Protein AF-0000000085006533 (afdb_homodimer)

InterPro domains:
  IPR001138 Zn(2)Cys(6) fungal-type DNA-binding domain [PF00172] (19-55)
  IPR001138 Zn(2)Cys(6) fungal-type DNA-binding domain [PS00463] (19-49)
  IPR001138 Zn(2)Cys(6) fungal-type DNA-binding domain [PS50048] (19-51)
  IPR001138 Zn(2)Cys(6) fungal-type DNA-binding domain [SM00066] (14-60)
  IPR001138 Zn(2)Cys(6) fungal-type DNA-binding domain [cd00067] (17-50)
  IPR036864 Zn(2)-C6 fungal-type DNA-binding domain superfamily [G3DSA:4.10.240.10] (17-104)
  IPR036864 Zn(2)-C6 fungal-type DNA-binding domain superfamily [SSF57701] (11-56)

Organism: Metarhizium robertsii (strain ARSEF 23 / ATCC MYA-3075) (NCBI:txid655844)

Secondary structure (DSSP, 8-state):
--SSSSSSTTSSSS-S----HHHHHTT-PPP--TT-SS-HHHHHTT---PPPPPPP---SSHHHHHHHHHHHHHHHHHHHHHHHHHHGGGS----------------------------TT--THHHHHHHHTT----S-----TTSHHHHHHHHHHHHHHHH---PPPHHHHHHHHHHHGGGGGGSPP-EES-SSS--EETTT-HHHHHHHHHHHHS---SHHHHHHHHHHHHHHHHS-HHHHHHH--SS--HHHHHHHHHHHHHHHHHHS---SHHHHHHHHHHHHHHHHTT-HHHHHHHHHHHHHHHHHTTGGG--TT--HHHHHHHHHHHHHHHHHHHHHTPPPSS-TT-S-TTSS-TT-TTS-HHHHHHHHHHHHHHHHHHHHHS-S---HHHHHHHHHHHHHHGGGS-GGGGSPPPTTS-HHHHHHHHHHHHHHHHHHHHHHHHHHGGGGT-GGGHHHHHHHHHHHHHHHHHHHHHHTSTT-TT---HHHHHHHHHHHHHHHHHHHS-TT-TT----TTSHHHHHHHHHHHHHHHHHHHH--HHHHHHHHHHHHHH--S--SS-EEEEETTTEEEEEE----S-----------S-S-----------S---SPEEEEEESTTTSS----PPTTTGGGS-TTT---TT---SEEEEEEPP----/--TTTGGGTGGG-S-SS-S-HHHHHTT-PPP--TT-SS-HHHHHTT---PPPPPPP---SSHHHHHHHHHHHHHHHHHHHHHHHHHHGGGS----------------------------TT--THHHHHHHHTT----S-----TTSHHHHHHHHHHHHHHHH---PPPHHHHHHHHHHHGGGGGGSPP-EES-TTS-PEETTT-THHHHHHHHHHHS---SHHHHHHHHHHHHHHHHS-HHHHHHH--SS--HHHHHHHHHHHHHHHHHHS---SHHHHHHHHHHHHHHHHTT-HHHHHHHHHHHHHHHHHTTGGG--TT--HHHHHHHHHHHHHHHHHHHHHTPPPSS-TT---TTSS-TT-TTS-HHHHHHHHHHHHHHHHHHHHHS-S---HHHHHHHHHHHHHHGGGS-GGGGSPPPTTS-HHHHHHHHHHHHHHHHHHHHHHHHHHGGGGT-GGGHHHHHHHHHHHHHHHHHHHHHHTSTT-TT---HHHHHHHHHHHHHHHHHHHT-TT-TT----TTSHHHHHHHHHHHHHHHHHHHH--HHHHHHHHHHHHHH--S--SS-EEEEETTTEEEEEE----S-----------S-S-----------S---S-EEEEEESTTSSS----PPTTTGGGS-TTT---TT---SEEEEEE------

Structure (mmCIF, N/CA/C/O backbone):
data_AF-0000000085006533-model_v1
#
loop_
_entity.id
_entity.type
_entity.pdbx_description
1 polymer 'N-terminal binuclear Zn cluster-containing/DNA binding domain-containing protein'
#
loop_
_atom_site.group_PDB
_atom_site.id
_atom_site.type_symbol
_atom_site.label_atom_id
_atom_site.label_alt_id
_atom_site.label_comp_id
_atom_site.label_asym_id
_atom_site.label_entity_id
_atom_site.label_seq_id
_atom_site.pdbx_PDB_ins_code
_atom_site.Cartn_x
_atom_site.Cartn_y
_atom_site.Cartn_z
_atom_site.occupancy
_atom_site.B_iso_or_equiv
_atom_site.auth_seq_id
_atom_site.auth_comp_id
_atom_site.auth_asym_id
_atom_site.auth_atom_id
_atom_site.pdbx_PDB_model_num
ATOM 1 N N . MET A 1 1 ? 70.75 -48.406 -21.703 1 28.22 1 MET A N 1
ATOM 2 C CA . MET A 1 1 ? 71.375 -48.312 -20.391 1 28.22 1 MET A CA 1
ATOM 3 C C . MET A 1 1 ? 71.438 -46.875 -19.938 1 28.22 1 MET A C 1
ATOM 5 O O . MET A 1 1 ? 71.75 -46.594 -18.766 1 28.22 1 MET A O 1
ATOM 9 N N . SER A 1 2 ? 71.875 -45.969 -20.969 1 30.58 2 SER A N 1
ATOM 10 C CA . SER A 1 2 ? 72.5 -44.625 -20.922 1 30.58 2 SER A CA 1
ATOM 11 C C . SER A 1 2 ? 71.5 -43.625 -20.281 1 30.58 2 SER A C 1
ATOM 13 O O . SER A 1 2 ? 71.812 -43.062 -19.219 1 30.58 2 SER A O 1
ATOM 15 N N . ASP A 1 3 ? 71.125 -42.812 -21.219 1 30.3 3 ASP A N 1
ATOM 16 C CA . ASP A 1 3 ? 70.375 -41.531 -21.219 1 30.3 3 ASP A CA 1
ATOM 17 C C . ASP A 1 3 ? 68.938 -41.781 -20.859 1 30.3 3 ASP A C 1
ATOM 19 O O . ASP A 1 3 ? 68.125 -40.844 -20.922 1 30.3 3 ASP A O 1
ATOM 23 N N . ARG A 1 4 ? 68.562 -43.156 -20.891 1 33 4 ARG A N 1
ATOM 24 C CA . ARG A 1 4 ? 67.25 -43.719 -20.453 1 33 4 ARG A CA 1
ATOM 25 C C . ARG A 1 4 ? 67.062 -43.5 -18.953 1 33 4 ARG A C 1
ATOM 27 O O . ARG A 1 4 ? 65.938 -43.594 -18.453 1 33 4 ARG A O 1
ATOM 34 N N . GLN A 1 5 ? 68.188 -43.75 -18.375 1 30.16 5 GLN A N 1
ATOM 35 C CA . GLN A 1 5 ? 68.125 -43.625 -16.922 1 30.16 5 GLN A CA 1
ATOM 36 C C . GLN A 1 5 ? 67.75 -42.219 -16.516 1 30.16 5 GLN A C 1
ATOM 38 O O . GLN A 1 5 ? 68.062 -41.781 -15.414 1 30.16 5 GLN A O 1
ATOM 43 N N . ALA A 1 6 ? 67.75 -41.562 -17.516 1 32.56 6 ALA A N 1
ATOM 44 C CA . ALA A 1 6 ? 67.625 -40.094 -17.594 1 32.56 6 ALA A CA 1
ATOM 45 C C . ALA A 1 6 ? 66.438 -39.625 -16.75 1 32.56 6 ALA A C 1
ATOM 47 O O . ALA A 1 6 ? 66.625 -38.719 -15.922 1 32.56 6 ALA A O 1
ATOM 48 N N . LYS A 1 7 ? 65.312 -39.562 -17.562 1 31.98 7 LYS A N 1
ATOM 49 C CA . LYS A 1 7 ? 64.062 -38.844 -17.297 1 31.98 7 LYS A CA 1
ATOM 50 C C . LYS A 1 7 ? 63.219 -39.562 -16.234 1 31.98 7 LYS A C 1
ATOM 52 O O . LYS A 1 7 ? 62.062 -39.188 -15.969 1 31.98 7 LYS A O 1
ATOM 57 N N . GLN A 1 8 ? 63.375 -40.5 -15.727 1 28.84 8 GLN A N 1
ATOM 58 C CA . GLN A 1 8 ? 62.75 -41.25 -14.641 1 28.84 8 GLN A CA 1
ATOM 59 C C . GLN A 1 8 ? 62.719 -40.438 -13.359 1 28.84 8 GLN A C 1
ATOM 61 O O . GLN A 1 8 ? 61.656 -40.344 -12.703 1 28.84 8 GLN A O 1
ATOM 66 N N . ALA A 1 9 ? 63.938 -40.531 -12.469 1 28.08 9 ALA A N 1
ATOM 67 C CA . ALA A 1 9 ? 63.656 -39.875 -11.195 1 28.08 9 ALA A CA 1
ATOM 68 C C . ALA A 1 9 ? 63.562 -38.375 -11.375 1 28.08 9 ALA A C 1
ATOM 70 O O . ALA A 1 9 ? 64.562 -37.688 -11.641 1 28.08 9 ALA A O 1
ATOM 71 N N . ALA A 1 10 ? 63.562 -37.75 -12.258 1 29.08 10 ALA A N 1
ATOM 72 C CA . ALA A 1 10 ? 63.469 -36.281 -12.055 1 29.08 10 ALA A CA 1
ATOM 73 C C . ALA A 1 10 ? 62.594 -35.969 -10.859 1 29.08 10 ALA A C 1
ATOM 75 O O . ALA A 1 10 ? 62.562 -34.812 -10.383 1 29.08 10 ALA A O 1
ATOM 76 N N . LYS A 1 11 ? 61.938 -36.938 -10.547 1 32.44 11 LYS A N 1
ATOM 77 C CA . LYS A 1 11 ? 61.438 -36.969 -9.164 1 32.44 11 LYS A CA 1
ATOM 78 C C . LYS A 1 11 ? 62.625 -37.031 -8.18 1 32.44 11 LYS A C 1
ATOM 80 O O . LYS A 1 11 ? 62.531 -36.5 -7.074 1 32.44 11 LYS A O 1
ATOM 85 N N . ARG A 1 12 ? 63.406 -37.938 -8.133 1 29 12 ARG A N 1
ATOM 86 C CA . ARG A 1 12 ? 63.5 -38.344 -6.727 1 29 12 ARG A CA 1
ATOM 87 C C . ARG A 1 12 ? 63.5 -37.125 -5.812 1 29 12 ARG A C 1
ATOM 89 O O . ARG A 1 12 ? 63.312 -37.25 -4.602 1 29 12 ARG A O 1
ATOM 96 N N . MET A 1 13 ? 64.375 -36.094 -5.961 1 29.64 13 MET A N 1
ATOM 97 C CA . MET A 1 13 ? 65.188 -35.125 -5.207 1 29.64 13 MET A CA 1
ATOM 98 C C . MET A 1 13 ? 64.312 -34.094 -4.516 1 29.64 13 MET A C 1
ATOM 100 O O . MET A 1 13 ? 64.5 -33.844 -3.326 1 29.64 13 MET A O 1
ATOM 104 N N . ARG A 1 14 ? 64.5 -33.094 -5.324 1 31.5 14 ARG A N 1
ATOM 105 C CA . ARG A 1 14 ? 64 -31.859 -4.738 1 31.5 14 ARG A CA 1
ATOM 106 C C . ARG A 1 14 ? 62.562 -31.984 -4.297 1 31.5 14 ARG A C 1
ATOM 108 O O . ARG A 1 14 ? 61.656 -32.031 -5.129 1 31.5 14 ARG A O 1
ATOM 115 N N . LEU A 1 15 ? 62.125 -32.719 -3.414 1 33.06 15 LEU A N 1
ATOM 116 C CA . LEU A 1 15 ? 61.188 -33.375 -2.543 1 33.06 15 LEU A CA 1
ATOM 117 C C . LEU A 1 15 ? 60.031 -32.469 -2.135 1 33.06 15 LEU A C 1
ATOM 119 O O . LEU A 1 15 ? 59 -32.906 -1.683 1 33.06 15 LEU A O 1
ATOM 123 N N . GLY A 1 16 ? 60.5 -31.594 -1.746 1 35.72 16 GLY A N 1
ATOM 124 C CA . GLY A 1 16 ? 59.281 -31.312 -1.03 1 35.72 16 GLY A CA 1
ATOM 125 C C . GLY A 1 16 ? 58.062 -31.188 -1.941 1 35.72 16 GLY A C 1
ATOM 126 O O . GLY A 1 16 ? 56.938 -31.422 -1.508 1 35.72 16 GLY A O 1
ATOM 127 N N . THR A 1 17 ? 58.312 -30.484 -3.035 1 41.44 17 THR A N 1
ATOM 128 C CA . THR A 1 17 ? 57.062 -30.109 -3.721 1 41.44 17 THR A CA 1
ATOM 129 C C . THR A 1 17 ? 56.75 -31.094 -4.84 1 41.44 17 THR A C 1
ATOM 131 O O . THR A 1 17 ? 57.562 -31.297 -5.75 1 41.44 17 THR A O 1
ATOM 134 N N . LYS A 1 18 ? 56.312 -32.219 -4.945 1 52.47 18 LYS A N 1
ATOM 135 C CA . LYS A 1 18 ? 56 -33.438 -5.676 1 52.47 18 LYS A CA 1
ATOM 136 C C . LYS A 1 18 ? 55.188 -33.125 -6.922 1 52.47 18 LYS A C 1
ATOM 138 O O . LYS A 1 18 ? 54.531 -34.031 -7.477 1 52.47 18 LYS A O 1
ATOM 143 N N . SER A 1 19 ? 55.062 -32 -7.426 1 62.62 19 SER A N 1
ATOM 144 C CA . SER A 1 19 ? 54.031 -31.812 -8.469 1 62.62 19 SER A CA 1
ATOM 145 C C . SER A 1 19 ? 54.688 -31.328 -9.766 1 62.62 19 SER A C 1
ATOM 147 O O . SER A 1 19 ? 55.688 -30.641 -9.75 1 62.62 19 SER A O 1
ATOM 149 N N . CYS A 1 20 ? 54.531 -31.812 -10.984 1 70.75 20 CYS A N 1
ATOM 150 C CA . CYS A 1 20 ? 55 -31.391 -12.289 1 70.75 20 CYS A CA 1
ATOM 151 C C . CYS A 1 20 ? 54.625 -29.922 -12.547 1 70.75 20 CYS A C 1
ATOM 153 O O . CYS A 1 20 ? 53.844 -29.344 -11.805 1 70.75 20 CYS A O 1
ATOM 155 N N . ALA A 1 21 ? 55.062 -29.297 -13.5 1 69.69 21 ALA A N 1
ATOM 156 C CA . ALA A 1 21 ? 54.844 -27.891 -13.812 1 69.69 21 ALA A CA 1
ATOM 157 C C . ALA A 1 21 ? 53.344 -27.609 -14.016 1 69.69 21 ALA A C 1
ATOM 159 O O . ALA A 1 21 ? 52.844 -26.594 -13.539 1 69.69 21 ALA A O 1
ATOM 160 N N . GLU A 1 22 ? 52.656 -28.562 -14.75 1 71.25 22 GLU A N 1
ATOM 161 C CA . GLU A 1 22 ? 51.219 -28.375 -15.031 1 71.25 22 GLU A CA 1
ATOM 162 C C . GLU A 1 22 ? 50.375 -28.719 -13.805 1 71.25 22 GLU A C 1
ATOM 164 O O . GLU A 1 22 ? 49.406 -28.031 -13.516 1 71.25 22 GLU A O 1
ATOM 169 N N . CYS A 1 23 ? 50.688 -29.797 -13.242 1 72.62 23 CYS A N 1
ATOM 170 C CA . CYS A 1 23 ? 50 -30.188 -12.016 1 72.62 23 CYS A CA 1
ATOM 171 C C . CYS A 1 23 ? 50.25 -29.156 -10.914 1 72.62 23 CYS A C 1
ATOM 173 O O . CYS A 1 23 ? 49.344 -28.859 -10.125 1 72.62 23 CYS A O 1
ATOM 175 N N . ARG A 1 24 ? 51.312 -28.625 -10.836 1 71.75 24 ARG A N 1
ATOM 176 C CA . ARG A 1 24 ? 51.594 -27.516 -9.938 1 71.75 24 ARG A CA 1
ATOM 177 C C . ARG A 1 24 ? 50.75 -26.297 -10.266 1 71.75 24 ARG A C 1
ATOM 179 O O . ARG A 1 24 ? 50.219 -25.641 -9.367 1 71.75 24 ARG A O 1
ATOM 186 N N . ARG A 1 25 ? 50.719 -26.078 -11.492 1 70.31 25 ARG A N 1
ATOM 187 C CA . ARG A 1 25 ? 49.938 -24.969 -11.977 1 70.31 25 ARG A CA 1
ATOM 188 C C . ARG A 1 25 ? 48.469 -25.141 -11.594 1 70.31 25 ARG A C 1
ATOM 190 O O . ARG A 1 25 ? 47.781 -24.172 -11.234 1 70.31 25 ARG A O 1
ATOM 197 N N . ARG A 1 26 ? 48.188 -26.375 -11.648 1 68.88 26 ARG A N 1
ATOM 198 C CA . ARG A 1 26 ? 46.812 -26.703 -11.367 1 68.88 26 ARG A CA 1
ATOM 199 C C . ARG A 1 26 ? 46.625 -27.078 -9.898 1 68.88 26 ARG A C 1
ATOM 201 O O . ARG A 1 26 ? 45.531 -27.438 -9.477 1 68.88 26 ARG A O 1
ATOM 208 N N . LYS A 1 27 ? 47.844 -26.953 -9.18 1 71.06 27 LYS A N 1
ATOM 209 C CA . LYS A 1 27 ? 47.969 -27.266 -7.754 1 71.06 27 LYS A CA 1
ATOM 210 C C . LYS A 1 27 ? 47.469 -28.672 -7.445 1 71.06 27 LYS A C 1
ATOM 212 O O . LYS A 1 27 ? 46.812 -28.891 -6.426 1 71.06 27 LYS A O 1
ATOM 217 N N . VAL A 1 28 ? 47.625 -29.469 -8.344 1 74.5 28 VAL A N 1
ATOM 218 C CA . VAL A 1 28 ? 47.312 -30.875 -8.094 1 74.5 28 VAL A CA 1
ATOM 219 C C . VAL A 1 28 ? 48.625 -31.688 -8.031 1 74.5 28 VAL A C 1
ATOM 221 O O . VAL A 1 28 ? 49.656 -31.25 -8.547 1 74.5 28 VAL A O 1
ATOM 224 N N . ARG A 1 29 ? 48.469 -32.688 -7.395 1 72.56 29 ARG A N 1
ATOM 225 C CA . ARG A 1 29 ? 49.656 -33.562 -7.262 1 72.56 29 ARG A CA 1
ATOM 226 C C . ARG A 1 29 ? 49.781 -34.5 -8.461 1 72.56 29 ARG A C 1
ATOM 228 O O . ARG A 1 29 ? 48.781 -35 -8.992 1 72.56 29 ARG A O 1
ATOM 235 N N . CYS A 1 30 ? 50.781 -34.656 -8.836 1 71.94 30 CYS A N 1
ATOM 236 C CA . CYS A 1 30 ? 51 -35.625 -9.898 1 71.94 30 CYS A CA 1
ATOM 237 C C . CYS A 1 30 ? 50.719 -37.031 -9.422 1 71.94 30 CYS A C 1
ATOM 239 O O . CYS A 1 30 ? 51.094 -37.406 -8.32 1 71.94 30 CYS A O 1
ATOM 241 N N . VAL A 1 31 ? 49.719 -37.844 -9.961 1 77.94 31 VAL A N 1
ATOM 242 C CA . VAL A 1 31 ? 49.469 -39.25 -9.695 1 77.94 31 VAL A CA 1
ATOM 243 C C . VAL A 1 31 ? 50.031 -40.094 -10.844 1 77.94 31 VAL A C 1
ATOM 245 O O . VAL A 1 31 ? 49.656 -39.938 -11.992 1 77.94 31 VAL A O 1
ATOM 248 N N . PHE A 1 32 ? 50.969 -40.906 -10.602 1 70.75 32 PHE A N 1
ATOM 249 C CA . PHE A 1 32 ? 51.625 -41.719 -11.625 1 70.75 32 PHE A CA 1
ATOM 250 C C . PHE A 1 32 ? 51.156 -43.188 -11.539 1 70.75 32 PHE A C 1
ATOM 252 O O . PHE A 1 32 ? 51.062 -43.75 -10.445 1 70.75 32 PHE A O 1
ATOM 259 N N . SER A 1 33 ? 50.438 -43.812 -12.5 1 68.06 33 SER A N 1
ATOM 260 C CA . SER A 1 33 ? 50.188 -45.25 -12.594 1 68.06 33 SER A CA 1
ATOM 261 C C . SER A 1 33 ? 51.469 -46.031 -12.734 1 68.06 33 SER A C 1
ATOM 263 O O . SER A 1 33 ? 52.469 -45.5 -13.281 1 68.06 33 SER A O 1
ATOM 265 N N . PRO A 1 34 ? 51.625 -47.125 -12.289 1 68.56 34 PRO A N 1
ATOM 266 C CA . PRO A 1 34 ? 52.844 -47.906 -12.367 1 68.56 34 PRO A CA 1
ATOM 267 C C . PRO A 1 34 ? 53.312 -48.156 -13.812 1 68.56 34 PRO A C 1
ATOM 269 O O . PRO A 1 34 ? 52.5 -48.531 -14.656 1 68.56 34 PRO A O 1
ATOM 272 N N . GLY A 1 35 ? 54.656 -47.688 -14.281 1 65.75 35 GLY A N 1
ATOM 273 C CA . GLY A 1 35 ? 55.344 -47.875 -15.539 1 65.75 35 GLY A CA 1
ATOM 274 C C . GLY A 1 35 ? 55.25 -46.688 -16.469 1 65.75 35 GLY A C 1
ATOM 275 O O . GLY A 1 35 ? 55.875 -46.688 -17.531 1 65.75 35 GLY A O 1
ATOM 276 N N . ASN A 1 36 ? 54.188 -45.812 -16.25 1 65.75 36 ASN A N 1
ATOM 277 C CA . ASN A 1 36 ? 54.062 -44.688 -17.172 1 65.75 36 ASN A CA 1
ATOM 278 C C . ASN A 1 36 ? 54.75 -43.438 -16.656 1 65.75 36 ASN A C 1
ATOM 280 O O . ASN A 1 36 ? 54.656 -43.125 -15.469 1 65.75 36 ASN A O 1
ATOM 284 N N . SER A 1 37 ? 55.5 -42.781 -17.125 1 67.06 37 SER A N 1
ATOM 285 C CA . SER A 1 37 ? 56.312 -41.625 -16.797 1 67.06 37 SER A CA 1
ATOM 286 C C . SER A 1 37 ? 55.469 -40.344 -16.891 1 67.06 37 SER A C 1
ATOM 288 O O . SER A 1 37 ? 55.906 -39.281 -16.469 1 67.06 37 SER A O 1
ATOM 290 N N . VAL A 1 38 ? 54.438 -40.406 -17.422 1 72 38 VAL A N 1
ATOM 291 C CA . VAL A 1 38 ? 53.562 -39.25 -17.609 1 72 38 VAL A CA 1
ATOM 292 C C . VAL A 1 38 ? 52.438 -39.281 -16.547 1 72 38 VAL A C 1
ATOM 294 O O . VAL A 1 38 ? 51.812 -40.312 -16.344 1 72 38 VAL A O 1
ATOM 297 N N . CYS A 1 39 ? 52.312 -38.312 -15.672 1 71.69 39 CYS A N 1
ATOM 298 C CA . CYS A 1 39 ? 51.375 -38.406 -14.57 1 71.69 39 CYS A CA 1
ATOM 299 C C . CYS A 1 39 ? 49.938 -38.5 -15.102 1 71.69 39 CYS A C 1
ATOM 301 O O . CYS A 1 39 ? 49.625 -38 -16.188 1 71.69 39 CYS A O 1
ATOM 303 N N . GLN A 1 40 ? 49.219 -39.219 -14.594 1 74.25 40 GLN A N 1
ATOM 304 C CA . GLN A 1 40 ? 47.875 -39.531 -15.016 1 74.25 40 GLN A CA 1
ATOM 305 C C . GLN A 1 40 ? 47.062 -38.281 -15.297 1 74.25 40 GLN A C 1
ATOM 307 O O . GLN A 1 40 ? 46.188 -38.281 -16.172 1 74.25 40 GLN A O 1
ATOM 312 N N . ASN A 1 41 ? 47.25 -37.344 -14.516 1 74.12 41 ASN A N 1
ATOM 313 C CA . ASN A 1 41 ? 46.5 -36.094 -14.688 1 74.12 41 ASN A CA 1
ATOM 314 C C . ASN A 1 41 ? 46.875 -35.406 -15.992 1 74.12 41 ASN A C 1
ATOM 316 O O . ASN A 1 41 ? 46.031 -34.812 -16.656 1 74.12 41 ASN A O 1
ATOM 320 N N . CYS A 1 42 ? 48 -35.406 -16.281 1 74.06 42 CYS A N 1
ATOM 321 C CA . CYS A 1 42 ? 48.438 -34.844 -17.547 1 74.06 42 CYS A CA 1
ATOM 322 C C . CYS A 1 42 ? 47.969 -35.656 -18.719 1 74.06 42 CYS A C 1
ATOM 324 O O . CYS A 1 42 ? 47.594 -35.125 -19.766 1 74.06 42 CYS A O 1
ATOM 326 N N . VAL A 1 43 ? 47.844 -36.906 -18.609 1 74.94 43 VAL A N 1
ATOM 327 C CA . VAL A 1 43 ? 47.281 -37.781 -19.656 1 74.94 43 VAL A CA 1
ATOM 328 C C . VAL A 1 43 ? 45.812 -37.469 -19.891 1 74.94 43 VAL A C 1
ATOM 330 O O . VAL A 1 43 ? 45.375 -37.375 -21.031 1 74.94 43 VAL A O 1
ATOM 333 N N . LEU A 1 44 ? 45.156 -37.344 -18.75 1 71.62 44 LEU A N 1
ATOM 334 C CA . LEU A 1 44 ? 43.719 -37.094 -18.812 1 71.62 44 LEU A CA 1
ATOM 335 C C . LEU A 1 44 ? 43.438 -35.781 -19.547 1 71.62 44 LEU A C 1
ATOM 337 O O . LEU A 1 44 ? 42.375 -35.656 -20.203 1 71.62 44 LEU A O 1
ATOM 341 N N . HIS A 1 45 ? 44.344 -34.969 -19.469 1 73.31 45 HIS A N 1
ATOM 342 C CA . HIS A 1 45 ? 44.094 -33.656 -20.062 1 73.31 45 HIS A CA 1
ATOM 343 C C . HIS A 1 45 ? 45 -33.438 -21.266 1 73.31 45 HIS A C 1
ATOM 345 O O . HIS A 1 45 ? 45.156 -32.312 -21.734 1 73.31 45 HIS A O 1
ATOM 351 N N . SER A 1 46 ? 45.594 -34.375 -21.719 1 73.56 46 SER A N 1
ATOM 352 C CA . SER A 1 46 ? 46.438 -34.406 -22.906 1 73.56 46 SER A CA 1
ATOM 353 C C . SER A 1 46 ? 47.5 -33.312 -22.875 1 73.56 46 SER A C 1
ATOM 355 O O . SER A 1 46 ? 47.719 -32.625 -23.859 1 73.56 46 SER A O 1
ATOM 357 N N . THR A 1 47 ? 47.812 -33.094 -21.688 1 72.31 47 THR A N 1
ATOM 358 C CA . THR A 1 47 ? 48.844 -32.094 -21.594 1 72.31 47 THR A CA 1
ATOM 359 C C . THR A 1 47 ? 50.219 -32.719 -21.359 1 72.31 47 THR A C 1
ATOM 361 O O . THR A 1 47 ? 50.281 -33.844 -20.828 1 72.31 47 THR A O 1
ATOM 364 N N . ALA A 1 48 ? 51.094 -31.891 -21.766 1 73.31 48 ALA A N 1
ATOM 365 C CA . ALA A 1 48 ? 52.469 -32.406 -21.656 1 73.31 48 ALA A CA 1
ATOM 366 C C . ALA A 1 48 ? 52.969 -32.344 -20.203 1 73.31 48 ALA A C 1
ATOM 368 O O . ALA A 1 48 ? 52.844 -31.312 -19.547 1 73.31 48 ALA A O 1
ATOM 369 N N . CYS A 1 49 ? 53.312 -33.469 -19.438 1 68.06 49 CYS A N 1
ATOM 370 C CA . CYS A 1 49 ? 53.812 -33.562 -18.062 1 68.06 49 CYS A CA 1
ATOM 371 C C . CYS A 1 49 ? 55.281 -33.188 -17.984 1 68.06 49 CYS A C 1
ATOM 373 O O . CYS A 1 49 ? 56.188 -34 -18.219 1 68.06 49 CYS A O 1
ATOM 375 N N . THR A 1 50 ? 55.438 -31.656 -18 1 72.75 50 THR A N 1
ATOM 376 C CA . THR A 1 50 ? 56.781 -31.125 -18.062 1 72.75 50 THR A CA 1
ATOM 377 C C . THR A 1 50 ? 57.281 -30.688 -16.672 1 72.75 50 THR A C 1
ATOM 379 O O . THR A 1 50 ? 56.469 -30.328 -15.82 1 72.75 50 THR A O 1
ATOM 382 N N . ALA A 1 51 ? 58.562 -30.453 -16.297 1 60.09 51 ALA A N 1
ATOM 383 C CA . ALA A 1 51 ? 59.219 -30.109 -15.023 1 60.09 51 ALA A CA 1
ATOM 384 C C . ALA A 1 51 ? 59.188 -28.609 -14.789 1 60.09 51 ALA A C 1
ATOM 386 O O . ALA A 1 51 ? 59.219 -27.812 -15.734 1 60.09 51 ALA A O 1
ATOM 387 N N . GLN A 1 52 ? 58.875 -27.922 -13.469 1 53.69 52 GLN A N 1
ATOM 388 C CA . GLN A 1 52 ? 58.844 -26.516 -13.055 1 53.69 52 GLN A CA 1
ATOM 389 C C . GLN A 1 52 ? 60.156 -25.828 -13.367 1 53.69 52 GLN A C 1
ATOM 391 O O . GLN A 1 52 ? 61.25 -26.344 -13.07 1 53.69 52 GLN A O 1
ATOM 396 N N . GLN A 1 53 ? 60.156 -24.641 -14.32 1 47.34 53 GLN A N 1
ATOM 397 C CA . GLN A 1 53 ? 61.406 -23.906 -14.633 1 47.34 53 GLN A CA 1
ATOM 398 C C . GLN A 1 53 ? 61.594 -22.719 -13.703 1 47.34 53 GLN A C 1
ATOM 400 O O . GLN A 1 53 ? 60.625 -22.094 -13.281 1 47.34 53 GLN A O 1
ATOM 405 N N . PRO A 1 54 ? 62.781 -22.141 -13.18 1 34.66 54 PRO A N 1
ATOM 406 C CA . PRO A 1 54 ? 63.156 -21.031 -12.289 1 34.66 54 PRO A CA 1
ATOM 407 C C . PRO A 1 54 ? 62.969 -19.672 -12.93 1 34.66 54 PRO A C 1
ATOM 409 O O . PRO A 1 54 ? 63.312 -19.469 -14.094 1 34.66 54 PRO A O 1
ATOM 412 N N . ARG A 1 55 ? 62.062 -18.516 -12.328 1 37.06 55 ARG A N 1
ATOM 413 C CA . ARG A 1 55 ? 61.781 -17.188 -12.867 1 37.06 55 ARG A CA 1
ATOM 414 C C . ARG A 1 55 ? 63.062 -16.328 -12.891 1 37.06 55 ARG A C 1
ATOM 416 O O . ARG A 1 55 ? 63.781 -16.266 -11.891 1 37.06 55 ARG A O 1
ATOM 423 N N . ALA A 1 56 ? 63.469 -15.547 -13.906 1 31.03 56 ALA A N 1
ATOM 424 C CA . ALA A 1 56 ? 64.625 -14.672 -14.148 1 31.03 56 ALA A CA 1
ATOM 425 C C . ALA A 1 56 ? 64.5 -13.391 -13.328 1 31.03 56 ALA A C 1
ATOM 427 O O . ALA A 1 56 ? 63.406 -12.891 -13.086 1 31.03 56 ALA A O 1
ATOM 428 N N . GLN A 1 57 ? 65.625 -12.562 -12.758 1 30.33 57 GLN A N 1
ATOM 429 C CA . GLN A 1 57 ? 65.938 -11.461 -11.867 1 30.33 57 GLN A CA 1
ATOM 430 C C . GLN A 1 57 ? 65.688 -10.117 -12.523 1 30.33 57 GLN A C 1
ATOM 432 O O . GLN A 1 57 ? 66.5 -9.609 -13.297 1 30.33 57 GLN A O 1
ATOM 437 N N . VAL A 1 58 ? 64.625 -9.57 -13.07 1 36.72 58 VAL A N 1
ATOM 438 C CA . VAL A 1 58 ? 64.5 -8.312 -13.797 1 36.72 58 VAL A CA 1
ATOM 439 C C . VAL A 1 58 ? 64.75 -7.145 -12.852 1 36.72 58 VAL A C 1
ATOM 441 O O . VAL A 1 58 ? 64.312 -7.152 -11.703 1 36.72 58 VAL A O 1
ATOM 444 N N . ASP A 1 59 ? 65.625 -6.133 -13.102 1 33.19 59 ASP A N 1
ATOM 445 C CA . ASP A 1 59 ? 66.25 -4.973 -12.438 1 33.19 59 ASP A CA 1
ATOM 446 C C . ASP A 1 59 ? 65.125 -4.059 -11.875 1 33.19 59 ASP A C 1
ATOM 448 O O . ASP A 1 59 ? 64.312 -3.523 -12.625 1 33.19 59 ASP A O 1
ATOM 452 N N . GLU A 1 60 ? 64.938 -3.768 -10.508 1 37.19 60 GLU A N 1
ATOM 453 C CA . GLU A 1 60 ? 63.875 -3.348 -9.609 1 37.19 60 GLU A CA 1
ATOM 454 C C . GLU A 1 60 ? 63.719 -1.828 -9.578 1 37.19 60 GLU A C 1
ATOM 456 O O . GLU A 1 60 ? 62.656 -1.298 -9.266 1 37.19 60 GLU A O 1
ATOM 461 N N . ALA A 1 61 ? 64.812 -1.044 -9.844 1 44.12 61 ALA A N 1
ATOM 462 C CA . ALA A 1 61 ? 64.812 0.365 -9.461 1 44.12 61 ALA A CA 1
ATOM 463 C C . ALA A 1 61 ? 64.125 1.222 -10.523 1 44.12 61 ALA A C 1
ATOM 465 O O . ALA A 1 61 ? 63.406 2.156 -10.195 1 44.12 61 ALA A O 1
ATOM 466 N N . GLU A 1 62 ? 64.625 1.526 -11.695 1 42.28 62 GLU A N 1
ATOM 467 C CA . GLU A 1 62 ? 64.125 2.254 -12.836 1 42.28 62 GLU A CA 1
ATOM 468 C C . GLU A 1 62 ? 62.688 1.769 -13.18 1 42.28 62 GLU A C 1
ATOM 470 O O . GLU A 1 62 ? 61.906 2.518 -13.75 1 42.28 62 GLU A O 1
ATOM 475 N N . CYS A 1 63 ? 62.312 0.46 -12.93 1 39.88 63 CYS A N 1
ATOM 476 C CA . CYS A 1 63 ? 60.969 -0.123 -13.07 1 39.88 63 CYS A CA 1
ATOM 477 C C . CYS A 1 63 ? 60.031 0.415 -12.008 1 39.88 63 CYS A C 1
ATOM 479 O O . CYS A 1 63 ? 58.812 0.37 -12.172 1 39.88 63 CYS A O 1
ATOM 481 N N . ASP A 1 64 ? 60.5 0.881 -10.914 1 47.12 64 ASP A N 1
ATOM 482 C CA . ASP A 1 64 ? 59.688 1.424 -9.828 1 47.12 64 ASP A CA 1
ATOM 483 C C . ASP A 1 64 ? 59.188 2.82 -10.164 1 47.12 64 ASP A C 1
ATOM 485 O O . ASP A 1 64 ? 58.031 3.16 -9.852 1 47.12 64 ASP A O 1
ATOM 489 N N . ARG A 1 65 ? 59.906 3.76 -10.547 1 50.31 65 ARG A N 1
ATOM 490 C CA . ARG A 1 65 ? 59.562 5.121 -10.938 1 50.31 65 ARG A CA 1
ATOM 491 C C . ARG A 1 65 ? 58.625 5.129 -12.133 1 50.31 65 ARG A C 1
ATOM 493 O O . ARG A 1 65 ? 57.656 5.914 -12.188 1 50.31 65 ARG A O 1
ATOM 500 N N . ALA A 1 66 ? 58.906 4.5 -13.297 1 50.34 66 ALA A N 1
ATOM 501 C CA . ALA A 1 66 ? 57.969 4.297 -14.383 1 50.34 66 ALA A CA 1
ATOM 502 C C . ALA A 1 66 ? 56.719 3.572 -13.883 1 50.34 66 ALA A C 1
ATOM 504 O O . ALA A 1 66 ? 55.594 3.863 -14.328 1 50.34 66 ALA A O 1
ATOM 505 N N . THR A 1 67 ? 56.812 2.693 -12.914 1 52.62 67 THR A N 1
ATOM 506 C CA . THR A 1 67 ? 55.688 2.043 -12.273 1 52.62 67 THR A CA 1
ATOM 507 C C . THR A 1 67 ? 54.938 3.025 -11.383 1 52.62 67 THR A C 1
ATOM 509 O O . THR A 1 67 ? 53.688 3.021 -11.344 1 52.62 67 THR A O 1
ATOM 512 N N . LEU A 1 68 ? 55.562 3.852 -10.602 1 52.5 68 LEU A N 1
ATOM 513 C CA . LEU A 1 68 ? 54.844 4.867 -9.828 1 52.5 68 LEU A CA 1
ATOM 514 C C . LEU A 1 68 ? 54.219 5.906 -10.75 1 52.5 68 LEU A C 1
ATOM 516 O O . LEU A 1 68 ? 53.094 6.328 -10.531 1 52.5 68 LEU A O 1
ATOM 520 N N . ARG A 1 69 ? 54.875 6.512 -11.703 1 54.91 69 ARG A N 1
ATOM 521 C CA . ARG A 1 69 ? 54.281 7.383 -12.711 1 54.91 69 ARG A CA 1
ATOM 522 C C . ARG A 1 69 ? 53.219 6.645 -13.516 1 54.91 69 ARG A C 1
ATOM 524 O O . ARG A 1 69 ? 52.188 7.223 -13.867 1 54.91 69 ARG A O 1
ATOM 531 N N . GLN A 1 70 ? 53.375 5.305 -13.938 1 56.34 70 GLN A N 1
ATOM 532 C CA . GLN A 1 70 ? 52.312 4.504 -14.516 1 56.34 70 GLN A CA 1
ATOM 533 C C . GLN A 1 70 ? 51.219 4.25 -13.492 1 56.34 70 GLN A C 1
ATOM 535 O O . GLN A 1 70 ? 50.031 4.266 -13.836 1 56.34 70 GLN A O 1
ATOM 540 N N . ARG A 1 71 ? 51.562 3.926 -12.227 1 55.97 71 ARG A N 1
ATOM 541 C CA . ARG A 1 71 ? 50.531 3.816 -11.195 1 55.97 71 ARG A CA 1
ATOM 542 C C . ARG A 1 71 ? 49.844 5.16 -10.953 1 55.97 71 ARG A C 1
ATOM 544 O O . ARG A 1 71 ? 48.625 5.223 -10.805 1 55.97 71 ARG A O 1
ATOM 551 N N . VAL A 1 72 ? 50.531 6.266 -10.852 1 54.69 72 VAL A N 1
ATOM 552 C CA . VAL A 1 72 ? 49.938 7.594 -10.812 1 54.69 72 VAL A CA 1
ATOM 553 C C . VAL A 1 72 ? 49.188 7.871 -12.117 1 54.69 72 VAL A C 1
ATOM 555 O O . VAL A 1 72 ? 48.031 8.344 -12.102 1 54.69 72 VAL A O 1
ATOM 558 N N . ASN A 1 73 ? 49.656 7.625 -13.375 1 54.28 73 ASN A N 1
ATOM 559 C CA . ASN A 1 73 ? 48.906 7.742 -14.609 1 54.28 73 ASN A CA 1
ATOM 560 C C . ASN A 1 73 ? 47.75 6.738 -14.648 1 54.28 73 ASN A C 1
ATOM 562 O O . ASN A 1 73 ? 46.656 7.062 -15.102 1 54.28 73 ASN A O 1
ATOM 566 N N . GLN A 1 74 ? 47.844 5.504 -14.188 1 53.09 74 GLN A N 1
ATOM 567 C CA . GLN A 1 74 ? 46.75 4.559 -14.07 1 53.09 74 GLN A CA 1
ATOM 568 C C . GLN A 1 74 ? 45.75 4.988 -12.984 1 53.09 74 GLN A C 1
ATOM 570 O O . GLN A 1 74 ? 44.562 4.918 -13.18 1 53.09 74 GLN A O 1
ATOM 575 N N . LEU A 1 75 ? 46.25 5.363 -11.82 1 51.03 75 LEU A N 1
ATOM 576 C CA . LEU A 1 75 ? 45.344 5.902 -10.828 1 51.03 75 LEU A CA 1
ATOM 577 C C . LEU A 1 75 ? 44.75 7.238 -11.289 1 51.03 75 LEU A C 1
ATOM 579 O O . LEU A 1 75 ? 43.562 7.5 -11.125 1 51.03 75 LEU A O 1
ATOM 583 N N . GLU A 1 76 ? 45.438 8.156 -11.836 1 52.25 76 GLU A N 1
ATOM 584 C CA . GLU A 1 76 ? 44.938 9.375 -12.461 1 52.25 76 GLU A CA 1
ATOM 585 C C . GLU A 1 76 ? 44.219 9.062 -13.766 1 52.25 76 GLU A C 1
ATOM 587 O O . GLU A 1 76 ? 43.219 9.703 -14.094 1 52.25 76 GLU A O 1
ATOM 592 N N . GLY A 1 77 ? 44.625 8.109 -14.781 1 45 77 GLY A N 1
ATOM 593 C CA . GLY A 1 77 ? 43.75 7.582 -15.836 1 45 77 GLY A CA 1
ATOM 594 C C . GLY A 1 77 ? 42.5 6.922 -15.312 1 45 77 GLY A C 1
ATOM 595 O O . GLY A 1 77 ? 41.406 7.094 -15.883 1 45 77 GLY A O 1
ATOM 596 N N . LEU A 1 78 ? 42.562 6.102 -14.32 1 44.06 78 LEU A N 1
ATOM 597 C CA . LEU A 1 78 ? 41.344 5.59 -13.664 1 44.06 78 LEU A CA 1
ATOM 598 C C . LEU A 1 78 ? 40.562 6.719 -13.016 1 44.06 78 LEU A C 1
ATOM 600 O O . LEU A 1 78 ? 39.344 6.762 -13.125 1 44.06 78 LEU A O 1
ATOM 604 N N . VAL A 1 79 ? 41.156 7.648 -12.375 1 43.19 79 VAL A N 1
ATOM 605 C CA . VAL A 1 79 ? 40.469 8.859 -11.945 1 43.19 79 VAL A CA 1
ATOM 606 C C . VAL A 1 79 ? 40.094 9.711 -13.156 1 43.19 79 VAL A C 1
ATOM 608 O O . VAL A 1 79 ? 39 10.25 -13.242 1 43.19 79 VAL A O 1
ATOM 611 N N . LYS A 1 80 ? 40.844 10.023 -14.164 1 43.25 80 LYS A N 1
ATOM 612 C CA . LYS A 1 80 ? 40.5 10.727 -15.398 1 43.25 80 LYS A CA 1
ATOM 613 C C . LYS A 1 80 ? 39.594 9.875 -16.281 1 43.25 80 LYS A C 1
ATOM 615 O O . LYS A 1 80 ? 38.625 10.391 -16.875 1 43.25 80 LYS A O 1
ATOM 620 N N . SER A 1 81 ? 39.75 8.609 -16.594 1 39.59 81 SER A N 1
ATOM 621 C CA . SER A 1 81 ? 38.75 7.777 -17.297 1 39.59 81 SER A CA 1
ATOM 622 C C . SER A 1 81 ? 37.469 7.668 -16.5 1 39.59 81 SER A C 1
ATOM 624 O O . SER A 1 81 ? 36.375 7.656 -17.078 1 39.59 81 SER A O 1
ATOM 626 N N . LEU A 1 82 ? 37.5 7.59 -15.258 1 34.19 82 LEU A N 1
ATOM 627 C CA . LEU A 1 82 ? 36.312 7.789 -14.453 1 34.19 82 LEU A CA 1
ATOM 628 C C . LEU A 1 82 ? 35.844 9.242 -14.516 1 34.19 82 LEU A C 1
ATOM 630 O O . LEU A 1 82 ? 34.625 9.508 -14.57 1 34.19 82 LEU A O 1
ATOM 634 N N . ALA A 1 83 ? 36.5 10.297 -14.609 1 32.91 83 ALA A N 1
ATOM 635 C CA . ALA A 1 83 ? 36.188 11.695 -14.898 1 32.91 83 ALA A CA 1
ATOM 636 C C . ALA A 1 83 ? 36.094 11.938 -16.406 1 32.91 83 ALA A C 1
ATOM 638 O O . ALA A 1 83 ? 35.281 12.734 -16.859 1 32.91 83 ALA A O 1
ATOM 639 N N . GLY A 1 84 ? 36.906 11.492 -17.328 1 31.86 84 GLY A N 1
ATOM 640 C CA . GLY A 1 84 ? 36.844 11.617 -18.766 1 31.86 84 GLY A CA 1
ATOM 641 C C . GLY A 1 84 ? 35.688 10.844 -19.391 1 31.86 84 GLY A C 1
ATOM 642 O O . GLY A 1 84 ? 35.312 11.109 -20.531 1 31.86 84 GLY A O 1
ATOM 643 N N . SER A 1 85 ? 35.375 9.664 -19.047 1 29.91 85 SER A N 1
ATOM 644 C CA . SER A 1 85 ? 34.25 8.984 -19.641 1 29.91 85 SER A CA 1
ATOM 645 C C . SER A 1 85 ? 32.969 9.797 -19.453 1 29.91 85 SER A C 1
ATOM 647 O O . SER A 1 85 ? 31.891 9.406 -19.938 1 29.91 85 SER A O 1
ATOM 649 N N . VAL A 1 86 ? 32.844 10.852 -18.656 1 27.19 86 VAL A N 1
ATOM 650 C CA . VAL A 1 86 ? 31.828 11.883 -18.781 1 27.19 86 VAL A CA 1
ATOM 651 C C . VAL A 1 86 ? 32.094 12.734 -20.016 1 27.19 86 VAL A C 1
ATOM 653 O O . VAL A 1 86 ? 31.141 13.133 -20.719 1 27.19 86 VAL A O 1
ATOM 656 N N . HIS A 1 87 ? 33.25 13.172 -20.266 1 28.62 87 HIS A N 1
ATOM 657 C CA . HIS A 1 87 ? 33.43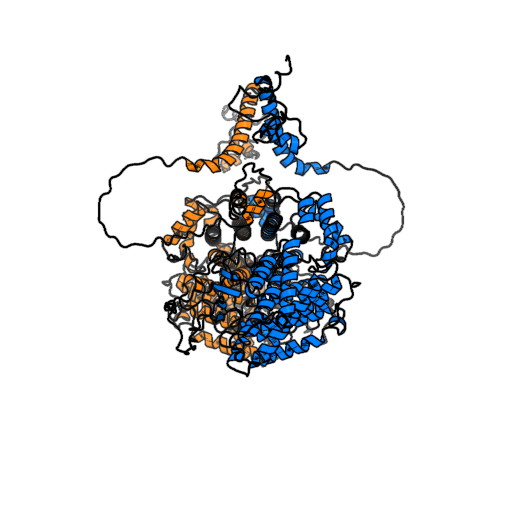8 14.172 -21.297 1 28.62 87 HIS A CA 1
ATOM 658 C C . HIS A 1 87 ? 33.562 13.516 -22.672 1 28.62 87 HIS A C 1
ATOM 660 O O . HIS A 1 87 ? 33.75 14.203 -23.688 1 28.62 87 HIS A O 1
ATOM 666 N N . ALA A 1 88 ? 34.031 12.273 -22.734 1 24.7 88 ALA A N 1
ATOM 667 C CA . ALA A 1 88 ? 34.562 11.938 -24.047 1 24.7 88 ALA A CA 1
ATOM 668 C C . ALA A 1 88 ? 33.5 12.039 -25.125 1 24.7 88 ALA A C 1
ATOM 670 O O . ALA A 1 88 ? 33.812 11.961 -26.312 1 24.7 88 ALA A O 1
ATOM 671 N N . THR A 1 89 ? 32.25 11.742 -24.844 1 21.91 89 THR A N 1
ATOM 672 C CA . THR A 1 89 ? 31.547 11.406 -26.062 1 21.91 89 THR A CA 1
ATOM 673 C C . THR A 1 89 ? 31.328 12.648 -26.922 1 21.91 89 THR A C 1
ATOM 675 O O . THR A 1 89 ? 30.5 12.641 -27.844 1 21.91 89 THR A O 1
ATOM 678 N N . ALA A 1 90 ? 31.844 13.797 -26.562 1 22.45 90 ALA A N 1
ATOM 679 C CA . ALA A 1 90 ? 31.5 14.898 -27.453 1 22.45 90 ALA A CA 1
ATOM 680 C C . ALA A 1 90 ? 32.125 14.703 -28.828 1 22.45 90 ALA A C 1
ATOM 682 O O . ALA A 1 90 ? 31.859 15.484 -29.75 1 22.45 90 ALA A O 1
ATOM 683 N N . ALA A 1 91 ? 33.25 14.109 -28.969 1 20.16 91 ALA A N 1
ATOM 684 C CA . ALA A 1 91 ? 34 14.555 -30.125 1 20.16 91 ALA A CA 1
ATOM 685 C C . ALA A 1 91 ? 33.406 14.008 -31.422 1 20.16 91 ALA A C 1
ATOM 687 O O . ALA A 1 91 ? 33.781 14.445 -32.531 1 20.16 91 ALA A O 1
ATOM 688 N N . ALA A 1 92 ? 32.969 12.742 -31.469 1 19.05 92 ALA A N 1
ATOM 689 C CA . ALA A 1 92 ? 33.438 12.164 -32.719 1 19.05 92 ALA A CA 1
ATOM 690 C C . ALA A 1 92 ? 32.781 12.852 -33.938 1 19.05 92 ALA A C 1
ATOM 692 O O . ALA A 1 92 ? 33.406 13.102 -34.938 1 19.05 92 ALA A O 1
ATOM 693 N N . SER A 1 93 ? 31.391 12.602 -34.156 1 16.98 93 SER A N 1
ATOM 694 C CA . SER A 1 93 ? 31.031 12.305 -35.531 1 16.98 93 SER A CA 1
ATOM 695 C C . SER A 1 93 ? 30.953 13.57 -36.375 1 16.98 93 SER A C 1
ATOM 697 O O . SER A 1 93 ? 30.141 14.461 -36.094 1 16.98 93 SER A O 1
ATOM 699 N N . GLU A 1 94 ? 31.969 13.938 -37.031 1 17.81 94 GLU A N 1
ATOM 700 C CA . GLU A 1 94 ? 32.125 14.969 -38.062 1 17.81 94 GLU A CA 1
ATOM 701 C C . GLU A 1 94 ? 31.203 14.727 -39.25 1 17.81 94 GLU A C 1
ATOM 703 O O . GLU A 1 94 ? 31.141 15.539 -40.156 1 17.81 94 GLU A O 1
ATOM 708 N N . PRO A 1 95 ? 30.5 13.523 -39.438 1 16.84 95 PRO A N 1
ATOM 709 C CA . PRO A 1 95 ? 30.688 13.344 -40.906 1 16.84 95 PRO A CA 1
ATOM 710 C C . PRO A 1 95 ? 30.172 14.539 -41.688 1 16.84 95 PRO A C 1
ATOM 712 O O . PRO A 1 95 ? 29.516 15.43 -41.156 1 16.84 95 PRO A O 1
ATOM 715 N N . PHE A 1 96 ? 29.391 14.086 -42.844 1 16.44 96 PHE A N 1
ATOM 716 C CA . PHE A 1 96 ? 29.406 14.219 -44.312 1 16.44 96 PHE A CA 1
ATOM 717 C C . PHE A 1 96 ? 28.516 15.359 -44.75 1 16.44 96 PHE A C 1
ATOM 719 O O . PHE A 1 96 ? 27.703 15.875 -43.969 1 16.44 96 PHE A O 1
ATOM 726 N N . ALA A 1 97 ? 27.531 14.938 -45.719 1 16.25 97 ALA A N 1
ATOM 727 C CA . ALA A 1 97 ? 27.328 15.461 -47.062 1 16.25 97 ALA A CA 1
ATOM 728 C C . ALA A 1 97 ? 26.422 16.703 -47.031 1 16.25 97 ALA A C 1
ATOM 730 O O . ALA A 1 97 ? 25.672 16.906 -46.062 1 16.25 97 ALA A O 1
ATOM 731 N N . GLN A 1 98 ? 26.094 17.125 -48.25 1 15.59 98 GLN A N 1
ATOM 732 C CA . GLN A 1 98 ? 25.859 18.297 -49.094 1 15.59 98 GLN A CA 1
ATOM 733 C C . GLN A 1 98 ? 24.453 18.844 -48.906 1 15.59 98 GLN A C 1
ATOM 735 O O . GLN A 1 98 ? 23.578 18.156 -48.375 1 15.59 98 GLN A O 1
ATOM 740 N N . ALA A 1 99 ? 24.031 19.594 -49.969 1 15.74 99 ALA A N 1
ATOM 741 C CA . ALA A 1 99 ? 23.516 20.906 -50.375 1 15.74 99 ALA A CA 1
ATOM 742 C C . ALA A 1 99 ? 22 20.875 -50.531 1 15.74 99 ALA A C 1
ATOM 744 O O . ALA A 1 99 ? 21.359 21.906 -50.781 1 15.74 99 ALA A O 1
ATOM 745 N N . LYS A 1 100 ? 21.266 19.797 -50.75 1 16.86 100 LYS A N 1
ATOM 746 C CA . LYS A 1 100 ? 20.328 20.203 -51.781 1 16.86 100 LYS A CA 1
ATOM 747 C C . LYS A 1 100 ? 19.281 21.156 -51.25 1 16.86 100 LYS A C 1
ATOM 749 O O . LYS A 1 100 ? 18.719 20.922 -50.156 1 16.86 100 LYS A O 1
ATOM 754 N N . SER A 1 101 ? 18.953 22.281 -51.875 1 15.67 101 SER A N 1
ATOM 755 C CA . SER A 1 101 ? 18.422 23.625 -51.812 1 15.67 101 SER A CA 1
ATOM 756 C C . SER A 1 101 ? 16.891 23.609 -51.656 1 15.67 101 SER A C 1
ATOM 758 O O . SER A 1 101 ? 16.312 24.578 -51.156 1 15.67 101 SER A O 1
ATOM 760 N N . THR A 1 102 ? 16.172 22.641 -52.188 1 16.83 102 THR A N 1
ATOM 761 C CA . THR A 1 102 ? 15.133 23.328 -52.938 1 16.83 102 THR A CA 1
ATOM 762 C C . THR A 1 102 ? 14.141 24 -52 1 16.83 102 THR A C 1
ATOM 764 O O . THR A 1 102 ? 13.992 23.609 -50.844 1 16.83 102 THR A O 1
ATOM 767 N N . VAL A 1 103 ? 13.211 24.781 -52.562 1 15.76 103 VAL A N 1
ATOM 768 C CA . VAL A 1 103 ? 12.516 26.062 -52.438 1 15.76 103 VAL A CA 1
ATOM 769 C C . VAL A 1 103 ? 11.242 25.875 -51.594 1 15.76 103 VAL A C 1
ATOM 771 O O . VAL A 1 103 ? 10.891 26.734 -50.781 1 15.76 103 VAL A O 1
ATOM 774 N N . ALA A 1 104 ? 10.422 24.812 -51.719 1 16.89 104 ALA A N 1
ATOM 775 C CA . ALA A 1 104 ? 9.141 25.359 -52.156 1 16.89 104 ALA A CA 1
ATOM 776 C C . ALA A 1 104 ? 8.445 26.109 -51 1 16.89 104 ALA A C 1
ATOM 778 O O . ALA A 1 104 ? 8.773 25.891 -49.844 1 16.89 104 ALA A O 1
ATOM 779 N N . ALA A 1 105 ? 7.086 26.375 -51.188 1 16.69 105 ALA A N 1
ATOM 780 C CA . ALA A 1 105 ? 6.141 27.484 -51.094 1 16.69 105 ALA A CA 1
ATOM 781 C C . ALA A 1 105 ? 5.574 27.641 -49.688 1 16.69 105 ALA A C 1
ATOM 783 O O . ALA A 1 105 ? 5.59 26.688 -48.906 1 16.69 105 ALA A O 1
ATOM 784 N N . ARG A 1 106 ? 4.59 28.516 -49.406 1 17.33 106 ARG A N 1
ATOM 785 C CA . ARG A 1 106 ? 4.215 29.688 -48.625 1 17.33 106 ARG A CA 1
ATOM 786 C C . ARG A 1 106 ? 3.301 29.297 -47.469 1 17.33 106 ARG A C 1
ATOM 788 O O . ARG A 1 106 ? 3.188 30.031 -46.5 1 17.33 106 ARG A O 1
ATOM 795 N N . GLY A 1 107 ? 2.369 28.203 -47.562 1 18.16 107 GLY A N 1
ATOM 796 C CA . GLY A 1 107 ? 1.081 28.688 -47.062 1 18.16 107 GLY A CA 1
ATOM 797 C C . GLY A 1 107 ? 1.048 28.891 -45.562 1 18.16 107 GLY A C 1
ATOM 798 O O . GLY A 1 107 ? 1.907 28.391 -44.844 1 18.16 107 GLY A O 1
ATOM 799 N N . ASN A 1 108 ? 0.103 29.703 -45 1 17.98 108 ASN A N 1
ATOM 800 C CA . ASN A 1 108 ? -0.082 30.719 -43.969 1 17.98 108 ASN A CA 1
ATOM 801 C C . ASN A 1 108 ? -0.398 30.094 -42.625 1 17.98 108 ASN A C 1
ATOM 803 O O . ASN A 1 108 ? -0.516 30.812 -41.625 1 17.98 108 ASN A O 1
ATOM 807 N N . ALA A 1 109 ? -1.023 28.891 -42.562 1 19.92 109 ALA A N 1
ATOM 808 C CA . ALA A 1 109 ? -1.986 28.875 -41.469 1 19.92 109 ALA A CA 1
ATOM 809 C C . ALA A 1 109 ? -1.279 28.984 -40.125 1 19.92 109 ALA A C 1
ATOM 811 O O . ALA A 1 109 ? -0.239 28.359 -39.906 1 19.92 109 ALA A O 1
ATOM 812 N N . PRO A 1 110 ? -1.565 29.953 -39.219 1 17.77 110 PRO A N 1
ATOM 813 C CA . PRO A 1 110 ? -0.914 30.453 -38.031 1 17.77 110 PRO A CA 1
ATOM 814 C C . PRO A 1 110 ? -0.894 29.438 -36.875 1 17.77 110 PRO A C 1
ATOM 816 O O . PRO A 1 110 ? -1.945 29.094 -36.344 1 17.77 110 PRO A O 1
ATOM 819 N N . ALA A 1 111 ? -0.349 28.312 -37.062 1 18.8 111 ALA A N 1
ATOM 820 C CA . ALA A 1 111 ? -0.357 27.25 -36.062 1 18.8 111 ALA A CA 1
ATOM 821 C C . ALA A 1 111 ? 0.275 27.719 -34.781 1 18.8 111 ALA A C 1
ATOM 823 O O . ALA A 1 111 ? 1.475 28 -34.719 1 18.8 111 ALA A O 1
ATOM 824 N N . GLN A 1 112 ? -0.501 28.422 -33.938 1 18.67 112 GLN A N 1
ATOM 825 C CA . GLN A 1 112 ? 0.024 28.984 -32.688 1 18.67 112 GLN A CA 1
ATOM 826 C C . GLN A 1 112 ? 0.72 27.922 -31.859 1 18.67 112 GLN A C 1
ATOM 828 O O . GLN A 1 112 ? 0.19 26.828 -31.688 1 18.67 112 GLN A O 1
ATOM 833 N N . ASP A 1 113 ? 1.983 27.984 -31.578 1 19.52 113 ASP A N 1
ATOM 834 C CA . ASP A 1 113 ? 3.154 27.297 -31.047 1 19.52 113 ASP A CA 1
ATOM 835 C C . ASP A 1 113 ? 3.037 27.078 -29.531 1 19.52 113 ASP A C 1
ATOM 837 O O . ASP A 1 113 ? 3.537 27.891 -28.75 1 19.52 113 ASP A O 1
ATOM 841 N N . LEU A 1 114 ? 1.823 26.766 -29.016 1 19.86 114 LEU A N 1
ATOM 842 C CA . LEU A 1 114 ? 1.849 26.906 -27.562 1 19.86 114 LEU A CA 1
ATOM 843 C C . LEU A 1 114 ? 2.807 25.906 -26.938 1 19.86 114 LEU A C 1
ATOM 845 O O . LEU A 1 114 ? 2.529 24.703 -26.922 1 19.86 114 LEU A O 1
ATOM 849 N N . SER A 1 115 ? 4.113 26 -27 1 20.23 115 SER A N 1
ATOM 850 C CA . SER A 1 115 ? 5.223 25.094 -26.688 1 20.23 115 SER A CA 1
ATOM 851 C C . SER A 1 115 ? 5.441 25 -25.188 1 20.23 115 SER A C 1
ATOM 853 O O . SER A 1 115 ? 6.527 24.641 -24.734 1 20.23 115 SER A O 1
ATOM 855 N N . THR A 1 116 ? 4.523 25.188 -24.25 1 21.2 116 THR A N 1
ATOM 856 C CA . THR A 1 116 ? 5.102 25.359 -22.922 1 21.2 116 THR A CA 1
ATOM 857 C C . THR A 1 116 ? 5.777 24.062 -22.469 1 21.2 116 THR A C 1
ATOM 859 O O . THR A 1 116 ? 5.117 23.031 -22.297 1 21.2 116 THR A O 1
ATOM 862 N N . THR A 1 117 ? 7.051 23.812 -22.75 1 22.14 117 THR A N 1
ATOM 863 C CA . THR A 1 117 ? 8 22.734 -22.453 1 22.14 117 THR A CA 1
ATOM 864 C C . THR A 1 117 ? 8.25 22.641 -20.953 1 22.14 117 THR A C 1
ATOM 866 O O . THR A 1 117 ? 8.812 23.562 -20.344 1 22.14 117 THR A O 1
ATOM 869 N N . SER A 1 118 ? 7.34 22.094 -20.141 1 22.64 118 SER A N 1
ATOM 870 C CA . SER A 1 118 ? 7.484 21.891 -18.703 1 22.64 118 SER A CA 1
ATOM 871 C C . SER A 1 118 ? 8.758 21.109 -18.375 1 22.64 118 SER A C 1
ATOM 873 O O . SER A 1 118 ? 9 20.047 -18.938 1 22.64 118 SER A O 1
ATOM 875 N N . ASN A 1 119 ? 9.875 21.766 -17.938 1 24.44 119 ASN A N 1
ATOM 876 C CA . ASN A 1 119 ? 11.242 21.359 -17.656 1 24.44 119 ASN A CA 1
ATOM 877 C C . ASN A 1 119 ? 11.305 20.359 -16.5 1 24.44 119 ASN A C 1
ATOM 879 O O . ASN A 1 119 ? 10.758 20.625 -15.43 1 24.44 119 ASN A O 1
ATOM 883 N N . PRO A 1 120 ? 11.664 19.156 -16.688 1 25.03 120 PRO A N 1
ATOM 884 C CA . PRO A 1 120 ? 11.867 17.953 -15.867 1 25.03 120 PRO A CA 1
ATOM 885 C C . PRO A 1 120 ? 12.82 18.203 -14.703 1 25.03 120 PRO A C 1
ATOM 887 O O . PRO A 1 120 ? 13.172 17.266 -13.977 1 25.03 120 PRO A O 1
ATOM 890 N N . SER A 1 121 ? 13.445 19.375 -14.57 1 26.78 121 SER A N 1
ATOM 891 C CA . SER A 1 121 ? 14.633 19.594 -13.766 1 26.78 121 SER A CA 1
ATOM 892 C C . SER A 1 121 ? 14.297 19.656 -12.273 1 26.78 121 SER A C 1
ATOM 894 O O . SER A 1 121 ? 15.18 19.844 -11.438 1 26.78 121 SER A O 1
ATOM 896 N N . ASP A 1 122 ? 13.062 19.891 -11.812 1 26.36 122 ASP A N 1
ATOM 897 C CA . ASP A 1 122 ? 12.758 20.344 -10.461 1 26.36 122 ASP A CA 1
ATOM 898 C C . ASP A 1 122 ? 12.688 19.172 -9.492 1 26.36 122 ASP A C 1
ATOM 900 O O . ASP A 1 122 ? 11.977 19.219 -8.484 1 26.36 122 ASP A O 1
ATOM 904 N N . ALA A 1 123 ? 13.492 18.125 -9.695 1 26.83 123 ALA A N 1
ATOM 905 C CA . ALA A 1 123 ? 13.312 17.016 -8.773 1 26.83 123 ALA A CA 1
ATOM 906 C C . ALA A 1 123 ? 13.992 17.281 -7.438 1 26.83 123 ALA A C 1
ATOM 908 O O . ALA A 1 123 ? 15.188 17.594 -7.391 1 26.83 123 ALA A O 1
ATOM 909 N N . PRO A 1 124 ? 13.438 17.547 -6.336 1 28.36 124 PRO A N 1
ATOM 910 C CA . PRO A 1 124 ? 13.953 17.906 -5.016 1 28.36 124 PRO A CA 1
ATOM 911 C C . PRO A 1 124 ? 15.062 16.969 -4.535 1 28.36 124 PRO A C 1
ATOM 913 O O . PRO A 1 124 ? 15.906 17.375 -3.729 1 28.36 124 PRO A O 1
ATOM 916 N N . LEU A 1 125 ? 15.062 15.719 -4.793 1 28.25 125 LEU A N 1
ATOM 917 C CA . LEU A 1 125 ? 16.094 14.867 -4.207 1 28.25 125 LEU A CA 1
ATOM 918 C C . LEU A 1 125 ? 17.484 15.297 -4.656 1 28.25 125 LEU A C 1
ATOM 920 O O . LEU A 1 125 ? 18.484 14.969 -4.012 1 28.25 125 LEU A O 1
ATOM 924 N N . ILE A 1 126 ? 17.609 16.062 -5.664 1 30.55 126 ILE A N 1
ATOM 925 C CA . ILE A 1 126 ? 18.891 16.5 -6.234 1 30.55 126 ILE A CA 1
ATOM 926 C C . ILE A 1 126 ? 19.531 17.547 -5.328 1 30.55 126 ILE A C 1
ATOM 928 O O . ILE A 1 126 ? 20.734 17.516 -5.102 1 30.55 126 ILE A O 1
ATOM 932 N N . ASN A 1 127 ? 18.75 18.391 -4.707 1 32.38 127 ASN A N 1
ATOM 933 C CA . ASN A 1 127 ? 19.312 19.484 -3.926 1 32.38 127 ASN A CA 1
ATOM 934 C C . ASN A 1 127 ? 19.969 18.969 -2.641 1 32.38 127 ASN A C 1
ATOM 936 O O . ASN A 1 127 ? 20.969 19.516 -2.189 1 32.38 127 ASN A O 1
ATOM 940 N N . LEU A 1 128 ? 19.375 18.094 -1.955 1 29.97 128 LEU A N 1
ATOM 941 C CA . LEU A 1 128 ? 19.922 17.703 -0.657 1 29.97 128 LEU A CA 1
ATOM 942 C C . LEU A 1 128 ? 21.328 17.141 -0.802 1 29.97 128 LEU A C 1
ATOM 944 O O . LEU A 1 128 ? 22.203 17.422 0.021 1 29.97 128 LEU A O 1
ATOM 948 N N . PHE A 1 129 ? 21.578 16.391 -1.87 1 30.73 129 PHE A N 1
ATOM 949 C CA . PHE A 1 129 ? 22.938 15.883 -1.98 1 30.73 129 PHE A CA 1
ATOM 950 C C . PHE A 1 129 ? 23.922 17.016 -2.275 1 30.73 129 PHE A C 1
ATOM 952 O O . PHE A 1 129 ? 25.094 16.938 -1.909 1 30.73 129 PHE A O 1
ATOM 959 N N . ARG A 1 130 ? 23.484 18.062 -2.865 1 31.55 130 ARG A N 1
ATOM 960 C CA . ARG A 1 130 ? 24.406 19.188 -3.066 1 31.55 130 ARG A CA 1
ATOM 961 C C . ARG A 1 130 ? 24.875 19.766 -1.732 1 31.55 130 ARG A C 1
ATOM 963 O O . ARG A 1 130 ? 26.047 20.047 -1.558 1 31.55 130 ARG A O 1
ATOM 970 N N . ASP A 1 131 ? 23.938 20.125 -0.811 1 33.25 131 ASP A N 1
ATOM 971 C CA . ASP A 1 131 ? 24.375 20.797 0.417 1 33.25 131 ASP A CA 1
ATOM 972 C C . ASP A 1 131 ? 25.297 19.875 1.236 1 33.25 131 ASP A C 1
ATOM 974 O O . ASP A 1 131 ? 26.156 20.359 1.972 1 33.25 131 ASP A O 1
ATOM 978 N N . ALA A 1 132 ? 25.062 18.578 1.329 1 29.22 132 ALA A N 1
ATOM 979 C CA . ALA A 1 132 ? 26.109 17.875 2.049 1 29.22 132 ALA A CA 1
ATOM 980 C C . ALA A 1 132 ? 27.469 18.094 1.389 1 29.22 132 ALA A C 1
ATOM 982 O O . ALA A 1 132 ? 28.516 18 2.043 1 29.22 132 ALA A O 1
ATOM 983 N N . LEU A 1 133 ? 27.469 18.109 -0.033 1 30.97 133 LEU A N 1
ATOM 984 C CA . LEU A 1 133 ? 28.781 18.391 -0.575 1 30.97 133 LEU A CA 1
ATOM 985 C C . LEU A 1 133 ? 29.078 19.891 -0.556 1 30.97 133 LEU A C 1
ATOM 987 O O . LEU A 1 133 ? 30.062 20.344 -1.128 1 30.97 133 LEU A O 1
ATOM 991 N N . LEU A 1 134 ? 28.969 20.672 0.52 1 29.3 134 LEU A N 1
ATOM 992 C CA . LEU A 1 134 ? 29.438 22 0.896 1 29.3 134 LEU A CA 1
ATOM 993 C C . LEU A 1 134 ? 29.922 22.766 -0.325 1 29.3 134 LEU A C 1
ATOM 995 O O . LEU A 1 134 ? 30.922 23.484 -0.253 1 29.3 134 LEU A O 1
ATOM 999 N N . ILE A 1 135 ? 29.484 22.484 -1.524 1 28.34 135 ILE A N 1
ATOM 1000 C CA . ILE A 1 135 ? 30.094 23.328 -2.553 1 28.34 135 ILE A CA 1
ATOM 1001 C C . ILE A 1 135 ? 29.672 24.766 -2.363 1 28.34 135 ILE A C 1
ATOM 1003 O O . ILE A 1 135 ? 28.469 25.062 -2.262 1 28.34 135 ILE A O 1
ATOM 1007 N N . SER A 1 136 ? 30.641 25.812 -2.059 1 25.91 136 SER A N 1
ATOM 1008 C CA . SER A 1 136 ? 30.734 27.25 -1.916 1 25.91 136 SER A CA 1
ATOM 1009 C C . SER A 1 136 ? 30.188 27.969 -3.145 1 25.91 136 SER A C 1
ATOM 1011 O O . SER A 1 136 ? 30.75 27.859 -4.234 1 25.91 136 SER A O 1
ATOM 1013 N N . ASP A 1 137 ? 28.969 28.281 -3.32 1 27.97 137 ASP A N 1
ATOM 1014 C CA . ASP A 1 137 ? 28.594 29.25 -4.348 1 27.97 137 ASP A CA 1
ATOM 1015 C C . ASP A 1 137 ? 29.094 30.641 -3.99 1 27.97 137 ASP A C 1
ATOM 1017 O O . ASP A 1 137 ? 28.734 31.188 -2.941 1 27.97 137 ASP A O 1
ATOM 1021 N N . ALA A 1 138 ? 30.203 31.359 -4.445 1 24.59 138 ALA A N 1
ATOM 1022 C CA . ALA A 1 138 ? 30.438 32.812 -4.582 1 24.59 138 ALA A CA 1
ATOM 1023 C C . ALA A 1 138 ? 29.234 33.5 -5.227 1 24.59 138 ALA A C 1
ATOM 1025 O O . ALA A 1 138 ? 28.875 34.594 -4.844 1 24.59 138 ALA A O 1
ATOM 1026 N N . ASP A 1 139 ? 28.984 33.5 -6.641 1 24.92 139 ASP A N 1
ATOM 1027 C CA . ASP A 1 139 ? 28.281 34.562 -7.352 1 24.92 139 ASP A CA 1
ATOM 1028 C C . ASP A 1 139 ? 26.797 34.562 -6.996 1 24.92 139 ASP A C 1
ATOM 1030 O O . ASP A 1 139 ? 26.234 33.531 -6.652 1 24.92 139 ASP A O 1
ATOM 1034 N N . GLY A 1 140 ? 25.984 35.688 -6.727 1 21.38 140 GLY A N 1
ATOM 1035 C CA . GLY A 1 140 ? 24.75 36.312 -6.25 1 21.38 140 GLY A CA 1
ATOM 1036 C C . GLY A 1 140 ? 23.516 35.781 -6.926 1 21.38 140 GLY A C 1
ATOM 1037 O O . GLY A 1 140 ? 22.422 36.344 -6.797 1 21.38 140 GLY A O 1
ATOM 1038 N N . ARG A 1 141 ? 23.547 35.469 -8.289 1 25.27 141 ARG A N 1
ATOM 1039 C CA . ARG A 1 141 ? 22.234 35.406 -8.914 1 25.27 141 ARG A CA 1
ATOM 1040 C C . ARG A 1 141 ? 21.344 34.406 -8.203 1 25.27 141 ARG A C 1
ATOM 1042 O O . ARG A 1 141 ? 21.75 33.25 -7.969 1 25.27 141 ARG A O 1
ATOM 1049 N N . VAL A 1 142 ? 20.281 34.875 -7.465 1 25.58 142 VAL A N 1
ATOM 1050 C CA . VAL A 1 142 ? 19.125 34.281 -6.785 1 25.58 142 VAL A CA 1
ATOM 1051 C C . VAL A 1 142 ? 18.469 33.25 -7.684 1 25.58 142 VAL A C 1
ATOM 1053 O O . VAL A 1 142 ? 17.656 33.594 -8.547 1 25.58 142 VAL A O 1
ATOM 1056 N N . GLN A 1 143 ? 19.219 32.438 -8.391 1 26.17 143 GLN A N 1
ATOM 1057 C CA . GLN A 1 143 ? 18.562 31.578 -9.359 1 26.17 143 GLN A CA 1
ATOM 1058 C C . GLN A 1 143 ? 17.391 30.828 -8.711 1 26.17 143 GLN A C 1
ATOM 1060 O O . GLN A 1 143 ? 17.453 30.469 -7.535 1 26.17 143 GLN A O 1
ATOM 1065 N N . ASP A 1 144 ? 16.234 30.656 -9.383 1 26.72 144 ASP A N 1
ATOM 1066 C CA . ASP A 1 144 ? 14.891 30.078 -9.297 1 26.72 144 ASP A CA 1
ATOM 1067 C C . ASP A 1 144 ? 14.922 28.719 -8.602 1 26.72 144 ASP A C 1
ATOM 1069 O O . ASP A 1 144 ? 15.922 28 -8.672 1 26.72 144 ASP A O 1
ATOM 1073 N N . ASP A 1 145 ? 14.062 28.5 -7.605 1 29.95 145 ASP A N 1
ATOM 1074 C CA . ASP A 1 145 ? 13.789 27.438 -6.637 1 29.95 145 ASP A CA 1
ATOM 1075 C C . ASP A 1 145 ? 13.992 26.062 -7.254 1 29.95 145 ASP A C 1
ATOM 1077 O O . ASP A 1 145 ? 13.617 25.047 -6.66 1 29.95 145 ASP A O 1
ATOM 1081 N N . ASP A 1 146 ? 14.133 25.938 -8.656 1 29.81 146 ASP A N 1
ATOM 1082 C CA . ASP A 1 146 ? 14.594 24.922 -9.602 1 29.81 146 ASP A CA 1
ATOM 1083 C C . ASP A 1 146 ? 16 24.438 -9.25 1 29.81 146 ASP A C 1
ATOM 1085 O O . ASP A 1 146 ? 16.547 23.562 -9.914 1 29.81 146 ASP A O 1
ATOM 1089 N N . ALA A 1 147 ? 16.844 25.172 -8.617 1 28.64 147 ALA A N 1
ATOM 1090 C CA . ALA A 1 147 ? 18.281 25.031 -8.383 1 28.64 147 ALA A CA 1
ATOM 1091 C C . ALA A 1 147 ? 18.562 23.953 -7.336 1 28.64 147 ALA A C 1
ATOM 1093 O O . ALA A 1 147 ? 19.641 23.375 -7.301 1 28.64 147 ALA A O 1
ATOM 1094 N N . SER A 1 148 ? 17.75 23.859 -6.355 1 32.16 148 SER A N 1
ATOM 1095 C CA . SER A 1 148 ? 17.984 22.891 -5.285 1 32.16 148 SER A CA 1
ATOM 1096 C C . SER A 1 148 ? 17.781 21.453 -5.773 1 32.16 148 SER A C 1
ATOM 1098 O O . SER A 1 148 ? 18.312 20.516 -5.184 1 32.16 148 SER A O 1
ATOM 1100 N N . ASN A 1 149 ? 16.906 21.203 -6.797 1 32.78 149 ASN A N 1
ATOM 1101 C CA . ASN A 1 149 ? 16.797 19.953 -7.551 1 32.78 149 ASN A CA 1
ATOM 1102 C C . ASN A 1 149 ? 18.062 19.672 -8.352 1 32.78 149 ASN A C 1
ATOM 1104 O O . ASN A 1 149 ? 18.234 18.578 -8.891 1 32.78 149 ASN A O 1
ATOM 1108 N N . ALA A 1 150 ? 18.938 20.562 -8.766 1 30.66 150 ALA A N 1
ATOM 1109 C CA . ALA A 1 150 ? 20.109 20.516 -9.625 1 30.66 150 ALA A CA 1
ATOM 1110 C C . ALA A 1 150 ? 21.281 19.859 -8.906 1 30.66 150 ALA A C 1
ATOM 1112 O O . ALA A 1 150 ? 22.047 19.109 -9.508 1 30.66 150 ALA A O 1
ATOM 1113 N N . ALA A 1 151 ? 21.516 20.172 -7.684 1 32.75 151 ALA A N 1
ATOM 1114 C CA . ALA A 1 151 ? 22.734 19.656 -7.066 1 32.75 151 ALA A CA 1
ATOM 1115 C C . ALA A 1 151 ? 22.594 18.188 -6.703 1 32.75 151 ALA A C 1
ATOM 1117 O O . ALA A 1 151 ? 23.562 17.422 -6.77 1 32.75 151 ALA A O 1
ATOM 1118 N N . LEU A 1 152 ? 21.406 17.625 -6.281 1 37.75 152 LEU A N 1
ATOM 1119 C CA . LEU A 1 152 ? 21.062 16.203 -6.141 1 37.75 152 LEU A CA 1
ATOM 1120 C C . LEU A 1 152 ? 21.062 15.508 -7.496 1 37.75 152 LEU A C 1
ATOM 1122 O O . LEU A 1 152 ? 21.234 14.289 -7.57 1 37.75 152 LEU A O 1
ATOM 1126 N N . GLY A 1 153 ? 20.891 16.094 -8.586 1 36.62 153 GLY A N 1
ATOM 1127 C CA . GLY A 1 153 ? 20.938 15.688 -9.977 1 36.62 153 GLY A CA 1
ATOM 1128 C C . GLY A 1 153 ? 22.297 15.172 -10.406 1 36.62 153 GLY A C 1
ATOM 1129 O O . GLY A 1 153 ? 22.391 14.227 -11.188 1 36.62 153 GLY A O 1
ATOM 1130 N N . THR A 1 154 ? 23.328 15.797 -9.969 1 41.19 154 THR A N 1
ATOM 1131 C CA . THR A 1 154 ? 24.625 15.43 -10.531 1 41.19 154 THR A CA 1
ATOM 1132 C C . THR A 1 154 ? 25.172 14.18 -9.836 1 41.19 154 THR A C 1
ATOM 1134 O O . THR A 1 154 ? 25.844 13.359 -10.469 1 41.19 154 THR A O 1
ATOM 1137 N N . ARG A 1 155 ? 25.016 13.977 -8.484 1 44.44 155 ARG A N 1
ATOM 1138 C CA . ARG A 1 155 ? 25.641 12.859 -7.781 1 44.44 155 ARG A CA 1
ATOM 1139 C C . ARG A 1 155 ? 24.75 11.617 -7.844 1 44.44 155 ARG A C 1
ATOM 1141 O O . ARG A 1 155 ? 25.25 10.492 -7.805 1 44.44 155 ARG A O 1
ATOM 1148 N N . ARG A 1 156 ? 23.375 11.75 -7.891 1 54.44 156 ARG A N 1
ATOM 1149 C CA . ARG A 1 156 ? 22.406 10.672 -7.996 1 54.44 156 ARG A CA 1
ATOM 1150 C C . ARG A 1 156 ? 22.781 9.711 -9.125 1 54.44 156 ARG A C 1
ATOM 1152 O O . ARG A 1 156 ? 22.859 8.5 -8.906 1 54.44 156 ARG A O 1
ATOM 1159 N N . PRO A 1 157 ? 23.062 10.359 -10.164 1 54.59 157 PRO A N 1
ATOM 1160 C CA . PRO A 1 157 ? 23.391 9.438 -11.25 1 54.59 157 PRO A CA 1
ATOM 1161 C C . PRO A 1 157 ? 24.688 8.656 -10.992 1 54.59 157 PRO A C 1
ATOM 1163 O O . PRO A 1 157 ? 24.781 7.484 -11.359 1 54.59 157 PRO A O 1
ATOM 1166 N N . SER A 1 158 ? 25.484 9.359 -10.156 1 58.06 158 SER A N 1
ATOM 1167 C CA . SER A 1 158 ? 26.75 8.648 -9.969 1 58.06 158 SER A CA 1
ATOM 1168 C C . SER A 1 158 ? 26.594 7.48 -9.008 1 58.06 158 SER A C 1
ATOM 1170 O O . SER A 1 158 ? 27.156 6.406 -9.234 1 58.06 158 SER A O 1
ATOM 1172 N N . LEU A 1 159 ? 25.719 7.707 -7.945 1 57.94 159 LEU A N 1
ATOM 1173 C CA . LEU A 1 159 ? 25.516 6.648 -6.965 1 57.94 159 LEU A CA 1
ATOM 1174 C C . LEU A 1 159 ? 24.75 5.48 -7.586 1 57.94 159 LEU A C 1
ATOM 1176 O O . LEU A 1 159 ? 25.125 4.32 -7.395 1 57.94 159 LEU A O 1
ATOM 1180 N N . LEU A 1 160 ? 23.766 5.852 -8.266 1 68 160 LEU A N 1
ATOM 1181 C CA . LEU A 1 160 ? 23 4.801 -8.906 1 68 160 LEU A CA 1
ATOM 1182 C C . LEU A 1 160 ? 23.828 4.059 -9.945 1 68 160 LEU A C 1
ATOM 1184 O O . LEU A 1 160 ? 23.688 2.844 -10.109 1 68 160 LEU A O 1
ATOM 1188 N N . THR A 1 161 ? 24.766 4.852 -10.445 1 68.56 161 THR A N 1
ATOM 1189 C CA . THR A 1 161 ? 25.641 4.227 -11.422 1 68.56 161 THR A CA 1
ATOM 1190 C C . THR A 1 161 ? 26.625 3.287 -10.742 1 68.56 161 THR A C 1
ATOM 1192 O O . THR A 1 161 ? 26.938 2.209 -11.258 1 68.56 161 THR A O 1
ATOM 1195 N N . SER A 1 162 ? 26.953 3.729 -9.578 1 67.62 162 SER A N 1
ATOM 1196 C CA . SER A 1 162 ? 27.922 2.898 -8.859 1 67.62 162 SER A CA 1
ATOM 1197 C C . SER A 1 162 ? 27.266 1.619 -8.344 1 67.62 162 SER A C 1
ATOM 1199 O O . SER A 1 162 ? 27.938 0.609 -8.148 1 67.62 162 SER A O 1
ATOM 1201 N N . LEU A 1 163 ? 25.922 1.678 -8.211 1 70.88 163 LEU A N 1
ATOM 1202 C CA . LEU A 1 163 ? 25.188 0.54 -7.68 1 70.88 163 LEU A CA 1
ATOM 1203 C C . LEU A 1 163 ? 24.688 -0.356 -8.812 1 70.88 163 LEU A C 1
ATOM 1205 O O . LEU A 1 163 ? 24.172 -1.453 -8.562 1 70.88 163 LEU A O 1
ATOM 1209 N N . GLN A 1 164 ? 24.953 0.14 -9.945 1 75.62 164 GLN A N 1
ATOM 1210 C CA . GLN A 1 164 ? 24.359 -0.578 -11.062 1 75.62 164 GLN A CA 1
ATOM 1211 C C . GLN A 1 164 ? 25.031 -1.931 -11.273 1 75.62 164 GLN A C 1
ATOM 1213 O O . GLN A 1 164 ? 26.266 -2.006 -11.406 1 75.62 164 GLN A O 1
ATOM 1218 N N . PRO A 1 165 ? 24.172 -2.99 -11.188 1 78.25 165 PRO A N 1
ATOM 1219 C CA . PRO A 1 165 ? 24.75 -4.297 -11.516 1 78.25 165 PRO A CA 1
ATOM 1220 C C . PRO A 1 165 ? 25.266 -4.371 -12.945 1 78.25 165 PRO A C 1
ATOM 1222 O O . PRO A 1 165 ? 24.969 -3.494 -13.766 1 78.25 165 PRO A O 1
ATOM 1225 N N . ASN A 1 166 ? 26.047 -5.387 -13.148 1 80.69 166 ASN A N 1
ATOM 1226 C CA . ASN A 1 166 ? 26.609 -5.559 -14.484 1 80.69 166 ASN A CA 1
ATOM 1227 C C . ASN A 1 166 ? 25.516 -5.832 -15.523 1 80.69 166 ASN A C 1
ATOM 1229 O O . ASN A 1 166 ? 24.844 -6.867 -15.469 1 80.69 166 ASN A O 1
ATOM 1233 N N . ILE A 1 167 ? 25.406 -4.895 -16.406 1 88.19 167 ILE A N 1
ATOM 1234 C CA . ILE A 1 167 ? 24.516 -5.09 -17.547 1 88.19 167 ILE A CA 1
ATOM 1235 C C . ILE A 1 167 ? 25.297 -5.688 -18.719 1 88.19 167 ILE A C 1
ATOM 1237 O O . ILE A 1 167 ? 26.312 -5.148 -19.125 1 88.19 167 ILE A O 1
ATOM 1241 N N . PRO A 1 168 ? 24.859 -6.785 -19.141 1 91.31 168 PRO A N 1
ATOM 1242 C CA . PRO A 1 168 ? 25.594 -7.434 -20.219 1 91.31 168 PRO A CA 1
ATOM 1243 C C . PRO A 1 168 ? 25.734 -6.547 -21.453 1 91.31 168 PRO A C 1
ATOM 1245 O O . PRO A 1 168 ? 25.062 -5.508 -21.547 1 91.31 168 PRO A O 1
ATOM 1248 N N . ASP A 1 169 ? 26.641 -6.949 -22.344 1 91.81 169 ASP A N 1
ATOM 1249 C CA . ASP A 1 169 ? 26.828 -6.203 -23.594 1 91.81 169 ASP A CA 1
ATOM 1250 C C . ASP A 1 169 ? 25.625 -6.344 -24.516 1 91.81 169 ASP A C 1
ATOM 1252 O O . ASP A 1 169 ? 24.781 -7.227 -24.312 1 91.81 169 ASP A O 1
ATOM 1256 N N . GLU A 1 170 ? 25.578 -5.539 -25.5 1 94.94 170 GLU A N 1
ATOM 1257 C CA . GLU A 1 170 ? 24.422 -5.457 -26.391 1 94.94 170 GLU A CA 1
ATOM 1258 C C . GLU A 1 170 ? 24.156 -6.797 -27.062 1 94.94 170 GLU A C 1
ATOM 1260 O O . GLU A 1 170 ? 23 -7.207 -27.219 1 94.94 170 GLU A O 1
ATOM 1265 N N . ALA A 1 171 ? 25.156 -7.492 -27.5 1 94.38 171 ALA A N 1
ATOM 1266 C CA . ALA A 1 171 ? 25 -8.781 -28.172 1 94.38 171 ALA A CA 1
ATOM 1267 C C . ALA A 1 171 ? 24.344 -9.805 -27.266 1 94.38 171 ALA A C 1
ATOM 1269 O O . ALA A 1 171 ? 23.469 -10.562 -27.688 1 94.38 171 ALA A O 1
ATOM 1270 N N . THR A 1 172 ? 24.812 -9.859 -26.047 1 94.31 172 THR A N 1
ATOM 1271 C CA . THR A 1 172 ? 24.25 -10.781 -25.062 1 94.31 172 THR A CA 1
ATOM 1272 C C . THR A 1 172 ? 22.797 -10.43 -24.766 1 94.31 172 THR A C 1
ATOM 1274 O O . THR A 1 172 ? 21.953 -11.32 -24.656 1 94.31 172 THR A O 1
ATOM 1277 N N . ILE A 1 173 ? 22.484 -9.109 -24.625 1 95.62 173 ILE A N 1
ATOM 1278 C CA . ILE A 1 173 ? 21.125 -8.656 -24.391 1 95.62 173 ILE A CA 1
ATOM 1279 C C . ILE A 1 173 ? 20.219 -9.141 -25.531 1 95.62 173 ILE A C 1
ATOM 1281 O O . ILE A 1 173 ? 19.156 -9.719 -25.281 1 95.62 173 ILE A O 1
ATOM 1285 N N . ARG A 1 174 ? 20.688 -8.961 -26.719 1 95 174 ARG A N 1
ATOM 1286 C CA . ARG A 1 174 ? 19.891 -9.352 -27.891 1 95 174 ARG A CA 1
ATOM 1287 C C . ARG A 1 174 ? 19.672 -10.859 -27.922 1 95 174 ARG A C 1
ATOM 1289 O O . ARG A 1 174 ? 18.609 -11.328 -28.312 1 95 174 ARG A O 1
ATOM 1296 N N . SER A 1 175 ? 20.672 -11.641 -27.516 1 96.06 175 SER A N 1
ATOM 1297 C CA . SER A 1 175 ? 20.547 -13.094 -27.469 1 96.06 175 SER A CA 1
ATOM 1298 C C . SER A 1 175 ? 19.516 -13.531 -26.453 1 96.06 175 SER A C 1
ATOM 1300 O O . SER A 1 175 ? 18.688 -14.406 -26.734 1 96.06 175 SER A O 1
ATOM 1302 N N . VAL A 1 176 ? 19.578 -12.945 -25.266 1 96.12 176 VAL A N 1
ATOM 1303 C CA . VAL A 1 176 ? 18.625 -13.273 -24.203 1 96.12 176 VAL A CA 1
ATOM 1304 C C . VAL A 1 176 ? 17.203 -12.93 -24.656 1 96.12 176 VAL A C 1
ATOM 1306 O O . VAL A 1 176 ? 16.281 -13.719 -24.469 1 96.12 176 VAL A O 1
ATOM 1309 N N . LEU A 1 177 ? 17.047 -11.734 -25.281 1 95.69 177 LEU A N 1
ATOM 1310 C CA . LEU A 1 177 ? 15.734 -11.305 -25.75 1 95.69 177 LEU A CA 1
ATOM 1311 C C . LEU A 1 177 ? 15.211 -12.242 -26.828 1 95.69 177 LEU A C 1
ATOM 1313 O O . LEU A 1 177 ? 14.047 -12.648 -26.797 1 95.69 177 LEU A O 1
ATOM 1317 N N . ALA A 1 178 ? 16.094 -12.664 -27.703 1 94.62 178 ALA A N 1
ATOM 1318 C CA . ALA A 1 178 ? 15.703 -13.523 -28.812 1 94.62 178 ALA A CA 1
ATOM 1319 C C . ALA A 1 178 ? 15.266 -14.898 -28.328 1 94.62 178 ALA A C 1
ATOM 1321 O O . ALA A 1 178 ? 14.297 -15.477 -28.828 1 94.62 178 ALA A O 1
ATOM 1322 N N . MET A 1 179 ? 15.914 -15.43 -27.344 1 94.56 179 MET A N 1
ATOM 1323 C CA . MET A 1 179 ? 15.656 -16.766 -26.828 1 94.56 179 MET A CA 1
ATOM 1324 C C . MET A 1 179 ? 14.344 -16.812 -26.047 1 94.56 179 MET A C 1
ATOM 1326 O O . MET A 1 179 ? 13.766 -17.875 -25.844 1 94.56 179 MET A O 1
ATOM 1330 N N . THR A 1 180 ? 13.867 -15.664 -25.562 1 95 180 THR A N 1
ATOM 1331 C CA . THR A 1 180 ? 12.727 -15.672 -24.656 1 95 180 THR A CA 1
ATOM 133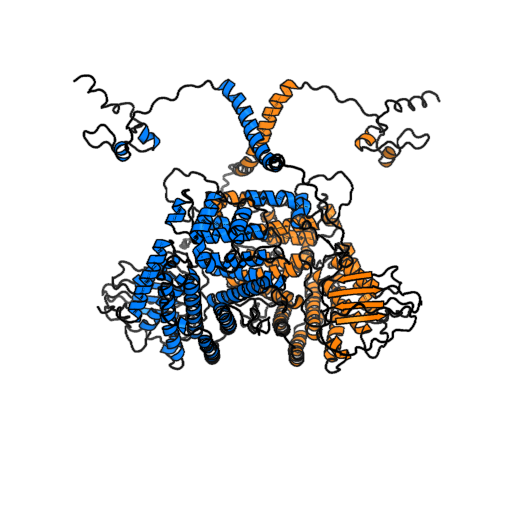2 C C . THR A 1 180 ? 11.531 -14.961 -25.281 1 95 180 THR A C 1
ATOM 1334 O O . THR A 1 180 ? 10.445 -14.922 -24.703 1 95 180 THR A O 1
ATOM 1337 N N . ARG A 1 181 ? 11.641 -14.414 -26.469 1 93.56 181 ARG A N 1
ATOM 1338 C CA . ARG A 1 181 ? 10.617 -13.625 -27.156 1 93.56 181 ARG A CA 1
ATOM 1339 C C . ARG A 1 181 ? 9.297 -14.383 -27.219 1 93.56 181 ARG A C 1
ATOM 1341 O O . ARG A 1 181 ? 8.227 -13.789 -27.078 1 93.56 181 ARG A O 1
ATOM 1348 N N . LYS A 1 182 ? 9.312 -15.602 -27.469 1 92.38 182 LYS A N 1
ATOM 1349 C CA . LYS A 1 182 ? 8.117 -16.422 -27.672 1 92.38 182 LYS A CA 1
ATOM 1350 C C . LYS A 1 182 ? 7.258 -16.453 -26.406 1 92.38 182 LYS A C 1
ATOM 1352 O O . LYS A 1 182 ? 6.062 -16.75 -26.469 1 92.38 182 LYS A O 1
ATOM 1357 N N . TYR A 1 183 ? 7.844 -16.094 -25.25 1 94.81 183 TYR A N 1
ATOM 1358 C CA . TYR A 1 183 ? 7.109 -16.172 -24 1 94.81 183 TYR A CA 1
ATOM 1359 C C . TYR A 1 183 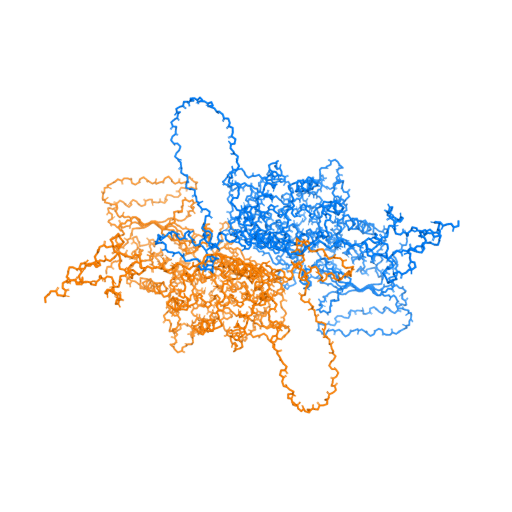? 6.57 -14.797 -23.594 1 94.81 183 TYR A C 1
ATOM 1361 O O . TYR A 1 183 ? 5.789 -14.68 -22.656 1 94.81 183 TYR A O 1
ATOM 1369 N N . TRP A 1 184 ? 6.934 -13.695 -24.312 1 94.5 184 TRP A N 1
ATOM 1370 C CA . TRP A 1 184 ? 6.582 -12.328 -23.938 1 94.5 184 TRP A CA 1
ATOM 1371 C C . TRP A 1 184 ? 5.07 -12.141 -23.922 1 94.5 184 TRP A C 1
ATOM 1373 O O . TRP A 1 184 ? 4.547 -11.352 -23.141 1 94.5 184 TRP A O 1
ATOM 1383 N N . CYS A 1 185 ? 4.391 -12.891 -24.688 1 91.06 185 CYS A N 1
ATOM 1384 C CA . CYS A 1 185 ? 2.941 -12.781 -24.812 1 91.06 185 CYS A CA 1
ATOM 1385 C C . CYS A 1 185 ? 2.252 -13.234 -23.531 1 91.06 185 CYS A C 1
ATOM 1387 O O . CYS A 1 185 ? 1.079 -12.93 -23.312 1 91.06 185 CYS A O 1
ATOM 1389 N N . THR A 1 186 ? 2.941 -13.977 -22.641 1 93.44 186 THR A N 1
ATOM 1390 C CA . THR A 1 186 ? 2.355 -14.477 -21.406 1 93.44 186 THR A CA 1
ATOM 1391 C C . THR A 1 186 ? 2.605 -13.5 -20.25 1 93.44 186 THR A C 1
ATOM 1393 O O . THR A 1 186 ? 2.18 -13.742 -19.125 1 93.44 186 THR A O 1
ATOM 1396 N N . TRP A 1 187 ? 3.342 -12.414 -20.578 1 95.38 187 TRP A N 1
ATOM 1397 C CA . TRP A 1 187 ? 3.709 -11.445 -19.562 1 95.38 187 TRP A CA 1
ATOM 1398 C C . TRP A 1 187 ? 2.748 -10.258 -19.562 1 95.38 187 TRP A C 1
ATOM 1400 O O . TRP A 1 187 ? 1.99 -10.07 -20.516 1 95.38 187 TRP A O 1
ATOM 1410 N N . PRO A 1 188 ? 2.684 -9.484 -18.406 1 93.81 188 PRO A N 1
ATOM 1411 C CA . PRO A 1 188 ? 1.81 -8.312 -18.375 1 93.81 188 PRO A CA 1
ATOM 1412 C C . PRO A 1 188 ? 2.143 -7.305 -19.484 1 93.81 188 PRO A C 1
ATOM 1414 O O . PRO A 1 188 ? 3.314 -7.125 -19.828 1 93.81 188 PRO A O 1
ATOM 1417 N N . ALA A 1 189 ? 1.099 -6.625 -19.969 1 90.31 189 ALA A N 1
ATOM 1418 C CA . ALA A 1 189 ? 1.31 -5.562 -20.953 1 90.31 189 ALA A CA 1
ATOM 1419 C C . ALA A 1 189 ? 2.252 -4.492 -20.406 1 90.31 189 ALA A C 1
ATOM 1421 O O . ALA A 1 189 ? 2.184 -4.137 -19.219 1 90.31 189 ALA A O 1
ATOM 1422 N N . CYS A 1 190 ? 3.152 -4.094 -21.234 1 91.94 190 CYS A N 1
ATOM 1423 C CA . CYS A 1 190 ? 4.141 -3.082 -20.859 1 91.94 190 CYS A CA 1
ATOM 1424 C C . CYS A 1 190 ? 4.258 -2.023 -21.953 1 91.94 190 CYS A C 1
ATOM 1426 O O . CYS A 1 190 ? 4.641 -2.328 -23.094 1 91.94 190 CYS A O 1
ATOM 1428 N N . TYR A 1 191 ? 3.965 -0.792 -21.609 1 90.38 191 TYR A N 1
ATOM 1429 C CA . TYR A 1 191 ? 3.879 0.289 -22.578 1 90.38 191 TYR A CA 1
ATOM 1430 C C . TYR A 1 191 ? 5.062 1.242 -22.453 1 90.38 191 TYR A C 1
ATOM 1432 O O . TYR A 1 191 ? 5.523 1.515 -21.344 1 90.38 191 TYR A O 1
ATOM 1440 N N . TYR A 1 192 ? 5.633 1.565 -23.578 1 85.12 192 TYR A N 1
ATOM 1441 C CA . TYR A 1 192 ? 6.613 2.643 -23.641 1 85.12 192 TYR A CA 1
ATOM 1442 C C . TYR A 1 192 ? 6.133 3.777 -24.531 1 85.12 192 TYR A C 1
ATOM 1444 O O . TYR A 1 192 ? 5.195 3.602 -25.312 1 85.12 192 TYR A O 1
ATOM 1452 N N . GLY A 1 193 ? 6.781 4.965 -24.422 1 75.19 193 GLY A N 1
ATOM 1453 C CA . GLY A 1 193 ? 6.496 6.07 -25.328 1 75.19 193 GLY A CA 1
ATOM 1454 C C . GLY A 1 193 ? 6.02 7.32 -24.609 1 75.19 193 GLY A C 1
ATOM 1455 O O . GLY A 1 193 ? 5.855 7.316 -23.391 1 75.19 193 GLY A O 1
ATOM 1456 N N . SER A 1 194 ? 6.215 8.422 -25.219 1 60.84 194 SER A N 1
ATOM 1457 C CA . SER A 1 194 ? 5.867 9.727 -24.672 1 60.84 194 SER A CA 1
ATOM 1458 C C . SER A 1 194 ? 4.387 10.039 -24.875 1 60.84 194 SER A C 1
ATOM 1460 O O . SER A 1 194 ? 3.83 9.766 -25.938 1 60.84 194 SER A O 1
ATOM 1462 N N . GLU A 1 195 ? 3.637 10.172 -23.703 1 55.09 195 GLU A N 1
ATOM 1463 C CA . GLU A 1 195 ? 2.307 10.75 -23.844 1 55.09 195 GLU A CA 1
ATOM 1464 C C . GLU A 1 195 ? 2.381 12.172 -24.406 1 55.09 195 GLU A C 1
ATOM 1466 O O . GLU A 1 195 ? 3.348 12.898 -24.141 1 55.09 195 GLU A O 1
ATOM 1471 N N . PRO A 1 196 ? 1.307 12.695 -25 1 46.09 196 PRO A N 1
ATOM 1472 C CA . PRO A 1 196 ? 0.104 11.977 -25.422 1 46.09 196 PRO A CA 1
ATOM 1473 C C . PRO A 1 196 ? 0.352 11.078 -26.625 1 46.09 196 PRO A C 1
ATOM 1475 O O . PRO A 1 196 ? -0.599 10.57 -27.234 1 46.09 196 PRO A O 1
ATOM 1478 N N . HIS A 1 197 ? 1.596 11.109 -27.172 1 48.72 197 HIS A N 1
ATOM 1479 C CA . HIS A 1 197 ? 1.819 10.414 -28.438 1 48.72 197 HIS A CA 1
ATOM 1480 C C . HIS A 1 197 ? 1.654 8.906 -28.266 1 48.72 197 HIS A C 1
ATOM 1482 O O . HIS A 1 197 ? 1.279 8.43 -27.203 1 48.72 197 HIS A O 1
ATOM 1488 N N . GLN A 1 198 ? 2.27 8.109 -29.453 1 59.97 198 GLN A N 1
ATOM 1489 C CA . GLN A 1 198 ? 2.066 6.691 -29.719 1 59.97 198 GLN A CA 1
ATOM 1490 C C . GLN A 1 198 ? 2.789 5.832 -28.688 1 59.97 198 GLN A C 1
ATOM 1492 O O . GLN A 1 198 ? 3.971 6.047 -28.406 1 59.97 198 GLN A O 1
ATOM 1497 N N . THR A 1 199 ? 2.016 5.309 -27.719 1 73.69 199 THR A N 1
ATOM 1498 C CA . THR A 1 199 ? 2.553 4.277 -26.828 1 73.69 199 THR A CA 1
ATOM 1499 C C . THR A 1 199 ? 2.617 2.934 -27.562 1 73.69 199 THR A C 1
ATOM 1501 O O . THR A 1 199 ? 1.839 2.68 -28.484 1 73.69 199 THR A O 1
ATOM 1504 N N . PHE A 1 200 ? 3.779 2.346 -27.531 1 77.31 200 PHE A N 1
ATOM 1505 C CA . PHE A 1 200 ? 3.895 0.994 -28.062 1 77.31 200 PHE A CA 1
ATOM 1506 C C . PHE A 1 200 ? 4.012 -0.025 -26.938 1 77.31 200 PHE A C 1
ATOM 1508 O O . PHE A 1 200 ? 4.453 0.309 -25.828 1 77.31 200 PHE A O 1
ATOM 1515 N N . GLN A 1 201 ? 3.449 -1.146 -27.266 1 82.88 201 GLN A N 1
ATOM 1516 C CA . GLN A 1 201 ? 3.518 -2.27 -26.344 1 82.88 201 GLN A CA 1
ATOM 1517 C C . GLN A 1 201 ? 4.695 -3.184 -26.672 1 82.88 201 GLN A C 1
ATOM 1519 O O . GLN A 1 201 ? 4.812 -3.668 -27.797 1 82.88 201 GLN A O 1
ATOM 1524 N N . VAL A 1 202 ? 5.543 -3.473 -25.75 1 80.12 202 VAL A N 1
ATOM 1525 C CA . VAL A 1 202 ? 6.805 -4.176 -25.953 1 80.12 202 VAL A CA 1
ATOM 1526 C C . VAL A 1 202 ? 6.531 -5.566 -26.516 1 80.12 202 VAL A C 1
ATOM 1528 O O . VAL A 1 202 ? 7.246 -6.023 -27.422 1 80.12 202 VAL A O 1
ATOM 1531 N N . ASN A 1 203 ? 5.57 -6.242 -26.062 1 75.38 203 ASN A N 1
ATOM 1532 C CA . ASN A 1 203 ? 5.332 -7.633 -26.453 1 75.38 203 ASN A CA 1
ATOM 1533 C C . ASN A 1 203 ? 4.488 -7.73 -27.719 1 75.38 203 ASN A C 1
ATOM 1535 O O . ASN A 1 203 ? 4.199 -8.828 -28.188 1 75.38 203 ASN A O 1
ATOM 1539 N N . ARG A 1 204 ? 4.176 -6.609 -28.266 1 77 204 ARG A N 1
ATOM 1540 C CA . ARG A 1 204 ? 3.303 -6.668 -29.438 1 77 204 ARG A CA 1
ATOM 1541 C C . ARG A 1 204 ? 3.906 -5.898 -30.609 1 77 204 ARG A C 1
ATOM 1543 O O . ARG A 1 204 ? 3.664 -6.238 -31.766 1 77 204 ARG A O 1
ATOM 1550 N N . ASP A 1 205 ? 4.766 -4.887 -30.219 1 78.25 205 ASP A N 1
ATOM 1551 C CA . ASP A 1 205 ? 5.246 -3.984 -31.266 1 78.25 205 ASP A CA 1
ATOM 1552 C C . ASP A 1 205 ? 6.723 -4.234 -31.562 1 78.25 205 ASP A C 1
ATOM 1554 O O . ASP A 1 205 ? 7.512 -4.508 -30.656 1 78.25 205 ASP A O 1
ATOM 1558 N N . ALA A 1 206 ? 7.082 -4.145 -32.812 1 78.19 206 ALA A N 1
ATOM 1559 C CA . ALA A 1 206 ? 8.453 -4.375 -33.25 1 78.19 206 ALA A CA 1
ATOM 1560 C C . ALA A 1 206 ? 9.414 -3.363 -32.625 1 78.19 206 ALA A C 1
ATOM 1562 O O . ALA A 1 206 ? 10.586 -3.668 -32.406 1 78.19 206 ALA A O 1
ATOM 1563 N N . GLU A 1 207 ? 8.922 -2.273 -32.312 1 83.38 207 GLU A N 1
ATOM 1564 C CA . GLU A 1 207 ? 9.719 -1.195 -31.75 1 83.38 207 GLU A CA 1
ATOM 1565 C C . GLU A 1 207 ? 10.148 -1.523 -30.328 1 83.38 207 GLU A C 1
ATOM 1567 O O . GLU A 1 207 ? 11.141 -0.986 -29.828 1 83.38 207 GLU A O 1
ATOM 1572 N N . GLY A 1 208 ? 9.438 -2.391 -29.797 1 85.94 208 GLY A N 1
ATOM 1573 C CA . GLY A 1 208 ? 9.641 -2.682 -28.391 1 85.94 208 GLY A CA 1
ATOM 1574 C C . GLY A 1 208 ? 11.016 -3.254 -28.094 1 85.94 208 GLY A C 1
ATOM 1575 O O . GLY A 1 208 ? 11.719 -2.777 -27.203 1 85.94 208 GLY A O 1
ATOM 1576 N N . GLU A 1 209 ? 11.492 -4.145 -28.906 1 88.81 209 GLU A N 1
ATOM 1577 C CA . GLU A 1 209 ? 12.781 -4.797 -28.688 1 88.81 209 GLU A CA 1
ATOM 1578 C C . GLU A 1 209 ? 13.93 -3.812 -28.844 1 88.81 209 GLU A C 1
ATOM 1580 O O . GLU A 1 209 ? 14.867 -3.799 -28.047 1 88.81 209 GLU A O 1
ATOM 1585 N N . GLU A 1 210 ? 13.859 -2.998 -29.891 1 89.69 210 GLU A N 1
ATOM 1586 C CA . GLU A 1 210 ? 14.922 -2.021 -30.141 1 89.69 210 GLU A CA 1
ATOM 1587 C C . GLU A 1 210 ? 14.984 -0.99 -29.016 1 89.69 210 GLU A C 1
ATOM 1589 O O . GLU A 1 210 ? 16.078 -0.539 -28.641 1 89.69 210 GLU A O 1
ATOM 1594 N N . TYR A 1 211 ? 13.852 -0.642 -28.578 1 90.19 211 TYR A N 1
ATOM 1595 C CA . TYR A 1 211 ? 13.812 0.308 -27.484 1 90.19 211 TYR A CA 1
ATOM 1596 C C . TYR A 1 211 ? 14.461 -0.28 -26.234 1 90.19 211 TYR A C 1
ATOM 1598 O O . TYR A 1 211 ? 15.234 0.395 -25.547 1 90.19 211 TYR A O 1
ATOM 1606 N N . LEU A 1 212 ? 14.148 -1.527 -25.906 1 93.38 212 LEU A N 1
ATOM 1607 C CA . LEU A 1 212 ? 14.727 -2.199 -24.75 1 93.38 212 LEU A CA 1
ATOM 1608 C C . LEU A 1 212 ? 16.25 -2.25 -24.844 1 93.38 212 LEU A C 1
ATOM 1610 O O . LEU A 1 212 ? 16.953 -1.933 -23.875 1 93.38 212 LEU A O 1
ATOM 1614 N N . VAL A 1 213 ? 16.734 -2.559 -26.031 1 93.5 213 VAL A N 1
ATOM 1615 C CA . VAL A 1 213 ? 18.172 -2.672 -26.25 1 93.5 213 VAL A CA 1
ATOM 1616 C C . VAL A 1 213 ? 18.828 -1.307 -26.062 1 93.5 213 VAL A C 1
ATOM 1618 O O . VAL A 1 213 ? 19.875 -1.198 -25.391 1 93.5 213 VAL A O 1
ATOM 1621 N N . ARG A 1 214 ? 18.25 -0.334 -26.562 1 91.69 214 ARG A N 1
ATOM 1622 C CA . ARG A 1 214 ? 18.797 1.016 -26.469 1 91.69 214 ARG A CA 1
ATOM 1623 C C . ARG A 1 214 ? 18.844 1.489 -25.031 1 91.69 214 ARG A C 1
ATOM 1625 O O . ARG A 1 214 ? 19.891 1.984 -24.578 1 91.69 214 ARG A O 1
ATOM 1632 N N . VAL A 1 215 ? 17.766 1.335 -24.297 1 92.19 215 VAL A N 1
ATOM 1633 C CA . VAL A 1 215 ? 17.656 1.825 -22.922 1 92.19 215 VAL A CA 1
ATOM 1634 C C . VAL A 1 215 ? 18.594 1.042 -22.016 1 92.19 215 VAL A C 1
ATOM 1636 O O . VAL A 1 215 ? 19.203 1.608 -21.109 1 92.19 215 VAL A O 1
ATOM 1639 N N . LEU A 1 216 ? 18.766 -0.268 -22.234 1 93.62 216 LEU A N 1
ATOM 1640 C CA . LEU A 1 216 ? 19.625 -1.107 -21.391 1 93.62 216 LEU A CA 1
ATOM 1641 C C . LEU A 1 216 ? 21.094 -0.831 -21.688 1 93.62 216 LEU A C 1
ATOM 1643 O O . LEU A 1 216 ? 21.922 -0.884 -20.781 1 93.62 216 LEU A O 1
ATOM 1647 N N . SER A 1 217 ? 21.359 -0.478 -22.953 1 90.69 217 SER A N 1
ATOM 1648 C CA . SER A 1 217 ? 22.734 -0.209 -23.359 1 90.69 217 SER A CA 1
ATOM 1649 C C . SER A 1 217 ? 23.172 1.19 -22.938 1 90.69 217 SER A C 1
ATOM 1651 O O . SER A 1 217 ? 24.359 1.421 -22.656 1 90.69 217 SER A O 1
ATOM 1653 N N . HIS A 1 218 ? 22.219 2.119 -22.891 1 88 218 HIS A N 1
ATOM 1654 C CA . HIS A 1 218 ? 22.453 3.498 -22.484 1 88 218 HIS A CA 1
ATOM 1655 C C . HIS A 1 218 ? 21.438 3.939 -21.422 1 88 218 HIS A C 1
ATOM 1657 O O . HIS A 1 218 ? 20.531 4.723 -21.719 1 88 218 HIS A O 1
ATOM 1663 N N . PRO A 1 219 ? 21.688 3.59 -20.203 1 85.69 219 PRO A N 1
ATOM 1664 C CA . PRO A 1 219 ? 20.688 3.771 -19.141 1 85.69 219 PRO A CA 1
ATOM 1665 C C . PRO A 1 219 ? 20.516 5.234 -18.734 1 85.69 219 PRO A C 1
ATOM 1667 O O . PRO A 1 219 ? 21.469 5.855 -18.25 1 85.69 219 PRO A O 1
ATOM 1670 N N . PRO A 1 220 ? 19.375 5.84 -18.922 1 81.94 220 PRO A N 1
ATOM 1671 C CA . PRO A 1 220 ? 19.094 7.195 -18.438 1 81.94 220 PRO A CA 1
ATOM 1672 C C . PRO A 1 220 ? 18.875 7.246 -16.922 1 81.94 220 PRO A C 1
ATOM 1674 O O . PRO A 1 220 ? 18.797 8.336 -16.344 1 81.94 220 PRO A O 1
ATOM 1677 N N . LEU A 1 221 ? 18.766 6.328 -16.203 1 81.75 221 LEU A N 1
ATOM 1678 C CA . LEU A 1 221 ? 18.594 6.129 -14.773 1 81.75 221 LEU A CA 1
ATOM 1679 C C . LEU A 1 221 ? 17.266 6.711 -14.305 1 81.75 221 LEU A C 1
ATOM 1681 O O . LEU A 1 221 ? 17.234 7.512 -13.367 1 81.75 221 LEU A O 1
ATOM 1685 N N . ASP A 1 222 ? 16.25 6.441 -14.922 1 87.31 222 ASP A N 1
ATOM 1686 C CA . ASP A 1 222 ? 14.883 6.828 -14.578 1 87.31 222 ASP A CA 1
ATOM 1687 C C . ASP A 1 222 ? 13.969 5.605 -14.5 1 87.31 222 ASP A C 1
ATOM 1689 O O . ASP A 1 222 ? 14.445 4.469 -14.5 1 87.31 222 ASP A O 1
ATOM 1693 N N . THR A 1 223 ? 12.719 5.859 -14.328 1 91.19 223 THR A N 1
ATOM 1694 C CA . THR A 1 223 ? 11.781 4.762 -14.156 1 91.19 223 THR A CA 1
ATOM 1695 C C . THR A 1 223 ? 11.656 3.947 -15.445 1 91.19 223 THR A C 1
ATOM 1697 O O . THR A 1 223 ? 11.398 2.742 -15.398 1 91.19 223 THR A O 1
ATOM 1700 N N . ALA A 1 224 ? 11.875 4.578 -16.594 1 89.81 224 ALA A N 1
ATOM 1701 C CA . ALA A 1 224 ? 11.836 3.857 -17.875 1 89.81 224 ALA A CA 1
ATOM 1702 C C . ALA A 1 224 ? 12.961 2.834 -17.953 1 89.81 224 ALA A C 1
ATOM 1704 O O . ALA A 1 224 ? 12.766 1.726 -18.469 1 89.81 224 ALA A O 1
ATOM 1705 N N . PHE A 1 225 ? 14.125 3.27 -17.516 1 92.69 225 PHE A N 1
ATOM 1706 C CA . PHE A 1 225 ? 15.242 2.336 -17.453 1 92.69 225 PHE A CA 1
ATOM 1707 C C . PHE A 1 225 ? 14.93 1.184 -16.5 1 92.69 225 PHE A C 1
ATOM 1709 O O . PHE A 1 225 ? 15.172 0.02 -16.828 1 92.69 225 PHE A O 1
ATOM 1716 N N . CYS A 1 226 ? 14.422 1.489 -15.297 1 94.12 226 CYS A N 1
ATOM 1717 C CA . CYS A 1 226 ? 14.078 0.457 -14.328 1 94.12 226 CYS A CA 1
ATOM 1718 C C . CYS A 1 226 ? 13.109 -0.551 -14.93 1 94.12 226 CYS A C 1
ATOM 1720 O O . CYS A 1 226 ? 13.273 -1.76 -14.766 1 94.12 226 CYS A O 1
ATOM 1722 N N . LYS A 1 227 ? 12.117 -0.069 -15.578 1 95.25 227 LYS A N 1
ATOM 1723 C CA . LYS A 1 227 ? 11.109 -0.895 -16.25 1 95.25 227 LYS A CA 1
ATOM 1724 C C . LYS A 1 227 ? 11.758 -1.811 -17.281 1 95.25 227 LYS A C 1
ATOM 1726 O O . LYS A 1 227 ? 11.445 -3 -17.344 1 95.25 227 LYS A O 1
ATOM 1731 N N . SER A 1 228 ? 12.672 -1.255 -18.047 1 95.5 228 SER A N 1
ATOM 1732 C CA . SER A 1 228 ? 13.383 -2.031 -19.062 1 95.5 228 SER A CA 1
ATOM 1733 C C . SER A 1 228 ? 14.273 -3.092 -18.422 1 95.5 228 SER A C 1
ATOM 1735 O O . SER A 1 228 ? 14.383 -4.207 -18.938 1 95.5 228 SER A O 1
ATOM 1737 N N . LEU A 1 229 ? 14.898 -2.699 -17.406 1 96.06 229 LEU A N 1
ATOM 1738 C CA . LEU A 1 229 ? 15.742 -3.65 -16.688 1 96.06 229 LEU A CA 1
ATOM 1739 C C . LEU A 1 229 ? 14.906 -4.789 -16.109 1 96.06 229 LEU A C 1
ATOM 1741 O O . LEU A 1 229 ? 15.305 -5.953 -16.188 1 96.06 229 LEU A O 1
ATOM 1745 N N . LEU A 1 230 ? 13.773 -4.5 -15.555 1 97.69 230 LEU A N 1
ATOM 1746 C CA . LEU A 1 230 ? 12.898 -5.527 -15 1 97.69 230 LEU A CA 1
ATOM 1747 C C . LEU A 1 230 ? 12.398 -6.465 -16.094 1 97.69 230 LEU A C 1
ATOM 1749 O O . LEU A 1 230 ? 12.266 -7.668 -15.875 1 97.69 230 LEU A O 1
ATOM 1753 N N . TRP A 1 231 ? 12.109 -5.879 -17.266 1 97.5 231 TRP A N 1
ATOM 1754 C CA . TRP A 1 231 ? 11.75 -6.727 -18.391 1 97.5 231 TRP A CA 1
ATOM 1755 C C . TRP A 1 231 ? 12.891 -7.672 -18.75 1 97.5 231 TRP A C 1
ATOM 1757 O O . TRP A 1 231 ? 12.664 -8.859 -19.016 1 97.5 231 TRP A O 1
ATOM 1767 N N . PHE A 1 232 ? 14.078 -7.164 -18.719 1 96.94 232 PHE A N 1
ATOM 1768 C CA . PHE A 1 232 ? 15.25 -7.984 -19 1 96.94 232 PHE A CA 1
ATOM 1769 C C . PHE A 1 232 ? 15.414 -9.078 -17.953 1 96.94 232 PHE A C 1
ATOM 1771 O O . PHE A 1 232 ? 15.766 -10.211 -18.281 1 96.94 232 PHE A O 1
ATOM 1778 N N . VAL A 1 233 ? 15.156 -8.727 -16.703 1 97.38 233 VAL A N 1
ATOM 1779 C CA . VAL A 1 233 ? 15.227 -9.695 -15.617 1 97.38 233 VAL A CA 1
ATOM 1780 C C . VAL A 1 233 ? 14.203 -10.805 -15.844 1 97.38 233 VAL A C 1
ATOM 1782 O O . VAL A 1 233 ? 14.469 -11.969 -15.562 1 97.38 233 VAL A O 1
ATOM 1785 N N . LEU A 1 234 ? 13 -10.5 -16.359 1 97.69 234 LEU A N 1
ATOM 1786 C CA . LEU A 1 234 ? 12.016 -11.508 -16.719 1 97.69 234 LEU A CA 1
ATOM 1787 C C . LEU A 1 234 ? 12.578 -12.469 -17.766 1 97.69 234 LEU A C 1
ATOM 1789 O O . LEU A 1 234 ? 12.352 -13.68 -17.688 1 97.69 234 LEU A O 1
ATOM 1793 N N . CYS A 1 235 ? 13.281 -11.859 -18.703 1 96.88 235 CYS A N 1
ATOM 1794 C CA . CYS A 1 235 ? 13.906 -12.68 -19.734 1 96.88 235 CYS A CA 1
ATOM 1795 C C . CYS A 1 235 ? 14.938 -13.625 -19.141 1 96.88 235 CYS A C 1
ATOM 1797 O O . CYS A 1 235 ? 14.984 -14.805 -19.484 1 96.88 235 CYS A O 1
ATOM 1799 N N . LEU A 1 236 ? 15.719 -13.109 -18.281 1 95.31 236 LEU A N 1
ATOM 1800 C CA . LEU A 1 236 ? 16.734 -13.93 -17.609 1 95.31 236 LEU A CA 1
ATOM 1801 C C . LEU A 1 236 ? 16.078 -15.062 -16.828 1 95.31 236 LEU A C 1
ATOM 1803 O O . LEU A 1 236 ? 16.562 -16.203 -16.859 1 95.31 236 LEU A O 1
ATOM 1807 N N . GLN A 1 237 ? 15.07 -14.711 -16.125 1 94.75 237 GLN A N 1
ATOM 1808 C CA . GLN A 1 237 ? 14.344 -15.68 -15.328 1 94.75 237 GLN A CA 1
ATOM 1809 C C . GLN A 1 237 ? 13.781 -16.797 -16.203 1 94.75 237 GLN A C 1
ATOM 1811 O O . GLN A 1 237 ? 13.766 -17.969 -15.789 1 94.75 237 GLN A O 1
ATOM 1816 N N . GLN A 1 238 ? 13.328 -16.5 -17.375 1 94.56 238 GLN A N 1
ATOM 1817 C CA . GLN A 1 238 ? 12.648 -17.406 -18.297 1 94.56 238 GLN A CA 1
ATOM 1818 C C . GLN A 1 238 ? 13.648 -18.297 -19.016 1 94.56 238 GLN A C 1
ATOM 1820 O O . GLN A 1 238 ? 13.273 -19.344 -19.562 1 94.56 238 GLN A O 1
ATOM 1825 N N . LEU A 1 239 ? 14.922 -17.969 -19.016 1 93.19 239 LEU A N 1
ATOM 1826 C CA . LEU A 1 239 ? 15.938 -18.766 -19.719 1 93.19 239 LEU A CA 1
ATOM 1827 C C . LEU A 1 239 ? 16.047 -20.156 -19.109 1 93.19 239 LEU A C 1
ATOM 1829 O O . LEU A 1 239 ? 16.047 -20.312 -17.891 1 93.19 239 LEU A O 1
ATOM 1833 N N . ALA A 1 240 ? 16.125 -21.094 -19.984 1 90.88 240 ALA A N 1
ATOM 1834 C CA . ALA A 1 240 ? 16.438 -22.453 -19.531 1 90.88 240 ALA A CA 1
ATOM 1835 C C . ALA A 1 240 ? 17.781 -22.484 -18.812 1 90.88 240 ALA A C 1
ATOM 1837 O O . ALA A 1 240 ? 18.672 -21.703 -19.109 1 90.88 240 ALA A O 1
ATOM 1838 N N . ALA A 1 241 ? 17.891 -23.375 -17.906 1 87.81 241 ALA A N 1
ATOM 1839 C CA . ALA A 1 241 ? 19.094 -23.469 -17.094 1 87.81 241 ALA A CA 1
ATOM 1840 C C . ALA A 1 241 ? 20.344 -23.641 -17.969 1 87.81 241 ALA A C 1
ATOM 1842 O O . ALA A 1 241 ? 21.359 -23 -17.719 1 87.81 241 ALA A O 1
ATOM 1843 N N . ASP A 1 242 ? 20.266 -24.422 -18.969 1 88.25 242 ASP A N 1
ATOM 1844 C CA . ASP A 1 242 ? 21.406 -24.672 -19.828 1 88.25 242 ASP A CA 1
ATOM 1845 C C . ASP A 1 242 ? 21.781 -23.438 -20.641 1 88.25 242 ASP A C 1
ATOM 1847 O O . ASP A 1 242 ? 22.953 -23.125 -20.812 1 88.25 242 ASP A O 1
ATOM 1851 N N . SER A 1 243 ? 20.75 -22.719 -21.141 1 91.12 243 SER A N 1
ATOM 1852 C CA . SER A 1 243 ? 21 -21.5 -21.906 1 91.12 243 SER A CA 1
ATOM 1853 C C . SER A 1 243 ? 21.625 -20.422 -21.031 1 91.12 243 SER A C 1
ATOM 1855 O O . SER A 1 243 ? 22.5 -19.672 -21.484 1 91.12 243 SER A O 1
ATOM 1857 N N . PHE A 1 244 ? 21.188 -20.312 -19.844 1 91.69 244 PHE A N 1
ATOM 1858 C CA . PHE A 1 244 ? 21.75 -19.328 -18.922 1 91.69 244 PHE A CA 1
ATOM 1859 C C . PHE A 1 244 ? 23.234 -19.609 -18.688 1 91.69 244 PHE A C 1
ATOM 1861 O O . PHE A 1 244 ? 24.047 -18.688 -18.719 1 91.69 244 PHE A O 1
ATOM 1868 N N . ARG A 1 245 ? 23.578 -20.875 -18.438 1 89.25 245 ARG A N 1
ATOM 1869 C CA . ARG A 1 245 ? 24.969 -21.25 -18.172 1 89.25 245 ARG A CA 1
ATOM 1870 C C . ARG A 1 245 ? 25.844 -20.984 -19.375 1 89.25 245 ARG A C 1
ATOM 1872 O O . ARG A 1 245 ? 27.016 -20.625 -19.234 1 89.25 245 ARG A O 1
ATOM 1879 N N . HIS A 1 246 ? 25.25 -21.109 -20.5 1 90.62 246 HIS A N 1
ATOM 1880 C CA . HIS A 1 246 ? 25.984 -20.859 -21.734 1 90.62 246 HIS A CA 1
ATOM 1881 C C . HIS A 1 246 ? 26.266 -19.375 -21.938 1 90.62 246 HIS A C 1
ATOM 1883 O O . HIS A 1 246 ? 27.359 -19 -22.344 1 90.62 246 HIS A O 1
ATOM 1889 N N . LEU A 1 247 ? 25.281 -18.578 -21.656 1 91.12 247 LEU A N 1
ATOM 1890 C CA . LEU A 1 247 ? 25.391 -17.141 -21.875 1 91.12 247 LEU A CA 1
ATOM 1891 C C . LEU A 1 247 ? 26.188 -16.484 -20.766 1 91.12 247 LEU A C 1
ATOM 1893 O O . LEU A 1 247 ? 26.859 -15.469 -21 1 91.12 247 LEU A O 1
ATOM 1897 N N . PHE A 1 248 ? 26.016 -17 -19.625 1 89.62 248 PHE A N 1
ATOM 1898 C CA . PHE A 1 248 ? 26.672 -16.422 -18.453 1 89.62 248 PHE A CA 1
ATOM 1899 C C . PHE A 1 248 ? 27.547 -17.469 -17.766 1 89.62 248 PHE A C 1
ATOM 1901 O O . PHE A 1 248 ? 27.219 -17.938 -16.672 1 89.62 248 PHE A O 1
ATOM 1908 N N . PRO A 1 249 ? 28.594 -17.703 -18.391 1 77.75 249 PRO A N 1
ATOM 1909 C CA . PRO A 1 249 ? 29.453 -18.766 -17.859 1 77.75 249 PRO A CA 1
ATOM 1910 C C . PRO A 1 249 ? 30.078 -18.406 -16.516 1 77.75 249 PRO A C 1
ATOM 1912 O O . PRO A 1 249 ? 30.578 -19.281 -15.812 1 77.75 249 PRO A O 1
ATOM 1915 N N . GLN A 1 250 ? 29.984 -17.172 -16.281 1 66.5 250 GLN A N 1
ATOM 1916 C CA . GLN A 1 250 ? 30.609 -16.781 -15.008 1 66.5 250 GLN A CA 1
ATOM 1917 C C . GLN A 1 250 ? 29.891 -17.453 -13.836 1 66.5 250 GLN A C 1
ATOM 1919 O O . GLN A 1 250 ? 28.781 -17.969 -13.984 1 66.5 250 GLN A O 1
ATOM 1924 N N . ARG A 1 251 ? 30.562 -17.625 -12.758 1 63.22 251 ARG A N 1
ATOM 1925 C CA . ARG A 1 251 ? 30.266 -18.375 -11.547 1 63.22 251 ARG A CA 1
ATOM 1926 C C . ARG A 1 251 ? 29.062 -17.781 -10.812 1 63.22 251 ARG A C 1
ATOM 1928 O O . ARG A 1 251 ? 28.688 -18.25 -9.734 1 63.22 251 ARG A O 1
ATOM 1935 N N . CYS A 1 252 ? 28.281 -16.875 -11.406 1 74.94 252 CYS A N 1
ATOM 1936 C CA . CYS A 1 252 ? 27.141 -16.391 -10.633 1 74.94 252 CYS A CA 1
ATOM 1937 C C . CYS A 1 252 ? 25.891 -17.203 -10.938 1 74.94 252 CYS A C 1
ATOM 1939 O O . CYS A 1 252 ? 25.656 -17.578 -12.094 1 74.94 252 CYS A O 1
ATOM 1941 N N . SER A 1 253 ? 25.297 -17.656 -9.867 1 81.44 253 SER A N 1
ATOM 1942 C CA . SER A 1 253 ? 24.031 -18.359 -10.047 1 81.44 253 SER A CA 1
ATOM 1943 C C . SER A 1 253 ? 22.953 -17.453 -10.625 1 81.44 253 SER A C 1
ATOM 1945 O O . SER A 1 253 ? 23.016 -16.234 -10.461 1 81.44 253 SER A O 1
ATOM 1947 N N . LYS A 1 254 ? 22.109 -17.984 -11.406 1 88.12 254 LYS A N 1
ATOM 1948 C CA . LYS A 1 254 ? 20.969 -17.25 -11.938 1 88.12 254 LYS A CA 1
ATOM 1949 C C . LYS A 1 254 ? 20.234 -16.5 -10.828 1 88.12 254 LYS A C 1
ATOM 1951 O O . LYS A 1 254 ? 19.859 -15.336 -10.992 1 88.12 254 LYS A O 1
ATOM 1956 N N . GLN A 1 255 ? 20 -17.172 -9.711 1 84.12 255 GLN A N 1
ATOM 1957 C CA . GLN A 1 255 ? 19.266 -16.594 -8.586 1 84.12 255 GLN A CA 1
ATOM 1958 C C . GLN A 1 255 ? 19.984 -15.367 -8.039 1 84.12 255 GLN A C 1
ATOM 1960 O O . GLN A 1 255 ? 19.344 -14.367 -7.711 1 84.12 255 GLN A O 1
ATOM 1965 N N . ASP A 1 256 ? 21.219 -15.484 -8 1 82.56 256 ASP A N 1
ATOM 1966 C CA . ASP A 1 256 ? 22 -14.367 -7.488 1 82.56 256 ASP A CA 1
ATOM 1967 C C . ASP A 1 256 ? 21.938 -13.18 -8.438 1 82.56 256 ASP A C 1
ATOM 1969 O O . ASP A 1 256 ? 21.875 -12.023 -8 1 82.56 256 ASP A O 1
ATOM 1973 N N . MET A 1 257 ? 22.078 -13.484 -9.641 1 87.88 257 MET A N 1
ATOM 1974 C CA . MET A 1 257 ? 22.016 -12.43 -10.648 1 87.88 257 MET A CA 1
ATOM 1975 C C . MET A 1 257 ? 20.656 -11.727 -10.602 1 87.88 257 MET A C 1
ATOM 1977 O O . MET A 1 257 ? 20.594 -10.492 -10.625 1 87.88 257 MET A O 1
ATOM 1981 N N . LEU A 1 258 ? 19.609 -12.516 -10.531 1 91.75 258 LEU A N 1
ATOM 1982 C CA . LEU A 1 258 ? 18.266 -11.953 -10.461 1 91.75 258 LEU A CA 1
ATOM 1983 C C . LEU A 1 258 ? 18.094 -11.102 -9.203 1 91.75 258 LEU A C 1
ATOM 1985 O O . LEU A 1 258 ? 17.562 -9.992 -9.266 1 91.75 258 LEU A O 1
ATOM 1989 N N . ALA A 1 259 ? 18.578 -11.594 -8.109 1 85.19 259 ALA A N 1
ATOM 1990 C CA . ALA A 1 259 ? 18.469 -10.891 -6.832 1 85.19 259 ALA A CA 1
ATOM 1991 C C . ALA A 1 259 ? 19.172 -9.531 -6.887 1 85.19 259 ALA A C 1
ATOM 1993 O O . ALA A 1 259 ? 18.672 -8.539 -6.355 1 85.19 259 ALA A O 1
ATOM 1994 N N . SER A 1 260 ? 20.25 -9.539 -7.555 1 86.19 260 SER A N 1
ATOM 1995 C CA . SER A 1 260 ? 21.016 -8.305 -7.66 1 86.19 260 SER A CA 1
ATOM 1996 C C . SER A 1 260 ? 20.281 -7.266 -8.5 1 86.19 260 SER A C 1
ATOM 1998 O O . SER A 1 260 ? 20.234 -6.09 -8.133 1 86.19 260 SER A O 1
ATOM 2000 N N . TYR A 1 261 ? 19.766 -7.695 -9.602 1 91.06 261 TYR A N 1
ATOM 2001 C CA . TYR A 1 261 ? 19.016 -6.777 -10.461 1 91.06 261 TYR A CA 1
ATOM 2002 C C . TYR A 1 261 ? 17.766 -6.262 -9.75 1 91.06 261 TYR A C 1
ATOM 2004 O O . TYR A 1 261 ? 17.438 -5.078 -9.844 1 91.06 261 TYR A O 1
ATOM 2012 N N . LEU A 1 262 ? 17.109 -7.117 -9.031 1 92.19 262 LEU A N 1
ATOM 2013 C CA . LEU A 1 262 ? 15.891 -6.73 -8.336 1 92.19 262 LEU A CA 1
ATOM 2014 C C . LEU A 1 262 ? 16.203 -5.75 -7.207 1 92.19 262 LEU A C 1
ATOM 2016 O O . LEU A 1 262 ? 15.469 -4.773 -7.008 1 92.19 262 LEU A O 1
ATOM 2020 N N . ALA A 1 263 ? 17.25 -5.988 -6.496 1 86.44 263 ALA A N 1
ATOM 2021 C CA . ALA A 1 263 ? 17.672 -5.074 -5.434 1 86.44 263 ALA A CA 1
ATOM 2022 C C . ALA A 1 263 ? 18 -3.695 -5.992 1 86.44 263 ALA A C 1
ATOM 2024 O O . ALA A 1 263 ? 17.594 -2.676 -5.426 1 86.44 263 ALA A O 1
ATOM 2025 N N . TYR A 1 264 ? 18.719 -3.689 -7.086 1 88.25 264 TYR A N 1
ATOM 2026 C CA . TYR A 1 264 ? 19.078 -2.434 -7.738 1 88.25 264 TYR A CA 1
ATOM 2027 C C . TYR A 1 264 ? 17.828 -1.667 -8.164 1 88.25 264 TYR A C 1
ATOM 2029 O O . TYR A 1 264 ? 17.734 -0.453 -7.969 1 88.25 264 TYR A O 1
ATOM 2037 N N . CYS A 1 265 ? 16.875 -2.361 -8.719 1 92.06 265 CYS A N 1
ATOM 2038 C CA . CYS A 1 265 ? 15.656 -1.716 -9.18 1 92.06 265 CYS A CA 1
ATOM 2039 C C . CYS A 1 265 ? 14.867 -1.147 -8.008 1 92.06 265 CYS A C 1
ATOM 2041 O O . CYS A 1 265 ? 14.273 -0.072 -8.109 1 92.06 265 CYS A O 1
ATOM 2043 N N . ARG A 1 266 ? 14.828 -1.827 -6.859 1 90.38 266 ARG A N 1
ATOM 2044 C CA . ARG A 1 266 ? 14.148 -1.321 -5.676 1 90.38 266 ARG A CA 1
ATOM 2045 C C . ARG A 1 266 ? 14.766 -0.012 -5.199 1 90.38 266 ARG A C 1
ATOM 2047 O O . ARG A 1 266 ? 14.055 0.943 -4.887 1 90.38 266 ARG A O 1
ATOM 2054 N N . ILE A 1 267 ? 16.031 -0.01 -5.223 1 85.62 267 ILE A N 1
ATOM 2055 C CA . ILE A 1 267 ? 16.766 1.175 -4.785 1 85.62 267 ILE A CA 1
ATOM 2056 C C . ILE A 1 267 ? 16.547 2.316 -5.773 1 85.62 267 ILE A C 1
ATOM 2058 O O . ILE A 1 267 ? 16.312 3.459 -5.371 1 85.62 267 ILE A O 1
ATOM 2062 N N . MET A 1 268 ? 16.609 1.988 -7.016 1 87.56 268 MET A N 1
ATOM 2063 C CA . MET A 1 268 ? 16.391 2.988 -8.055 1 87.56 268 MET A CA 1
ATOM 2064 C C . MET A 1 268 ? 15.008 3.611 -7.945 1 87.56 268 MET A C 1
ATOM 2066 O O . MET A 1 268 ? 14.867 4.832 -8.008 1 87.56 268 MET A O 1
ATOM 2070 N N . LEU A 1 269 ? 14.016 2.805 -7.77 1 90.12 269 LEU A N 1
ATOM 2071 C CA . LEU A 1 269 ? 12.648 3.297 -7.668 1 90.12 269 LEU A CA 1
ATOM 2072 C C . LEU A 1 269 ? 12.477 4.184 -6.438 1 90.12 269 LEU A C 1
ATOM 2074 O O . LEU A 1 269 ? 11.703 5.145 -6.465 1 90.12 269 LEU A O 1
ATOM 2078 N N . ALA A 1 270 ? 13.211 3.861 -5.402 1 86.69 270 ALA A N 1
ATOM 2079 C CA . ALA A 1 270 ? 13.125 4.648 -4.176 1 86.69 270 ALA A CA 1
ATOM 2080 C C . ALA A 1 270 ? 13.805 6.004 -4.344 1 86.69 270 ALA A C 1
ATOM 2082 O O . ALA A 1 270 ? 13.555 6.93 -3.57 1 86.69 270 ALA A O 1
ATOM 2083 N N . SER A 1 271 ? 14.641 6.082 -5.324 1 81.94 271 SER A N 1
ATOM 2084 C CA . SER A 1 271 ? 15.484 7.266 -5.484 1 81.94 271 SER A CA 1
ATOM 2085 C C . SER A 1 271 ? 14.867 8.242 -6.477 1 81.94 271 SER A C 1
ATOM 2087 O O . SER A 1 271 ? 15.281 9.406 -6.551 1 81.94 271 SER A O 1
ATOM 2089 N N . VAL A 1 272 ? 13.875 7.805 -7.211 1 80.56 272 VAL A N 1
ATOM 2090 C CA . VAL A 1 272 ? 13.305 8.656 -8.25 1 80.56 272 VAL A CA 1
ATOM 2091 C C . VAL A 1 272 ? 11.82 8.898 -7.965 1 80.56 272 VAL A C 1
ATOM 2093 O O . VAL A 1 272 ? 11.188 8.133 -7.23 1 80.56 272 VAL A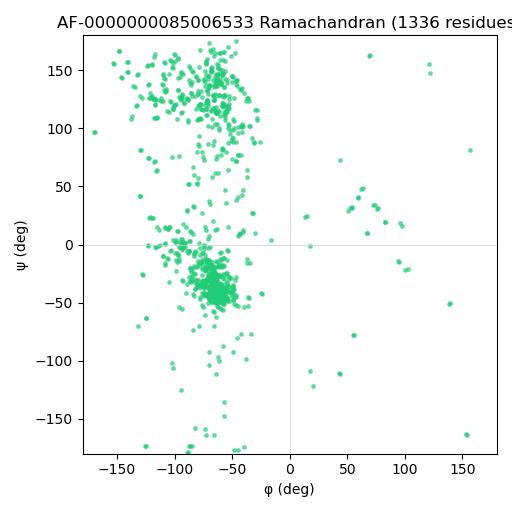 O 1
ATOM 2096 N N . PRO A 1 273 ? 11.305 10.016 -8.484 1 77.56 273 PRO A N 1
ATOM 2097 C CA . PRO A 1 273 ? 9.867 10.219 -8.344 1 77.56 273 PRO A CA 1
ATOM 2098 C C . PRO A 1 273 ? 9.039 9.102 -8.992 1 77.56 273 PRO A C 1
ATOM 2100 O O . PRO A 1 273 ? 9.367 8.656 -10.094 1 77.56 273 PRO A O 1
ATOM 2103 N N . GLN A 1 274 ? 8.016 8.695 -8.328 1 80.12 274 GLN A N 1
ATOM 2104 C CA . GLN A 1 274 ? 7.23 7.559 -8.797 1 80.12 274 GLN A CA 1
ATOM 2105 C C . GLN A 1 274 ? 5.871 8.008 -9.328 1 80.12 274 GLN A C 1
ATOM 2107 O O . GLN A 1 274 ? 5.012 7.176 -9.625 1 80.12 274 GLN A O 1
ATOM 2112 N N . ASP A 1 275 ? 5.715 9.195 -9.555 1 79.94 275 ASP A N 1
ATOM 2113 C CA . ASP A 1 275 ? 4.41 9.703 -9.977 1 79.94 275 ASP A CA 1
ATOM 2114 C C . ASP A 1 275 ? 4.25 9.625 -11.492 1 79.94 275 ASP A C 1
ATOM 2116 O O . ASP A 1 275 ? 3.908 10.617 -12.133 1 79.94 275 ASP A O 1
ATOM 2120 N N . ASN A 1 276 ? 4.473 8.516 -12.07 1 87.19 276 ASN A N 1
ATOM 2121 C CA . ASN A 1 276 ? 4.32 8.289 -13.5 1 87.19 276 ASN A CA 1
ATOM 2122 C C . ASN A 1 276 ? 3.9 6.852 -13.797 1 87.19 276 ASN A C 1
ATOM 2124 O O . ASN A 1 276 ? 3.971 5.988 -12.922 1 87.19 276 ASN A O 1
ATOM 2128 N N . LEU A 1 277 ? 3.482 6.656 -14.992 1 91.38 277 LEU A N 1
ATOM 2129 C CA . LEU A 1 277 ? 2.936 5.371 -15.398 1 91.38 277 LEU A CA 1
ATOM 2130 C C . LEU A 1 277 ? 4.016 4.293 -15.398 1 91.38 277 LEU A C 1
ATOM 2132 O O . LEU A 1 277 ? 3.732 3.127 -15.102 1 91.38 277 LEU A O 1
ATOM 2136 N N . ASP A 1 278 ? 5.281 4.664 -15.703 1 93.44 278 ASP A N 1
ATOM 2137 C CA . ASP A 1 278 ? 6.395 3.717 -15.719 1 93.44 278 ASP A CA 1
ATOM 2138 C C . ASP A 1 278 ? 6.598 3.09 -14.336 1 93.44 278 ASP A C 1
ATOM 2140 O O . ASP A 1 278 ? 6.883 1.896 -14.234 1 93.44 278 ASP A O 1
ATOM 2144 N N . ALA A 1 279 ? 6.441 3.904 -13.344 1 95.19 279 ALA A N 1
ATOM 2145 C CA . ALA A 1 279 ? 6.602 3.393 -11.992 1 95.19 279 ALA A CA 1
ATOM 2146 C C . ALA A 1 279 ? 5.555 2.328 -11.672 1 95.19 279 ALA A C 1
ATOM 2148 O O . ALA A 1 279 ? 5.871 1.296 -11.078 1 95.19 279 ALA A O 1
ATOM 2149 N N . VAL A 1 280 ? 4.309 2.535 -12.062 1 96.81 280 VAL A N 1
ATOM 2150 C CA . VAL A 1 280 ? 3.248 1.552 -11.859 1 96.81 280 VAL A CA 1
ATOM 2151 C C . VAL A 1 280 ? 3.613 0.246 -12.562 1 96.81 280 VAL A C 1
ATOM 2153 O O . VAL A 1 280 ? 3.49 -0.834 -11.984 1 96.81 280 VAL A O 1
ATOM 2156 N N . GLN A 1 281 ? 4.078 0.376 -13.75 1 96.94 281 GLN A N 1
ATOM 2157 C CA . GLN A 1 281 ? 4.426 -0.798 -14.547 1 96.94 281 GLN A CA 1
ATOM 2158 C C . GLN A 1 281 ? 5.617 -1.537 -13.938 1 96.94 281 GLN A C 1
ATOM 2160 O O . GLN A 1 281 ? 5.695 -2.766 -14.016 1 96.94 281 GLN A O 1
ATOM 2165 N N . CYS A 1 282 ? 6.555 -0.773 -13.344 1 97.69 282 CYS A N 1
ATOM 2166 C CA . CYS A 1 282 ? 7.652 -1.426 -12.633 1 97.69 282 CYS A CA 1
ATOM 2167 C C . CYS A 1 282 ? 7.125 -2.324 -11.523 1 97.69 282 CYS A C 1
ATOM 2169 O O . CYS A 1 282 ? 7.594 -3.451 -11.359 1 97.69 282 CYS A O 1
ATOM 2171 N N . HIS A 1 283 ? 6.152 -1.875 -10.797 1 97.94 283 HIS A N 1
ATOM 2172 C CA . HIS A 1 283 ? 5.574 -2.672 -9.719 1 97.94 283 HIS A CA 1
ATOM 2173 C C . HIS A 1 283 ? 4.844 -3.893 -10.273 1 97.94 283 HIS A C 1
ATOM 2175 O O . HIS A 1 283 ? 4.91 -4.977 -9.695 1 97.94 283 HIS A O 1
ATOM 2181 N N . ILE A 1 284 ? 4.184 -3.744 -11.375 1 98 284 ILE A N 1
ATOM 2182 C CA . ILE A 1 284 ? 3.479 -4.855 -12 1 98 284 ILE A CA 1
ATOM 2183 C C . ILE A 1 284 ? 4.484 -5.914 -12.453 1 98 284 ILE A C 1
ATOM 2185 O O . ILE A 1 284 ? 4.258 -7.113 -12.266 1 98 284 ILE A O 1
ATOM 2189 N N . LEU A 1 285 ? 5.555 -5.418 -13.047 1 98.19 285 LEU A N 1
ATOM 2190 C CA . LEU A 1 285 ? 6.598 -6.355 -13.445 1 98.19 285 LEU A CA 1
ATOM 2191 C C . LEU A 1 285 ? 7.207 -7.039 -12.227 1 98.19 285 LEU A C 1
ATOM 2193 O O . LEU A 1 285 ? 7.535 -8.227 -12.273 1 98.19 285 LEU A O 1
ATOM 2197 N N . GLY A 1 286 ? 7.367 -6.266 -11.148 1 97.88 286 GLY A N 1
ATOM 2198 C CA . GLY A 1 286 ? 7.812 -6.867 -9.898 1 97.88 286 GLY A CA 1
ATOM 2199 C C . GLY A 1 286 ? 6.914 -7.988 -9.422 1 97.88 286 GLY A C 1
ATOM 2200 O O . GLY A 1 286 ? 7.395 -9.031 -8.977 1 97.88 286 GLY A O 1
ATOM 2201 N N . PHE A 1 287 ? 5.648 -7.836 -9.547 1 97.69 287 PHE A N 1
ATOM 2202 C CA . PHE A 1 287 ? 4.672 -8.867 -9.211 1 97.69 287 PHE A CA 1
ATOM 2203 C C . PHE A 1 287 ? 4.934 -10.141 -10 1 97.69 287 PHE A C 1
ATOM 2205 O O . PHE A 1 287 ? 5.02 -11.227 -9.422 1 97.69 287 PHE A O 1
ATOM 2212 N N . LYS A 1 288 ? 5.059 -9.969 -11.289 1 98.25 288 LYS A N 1
ATOM 2213 C CA . LYS A 1 288 ? 5.273 -11.133 -12.148 1 98.25 288 LYS A CA 1
ATOM 2214 C C . LYS A 1 288 ? 6.578 -11.836 -11.797 1 98.25 288 LYS A C 1
ATOM 2216 O O . LYS A 1 288 ? 6.621 -13.07 -11.711 1 98.25 288 LYS A O 1
ATOM 2221 N N . LEU A 1 289 ? 7.602 -11.094 -11.586 1 97.81 289 LEU A N 1
ATOM 2222 C CA . LEU A 1 289 ? 8.914 -11.648 -11.266 1 97.81 289 LEU A CA 1
ATOM 2223 C C . LEU A 1 289 ? 8.859 -12.438 -9.961 1 97.81 289 LEU A C 1
ATOM 2225 O O . LEU A 1 289 ? 9.383 -13.555 -9.883 1 97.81 289 LEU A O 1
ATOM 2229 N N . TYR A 1 290 ? 8.164 -11.969 -9.008 1 96.56 290 TYR A N 1
ATOM 2230 C CA . TYR A 1 290 ? 8.164 -12.594 -7.688 1 96.56 290 TYR A CA 1
ATOM 2231 C C . TYR A 1 290 ? 7.242 -13.805 -7.66 1 96.56 290 TYR A C 1
ATOM 2233 O O . TYR A 1 290 ? 7.535 -14.797 -6.988 1 96.56 290 TYR A O 1
ATOM 2241 N N . ILE A 1 291 ? 6.102 -13.781 -8.344 1 97.31 291 ILE A N 1
ATOM 2242 C CA . ILE A 1 291 ? 5.273 -14.984 -8.359 1 97.31 291 ILE A CA 1
ATOM 2243 C C . ILE A 1 291 ? 6 -16.109 -9.102 1 97.31 291 ILE A C 1
ATOM 2245 O O . ILE A 1 291 ? 5.859 -17.281 -8.766 1 97.31 291 ILE A O 1
ATOM 2249 N N . ASN A 1 292 ? 6.816 -15.672 -10.109 1 96.62 292 ASN A N 1
ATOM 2250 C CA . ASN A 1 292 ? 7.625 -16.656 -10.82 1 96.62 292 ASN A CA 1
ATOM 2251 C C . ASN A 1 292 ? 8.656 -17.297 -9.906 1 96.62 292 ASN A C 1
ATOM 2253 O O . ASN A 1 292 ? 9.047 -18.453 -10.117 1 96.62 292 ASN A O 1
ATOM 2257 N N . MET A 1 293 ? 9.047 -16.625 -8.883 1 93.38 293 MET A N 1
ATOM 2258 C CA . MET A 1 293 ? 10.094 -17.094 -7.988 1 93.38 293 MET A CA 1
ATOM 2259 C C . MET A 1 293 ? 9.492 -17.719 -6.73 1 93.38 293 MET A C 1
ATOM 2261 O O . MET A 1 293 ? 10.211 -18.031 -5.781 1 93.38 293 MET A O 1
ATOM 2265 N N . GLY A 1 294 ? 8.258 -17.781 -6.652 1 93.69 294 GLY A N 1
ATOM 2266 C CA . GLY A 1 294 ? 7.633 -18.375 -5.473 1 93.69 294 GLY A CA 1
ATOM 2267 C C . GLY A 1 294 ? 7.715 -17.469 -4.254 1 93.69 294 GLY A C 1
ATOM 2268 O O . GLY A 1 294 ? 7.934 -17.953 -3.137 1 93.69 294 GLY A O 1
ATOM 2269 N N . MET A 1 295 ? 7.641 -16.203 -4.5 1 93.25 295 MET A N 1
ATOM 2270 C CA . MET A 1 295 ? 7.656 -15.211 -3.434 1 93.25 295 MET A CA 1
ATOM 2271 C C . MET A 1 295 ? 6.352 -14.414 -3.414 1 93.25 295 MET A C 1
ATOM 2273 O O . MET A 1 295 ? 6.352 -13.211 -3.68 1 93.25 295 MET A O 1
ATOM 2277 N N . PRO A 1 296 ? 5.262 -15.031 -3.002 1 93.88 296 PRO A N 1
ATOM 2278 C CA . PRO A 1 296 ? 3.943 -14.406 -3.139 1 93.88 296 PRO A CA 1
ATOM 2279 C C . PRO A 1 296 ? 3.775 -13.188 -2.24 1 93.88 296 PRO A C 1
ATOM 2281 O O . PRO A 1 296 ? 3.057 -12.25 -2.598 1 93.88 296 PRO A O 1
ATOM 2284 N N . GLN A 1 297 ? 4.379 -13.125 -1.063 1 93.06 297 GLN A N 1
ATOM 2285 C CA . GLN A 1 297 ? 4.254 -11.953 -0.205 1 93.06 297 GLN A CA 1
ATOM 2286 C C . GLN A 1 297 ? 4.957 -10.742 -0.819 1 93.06 297 GLN A C 1
ATOM 2288 O O . GLN A 1 297 ? 4.43 -9.633 -0.785 1 93.06 297 GLN A O 1
ATOM 2293 N N . LYS A 1 298 ? 6.16 -11.016 -1.333 1 93.5 298 LYS A N 1
ATOM 2294 C CA . LYS A 1 298 ? 6.844 -9.93 -2.023 1 93.5 298 LYS A CA 1
ATOM 2295 C C . LYS A 1 298 ? 6.051 -9.469 -3.246 1 93.5 298 LYS A C 1
ATOM 2297 O O . LYS A 1 298 ? 6.012 -8.273 -3.555 1 93.5 298 LYS A O 1
ATOM 2302 N N . ALA A 1 299 ? 5.516 -10.453 -3.947 1 96.75 299 ALA A N 1
ATOM 2303 C CA . ALA A 1 299 ? 4.656 -10.117 -5.082 1 96.75 299 ALA A CA 1
ATOM 2304 C C . ALA A 1 299 ? 3.479 -9.25 -4.641 1 96.75 299 ALA A C 1
ATOM 2306 O O . ALA A 1 299 ? 3.145 -8.266 -5.297 1 96.75 299 ALA A O 1
ATOM 2307 N N . TRP A 1 300 ? 2.865 -9.633 -3.562 1 96.19 300 TRP A N 1
ATOM 2308 C CA . TRP A 1 300 ? 1.735 -8.891 -3.016 1 96.19 300 TRP A CA 1
ATOM 2309 C C . TRP A 1 300 ? 2.141 -7.465 -2.668 1 96.19 300 TRP A C 1
ATOM 2311 O O . TRP A 1 300 ? 1.411 -6.516 -2.969 1 96.19 300 TRP A O 1
ATOM 2321 N N . ALA A 1 301 ? 3.307 -7.312 -2.078 1 95.06 301 ALA A N 1
ATOM 2322 C CA . ALA A 1 301 ? 3.809 -5.977 -1.755 1 95.06 301 ALA A CA 1
ATOM 2323 C C . ALA A 1 301 ? 3.953 -5.125 -3.014 1 95.06 301 ALA A C 1
ATOM 2325 O O . ALA A 1 301 ? 3.668 -3.926 -2.994 1 95.06 301 ALA A O 1
ATOM 2326 N N . CYS A 1 302 ? 4.379 -5.723 -4.09 1 96.75 302 CYS A N 1
ATOM 2327 C CA . CYS A 1 302 ? 4.492 -5.016 -5.363 1 96.75 302 CYS A CA 1
ATOM 2328 C C . CYS A 1 302 ? 3.123 -4.562 -5.859 1 96.75 302 CYS A C 1
ATOM 2330 O O . CYS A 1 302 ? 2.975 -3.441 -6.348 1 96.75 302 CYS A O 1
ATOM 2332 N N . THR A 1 303 ? 2.145 -5.434 -5.746 1 97.62 303 THR A N 1
ATOM 2333 C CA . THR A 1 303 ? 0.813 -5.074 -6.219 1 97.62 303 THR A CA 1
ATOM 2334 C C . THR A 1 303 ? 0.224 -3.949 -5.371 1 97.62 303 THR A C 1
ATOM 2336 O O . THR A 1 303 ? -0.485 -3.082 -5.887 1 97.62 303 THR A O 1
ATOM 2339 N N . ARG A 1 304 ? 0.522 -3.959 -4.047 1 96.31 304 ARG A N 1
ATOM 2340 C CA . ARG A 1 304 ? 0.086 -2.883 -3.162 1 96.31 304 ARG A CA 1
ATOM 2341 C C . ARG A 1 304 ? 0.693 -1.549 -3.582 1 96.31 304 ARG A C 1
ATOM 2343 O O . ARG A 1 304 ? 0.008 -0.523 -3.592 1 96.31 304 ARG A O 1
ATOM 2350 N N . SER A 1 305 ? 1.935 -1.608 -3.93 1 96.12 305 SER A N 1
ATOM 2351 C CA . SER A 1 305 ? 2.6 -0.402 -4.414 1 96.12 305 SER A CA 1
ATOM 2352 C C . SER A 1 305 ? 2.029 0.045 -5.754 1 96.12 305 SER A C 1
ATOM 2354 O O . SER A 1 305 ? 1.851 1.241 -5.992 1 96.12 305 SER A O 1
ATOM 2356 N N . ALA A 1 306 ? 1.749 -0.911 -6.617 1 97.06 306 ALA A N 1
ATOM 2357 C CA . ALA A 1 306 ? 1.196 -0.596 -7.93 1 97.06 306 ALA A CA 1
ATOM 2358 C C . ALA A 1 306 ? -0.15 0.111 -7.805 1 97.06 306 ALA A C 1
ATOM 2360 O O . ALA A 1 306 ? -0.369 1.156 -8.422 1 97.06 306 ALA A O 1
ATOM 2361 N N . ILE A 1 307 ? -0.987 -0.451 -6.973 1 94.94 307 ILE A N 1
ATOM 2362 C CA . ILE A 1 307 ? -2.338 0.086 -6.848 1 94.94 307 ILE A CA 1
ATOM 2363 C C . ILE A 1 307 ? -2.287 1.462 -6.188 1 94.94 307 ILE A C 1
ATOM 2365 O O . ILE A 1 307 ? -3.053 2.359 -6.547 1 94.94 307 ILE A O 1
ATOM 2369 N N . SER A 1 308 ? -1.445 1.624 -5.172 1 94.44 308 SER A N 1
ATOM 2370 C CA . SER A 1 308 ? -1.315 2.918 -4.508 1 94.44 308 SER A CA 1
ATOM 2371 C C . SER A 1 308 ? -0.79 3.98 -5.465 1 94.44 308 SER A C 1
ATOM 2373 O O . SER A 1 308 ? -1.324 5.09 -5.523 1 94.44 308 SER A O 1
ATOM 2375 N N . THR A 1 309 ? 0.245 3.654 -6.254 1 94.19 309 THR A N 1
ATOM 2376 C CA . THR A 1 309 ? 0.799 4.59 -7.227 1 94.19 309 THR A CA 1
ATOM 2377 C C . THR A 1 309 ? -0.222 4.906 -8.312 1 94.19 309 THR A C 1
ATOM 2379 O O . THR A 1 309 ? -0.351 6.059 -8.734 1 94.19 309 THR A O 1
ATOM 2382 N N . ALA A 1 310 ? -0.924 3.898 -8.766 1 93.38 310 ALA A N 1
ATOM 2383 C CA . ALA A 1 310 ? -1.955 4.09 -9.789 1 93.38 310 ALA A CA 1
ATOM 2384 C C . ALA A 1 310 ? -3.062 5.008 -9.273 1 93.38 310 ALA A C 1
ATOM 2386 O O . ALA A 1 310 ? -3.574 5.848 -10.023 1 93.38 310 ALA A O 1
ATOM 2387 N N . THR A 1 311 ? -3.445 4.867 -8.016 1 90.38 311 THR A N 1
ATOM 2388 C CA . THR A 1 311 ? -4.477 5.703 -7.406 1 90.38 311 THR A CA 1
ATOM 2389 C C . THR A 1 311 ? -4.02 7.16 -7.336 1 90.38 311 THR A C 1
ATOM 2391 O O . THR A 1 311 ? -4.793 8.07 -7.633 1 90.38 311 THR A O 1
ATOM 2394 N N . LEU A 1 312 ? -2.748 7.332 -6.984 1 89 312 LEU A N 1
ATOM 2395 C CA . LEU A 1 312 ? -2.199 8.68 -6.906 1 89 312 LEU A CA 1
ATOM 2396 C C . LEU A 1 312 ? -2.193 9.344 -8.281 1 89 312 LEU A C 1
ATOM 2398 O O . LEU A 1 312 ? -2.334 10.57 -8.383 1 89 312 LEU A O 1
ATOM 2402 N N . LEU A 1 313 ? -2.08 8.516 -9.344 1 87.81 313 LEU A N 1
ATOM 2403 C CA . LEU A 1 313 ? -2.059 9.023 -10.711 1 87.81 313 LEU A CA 1
ATOM 2404 C C . LEU A 1 313 ? -3.475 9.258 -11.227 1 87.81 313 LEU A C 1
ATOM 2406 O O . LEU A 1 313 ? -3.662 9.773 -12.328 1 87.81 313 LEU A O 1
ATOM 2410 N N . GLY A 1 314 ? -4.457 8.82 -10.445 1 84 314 GLY A N 1
ATOM 2411 C CA . GLY A 1 314 ? -5.848 9.008 -10.828 1 84 314 GLY A CA 1
ATOM 2412 C C . GLY A 1 314 ? -6.348 7.945 -11.789 1 84 314 GLY A C 1
ATOM 2413 O O . GLY A 1 314 ? -7.359 8.141 -12.469 1 84 314 GLY A O 1
ATOM 2414 N N . LEU A 1 315 ? -5.691 6.797 -11.875 1 87 315 LEU A N 1
ATOM 2415 C CA . LEU A 1 315 ? -6.074 5.77 -12.836 1 87 315 LEU A CA 1
ATOM 2416 C C . LEU A 1 315 ? -7.379 5.094 -12.422 1 87 315 LEU A C 1
ATOM 2418 O O . LEU A 1 315 ? -8.008 4.402 -13.227 1 87 315 LEU A O 1
ATOM 2422 N N . ASN A 1 316 ? -7.812 5.25 -11.211 1 82.69 316 ASN A N 1
ATOM 2423 C CA . ASN A 1 316 ? -9.055 4.66 -10.719 1 82.69 316 ASN A CA 1
ATOM 2424 C C . ASN A 1 316 ? -10.266 5.496 -11.125 1 82.69 316 ASN A C 1
ATOM 2426 O O . ASN A 1 316 ? -11.406 5.09 -10.891 1 82.69 316 ASN A O 1
ATOM 2430 N N . ARG A 1 317 ? -10.023 6.609 -11.703 1 79.12 317 ARG A N 1
ATOM 2431 C CA . ARG A 1 317 ? -11.102 7.52 -12.07 1 79.12 317 ARG A CA 1
ATOM 2432 C C . ARG A 1 317 ? -10.977 7.969 -13.516 1 79.12 317 ARG A C 1
ATOM 2434 O O . ARG A 1 317 ? -11.117 9.156 -13.82 1 79.12 317 ARG A O 1
ATOM 2441 N N . LEU A 1 318 ? -10.656 7.066 -14.312 1 77.31 318 LEU A N 1
ATOM 2442 C CA . LEU A 1 318 ? -10.461 7.383 -15.719 1 77.31 318 LEU A CA 1
ATOM 2443 C C . LEU A 1 318 ? -11.805 7.613 -16.422 1 77.31 318 LEU A C 1
ATOM 2445 O O . LEU A 1 318 ? -12.797 6.961 -16.094 1 77.31 318 LEU A O 1
ATOM 2449 N N . ASP A 1 319 ? -11.773 8.57 -17.297 1 72.75 319 ASP A N 1
ATOM 2450 C CA . ASP A 1 319 ? -12.969 8.836 -18.078 1 72.75 319 ASP A CA 1
ATOM 2451 C C . ASP A 1 319 ? -12.977 7.984 -19.359 1 72.75 319 ASP A C 1
ATOM 2453 O O . ASP A 1 319 ? -12.078 7.164 -19.562 1 72.75 319 ASP A O 1
ATOM 2457 N N . ALA A 1 320 ? -14.039 8.18 -20.141 1 70.56 320 ALA A N 1
ATOM 2458 C CA . ALA A 1 320 ? -14.219 7.371 -21.344 1 70.56 320 ALA A CA 1
ATOM 2459 C C . ALA A 1 320 ? -13.156 7.699 -22.391 1 70.56 320 ALA A C 1
ATOM 2461 O O . ALA A 1 320 ? -12.812 6.859 -23.219 1 70.56 320 ALA A O 1
ATOM 2462 N N . ALA A 1 321 ? -12.539 8.883 -22.234 1 73.94 321 ALA A N 1
ATOM 2463 C CA . ALA A 1 321 ? -11.578 9.328 -23.234 1 73.94 321 ALA A CA 1
ATOM 2464 C C . ALA A 1 321 ? -10.156 8.945 -22.844 1 73.94 321 ALA A C 1
ATOM 2466 O O . ALA A 1 321 ? -9.203 9.227 -23.578 1 73.94 321 ALA A O 1
ATOM 2467 N N . ALA A 1 322 ? -10.094 8.211 -21.75 1 78.56 322 ALA A N 1
ATOM 2468 C CA . ALA A 1 322 ? -8.758 7.875 -21.25 1 78.56 322 ALA A CA 1
ATOM 2469 C C . ALA A 1 322 ? -8.039 6.926 -22.188 1 78.56 322 ALA A C 1
ATOM 2471 O O . ALA A 1 322 ? -8.68 6.125 -22.891 1 78.56 322 ALA A O 1
ATOM 2472 N N . LYS A 1 323 ? -6.77 6.988 -22.266 1 80.44 323 LYS A N 1
ATOM 2473 C CA . LYS A 1 323 ? -5.934 6.141 -23.109 1 80.44 323 LYS A CA 1
ATOM 2474 C C . LYS A 1 323 ? -6.055 4.672 -22.703 1 80.44 323 LYS A C 1
ATOM 2476 O O . LYS A 1 323 ? -6.238 4.359 -21.531 1 80.44 323 LYS A O 1
ATOM 2481 N N . GLU A 1 324 ? -5.855 3.787 -23.656 1 81.5 324 GLU A N 1
ATOM 2482 C CA . GLU A 1 324 ? -5.934 2.346 -23.438 1 81.5 324 GLU A CA 1
ATOM 2483 C C . GLU A 1 324 ? -4.863 1.875 -22.453 1 81.5 324 GLU A C 1
ATOM 2485 O O . GLU A 1 324 ? -5.125 1.023 -21.609 1 81.5 324 GLU A O 1
ATOM 2490 N N . SER A 1 325 ? -3.668 2.428 -22.672 1 85.69 325 SER A N 1
ATOM 2491 C CA . SER A 1 325 ? -2.574 2.037 -21.781 1 85.69 325 SER A CA 1
ATOM 2492 C C . SER A 1 325 ? -2.92 2.305 -20.328 1 85.69 325 SER A C 1
ATOM 2494 O O . SER A 1 325 ? -2.627 1.486 -19.453 1 85.69 325 SER A O 1
ATOM 2496 N N . HIS A 1 326 ? -3.57 3.441 -20.031 1 86.94 326 HIS A N 1
ATOM 2497 C CA . HIS A 1 326 ? -3.959 3.791 -18.656 1 86.94 326 HIS A CA 1
ATOM 2498 C C . HIS A 1 326 ? -5.004 2.82 -18.125 1 86.94 326 HIS A C 1
ATOM 2500 O O . HIS A 1 326 ? -4.922 2.393 -16.969 1 86.94 326 HIS A O 1
ATOM 2506 N N . ARG A 1 327 ? -5.871 2.426 -18.984 1 84.56 327 ARG A N 1
ATOM 2507 C CA . ARG A 1 327 ? -6.93 1.5 -18.578 1 84.56 327 ARG A CA 1
ATOM 2508 C C . ARG A 1 327 ? -6.363 0.115 -18.281 1 84.56 327 ARG A C 1
ATOM 2510 O O . ARG A 1 327 ? -6.711 -0.499 -17.281 1 84.56 327 ARG A O 1
ATOM 2517 N N . ILE A 1 328 ? -5.539 -0.337 -19.141 1 87.19 328 ILE A N 1
ATOM 2518 C CA . ILE A 1 328 ? -4.98 -1.679 -19.016 1 87.19 328 ILE A CA 1
ATOM 2519 C C . ILE A 1 328 ? -4.09 -1.75 -17.781 1 87.19 328 ILE A C 1
ATOM 2521 O O . ILE A 1 328 ? -4.141 -2.727 -17.031 1 87.19 328 ILE A O 1
ATOM 2525 N N . ILE A 1 329 ? -3.314 -0.692 -17.562 1 90.81 329 ILE A N 1
ATOM 2526 C CA . ILE A 1 329 ? -2.402 -0.687 -16.438 1 90.81 329 ILE A CA 1
ATOM 2527 C C . ILE A 1 329 ? -3.201 -0.654 -15.133 1 90.81 329 ILE A C 1
ATOM 2529 O O . ILE A 1 329 ? -2.848 -1.329 -14.164 1 90.81 329 ILE A O 1
ATOM 2533 N N . TRP A 1 330 ? -4.254 0.117 -15.078 1 90.31 330 TRP A N 1
ATOM 2534 C CA . TRP A 1 330 ? -5.117 0.111 -13.898 1 90.31 330 TRP A CA 1
ATOM 2535 C C . TRP A 1 330 ? -5.707 -1.275 -13.664 1 90.31 330 TRP A C 1
ATOM 2537 O O . TRP A 1 330 ? -5.664 -1.795 -12.547 1 90.31 330 TRP A O 1
ATOM 2547 N N . LEU A 1 331 ? -6.172 -1.889 -14.719 1 88.12 331 LEU A N 1
ATOM 2548 C CA . LEU A 1 331 ? -6.828 -3.188 -14.609 1 88.12 331 LEU A CA 1
ATOM 2549 C C . LEU A 1 331 ? -5.848 -4.25 -14.125 1 88.12 331 LEU A C 1
ATOM 2551 O O . LEU A 1 331 ? -6.195 -5.078 -13.281 1 88.12 331 LEU A O 1
ATOM 2555 N N . LEU A 1 332 ? -4.688 -4.188 -14.688 1 92.12 332 LEU A N 1
ATOM 2556 C CA . LEU A 1 332 ? -3.664 -5.141 -14.266 1 92.12 332 LEU A CA 1
ATOM 2557 C C . LEU A 1 332 ? -3.336 -4.965 -12.789 1 92.12 332 LEU A C 1
ATOM 2559 O O . LEU A 1 332 ? -3.229 -5.945 -12.055 1 92.12 332 LEU A O 1
ATOM 2563 N N . SER A 1 333 ? -3.201 -3.684 -12.367 1 93.69 333 SER A N 1
ATOM 2564 C CA . SER A 1 333 ? -2.914 -3.395 -10.969 1 93.69 333 SER A CA 1
ATOM 2565 C C . SER A 1 333 ? -4.039 -3.883 -10.062 1 93.69 333 SER A C 1
ATOM 2567 O O . SER A 1 333 ? -3.787 -4.504 -9.031 1 93.69 333 SER A O 1
ATOM 2569 N N . TRP A 1 334 ? -5.191 -3.639 -10.5 1 91.88 334 TRP A N 1
ATOM 2570 C CA . TRP A 1 334 ? -6.395 -3.938 -9.727 1 91.88 334 TRP A CA 1
ATOM 2571 C C . TRP A 1 334 ? -6.613 -5.445 -9.625 1 91.88 334 TRP A C 1
ATOM 2573 O O . TRP A 1 334 ? -6.828 -5.973 -8.531 1 91.88 334 TRP A O 1
ATOM 2583 N N . GLU A 1 335 ? -6.5 -6.16 -10.672 1 92.25 335 GLU A N 1
ATOM 2584 C CA . GLU A 1 335 ? -6.746 -7.598 -10.727 1 92.25 335 GLU A CA 1
ATOM 2585 C C . GLU A 1 335 ? -5.699 -8.367 -9.938 1 92.25 335 GLU A C 1
ATOM 2587 O O . GLU A 1 335 ? -6.031 -9.289 -9.188 1 92.25 335 GLU A O 1
ATOM 2592 N N . THR A 1 336 ? -4.488 -8.031 -10.141 1 95.06 336 THR A N 1
ATOM 2593 C CA . THR A 1 336 ? -3.416 -8.781 -9.492 1 95.06 336 THR A CA 1
ATOM 2594 C C . THR A 1 336 ? -3.424 -8.539 -7.984 1 95.06 336 THR A C 1
ATOM 2596 O O . THR A 1 336 ? -3.127 -9.453 -7.203 1 95.06 336 THR A O 1
ATOM 2599 N N . GLU A 1 337 ? -3.732 -7.324 -7.594 1 95.31 337 GLU A N 1
ATOM 2600 C CA . GLU A 1 337 ? -3.82 -7.023 -6.168 1 95.31 337 GLU A CA 1
ATOM 2601 C C . GLU A 1 337 ? -4.906 -7.859 -5.496 1 95.31 337 GLU A C 1
ATOM 2603 O O . GLU A 1 337 ? -4.672 -8.461 -4.445 1 95.31 337 GLU A O 1
ATOM 2608 N N . ARG A 1 338 ? -6.023 -7.977 -6.07 1 93.69 338 ARG A N 1
ATOM 2609 C CA . ARG A 1 338 ? -7.133 -8.75 -5.52 1 93.69 338 ARG A CA 1
ATOM 2610 C C . ARG A 1 338 ? -6.816 -10.242 -5.539 1 93.69 338 ARG A C 1
ATOM 2612 O O . ARG A 1 338 ? -7.152 -10.969 -4.598 1 93.69 338 ARG A O 1
ATOM 2619 N N . GLN A 1 339 ? -6.234 -10.641 -6.602 1 95.12 339 GLN A N 1
ATOM 2620 C CA . GLN A 1 339 ? -5.879 -12.055 -6.727 1 95.12 339 GLN A CA 1
ATOM 2621 C C . GLN A 1 339 ? -4.949 -12.484 -5.594 1 95.12 339 GLN A C 1
ATOM 2623 O O . GLN A 1 339 ? -5.207 -13.484 -4.926 1 95.12 339 GLN A O 1
ATOM 2628 N N . LEU A 1 340 ? -3.928 -11.758 -5.371 1 95.69 340 LEU A N 1
ATOM 2629 C CA . LEU A 1 340 ? -2.949 -12.148 -4.363 1 95.69 340 LEU A CA 1
ATOM 2630 C C . LEU A 1 340 ? -3.498 -11.93 -2.957 1 95.69 340 LEU A C 1
ATOM 2632 O O . LEU A 1 340 ? -3.184 -12.688 -2.035 1 95.69 340 LEU A O 1
ATOM 2636 N N . SER A 1 341 ? -4.297 -10.844 -2.781 1 92.88 341 SER A N 1
ATOM 2637 C CA . SER A 1 341 ? -4.945 -10.656 -1.487 1 92.88 341 SER A CA 1
ATOM 2638 C C . SER A 1 341 ? -5.824 -11.852 -1.13 1 92.88 341 SER A C 1
ATOM 2640 O O . SER A 1 341 ? -5.836 -12.297 0.019 1 92.88 341 SER A O 1
ATOM 2642 N N . LEU A 1 342 ? -6.484 -12.406 -2.115 1 92.69 342 LEU A N 1
ATOM 2643 C CA . LEU A 1 342 ? -7.32 -13.578 -1.902 1 92.69 342 LEU A CA 1
ATOM 2644 C C . LEU A 1 342 ? -6.469 -14.797 -1.57 1 92.69 342 LEU A C 1
ATOM 2646 O O . LEU A 1 342 ? -6.723 -15.492 -0.582 1 92.69 342 LEU A O 1
ATOM 2650 N N . ILE A 1 343 ? -5.43 -14.984 -2.379 1 92.94 343 ILE A N 1
ATOM 2651 C CA . ILE A 1 343 ? -4.602 -16.188 -2.256 1 92.94 343 ILE A CA 1
ATOM 2652 C C . ILE A 1 343 ? -3.912 -16.188 -0.895 1 92.94 343 ILE A C 1
ATOM 2654 O O . ILE A 1 343 ? -3.779 -17.25 -0.265 1 92.94 343 ILE A O 1
ATOM 2658 N N . LEU A 1 344 ? -3.541 -15.047 -0.416 1 90.19 344 LEU A N 1
ATOM 2659 C CA . LEU A 1 344 ? -2.752 -14.969 0.81 1 90.19 344 LEU A CA 1
ATOM 2660 C C . LEU A 1 344 ? -3.648 -14.703 2.016 1 90.19 344 LEU A C 1
ATOM 2662 O O . LEU A 1 344 ? -3.18 -14.719 3.156 1 90.19 344 LEU A O 1
ATOM 2666 N N . GLY A 1 345 ? -4.918 -14.398 1.765 1 87.5 345 GLY A N 1
ATOM 2667 C CA . GLY A 1 345 ? -5.84 -14.125 2.855 1 87.5 345 GLY A CA 1
ATOM 2668 C C . GLY A 1 345 ? -5.656 -12.75 3.463 1 87.5 345 GLY A C 1
ATOM 2669 O O . GLY A 1 345 ? -5.805 -12.578 4.676 1 87.5 345 GLY A O 1
ATOM 2670 N N . TYR A 1 346 ? -5.242 -11.781 2.682 1 88.19 346 TYR A N 1
ATOM 2671 C CA . TYR A 1 346 ? -5.027 -10.414 3.131 1 88.19 346 TYR A CA 1
ATOM 2672 C C . TYR A 1 346 ? -6.164 -9.508 2.676 1 88.19 346 TYR A C 1
ATOM 2674 O O . TYR A 1 346 ? -6.895 -9.836 1.736 1 88.19 346 TYR A O 1
ATOM 2682 N N . PRO A 1 347 ? -6.371 -8.312 3.371 1 88.75 347 PRO A N 1
ATOM 2683 C CA . PRO A 1 347 ? -7.355 -7.355 2.869 1 88.75 347 PRO A CA 1
ATOM 2684 C C . PRO A 1 347 ? -6.934 -6.707 1.551 1 88.75 347 PRO A C 1
ATOM 2686 O O . PRO A 1 347 ? -5.734 -6.602 1.27 1 88.75 347 PRO A O 1
ATOM 2689 N N . SER A 1 348 ? -7.898 -6.379 0.816 1 90.69 348 SER A N 1
ATOM 2690 C CA . SER A 1 348 ? -7.625 -5.688 -0.44 1 90.69 348 SER A CA 1
ATOM 2691 C C . SER A 1 348 ? -7.484 -4.184 -0.226 1 90.69 348 SER A C 1
ATOM 2693 O O . SER A 1 348 ? -8.094 -3.623 0.687 1 90.69 348 SER A O 1
ATOM 2695 N N . ALA A 1 349 ? -6.68 -3.559 -1.026 1 90.44 349 ALA A N 1
ATOM 2696 C CA . ALA A 1 349 ? -6.441 -2.119 -0.934 1 90.44 349 ALA A CA 1
ATOM 2697 C C . ALA A 1 349 ? -7.414 -1.344 -1.818 1 90.44 349 ALA A C 1
ATOM 2699 O O . ALA A 1 349 ? -7.309 -0.122 -1.944 1 90.44 349 ALA A O 1
ATOM 2700 N N . VAL A 1 350 ? -8.25 -2 -2.445 1 83 350 VAL A N 1
ATOM 2701 C CA . VAL A 1 350 ? -9.242 -1.351 -3.297 1 83 350 VAL A CA 1
ATOM 2702 C C . VAL A 1 350 ? -10.648 -1.754 -2.855 1 83 350 VAL A C 1
ATOM 2704 O O . VAL A 1 350 ? -10.82 -2.73 -2.121 1 83 350 VAL A O 1
ATOM 2707 N N . GLN A 1 351 ? -11.609 -0.803 -3.188 1 67.38 351 GLN A N 1
ATOM 2708 C CA . GLN A 1 351 ? -12.984 -1.095 -2.791 1 67.38 351 GLN A CA 1
ATOM 2709 C C . GLN A 1 351 ? -13.469 -2.404 -3.408 1 67.38 351 GLN A C 1
ATOM 2711 O O . GLN A 1 351 ? -13.305 -2.631 -4.609 1 67.38 351 GLN A O 1
ATOM 2716 N N . THR A 1 352 ? -13.789 -3.252 -2.605 1 55.53 352 THR A N 1
ATOM 2717 C CA . THR A 1 352 ? -14.195 -4.586 -3.037 1 55.53 352 THR A CA 1
ATOM 2718 C C . THR A 1 352 ? -15.617 -4.566 -3.594 1 55.53 352 THR A C 1
ATOM 2720 O O . THR A 1 352 ? -16.031 -5.496 -4.285 1 55.53 352 THR A O 1
ATOM 2723 N N . SER A 1 353 ? -16.453 -3.518 -3.068 1 53.56 353 SER A N 1
ATOM 2724 C CA . SER A 1 353 ? -17.859 -3.572 -3.475 1 53.56 353 SER A CA 1
ATOM 2725 C C . SER A 1 353 ? -18.047 -3.049 -4.895 1 53.56 353 SER A C 1
ATOM 2727 O O . SER A 1 353 ? -19.172 -2.758 -5.312 1 53.56 353 SER A O 1
ATOM 2729 N N . THR A 1 354 ? -16.953 -2.555 -5.57 1 48.16 354 THR A N 1
ATOM 2730 C CA . THR A 1 354 ? -16.969 -1.622 -6.691 1 48.16 354 THR A CA 1
ATOM 2731 C C . THR A 1 354 ? -17.719 -2.211 -7.875 1 48.16 354 THR A C 1
ATOM 2733 O O . THR A 1 354 ? -17.516 -3.367 -8.242 1 48.16 354 THR A O 1
ATOM 2736 N N . GLU A 1 355 ? -18.953 -1.821 -8.062 1 49.75 355 GLU A N 1
ATOM 2737 C CA . GLU A 1 355 ? -19.266 -1.48 -9.445 1 49.75 355 GLU A CA 1
ATOM 2738 C C . GLU A 1 355 ? -18.047 -0.954 -10.188 1 49.75 355 GLU A C 1
ATOM 2740 O O . GLU A 1 355 ? -17.172 -0.33 -9.578 1 49.75 355 GLU A O 1
ATOM 2745 N N . THR A 1 356 ? -17.625 -1.617 -11.133 1 50 356 THR A N 1
ATOM 2746 C CA . THR A 1 356 ? -16.453 -1.338 -11.953 1 50 356 THR A CA 1
ATOM 2747 C C . THR A 1 356 ? -16.172 0.162 -12.008 1 50 356 THR A C 1
ATOM 2749 O O . THR A 1 356 ? -17.094 0.962 -12.172 1 50 356 THR A O 1
ATOM 2752 N N . PRO A 1 357 ? -15.156 0.609 -11.336 1 48.44 357 PRO A N 1
ATOM 2753 C CA . PRO A 1 357 ? -14.844 2.033 -11.469 1 48.44 357 PRO A CA 1
ATOM 2754 C C . PRO A 1 357 ? -15.367 2.639 -12.766 1 48.44 357 PRO A C 1
ATOM 2756 O O . PRO A 1 357 ? -15.578 3.852 -12.852 1 48.44 357 PRO A O 1
ATOM 2759 N N . PHE A 1 358 ? -15.164 1.826 -13.906 1 49.28 358 PHE A N 1
ATOM 2760 C CA . PHE A 1 358 ? -15.492 2.418 -15.195 1 49.28 358 PHE A CA 1
ATOM 2761 C C . PHE A 1 358 ? -16.953 2.158 -15.555 1 49.28 358 PHE A C 1
ATOM 2763 O O . PHE A 1 358 ? -17.391 2.477 -16.656 1 49.28 358 PHE A O 1
ATOM 2770 N N . GLY A 1 359 ? -17.734 2.033 -14.594 1 46.53 359 GLY A N 1
ATOM 2771 C CA . GLY A 1 359 ? -19.094 1.721 -15 1 46.53 359 GLY A CA 1
ATOM 2772 C C . GLY A 1 359 ? -19.188 0.486 -15.875 1 46.53 359 GLY A C 1
ATOM 2773 O O . GLY A 1 359 ? -19.953 -0.438 -15.57 1 46.53 359 GLY A O 1
ATOM 2774 N N . SER A 1 360 ? -18.812 0.671 -17.266 1 49 360 SER A N 1
ATOM 2775 C CA . SER A 1 360 ? -18.781 -0.352 -18.312 1 49 360 SER A CA 1
ATOM 2776 C C . SER A 1 360 ? -17.438 -1.083 -18.328 1 49 360 SER A C 1
ATOM 2778 O O . SER A 1 360 ? -16.469 -0.614 -17.75 1 49 360 SER A O 1
ATOM 2780 N N . LEU A 1 361 ? -17.469 -2.377 -18.797 1 54 361 LEU A N 1
ATOM 2781 C CA . LEU A 1 361 ? -16.219 -3.094 -19.016 1 54 361 LEU A CA 1
ATOM 2782 C C . LEU A 1 361 ? -15.125 -2.146 -19.5 1 54 361 LEU A C 1
ATOM 2784 O O . LEU A 1 361 ? -15.305 -1.471 -20.531 1 54 361 LEU A O 1
ATOM 2788 N N . PRO A 1 362 ? -14.18 -1.732 -18.562 1 52.81 362 PRO A N 1
ATOM 2789 C CA . PRO A 1 362 ? -13.188 -0.723 -18.938 1 52.81 362 PRO A CA 1
ATOM 2790 C C . PRO A 1 362 ? -12.719 -0.854 -20.375 1 52.81 362 PRO A C 1
ATOM 2792 O O . PRO A 1 362 ? -12.375 0.145 -21.016 1 52.81 362 PRO A O 1
ATOM 2795 N N . MET A 1 363 ? -12.398 -2.168 -20.844 1 55.22 363 MET A N 1
ATOM 2796 C CA . MET A 1 363 ? -11.766 -2.297 -22.156 1 55.22 363 MET A CA 1
ATOM 2797 C C . MET A 1 363 ? -12.812 -2.346 -23.266 1 55.22 363 MET A C 1
ATOM 2799 O O . MET A 1 363 ? -12.469 -2.428 -24.438 1 55.22 363 MET A O 1
ATOM 2803 N N . GLY A 1 364 ? -13.984 -2.057 -22.859 1 54.22 364 GLY A N 1
ATOM 2804 C CA . GLY A 1 364 ? -15 -2.117 -23.891 1 54.22 364 GLY A CA 1
ATOM 2805 C C . GLY A 1 364 ? -15.305 -3.531 -24.359 1 54.22 364 GLY A C 1
ATOM 2806 O O . GLY A 1 364 ? -14.594 -4.473 -24 1 54.22 364 GLY A O 1
ATOM 2807 N N . LEU A 1 365 ? -16.328 -3.785 -24.984 1 49.38 365 LEU A N 1
ATOM 2808 C CA . LEU A 1 365 ? -16.812 -5.055 -25.531 1 49.38 365 LEU A CA 1
ATOM 2809 C C . LEU A 1 365 ? -15.82 -5.625 -26.531 1 49.38 365 LEU A C 1
ATOM 2811 O O . LEU A 1 365 ? -15.844 -6.824 -26.828 1 49.38 365 LEU A O 1
ATOM 2815 N N . GLU A 1 366 ? -14.898 -4.809 -26.922 1 57.91 366 GLU A N 1
ATOM 2816 C CA . GLU A 1 366 ? -14.016 -5.289 -27.969 1 57.91 366 GLU A CA 1
ATOM 2817 C C . GLU A 1 366 ? -12.711 -5.84 -27.406 1 57.91 366 GLU A C 1
ATOM 2819 O O . GLU A 1 366 ? -11.852 -6.309 -28.156 1 57.91 366 GLU A O 1
ATOM 2824 N N . ALA A 1 367 ? -12.734 -6.004 -26.125 1 65.81 367 ALA A N 1
ATOM 2825 C CA . ALA A 1 367 ? -11.516 -6.535 -25.516 1 65.81 367 ALA A CA 1
ATOM 2826 C C . ALA A 1 367 ? -11.445 -8.055 -25.656 1 65.81 367 ALA A C 1
ATOM 2828 O O . ALA A 1 367 ? -12.477 -8.719 -25.75 1 65.81 367 ALA A O 1
ATOM 2829 N N . PRO A 1 368 ? -10.195 -8.602 -25.844 1 78 368 PRO A N 1
ATOM 2830 C CA . PRO A 1 368 ? -10.07 -10.062 -25.844 1 78 368 PRO A CA 1
ATOM 2831 C C . PRO A 1 368 ? -10.82 -10.727 -24.703 1 78 368 PRO A C 1
ATOM 2833 O O . PRO A 1 368 ? -10.914 -10.156 -23.609 1 78 368 PRO A O 1
ATOM 2836 N N . VAL A 1 369 ? -11.398 -11.812 -24.984 1 85.94 369 VAL A N 1
ATOM 2837 C CA . VAL A 1 369 ? -12.289 -12.539 -24.094 1 85.94 369 VAL A CA 1
ATOM 2838 C C . VAL A 1 369 ? -11.578 -12.82 -22.766 1 85.94 369 VAL A C 1
ATOM 2840 O O . VAL A 1 369 ? -12.195 -12.773 -21.703 1 85.94 369 VAL A O 1
ATOM 2843 N N . VAL A 1 370 ? -10.312 -13.094 -22.844 1 88.38 370 VAL A N 1
ATOM 2844 C CA . VAL A 1 370 ? -9.57 -13.453 -21.641 1 88.38 370 VAL A CA 1
ATOM 2845 C C . VAL A 1 370 ? -9.594 -12.289 -20.656 1 88.38 370 VAL A C 1
ATOM 2847 O O . VAL A 1 370 ? -9.672 -12.5 -19.438 1 88.38 370 VAL A O 1
ATOM 2850 N N . TYR A 1 371 ? -9.562 -11.078 -21.109 1 84.12 371 TYR A N 1
ATOM 2851 C CA . TYR A 1 371 ? -9.586 -9.914 -20.234 1 84.12 371 TYR A CA 1
ATOM 2852 C C . TYR A 1 371 ? -10.93 -9.789 -19.531 1 84.12 371 TYR A C 1
ATOM 2854 O O . TYR A 1 371 ? -10.992 -9.391 -18.359 1 84.12 371 TYR A O 1
ATOM 2862 N N . ARG A 1 372 ? -11.93 -10.172 -20.219 1 85.69 372 ARG A N 1
ATOM 2863 C CA . ARG A 1 372 ? -13.258 -10.141 -19.625 1 85.69 372 ARG A CA 1
ATOM 2864 C C . ARG A 1 372 ? -13.383 -11.172 -18.5 1 85.69 372 ARG A C 1
ATOM 2866 O O . ARG A 1 372 ? -13.977 -10.898 -17.469 1 85.69 372 ARG A O 1
ATOM 2873 N N . ILE A 1 373 ? -12.844 -12.312 -18.797 1 91.5 373 ILE A N 1
ATOM 2874 C CA . ILE A 1 373 ? -12.891 -13.391 -17.828 1 91.5 373 ILE A CA 1
ATOM 2875 C C . ILE A 1 373 ? -12.102 -12.992 -16.578 1 91.5 373 ILE A C 1
ATOM 2877 O O . ILE A 1 373 ? -12.602 -13.117 -15.453 1 91.5 373 ILE A O 1
ATOM 2881 N N . LEU A 1 374 ? -10.914 -12.5 -16.797 1 90.5 374 LEU A N 1
ATOM 2882 C CA . LEU A 1 374 ? -10.047 -12.133 -15.68 1 90.5 374 LEU A CA 1
ATOM 2883 C C . LEU A 1 374 ? -10.664 -11 -14.867 1 90.5 374 LEU A C 1
ATOM 2885 O O . LEU A 1 374 ? -10.57 -10.984 -13.641 1 90.5 374 LEU A O 1
ATOM 2889 N N . TYR A 1 375 ? -11.289 -10.078 -15.555 1 87.12 375 TYR A N 1
ATOM 2890 C CA . TYR A 1 375 ? -11.984 -8.992 -14.875 1 87.12 375 TYR A CA 1
ATOM 2891 C C . TYR A 1 375 ? -13.125 -9.516 -14.008 1 87.12 375 TYR A C 1
ATOM 2893 O O . TYR A 1 375 ? -13.281 -9.102 -12.859 1 87.12 375 TYR A O 1
ATOM 2901 N N . ALA A 1 376 ? -13.891 -10.391 -14.594 1 89.69 376 ALA A N 1
ATOM 2902 C CA . ALA A 1 376 ? -15.031 -10.961 -13.875 1 89.69 376 ALA A CA 1
ATOM 2903 C C . ALA A 1 376 ? -14.562 -11.773 -12.664 1 89.69 376 ALA A C 1
ATOM 2905 O O . ALA A 1 376 ? -15.188 -11.734 -11.602 1 89.69 376 ALA A O 1
ATOM 2906 N N . LEU A 1 377 ? -13.492 -12.539 -12.828 1 93.31 377 LEU A N 1
ATOM 2907 C CA . LEU A 1 377 ? -12.922 -13.266 -11.703 1 93.31 377 LEU A CA 1
ATOM 2908 C C . LEU A 1 377 ? -12.516 -12.305 -10.586 1 93.31 377 LEU A C 1
ATOM 2910 O O . LEU A 1 377 ? -12.805 -12.555 -9.414 1 93.31 377 LEU A O 1
ATOM 2914 N N . ALA A 1 378 ? -11.891 -11.227 -10.961 1 91.31 378 ALA A N 1
ATOM 2915 C CA . ALA A 1 378 ? -11.391 -10.258 -9.992 1 91.31 378 ALA A CA 1
ATOM 2916 C C . ALA A 1 378 ? -12.531 -9.633 -9.203 1 91.31 378 ALA A C 1
ATOM 2918 O O . ALA A 1 378 ? -12.375 -9.305 -8.023 1 91.31 378 ALA A O 1
ATOM 2919 N N . LEU A 1 379 ? -13.688 -9.461 -9.812 1 89.56 379 LEU A N 1
ATOM 2920 C CA . LEU A 1 379 ? -14.859 -8.953 -9.109 1 89.56 379 LEU A CA 1
ATOM 2921 C C . LEU A 1 379 ? -15.281 -9.914 -8 1 89.56 379 LEU A C 1
ATOM 2923 O O . LEU A 1 379 ? -15.547 -9.484 -6.875 1 89.56 379 LEU A O 1
ATOM 2927 N N . VAL A 1 380 ? -15.266 -11.156 -8.297 1 93.38 380 VAL A N 1
ATOM 2928 C CA . VAL A 1 380 ? -15.719 -12.156 -7.332 1 93.38 380 VAL A CA 1
ATOM 2929 C C . VAL A 1 380 ? -14.648 -12.359 -6.258 1 93.38 380 VAL A C 1
ATOM 2931 O O . VAL A 1 380 ? -14.961 -12.664 -5.109 1 93.38 380 VAL A O 1
ATOM 2934 N N . TYR A 1 381 ? -13.328 -12.18 -6.676 1 93.44 381 TYR A N 1
ATOM 2935 C CA . TYR A 1 381 ? -12.281 -12.203 -5.656 1 93.44 381 TYR A CA 1
ATOM 2936 C C . TYR A 1 381 ? -12.633 -11.273 -4.5 1 93.44 381 TYR A C 1
ATOM 2938 O O . TYR A 1 381 ? -12.422 -11.617 -3.334 1 93.44 381 TYR A O 1
ATOM 2946 N N . GLY A 1 382 ? -13.148 -10.078 -4.832 1 89.06 382 GLY A N 1
ATOM 2947 C CA . GLY A 1 382 ? -13.531 -9.109 -3.818 1 89.06 382 GLY A CA 1
ATOM 2948 C C . GLY A 1 382 ? -14.547 -9.641 -2.828 1 89.06 382 GLY A C 1
ATOM 2949 O O . GLY A 1 382 ? -14.438 -9.406 -1.625 1 89.06 382 GLY A O 1
ATOM 2950 N N . ASP A 1 383 ? -15.469 -10.43 -3.297 1 89.81 383 ASP A N 1
ATOM 2951 C CA . ASP A 1 383 ? -16.5 -11.016 -2.443 1 89.81 383 ASP A CA 1
ATOM 2952 C C . ASP A 1 383 ? -15.898 -12.031 -1.471 1 89.81 383 ASP A C 1
ATOM 2954 O O . ASP A 1 383 ? -16.281 -12.078 -0.3 1 89.81 383 ASP A O 1
ATOM 2958 N N . VAL A 1 384 ? -15.039 -12.797 -1.995 1 91.44 384 VAL A N 1
ATOM 2959 C CA . VAL A 1 384 ? -14.43 -13.828 -1.163 1 91.44 384 VAL A CA 1
ATOM 2960 C C . VAL A 1 384 ? -13.539 -13.18 -0.106 1 91.44 384 VAL A C 1
ATOM 2962 O O . VAL A 1 384 ? -13.531 -13.609 1.052 1 91.44 384 VAL A O 1
ATOM 2965 N N . ILE A 1 385 ? -12.773 -12.156 -0.497 1 88.38 385 ILE A N 1
ATOM 2966 C CA . ILE A 1 385 ? -11.914 -11.43 0.431 1 88.38 385 ILE A CA 1
ATOM 2967 C C . ILE A 1 385 ? -12.758 -10.844 1.559 1 88.38 385 ILE A C 1
ATOM 2969 O O . ILE A 1 385 ? -12.398 -10.961 2.734 1 88.38 385 ILE A O 1
ATOM 2973 N N . ASN A 1 386 ? -13.883 -10.203 1.225 1 84.44 386 ASN A N 1
ATOM 2974 C CA . ASN A 1 386 ? -14.766 -9.625 2.227 1 84.44 386 ASN A CA 1
ATOM 2975 C C . ASN A 1 386 ? -15.273 -10.68 3.207 1 84.44 386 ASN A C 1
ATOM 2977 O O . ASN A 1 386 ? -15.344 -10.43 4.414 1 84.44 386 ASN A O 1
ATOM 2981 N N . ARG A 1 387 ? -15.648 -11.781 2.676 1 85.12 387 ARG A N 1
ATOM 2982 C CA . ARG A 1 387 ? -16.109 -12.883 3.52 1 85.12 387 ARG A CA 1
ATOM 2983 C C . ARG A 1 387 ? -15.008 -13.328 4.48 1 85.12 387 ARG A C 1
ATOM 2985 O O . ARG A 1 387 ? -15.266 -13.508 5.676 1 85.12 387 ARG A O 1
ATOM 2992 N N . ASP A 1 388 ? -13.82 -13.5 3.939 1 82.44 388 ASP A N 1
ATOM 2993 C CA . ASP A 1 388 ? -12.719 -14.07 4.711 1 82.44 388 ASP A CA 1
ATOM 2994 C C . ASP A 1 388 ? -12.211 -13.086 5.762 1 82.44 388 ASP A C 1
ATOM 2996 O O . ASP A 1 388 ? -11.68 -13.5 6.793 1 82.44 388 ASP A O 1
ATOM 3000 N N . GLN A 1 389 ? -12.352 -11.805 5.48 1 78.12 389 GLN A N 1
ATOM 3001 C CA . GLN A 1 389 ? -11.859 -10.789 6.406 1 78.12 389 GLN A CA 1
ATOM 3002 C C . GLN A 1 389 ? -12.875 -10.508 7.512 1 78.12 389 GLN A C 1
ATOM 3004 O O . GLN A 1 389 ? -12.555 -9.859 8.508 1 78.12 389 GLN A O 1
ATOM 3009 N N . HIS A 1 390 ? -14.133 -10.883 7.23 1 71.81 390 HIS A N 1
ATOM 3010 C CA . HIS A 1 390 ? -15.172 -10.633 8.219 1 71.81 390 HIS A CA 1
ATOM 3011 C C . HIS A 1 390 ? -15.133 -11.672 9.336 1 71.81 390 HIS A C 1
ATOM 3013 O O . HIS A 1 390 ? -15.203 -12.875 9.078 1 71.81 390 HIS A O 1
ATOM 3019 N N . GLY A 1 391 ? -14.25 -11.461 10.414 1 59.59 391 GLY A N 1
ATOM 3020 C CA . GLY A 1 391 ? -14.062 -12.094 11.711 1 59.59 391 GLY A CA 1
ATOM 3021 C C . GLY A 1 391 ? -14.711 -13.461 11.797 1 59.59 391 GLY A C 1
ATOM 3022 O O . GLY A 1 391 ? -14.602 -14.266 10.875 1 59.59 391 GLY A O 1
ATOM 3023 N N . ALA A 1 392 ? -15.93 -13.484 12.695 1 54.62 392 ALA A N 1
ATOM 3024 C CA . ALA A 1 392 ? -16.562 -14.602 13.391 1 54.62 392 ALA A CA 1
ATOM 3025 C C . ALA A 1 392 ? -17.469 -15.398 12.445 1 54.62 392 ALA A C 1
ATOM 3027 O O . ALA A 1 392 ? -18.531 -14.922 12.031 1 54.62 392 ALA A O 1
ATOM 3028 N N . ASN A 1 393 ? -17.109 -16.547 12.031 1 62 393 ASN A N 1
ATOM 3029 C CA . ASN A 1 393 ? -17.734 -17.703 11.391 1 62 393 ASN A CA 1
ATOM 3030 C C . ASN A 1 393 ? -18.688 -17.281 10.273 1 62 393 ASN A C 1
ATOM 3032 O O . ASN A 1 393 ? -19.875 -17.109 10.508 1 62 393 ASN A O 1
ATOM 3036 N N . PRO A 1 394 ? -18 -16.797 9.07 1 68.94 394 PRO A N 1
ATOM 3037 C CA . PRO A 1 394 ? -18.953 -16.453 8.008 1 68.94 394 PRO A CA 1
ATOM 3038 C C . PRO A 1 394 ? -20.016 -17.531 7.809 1 68.94 394 PRO A C 1
ATOM 3040 O O . PRO A 1 394 ? -19.75 -18.719 7.996 1 68.94 394 PRO A O 1
ATOM 3043 N N . SER A 1 395 ? -21.219 -17.094 7.582 1 81.75 395 SER A N 1
ATOM 3044 C CA . SER A 1 395 ? -22.328 -18 7.34 1 81.75 395 SER A CA 1
ATOM 3045 C C . SER A 1 395 ? -22.125 -18.797 6.059 1 81.75 395 SER A C 1
ATOM 3047 O O . SER A 1 395 ? -21.5 -18.312 5.109 1 81.75 395 SER A O 1
ATOM 3049 N N . TYR A 1 396 ? -22.469 -20.047 6.023 1 90.94 396 TYR A N 1
ATOM 3050 C CA . TYR A 1 396 ? -22.422 -20.875 4.828 1 90.94 396 TYR A CA 1
ATOM 3051 C C . TYR A 1 396 ? -23.266 -20.266 3.713 1 90.94 396 TYR A C 1
ATOM 3053 O O . TYR A 1 396 ? -22.969 -20.453 2.531 1 90.94 396 TYR A O 1
ATOM 3061 N N . ALA A 1 397 ? -24.297 -19.469 4.145 1 91.81 397 ALA A N 1
ATOM 3062 C CA . ALA A 1 397 ? -25.156 -18.797 3.166 1 91.81 397 ALA A CA 1
ATOM 3063 C C . ALA A 1 397 ? -24.359 -17.828 2.293 1 91.81 397 ALA A C 1
ATOM 3065 O O . ALA A 1 397 ? -24.609 -17.719 1.091 1 91.81 397 ALA A O 1
ATOM 3066 N N . THR A 1 398 ? -23.422 -17.125 2.873 1 91.62 398 THR A N 1
ATOM 3067 C CA . THR A 1 398 ? -22.562 -16.219 2.115 1 91.62 398 THR A CA 1
ATOM 3068 C C . THR A 1 398 ? -21.734 -16.984 1.087 1 91.62 398 THR A C 1
ATOM 3070 O O . THR A 1 398 ? -21.547 -16.516 -0.039 1 91.62 398 THR A O 1
ATOM 3073 N N . THR A 1 399 ? -21.25 -18.172 1.457 1 93.31 399 THR A N 1
ATOM 3074 C CA . THR A 1 399 ? -20.469 -19.016 0.553 1 93.31 399 THR A CA 1
ATOM 3075 C C . THR A 1 399 ? -21.328 -19.484 -0.622 1 93.31 399 THR A C 1
ATOM 3077 O O . THR A 1 399 ? -20.875 -19.484 -1.767 1 93.31 399 THR A O 1
ATOM 3080 N N . VAL A 1 400 ? -22.547 -19.828 -0.302 1 94.62 400 VAL A N 1
ATOM 3081 C CA . VAL A 1 400 ? -23.453 -20.297 -1.343 1 94.62 400 VAL A CA 1
ATOM 3082 C C . VAL A 1 400 ? -23.781 -19.156 -2.307 1 94.62 400 VAL A C 1
ATOM 3084 O O . VAL A 1 400 ? -23.859 -19.375 -3.52 1 94.62 400 VAL A O 1
ATOM 3087 N N . ASN A 1 401 ? -23.922 -17.969 -1.764 1 94.38 401 ASN A N 1
ATOM 3088 C CA . ASN A 1 401 ? -24.172 -16.812 -2.613 1 94.38 401 ASN A CA 1
ATOM 3089 C C . ASN A 1 401 ? -22.969 -16.516 -3.521 1 94.38 401 ASN A C 1
ATOM 3091 O O . ASN A 1 401 ? -23.156 -16.203 -4.699 1 94.38 401 ASN A O 1
ATOM 3095 N N . ILE A 1 402 ? -21.797 -16.594 -3.006 1 95 402 ILE A N 1
ATOM 3096 C CA . ILE A 1 402 ? -20.594 -16.391 -3.793 1 95 402 ILE A CA 1
ATOM 3097 C C . ILE A 1 402 ? -20.484 -17.484 -4.859 1 95 402 ILE A C 1
ATOM 3099 O O . ILE A 1 402 ? -20.109 -17.203 -6.004 1 95 402 ILE A O 1
ATOM 3103 N N . ASP A 1 403 ? -20.766 -18.672 -4.488 1 96.12 403 ASP A N 1
ATOM 3104 C CA . ASP A 1 403 ? -20.703 -19.812 -5.406 1 96.12 403 ASP A CA 1
ATOM 3105 C C . ASP A 1 403 ? -21.609 -19.594 -6.613 1 96.12 403 ASP A C 1
ATOM 3107 O O . ASP A 1 403 ? -21.266 -19.969 -7.734 1 96.12 403 ASP A O 1
ATOM 3111 N N . GLU A 1 404 ? -22.797 -19.031 -6.336 1 95.56 404 GLU A N 1
ATOM 3112 C CA . GLU A 1 404 ? -23.703 -18.719 -7.441 1 95.56 404 GLU A CA 1
ATOM 3113 C C . GLU A 1 404 ? -23.062 -17.766 -8.438 1 95.56 404 GLU A C 1
ATOM 3115 O O . GLU A 1 404 ? -23.172 -17.953 -9.648 1 95.56 404 GLU A O 1
ATOM 3120 N N . ASN A 1 405 ? -22.391 -16.781 -7.957 1 93.62 405 ASN A N 1
ATOM 3121 C CA . ASN A 1 405 ? -21.688 -15.828 -8.812 1 93.62 405 ASN A CA 1
ATOM 3122 C C . ASN A 1 405 ? -20.531 -16.484 -9.555 1 93.62 405 ASN A C 1
ATOM 3124 O O . ASN A 1 405 ? -20.281 -16.188 -10.727 1 93.62 405 ASN A O 1
ATOM 3128 N N . VAL A 1 406 ? -19.859 -17.391 -8.914 1 95.88 406 VAL A N 1
ATOM 3129 C CA . VAL A 1 406 ? -18.719 -18.094 -9.516 1 95.88 406 VAL A CA 1
ATOM 3130 C C . VAL A 1 406 ? -19.219 -18.984 -10.656 1 95.88 406 VAL A C 1
ATOM 3132 O O . VAL A 1 406 ? -18.609 -19.016 -11.727 1 95.88 406 VAL A O 1
ATOM 3135 N N . ARG A 1 407 ? -20.266 -19.656 -10.414 1 94.5 407 ARG A N 1
ATOM 3136 C CA . ARG A 1 407 ? -20.828 -20.547 -11.438 1 94.5 407 ARG A CA 1
ATOM 3137 C C . ARG A 1 407 ? -21.266 -19.75 -12.656 1 94.5 407 ARG A C 1
ATOM 3139 O O . ARG A 1 407 ? -21.141 -20.219 -13.789 1 94.5 407 ARG A O 1
ATOM 3146 N N . ALA A 1 408 ? -21.734 -18.578 -12.375 1 94 408 ALA A N 1
ATOM 3147 C CA . ALA A 1 408 ? -22.172 -17.719 -13.477 1 94 408 ALA A CA 1
ATOM 3148 C C . ALA A 1 408 ? -20.984 -17.312 -14.359 1 94 408 ALA A C 1
ATOM 3150 O O . ALA A 1 408 ? -21.156 -17.062 -15.555 1 94 408 ALA A O 1
ATOM 3151 N N . LEU A 1 409 ? -19.797 -17.312 -13.852 1 94.81 409 LEU A N 1
ATOM 3152 C CA . LEU A 1 409 ? -18.609 -16.938 -14.594 1 94.81 409 LEU A CA 1
ATOM 3153 C C . LEU A 1 409 ? -18.281 -17.953 -15.68 1 94.81 409 LEU A C 1
ATOM 3155 O O . LEU A 1 409 ? -17.625 -17.641 -16.672 1 94.81 409 LEU A O 1
ATOM 3159 N N . ARG A 1 410 ? -18.672 -19.188 -15.492 1 92.69 410 ARG A N 1
ATOM 3160 C CA . ARG A 1 410 ? -18.359 -20.266 -16.438 1 92.69 410 ARG A CA 1
ATOM 3161 C C . ARG A 1 410 ? -18.891 -19.938 -17.828 1 92.69 410 ARG A C 1
ATOM 3163 O O . ARG A 1 410 ? -18.266 -20.312 -18.828 1 92.69 410 ARG A O 1
ATOM 3170 N N . SER A 1 411 ? -19.969 -19.172 -17.828 1 92.5 411 SER A N 1
ATOM 3171 C CA . SER A 1 411 ? -20.594 -18.844 -19.094 1 92.5 411 SER A CA 1
ATOM 3172 C C . SER A 1 411 ? -19.75 -17.875 -19.906 1 92.5 411 SER A C 1
ATOM 3174 O O . SER A 1 411 ? -19.938 -17.734 -21.125 1 92.5 411 SER A O 1
ATOM 3176 N N . LEU A 1 412 ? -18.75 -17.25 -19.312 1 92.19 412 LEU A N 1
ATOM 3177 C CA . LEU A 1 412 ? -17.891 -16.297 -20.016 1 92.19 412 LEU A CA 1
ATOM 3178 C C . LEU A 1 412 ? -16.828 -17.031 -20.828 1 92.19 412 LEU A C 1
ATOM 3180 O O . LEU A 1 412 ? -16.219 -16.453 -21.734 1 92.19 412 LEU A O 1
ATOM 3184 N N . PHE A 1 413 ? -16.562 -18.328 -20.516 1 95 413 PHE A N 1
ATOM 3185 C CA . PHE A 1 413 ? -15.547 -19.109 -21.219 1 95 413 PHE A CA 1
ATOM 3186 C C . PHE A 1 413 ? -16.078 -19.625 -22.547 1 95 413 PHE A C 1
ATOM 3188 O O . PHE A 1 413 ? -17.141 -20.234 -22.594 1 95 413 PHE A O 1
ATOM 3195 N N . PRO A 1 414 ? -15.367 -19.422 -23.578 1 93.25 414 PRO A N 1
ATOM 3196 C CA . PRO A 1 414 ? -15.789 -20.016 -24.844 1 93.25 414 PRO A CA 1
ATOM 3197 C C . PRO A 1 414 ? -15.898 -21.531 -24.781 1 93.25 414 PRO A C 1
ATOM 3199 O O . PRO A 1 414 ? -15.078 -22.188 -24.125 1 93.25 414 PRO A O 1
ATOM 3202 N N . VAL A 1 415 ? -16.828 -22.078 -25.5 1 92.62 415 VAL A N 1
ATOM 3203 C CA . VAL A 1 415 ? -17.109 -23.516 -25.469 1 92.62 415 VAL A CA 1
ATOM 3204 C C . VAL A 1 415 ? -15.891 -24.281 -25.984 1 92.62 415 VAL A C 1
ATOM 3206 O O . VAL A 1 415 ? -15.586 -25.359 -25.5 1 92.62 415 VAL A O 1
ATOM 3209 N N . GLU A 1 416 ? -15.164 -23.656 -26.875 1 90.56 416 GLU A N 1
ATOM 3210 C CA . GLU A 1 416 ? -13.992 -24.281 -27.5 1 90.56 416 GLU A CA 1
ATOM 3211 C C . GLU A 1 416 ? -12.875 -24.484 -26.469 1 90.56 416 GLU A C 1
ATOM 3213 O O . GLU A 1 416 ? -12 -25.328 -26.672 1 90.56 416 GLU A O 1
ATOM 3218 N N . TRP A 1 417 ? -12.93 -23.781 -25.344 1 93 417 TRP A N 1
ATOM 3219 C CA . TRP A 1 417 ? -11.859 -23.828 -24.359 1 93 417 TRP A CA 1
ATOM 3220 C C . TRP A 1 417 ? -11.914 -25.125 -23.562 1 93 417 TRP A C 1
ATOM 3222 O O . TRP A 1 417 ? -10.93 -25.5 -22.906 1 93 417 TRP A O 1
ATOM 3232 N N . TRP A 1 418 ? -12.953 -25.828 -23.656 1 91.5 418 TRP A N 1
ATOM 3233 C CA . TRP A 1 418 ? -13.125 -27.016 -22.828 1 91.5 418 TRP A CA 1
ATOM 3234 C C . TRP A 1 418 ? -12.766 -28.266 -23.625 1 91.5 418 TRP A C 1
ATOM 3236 O O . TRP A 1 418 ? -12.797 -29.375 -23.078 1 91.5 418 TRP A O 1
ATOM 3246 N N . SER A 1 419 ? -12.344 -27.969 -24.828 1 86.5 419 SER A N 1
ATOM 3247 C CA . SER A 1 419 ? -11.742 -29.016 -25.641 1 86.5 419 SER A CA 1
ATOM 3248 C C . SER A 1 419 ? -10.219 -28.922 -25.641 1 86.5 419 SER A C 1
ATOM 3250 O O . SER A 1 419 ? -9.664 -27.875 -25.344 1 86.5 419 SER A O 1
ATOM 3252 N N . PRO A 1 420 ? -9.555 -30.047 -25.828 1 80.31 420 PRO A N 1
ATOM 3253 C CA . PRO A 1 420 ? -8.094 -29.984 -25.844 1 80.31 420 PRO A CA 1
ATOM 3254 C C . PRO A 1 420 ? -7.551 -28.984 -26.859 1 80.31 420 PRO A C 1
ATOM 3256 O O . PRO A 1 420 ? -8.141 -28.812 -27.922 1 80.31 420 PRO A O 1
ATOM 3259 N N . CYS A 1 421 ? -6.539 -28.344 -26.469 1 82.94 421 CYS A N 1
ATOM 3260 C CA . CYS A 1 421 ? -5.859 -27.438 -27.375 1 82.94 421 CYS A CA 1
ATOM 3261 C C . CYS A 1 421 ? -5.266 -28.188 -28.562 1 82.94 421 CYS A C 1
ATOM 3263 O O . CYS A 1 421 ? -4.828 -29.328 -28.422 1 82.94 421 CYS A O 1
ATOM 3265 N N . ASP A 1 422 ? -5.367 -27.453 -29.719 1 84.69 422 ASP A N 1
ATOM 3266 C CA . ASP A 1 422 ? -4.68 -27.984 -30.891 1 84.69 422 ASP A CA 1
ATOM 3267 C C . ASP A 1 422 ? -3.188 -27.672 -30.828 1 84.69 422 ASP A C 1
ATOM 3269 O O . ASP A 1 422 ? -2.787 -26.594 -30.391 1 84.69 422 ASP A O 1
ATOM 3273 N N . ALA A 1 423 ? -2.418 -28.625 -31.266 1 82.12 423 ALA A N 1
ATOM 3274 C CA . ALA A 1 423 ? -0.969 -28.453 -31.266 1 82.12 423 ALA A CA 1
ATOM 3275 C C . ALA A 1 423 ? -0.566 -27.25 -32.125 1 82.12 423 ALA A C 1
ATOM 3277 O O . ALA A 1 423 ? 0.502 -26.672 -31.938 1 82.12 423 ALA A O 1
ATOM 3278 N N . SER A 1 424 ? -1.457 -26.812 -33 1 86.38 424 SER A N 1
ATOM 3279 C CA . SER A 1 424 ? -1.17 -25.719 -33.906 1 86.38 424 SER A CA 1
ATOM 3280 C C . SER A 1 424 ? -1.493 -24.359 -33.25 1 86.38 424 SER A C 1
ATOM 3282 O O . SER A 1 424 ? -1.115 -23.312 -33.781 1 86.38 424 SER A O 1
ATOM 3284 N N . ASP A 1 425 ? -2.051 -24.422 -32.094 1 89.25 425 ASP A N 1
ATOM 3285 C CA . ASP A 1 425 ? -2.371 -23.188 -31.406 1 89.25 425 ASP A CA 1
ATOM 3286 C C . ASP A 1 425 ? -1.103 -22.453 -30.969 1 89.25 425 ASP A C 1
ATOM 3288 O O . ASP A 1 425 ? -0.036 -23.062 -30.875 1 89.25 425 ASP A O 1
ATOM 3292 N N . SER A 1 426 ? -1.223 -21.125 -30.875 1 91.5 426 SER A N 1
ATOM 3293 C CA . SER A 1 426 ? -0.083 -20.359 -30.391 1 91.5 426 SER A CA 1
ATOM 3294 C C . SER A 1 426 ? 0.124 -20.547 -28.891 1 91.5 426 SER A C 1
ATOM 3296 O O . SER A 1 426 ? -0.805 -20.938 -28.188 1 91.5 426 SER A O 1
ATOM 3298 N N . ILE A 1 427 ? 1.276 -20.328 -28.391 1 92.12 427 ILE A N 1
ATOM 3299 C CA . ILE A 1 427 ? 1.581 -20.391 -26.969 1 92.12 427 ILE A CA 1
ATOM 3300 C C . ILE A 1 427 ? 0.688 -19.406 -26.219 1 92.12 427 ILE A C 1
ATOM 3302 O O . ILE A 1 427 ? 0.212 -19.719 -25.125 1 92.12 427 ILE A O 1
ATOM 3306 N N . SER A 1 428 ? 0.439 -18.281 -26.844 1 91.5 428 SER A N 1
ATOM 3307 C CA . SER A 1 428 ? -0.404 -17.25 -26.234 1 91.5 428 SER A CA 1
ATOM 3308 C C . SER A 1 428 ? -1.818 -17.781 -25.984 1 91.5 428 SER A C 1
ATOM 3310 O O . SER A 1 428 ? -2.377 -17.594 -24.906 1 91.5 428 SER A O 1
ATOM 3312 N N . ASP A 1 429 ? -2.336 -18.438 -26.953 1 91.19 429 ASP A N 1
ATOM 3313 C CA . ASP A 1 429 ? -3.695 -18.953 -26.844 1 91.19 429 ASP A CA 1
ATOM 3314 C C . ASP A 1 429 ? -3.783 -20.047 -25.781 1 91.19 429 ASP A C 1
ATOM 3316 O O . ASP A 1 429 ? -4.707 -20.047 -24.969 1 91.19 429 ASP A O 1
ATOM 3320 N N . ALA A 1 430 ? -2.848 -20.938 -25.891 1 93.06 430 ALA A N 1
ATOM 3321 C CA . ALA A 1 430 ? -2.828 -22.031 -24.922 1 93.06 430 ALA A CA 1
ATOM 3322 C C . ALA A 1 430 ? -2.678 -21.516 -23.5 1 93.06 430 ALA A C 1
ATOM 3324 O O . ALA A 1 430 ? -3.354 -21.984 -22.578 1 93.06 430 ALA A O 1
ATOM 3325 N N . TYR A 1 431 ? -1.802 -20.547 -23.375 1 93.75 431 TYR A N 1
ATOM 3326 C CA . TYR A 1 431 ? -1.555 -19.984 -22.062 1 93.75 431 TYR A CA 1
ATOM 3327 C C . TYR A 1 431 ? -2.793 -19.266 -21.531 1 93.75 431 TYR A C 1
ATOM 3329 O O . TYR A 1 431 ? -3.18 -19.438 -20.375 1 93.75 431 TYR A O 1
ATOM 3337 N N . GLN A 1 432 ? -3.41 -18.406 -22.297 1 92.25 432 GLN A N 1
ATOM 3338 C CA . GLN A 1 432 ? -4.586 -17.641 -21.875 1 92.25 432 GLN A CA 1
ATOM 3339 C C . GLN A 1 432 ? -5.734 -18.578 -21.5 1 92.25 432 GLN A C 1
ATOM 3341 O O . GLN A 1 432 ? -6.387 -18.375 -20.469 1 92.25 432 GLN A O 1
ATOM 3346 N N . ARG A 1 433 ? -5.875 -19.562 -22.281 1 93.75 433 ARG A N 1
ATOM 3347 C CA . ARG A 1 433 ? -6.949 -20.531 -22.062 1 93.75 433 ARG A CA 1
ATOM 3348 C C . ARG A 1 433 ? -6.727 -21.297 -20.766 1 93.75 433 ARG A C 1
ATOM 3350 O O . ARG A 1 433 ? -7.574 -21.281 -19.875 1 93.75 433 ARG A O 1
ATOM 3357 N N . GLU A 1 434 ? -5.605 -21.953 -20.656 1 95.62 434 GLU A N 1
ATOM 3358 C CA . GLU A 1 434 ? -5.363 -22.844 -19.531 1 95.62 434 GLU A CA 1
ATOM 3359 C C . GLU A 1 434 ? -5.164 -22.062 -18.234 1 95.62 434 GLU A C 1
ATOM 3361 O O . GLU A 1 434 ? -5.586 -22.5 -17.156 1 95.62 434 GLU A O 1
ATOM 3366 N N . SER A 1 435 ? -4.516 -20.906 -18.328 1 95.69 435 SER A N 1
ATOM 3367 C CA . SER A 1 435 ? -4.301 -20.109 -17.125 1 95.69 435 SER A CA 1
ATOM 3368 C C . SER A 1 435 ? -5.613 -19.531 -16.609 1 95.69 435 SER A C 1
ATOM 3370 O O . SER A 1 435 ? -5.832 -19.469 -15.391 1 95.69 435 SER A O 1
ATOM 3372 N N . ALA A 1 436 ? -6.5 -19.047 -17.484 1 96.25 436 ALA A N 1
ATOM 3373 C CA . ALA A 1 436 ? -7.801 -18.516 -17.062 1 96.25 436 ALA A CA 1
ATOM 3374 C C . ALA A 1 436 ? -8.625 -19.609 -16.375 1 96.25 436 ALA A C 1
ATOM 3376 O O . ALA A 1 436 ? -9.227 -19.359 -15.32 1 96.25 436 ALA A O 1
ATOM 3377 N N . LYS A 1 437 ? -8.672 -20.797 -17 1 97.12 437 LYS A N 1
ATOM 3378 C CA . LYS A 1 437 ? -9.383 -21.906 -16.391 1 97.12 437 LYS A CA 1
ATOM 3379 C C . LYS A 1 437 ? -8.766 -22.281 -15.047 1 97.12 437 LYS A C 1
ATOM 3381 O O . LYS A 1 437 ? -9.484 -22.562 -14.078 1 97.12 437 LYS A O 1
ATOM 3386 N N . PHE A 1 438 ? -7.438 -22.328 -15.016 1 97.75 438 PHE A N 1
ATOM 3387 C CA . PHE A 1 438 ? -6.719 -22.641 -13.781 1 97.75 438 PHE A CA 1
ATOM 3388 C C . PHE A 1 438 ? -7.129 -21.688 -12.664 1 97.75 438 PHE A C 1
ATOM 3390 O O . PHE A 1 438 ? -7.395 -22.125 -11.539 1 97.75 438 PHE A O 1
ATOM 3397 N N . LEU A 1 439 ? -7.211 -20.422 -12.953 1 98 439 LEU A N 1
ATOM 3398 C CA . LEU A 1 439 ? -7.57 -19.406 -11.969 1 98 439 LEU A CA 1
ATOM 3399 C C . LEU A 1 439 ? -9.039 -19.531 -11.57 1 98 439 LEU A C 1
ATOM 3401 O O . LEU A 1 439 ? -9.391 -19.312 -10.414 1 98 439 LEU A O 1
ATOM 3405 N N . TYR A 1 440 ? -9.844 -19.891 -12.531 1 97.88 440 TYR A N 1
ATOM 3406 C CA . TYR A 1 440 ? -11.25 -20.125 -12.234 1 97.88 440 TYR A CA 1
ATOM 3407 C C . TYR A 1 440 ? -11.414 -21.25 -11.219 1 97.88 440 TYR A C 1
ATOM 3409 O O . TYR A 1 440 ? -12.125 -21.094 -10.219 1 97.88 440 TYR A O 1
ATOM 3417 N N . PHE A 1 441 ? -10.789 -22.281 -11.414 1 98.31 441 PHE A N 1
ATOM 3418 C CA . PHE A 1 441 ? -10.93 -23.422 -10.523 1 98.31 441 PHE A CA 1
ATOM 3419 C C . PHE A 1 441 ? -10.227 -23.172 -9.195 1 98.31 441 PHE A C 1
ATOM 3421 O O . PHE A 1 441 ? -10.672 -23.656 -8.156 1 98.31 441 PHE A O 1
ATOM 3428 N N . LEU A 1 442 ? -9.18 -22.391 -9.273 1 97.75 442 LEU A N 1
ATOM 3429 C CA . LEU A 1 442 ? -8.578 -21.938 -8.016 1 97.75 442 LEU A CA 1
ATOM 3430 C C . LEU A 1 442 ? -9.594 -21.172 -7.18 1 97.75 442 LEU A C 1
ATOM 3432 O O . LEU A 1 442 ? -9.688 -21.359 -5.969 1 97.75 442 LEU A O 1
ATOM 3436 N N . LEU A 1 443 ? -10.336 -20.297 -7.824 1 97.69 443 LEU A N 1
ATOM 3437 C CA . LEU A 1 443 ? -11.359 -19.516 -7.137 1 97.69 443 LEU A CA 1
ATOM 3438 C C . LEU A 1 443 ? -12.422 -20.438 -6.527 1 97.69 443 LEU A C 1
ATOM 3440 O O . LEU A 1 443 ? -12.781 -20.281 -5.359 1 97.69 443 LEU A O 1
ATOM 3444 N N . VAL A 1 444 ? -12.883 -21.391 -7.305 1 97.75 444 VAL A N 1
ATOM 3445 C CA . VAL A 1 444 ? -13.883 -22.344 -6.805 1 97.75 444 VAL A CA 1
ATOM 3446 C C . VAL A 1 444 ? -13.336 -23.047 -5.57 1 97.75 444 VAL A C 1
ATOM 3448 O O . VAL A 1 444 ? -14.039 -23.188 -4.562 1 97.75 444 VAL A O 1
ATOM 3451 N N . LYS A 1 445 ? -12.164 -23.484 -5.688 1 96.31 445 LYS A N 1
ATOM 3452 C CA . LYS A 1 445 ? -11.531 -24.203 -4.586 1 96.31 445 LYS A CA 1
ATOM 3453 C C . LYS A 1 445 ? -11.461 -23.328 -3.334 1 96.31 445 LYS A C 1
ATOM 3455 O O . LYS A 1 445 ? -11.836 -23.766 -2.246 1 96.31 445 LYS A O 1
ATOM 3460 N N . LEU A 1 446 ? -11.047 -22.125 -3.457 1 93.88 446 LEU A N 1
ATOM 3461 C CA . LEU A 1 446 ? -10.852 -21.234 -2.322 1 93.88 446 LEU A CA 1
ATOM 3462 C C . LEU A 1 446 ? -12.188 -20.844 -1.703 1 93.88 446 LEU A C 1
ATOM 3464 O O . LEU A 1 446 ? -12.289 -20.656 -0.49 1 93.88 446 LEU A O 1
ATOM 3468 N N . VAL A 1 447 ? -13.234 -20.75 -2.467 1 94.69 447 VAL A N 1
ATOM 3469 C CA . VAL A 1 447 ? -14.562 -20.406 -1.978 1 94.69 447 VAL A CA 1
ATOM 3470 C C . VAL A 1 447 ? -15.062 -21.5 -1.036 1 94.69 447 VAL A C 1
ATOM 3472 O O . VAL A 1 447 ? -15.648 -21.203 0.011 1 94.69 447 VAL A O 1
ATOM 3475 N N . HIS A 1 448 ? -14.773 -22.766 -1.33 1 94.75 448 HIS A N 1
ATOM 3476 C CA . HIS A 1 448 ? -15.43 -23.875 -0.661 1 94.75 448 HIS A CA 1
ATOM 3477 C C . HIS A 1 448 ? -14.492 -24.547 0.337 1 94.75 448 HIS A C 1
ATOM 3479 O O . HIS A 1 448 ? -14.945 -25.312 1.199 1 94.75 448 HIS A O 1
ATOM 3485 N N . LEU A 1 449 ? -13.281 -24.266 0.308 1 92.06 449 LEU A N 1
ATOM 3486 C CA . LEU A 1 449 ? -12.242 -24.984 1.045 1 92.06 449 LEU A CA 1
ATOM 3487 C C . LEU A 1 449 ? -12.531 -24.953 2.543 1 92.06 449 LEU A C 1
ATOM 3489 O O . LEU A 1 449 ? -12.352 -25.969 3.232 1 92.06 449 LEU A O 1
ATOM 3493 N N . PRO A 1 450 ? -13.039 -23.844 3.137 1 87.75 450 PRO A N 1
ATOM 3494 C CA . PRO A 1 450 ? -13.266 -23.797 4.582 1 87.75 450 PRO A CA 1
ATOM 3495 C C . PRO A 1 450 ? -14.312 -24.812 5.047 1 87.75 450 PRO A C 1
ATOM 3497 O O . PRO A 1 450 ? -14.367 -25.156 6.23 1 87.75 450 PRO A O 1
ATOM 3500 N N . TYR A 1 451 ? -15.094 -25.359 4.09 1 90 451 TYR A N 1
ATOM 3501 C CA . TYR A 1 451 ? -16.203 -26.234 4.473 1 90 451 TYR A CA 1
ATOM 3502 C C . TYR A 1 451 ? -15.953 -27.656 4.031 1 90 451 TYR A C 1
ATOM 3504 O O . TYR A 1 451 ? -16.766 -28.547 4.305 1 90 451 TYR A O 1
ATOM 3512 N N . MET A 1 452 ? -14.836 -27.875 3.389 1 89.75 452 MET A N 1
ATOM 3513 C CA . MET A 1 452 ? -14.562 -29.203 2.832 1 89.75 452 MET A CA 1
ATOM 3514 C C . MET A 1 452 ? -14.516 -30.25 3.932 1 89.75 452 MET A C 1
ATOM 3516 O O . MET A 1 452 ? -15.219 -31.266 3.861 1 89.75 452 MET A O 1
ATOM 3520 N N . LEU A 1 453 ? -13.789 -29.938 4.969 1 84.5 453 LEU A N 1
ATOM 3521 C CA . LEU A 1 453 ? -13.578 -30.938 6.012 1 84.5 453 LEU A CA 1
ATOM 3522 C C . LEU A 1 453 ? -14.758 -30.953 6.977 1 84.5 453 LEU A C 1
ATOM 3524 O O . LEU A 1 453 ? -14.992 -31.969 7.66 1 84.5 453 LEU A O 1
ATOM 3528 N N . LYS A 1 454 ? -15.461 -29.828 7.059 1 83.94 454 LYS A N 1
ATOM 3529 C CA . LYS A 1 454 ? -16.656 -29.781 7.91 1 83.94 454 LYS A CA 1
ATOM 3530 C C . LYS A 1 454 ? -17.734 -30.719 7.398 1 83.94 454 LYS A C 1
ATOM 3532 O O . LYS A 1 454 ? -18.625 -31.125 8.148 1 83.94 454 LYS A O 1
ATOM 3537 N N . SER A 1 455 ? -17.609 -31.062 6.188 1 86.06 455 SER A N 1
ATOM 3538 C CA . SER A 1 455 ? -18.609 -31.922 5.555 1 86.06 455 SER A CA 1
ATOM 3539 C C . SER A 1 455 ? -18.594 -33.312 6.152 1 86.06 455 SER A C 1
ATOM 3541 O O . SER A 1 455 ? -19.578 -34.062 6.051 1 86.06 455 SER A O 1
ATOM 3543 N N . VAL A 1 456 ? -17.547 -33.719 6.758 1 79.88 456 VAL A N 1
ATOM 3544 C CA . VAL A 1 456 ? -17.422 -35.031 7.367 1 79.88 456 VAL A CA 1
ATOM 3545 C C . VAL A 1 456 ? -18.406 -35.156 8.523 1 79.88 456 VAL A C 1
ATOM 3547 O O . VAL A 1 456 ? -18.953 -36.25 8.758 1 79.88 456 VAL A O 1
ATOM 3550 N N . TYR A 1 457 ? -18.688 -34.062 9.164 1 81.94 457 TYR A N 1
ATOM 3551 C CA . TYR A 1 457 ? -19.531 -34.094 10.352 1 81.94 457 TYR A CA 1
ATOM 3552 C C . TYR A 1 457 ? -20.906 -33.5 10.07 1 81.94 457 TYR A C 1
ATOM 3554 O O . TYR A 1 457 ? -21.844 -33.719 10.828 1 81.94 457 TYR A O 1
ATOM 3562 N N . ASP A 1 458 ? -20.922 -32.781 8.992 1 88.06 458 ASP A N 1
ATOM 3563 C CA . ASP A 1 458 ? -22.172 -32.094 8.648 1 88.06 458 ASP A CA 1
ATOM 3564 C C . ASP A 1 458 ? -22.453 -32.219 7.152 1 88.06 458 ASP A C 1
ATOM 3566 O O . ASP A 1 458 ? -21.812 -31.531 6.344 1 88.06 458 ASP A O 1
ATOM 3570 N N . ALA A 1 459 ? -23.375 -32.906 6.75 1 89.5 459 ALA A N 1
ATOM 3571 C CA . ALA A 1 459 ? -23.703 -33.219 5.355 1 89.5 459 ALA A CA 1
ATOM 3572 C C . ALA A 1 459 ? -24.125 -31.953 4.613 1 89.5 459 ALA A C 1
ATOM 3574 O O . ALA A 1 459 ? -24.109 -31.906 3.381 1 89.5 459 ALA A O 1
ATOM 3575 N N . ARG A 1 460 ? -24.547 -30.906 5.348 1 91.38 460 ARG A N 1
ATOM 3576 C CA . ARG A 1 460 ? -24.953 -29.656 4.727 1 91.38 460 ARG A CA 1
ATOM 3577 C C . ARG A 1 460 ? -23.812 -29.078 3.879 1 91.38 460 ARG A C 1
ATOM 3579 O O . ARG A 1 460 ? -24.062 -28.312 2.939 1 91.38 460 ARG A O 1
ATOM 3586 N N . TYR A 1 461 ? -22.594 -29.578 4.156 1 92.38 461 TYR A N 1
ATOM 3587 C CA . TYR A 1 461 ? -21.438 -29 3.494 1 92.38 461 TYR A CA 1
ATOM 3588 C C . TYR A 1 461 ? -20.906 -29.922 2.402 1 92.38 461 TYR A C 1
ATOM 3590 O O . TYR A 1 461 ? -19.828 -29.703 1.858 1 92.38 461 TYR A O 1
ATOM 3598 N N . GLU A 1 462 ? -21.656 -30.922 2.023 1 92.5 462 GLU A N 1
ATOM 3599 C CA . GLU A 1 462 ? -21.219 -31.891 1.022 1 92.5 462 GLU A CA 1
ATOM 3600 C C . GLU A 1 462 ? -21 -31.234 -0.333 1 92.5 462 GLU A C 1
ATOM 3602 O O . GLU A 1 462 ? -20.078 -31.594 -1.066 1 92.5 462 GLU A O 1
ATOM 3607 N N . HIS A 1 463 ? -21.859 -30.344 -0.634 1 94.75 463 HIS A N 1
ATOM 3608 C CA . HIS A 1 463 ? -21.688 -29.625 -1.889 1 94.75 463 HIS A CA 1
ATOM 3609 C C . HIS A 1 463 ? -20.312 -28.953 -1.953 1 94.75 463 HIS A C 1
ATOM 3611 O O . HIS A 1 463 ? -19.656 -28.953 -2.998 1 94.75 463 HIS A O 1
ATOM 3617 N N . SER A 1 464 ? -19.906 -28.344 -0.898 1 94.25 464 SER A N 1
ATOM 3618 C CA . SER A 1 464 ? -18.594 -27.688 -0.846 1 94.25 464 SER A CA 1
ATOM 3619 C C . SER A 1 464 ? -17.469 -28.703 -1.01 1 94.25 464 SER A C 1
ATOM 3621 O O . SER A 1 464 ? -16.484 -28.438 -1.719 1 94.25 464 SER A O 1
ATOM 3623 N N . ARG A 1 465 ? -17.578 -29.797 -0.367 1 92.88 465 ARG A N 1
ATOM 3624 C CA . ARG A 1 465 ? -16.562 -30.828 -0.502 1 92.88 465 ARG A CA 1
ATOM 3625 C C . ARG A 1 465 ? -16.422 -31.266 -1.955 1 92.88 465 ARG A C 1
ATOM 3627 O O . ARG A 1 465 ? -15.312 -31.328 -2.484 1 92.88 465 ARG A O 1
ATOM 3634 N N . GLN A 1 466 ? -17.531 -31.531 -2.602 1 94.69 466 GLN A N 1
ATOM 3635 C CA . GLN A 1 466 ? -17.5 -31.969 -3.99 1 94.69 466 GLN A CA 1
ATOM 3636 C C . GLN A 1 466 ? -16.938 -30.891 -4.902 1 94.69 466 GLN A C 1
ATOM 3638 O O . GLN A 1 466 ? -16.172 -31.188 -5.828 1 94.69 466 GLN A O 1
ATOM 3643 N N . SER A 1 467 ? -17.328 -29.688 -4.641 1 96.56 467 SER A N 1
ATOM 3644 C CA . SER A 1 467 ? -16.859 -28.562 -5.449 1 96.56 467 SER A CA 1
ATOM 3645 C C . SER A 1 467 ? -15.344 -28.406 -5.348 1 96.56 467 SER A C 1
ATOM 3647 O O . SER A 1 467 ? -14.672 -28.156 -6.348 1 96.56 467 SER A O 1
ATOM 3649 N N . VAL A 1 468 ? -14.82 -28.562 -4.164 1 96.31 468 VAL A N 1
ATOM 3650 C CA . VAL A 1 468 ? -13.391 -28.422 -3.934 1 96.31 468 VAL A CA 1
ATOM 3651 C C . VAL A 1 468 ? -12.633 -29.531 -4.656 1 96.31 468 VAL A C 1
ATOM 3653 O O . VAL A 1 468 ? -11.633 -29.281 -5.328 1 96.31 468 VAL A O 1
ATOM 3656 N N . LEU A 1 469 ? -13.062 -30.766 -4.535 1 94.75 469 LEU A N 1
ATOM 3657 C CA . LEU A 1 469 ? -12.383 -31.906 -5.137 1 94.75 469 LEU A CA 1
ATOM 3658 C C . LEU A 1 469 ? -12.414 -31.828 -6.66 1 94.75 469 LEU A C 1
ATOM 3660 O O . LEU A 1 469 ? -11.406 -32.062 -7.32 1 94.75 469 LEU A O 1
ATOM 3664 N N . GLU A 1 470 ? -13.562 -31.453 -7.141 1 97.06 470 GLU A N 1
ATOM 3665 C CA . GLU A 1 470 ? -13.672 -31.297 -8.586 1 97.06 470 GLU A CA 1
ATOM 3666 C C . GLU A 1 470 ? -12.789 -30.172 -9.094 1 97.06 470 GLU A C 1
ATOM 3668 O O . GLU A 1 470 ? -12.141 -30.297 -10.133 1 97.06 470 GLU A O 1
ATOM 3673 N N . ALA A 1 471 ? -12.828 -29.078 -8.406 1 97.81 471 ALA A N 1
ATOM 3674 C CA . ALA A 1 471 ? -11.977 -27.953 -8.773 1 97.81 471 ALA A CA 1
ATOM 3675 C C . ALA A 1 471 ? -10.5 -28.328 -8.727 1 97.81 471 ALA A C 1
ATOM 3677 O O . ALA A 1 471 ? -9.719 -27.906 -9.586 1 97.81 471 ALA A O 1
ATOM 3678 N N . ALA A 1 472 ? -10.094 -29.062 -7.746 1 97.38 472 ALA A N 1
ATOM 3679 C CA . ALA A 1 472 ? -8.711 -29.516 -7.625 1 97.38 472 ALA A CA 1
ATOM 3680 C C . ALA A 1 472 ? -8.312 -30.391 -8.812 1 97.38 472 ALA A C 1
ATOM 3682 O O . ALA A 1 472 ? -7.234 -30.219 -9.375 1 97.38 472 ALA A O 1
ATOM 3683 N N . ARG A 1 473 ? -9.18 -31.344 -9.203 1 97.69 473 ARG A N 1
ATOM 3684 C CA . ARG A 1 473 ? -8.93 -32.188 -10.367 1 97.69 473 ARG A CA 1
ATOM 3685 C C . ARG A 1 473 ? -8.711 -31.344 -11.617 1 97.69 473 ARG A C 1
ATOM 3687 O O . ARG A 1 473 ? -7.742 -31.547 -12.352 1 97.69 473 ARG A O 1
ATOM 3694 N N . GLU A 1 474 ? -9.602 -30.391 -11.75 1 97.44 474 GLU A N 1
ATOM 3695 C CA . GLU A 1 474 ? -9.555 -29.578 -12.961 1 97.44 474 GLU A CA 1
ATOM 3696 C C . GLU A 1 474 ? -8.336 -28.656 -12.953 1 97.44 474 GLU A C 1
ATOM 3698 O O . GLU A 1 474 ? -7.754 -28.375 -14.008 1 97.44 474 GLU A O 1
ATOM 3703 N N . GLN A 1 475 ? -7.977 -28.125 -11.82 1 97.75 475 GLN A N 1
ATOM 3704 C CA . GLN A 1 475 ? -6.762 -27.328 -11.703 1 97.75 475 GLN A CA 1
ATOM 3705 C C . GLN A 1 475 ? -5.539 -28.109 -12.148 1 97.75 475 GLN A C 1
ATOM 3707 O O . GLN A 1 475 ? -4.695 -27.594 -12.891 1 97.75 475 GLN A O 1
ATOM 3712 N N . ILE A 1 476 ? -5.426 -29.344 -11.695 1 98 476 ILE A N 1
ATOM 3713 C CA . ILE A 1 476 ? -4.301 -30.203 -12.055 1 98 476 ILE A CA 1
ATOM 3714 C C . ILE A 1 476 ? -4.324 -30.469 -13.562 1 98 476 ILE A C 1
ATOM 3716 O O . ILE A 1 476 ? -3.287 -30.422 -14.227 1 98 476 ILE A O 1
ATOM 3720 N N . ARG A 1 477 ? -5.488 -30.75 -14.125 1 97.06 477 ARG A N 1
ATOM 3721 C CA . ARG A 1 477 ? -5.602 -31 -15.555 1 97.06 477 ARG A CA 1
ATOM 3722 C C . ARG A 1 477 ? -5.129 -29.797 -16.359 1 97.06 477 ARG A C 1
ATOM 3724 O O . ARG A 1 477 ? -4.402 -29.953 -17.344 1 97.06 477 ARG A O 1
ATOM 3731 N N . CYS A 1 478 ? -5.59 -28.578 -15.945 1 96.69 478 CYS A N 1
ATOM 3732 C CA . CYS A 1 478 ? -5.156 -27.359 -16.625 1 96.69 478 CYS A CA 1
ATOM 3733 C C . CYS A 1 478 ? -3.643 -27.203 -16.562 1 96.69 478 CYS A C 1
ATOM 3735 O O . CYS A 1 478 ? -3.006 -26.859 -17.547 1 96.69 478 CYS A O 1
ATOM 3737 N N . TYR A 1 479 ? -3.104 -27.453 -15.406 1 96.94 479 TYR A N 1
ATOM 3738 C CA . TYR A 1 479 ? -1.666 -27.344 -15.188 1 96.94 479 TYR A CA 1
ATOM 3739 C C . TYR A 1 479 ? -0.901 -28.312 -16.078 1 96.94 479 TYR A C 1
ATOM 3741 O O . TYR A 1 479 ? 0.056 -27.906 -16.75 1 96.94 479 TYR A O 1
ATOM 3749 N N . VAL A 1 480 ? -1.297 -29.547 -16.125 1 96.19 480 VAL A N 1
ATOM 3750 C CA . VAL A 1 480 ? -0.617 -30.578 -16.875 1 96.19 480 VAL A CA 1
ATOM 3751 C C . VAL A 1 480 ? -0.75 -30.312 -18.375 1 96.19 480 VAL A C 1
ATOM 3753 O O . VAL A 1 480 ? 0.212 -30.469 -19.125 1 96.19 480 VAL A O 1
ATOM 3756 N N . ARG A 1 481 ? -1.924 -29.859 -18.828 1 95.06 481 ARG A N 1
ATOM 3757 C CA . ARG A 1 481 ? -2.127 -29.531 -20.234 1 95.06 481 ARG A CA 1
ATOM 3758 C C . ARG A 1 481 ? -1.22 -28.375 -20.656 1 95.06 481 ARG A C 1
ATOM 3760 O O . ARG A 1 481 ? -0.647 -28.406 -21.75 1 95.06 481 ARG A O 1
ATOM 3767 N N . LEU A 1 482 ? -1.102 -27.406 -19.781 1 94.19 482 LEU A N 1
ATOM 3768 C CA . LEU A 1 482 ? -0.25 -26.266 -20.094 1 94.19 482 LEU A CA 1
ATOM 3769 C C . LEU A 1 482 ? 1.213 -26.688 -20.188 1 94.19 482 LEU A C 1
ATOM 3771 O O . LEU A 1 482 ? 1.914 -26.297 -21.125 1 94.19 482 LEU A O 1
ATOM 3775 N N . ARG A 1 483 ? 1.646 -27.5 -19.266 1 93.12 483 ARG A N 1
ATOM 3776 C CA . ARG A 1 483 ? 3.043 -27.922 -19.203 1 93.12 483 ARG A CA 1
ATOM 3777 C C . ARG A 1 483 ? 3.391 -28.859 -20.359 1 93.12 483 ARG A C 1
ATOM 3779 O O . ARG A 1 483 ? 4.555 -28.953 -20.75 1 93.12 483 ARG A O 1
ATOM 3786 N N . ASN A 1 484 ? 2.459 -29.5 -20.844 1 90.88 484 ASN A N 1
ATOM 3787 C CA . ASN A 1 484 ? 2.697 -30.453 -21.922 1 90.88 484 ASN A CA 1
ATOM 3788 C C . ASN A 1 484 ? 2.434 -29.828 -23.281 1 90.88 484 ASN A C 1
ATOM 3790 O O . ASN A 1 484 ? 2.58 -30.5 -24.312 1 90.88 484 ASN A O 1
ATOM 3794 N N . PHE A 1 485 ? 2.021 -28.641 -23.312 1 93.62 485 PHE A N 1
ATOM 3795 C CA . PHE A 1 485 ? 1.815 -27.969 -24.578 1 93.62 485 PHE A CA 1
ATOM 3796 C C . PHE A 1 485 ? 3.148 -27.672 -25.266 1 93.62 485 PHE A C 1
ATOM 3798 O O . PHE A 1 485 ? 4.082 -27.188 -24.609 1 93.62 485 PHE A O 1
ATOM 3805 N N . PRO A 1 486 ? 3.238 -27.891 -26.547 1 91.25 486 PRO A N 1
ATOM 3806 C CA . PRO A 1 486 ? 4.512 -27.672 -27.25 1 91.25 486 PRO A CA 1
ATOM 3807 C C . PRO A 1 486 ? 5.008 -26.234 -27.109 1 91.25 486 PRO A C 1
ATOM 3809 O O . PRO A 1 486 ? 4.293 -25.297 -27.469 1 91.25 486 PRO A O 1
ATOM 3812 N N . GLY A 1 487 ? 6.156 -26.125 -26.594 1 88.88 487 GLY A N 1
ATOM 3813 C CA . GLY A 1 487 ? 6.773 -24.812 -26.484 1 88.88 487 GLY A CA 1
ATOM 3814 C C . GLY A 1 487 ? 6.531 -24.156 -25.125 1 88.88 487 GLY A C 1
ATOM 3815 O O . GLY A 1 487 ? 7.199 -23.188 -24.781 1 88.88 487 GLY A O 1
ATOM 3816 N N . ALA A 1 488 ? 5.621 -24.641 -24.359 1 90.25 488 ALA A N 1
ATOM 3817 C CA . ALA A 1 488 ? 5.258 -24.031 -23.094 1 90.25 488 ALA A CA 1
ATOM 3818 C C . ALA A 1 488 ? 5.832 -24.828 -21.922 1 90.25 488 ALA A C 1
ATOM 3820 O O . ALA A 1 488 ? 5.48 -24.578 -20.766 1 90.25 488 ALA A O 1
ATOM 3821 N N . GLU A 1 489 ? 6.754 -25.703 -22.141 1 87.44 489 GLU A N 1
ATOM 3822 C CA . GLU A 1 489 ? 7.262 -26.641 -21.141 1 87.44 489 GLU A CA 1
ATOM 3823 C C . GLU A 1 489 ? 8.016 -25.906 -20.031 1 87.44 489 GLU A C 1
ATOM 3825 O O . GLU A 1 489 ? 8.062 -26.375 -18.891 1 87.44 489 GLU A O 1
ATOM 3830 N N . ILE A 1 490 ? 8.508 -24.719 -20.422 1 89.38 490 ILE A N 1
ATOM 3831 C CA . ILE A 1 490 ? 9.375 -24.078 -19.438 1 89.38 490 ILE A CA 1
ATOM 3832 C C . ILE A 1 490 ? 8.781 -22.734 -19.016 1 89.38 490 ILE A C 1
ATOM 3834 O O . ILE A 1 490 ? 9.508 -21.812 -18.625 1 89.38 490 ILE A O 1
ATOM 3838 N N . LEU A 1 491 ? 7.469 -22.594 -19.188 1 92.81 491 LEU A N 1
ATOM 3839 C CA . LEU A 1 491 ? 6.828 -21.391 -18.656 1 92.81 491 LEU A CA 1
ATOM 3840 C C . LEU A 1 491 ? 6.965 -21.328 -17.141 1 92.81 491 LEU A C 1
ATOM 3842 O O . LEU A 1 491 ? 6.379 -22.141 -16.422 1 92.81 491 LEU A O 1
ATOM 3846 N N . ILE A 1 492 ? 7.66 -20.375 -16.75 1 93.25 492 ILE A N 1
ATOM 3847 C CA . ILE A 1 492 ? 8.055 -20.328 -15.344 1 93.25 492 ILE A CA 1
ATOM 3848 C C . ILE A 1 492 ? 6.953 -19.656 -14.516 1 93.25 492 ILE A C 1
ATOM 3850 O O . ILE A 1 492 ? 6.461 -18.594 -14.875 1 93.25 492 ILE A O 1
ATOM 3854 N N . CYS A 1 493 ? 6.504 -20.203 -13.438 1 96.38 493 CYS A N 1
ATOM 3855 C CA . CYS A 1 493 ? 5.664 -19.641 -12.391 1 96.38 493 CYS A CA 1
ATOM 3856 C C . CYS A 1 493 ? 5.586 -20.562 -11.18 1 96.38 493 CYS A C 1
ATOM 3858 O O . CYS A 1 493 ? 4.727 -21.438 -11.125 1 96.38 493 CYS A O 1
ATOM 3860 N N . GLU A 1 494 ? 6.359 -20.328 -10.219 1 96.06 494 GLU A N 1
ATOM 3861 C CA . GLU A 1 494 ? 6.449 -21.219 -9.062 1 96.06 494 GLU A CA 1
ATOM 3862 C C . GLU A 1 494 ? 5.191 -21.141 -8.211 1 96.06 494 GLU A C 1
ATOM 3864 O O . GLU A 1 494 ? 4.82 -22.109 -7.547 1 96.06 494 GLU A O 1
ATOM 3869 N N . LEU A 1 495 ? 4.527 -19.984 -8.195 1 96.88 495 LEU A N 1
ATOM 3870 C CA . LEU A 1 495 ? 3.26 -19.922 -7.477 1 96.88 495 LEU A CA 1
ATOM 3871 C C . LEU A 1 495 ? 2.234 -20.875 -8.094 1 96.88 495 LEU A C 1
ATOM 3873 O O . LEU A 1 495 ? 1.468 -21.516 -7.371 1 96.88 495 LEU A O 1
ATOM 3877 N N . MET A 1 496 ? 2.225 -20.906 -9.398 1 97.25 496 MET A N 1
ATOM 3878 C CA . MET A 1 496 ? 1.333 -21.859 -10.07 1 97.25 496 MET A CA 1
ATOM 3879 C C . MET A 1 496 ? 1.691 -23.297 -9.711 1 97.25 496 MET A C 1
ATOM 3881 O O . MET A 1 496 ? 0.806 -24.125 -9.5 1 97.25 496 MET A O 1
ATOM 3885 N N . ASP A 1 497 ? 2.99 -23.594 -9.664 1 97.06 497 ASP A N 1
ATOM 3886 C CA . ASP A 1 497 ? 3.445 -24.922 -9.25 1 97.06 497 ASP A CA 1
ATOM 3887 C C . ASP A 1 497 ? 2.924 -25.266 -7.855 1 97.06 497 ASP A C 1
ATOM 3889 O O . ASP A 1 497 ? 2.447 -26.375 -7.621 1 97.06 497 ASP A O 1
ATOM 3893 N N . PHE A 1 498 ? 3.041 -24.312 -7.023 1 96.81 498 PHE A N 1
ATOM 3894 C CA . PHE A 1 498 ? 2.592 -24.531 -5.652 1 96.81 498 PHE A CA 1
ATOM 3895 C C . PHE A 1 498 ? 1.089 -24.781 -5.605 1 96.81 498 PHE A C 1
ATOM 3897 O O . PHE A 1 498 ? 0.619 -25.641 -4.859 1 96.81 498 PHE A O 1
ATOM 3904 N N . GLN A 1 499 ? 0.346 -24 -6.355 1 96.81 499 GLN A N 1
ATOM 3905 C CA . GLN A 1 499 ? -1.104 -24.156 -6.359 1 96.81 499 GLN A CA 1
ATOM 3906 C C . GLN A 1 499 ? -1.515 -25.516 -6.926 1 96.81 499 GLN A C 1
ATOM 3908 O O . GLN A 1 499 ? -2.506 -26.109 -6.488 1 96.81 499 GLN A O 1
ATOM 3913 N N . ALA A 1 500 ? -0.792 -25.953 -7.918 1 97.88 500 ALA A N 1
ATOM 3914 C CA . ALA A 1 500 ? -1.041 -27.297 -8.438 1 97.88 500 ALA A CA 1
ATOM 3915 C C . ALA A 1 500 ? -0.727 -28.359 -7.395 1 97.88 500 ALA A C 1
ATOM 3917 O O . ALA A 1 500 ? -1.497 -29.297 -7.211 1 97.88 500 ALA A O 1
ATOM 3918 N N . PHE A 1 501 ? 0.412 -28.203 -6.746 1 96.75 501 PHE A N 1
ATOM 3919 C CA . PHE A 1 501 ? 0.766 -29.078 -5.633 1 96.75 501 PHE A CA 1
ATOM 3920 C C . PHE A 1 501 ? -0.335 -29.078 -4.578 1 96.75 501 PHE A C 1
ATOM 3922 O O . PHE A 1 501 ? -0.743 -30.141 -4.105 1 96.75 501 PHE A O 1
ATOM 3929 N N . HIS A 1 502 ? -0.782 -27.875 -4.215 1 95.06 502 HIS A N 1
ATOM 3930 C CA . HIS A 1 502 ? -1.852 -27.734 -3.232 1 95.06 502 HIS A CA 1
ATOM 3931 C C . HIS A 1 502 ? -3.102 -28.484 -3.658 1 95.06 502 HIS A C 1
ATOM 3933 O O . HIS A 1 502 ? -3.766 -29.109 -2.828 1 95.06 502 HIS A O 1
ATOM 3939 N N . ALA A 1 503 ? -3.436 -28.453 -4.926 1 96.56 503 ALA A N 1
ATOM 3940 C CA . ALA A 1 503 ? -4.566 -29.203 -5.449 1 96.56 503 ALA A CA 1
ATOM 3941 C C . ALA A 1 503 ? -4.355 -30.703 -5.262 1 96.56 503 ALA A C 1
ATOM 3943 O O . ALA A 1 503 ? -5.293 -31.438 -4.922 1 96.56 503 ALA A O 1
ATOM 3944 N N . GLY A 1 504 ? -3.148 -31.188 -5.512 1 95 504 GLY A N 1
ATOM 3945 C CA . GLY A 1 504 ? -2.83 -32.594 -5.254 1 95 504 GLY A CA 1
ATOM 3946 C C . GLY A 1 504 ? -3.014 -32.969 -3.799 1 95 504 GLY A C 1
ATOM 3947 O O . GLY A 1 504 ? -3.586 -34.031 -3.502 1 95 504 GLY A O 1
ATOM 3948 N N . MET A 1 505 ? -2.611 -32.094 -2.906 1 92.25 505 MET A N 1
ATOM 3949 C CA . MET A 1 505 ? -2.762 -32.312 -1.473 1 92.25 505 MET A CA 1
ATOM 3950 C C . MET A 1 505 ? -4.234 -32.406 -1.085 1 92.25 505 MET A C 1
ATOM 3952 O O . MET A 1 505 ? -4.625 -33.219 -0.256 1 92.25 505 MET A O 1
ATOM 3956 N N . VAL A 1 506 ? -5.004 -31.531 -1.666 1 92.38 506 VAL A N 1
ATOM 3957 C CA . VAL A 1 506 ? -6.438 -31.5 -1.392 1 92.38 506 VAL A CA 1
ATOM 3958 C C . VAL A 1 506 ? -7.07 -32.812 -1.783 1 92.38 506 VAL A C 1
ATOM 3960 O O . VAL A 1 506 ? -7.898 -33.375 -1.047 1 92.38 506 VAL A O 1
ATOM 3963 N N . LEU A 1 507 ? -6.711 -33.406 -2.922 1 92.19 507 LEU A N 1
ATOM 3964 C CA . LEU A 1 507 ? -7.246 -34.656 -3.371 1 92.19 507 LEU A CA 1
ATOM 3965 C C . LEU A 1 507 ? -6.84 -35.781 -2.424 1 92.19 507 LEU A C 1
ATOM 3967 O O . LEU A 1 507 ? -7.648 -36.656 -2.104 1 92.19 507 LEU A O 1
ATOM 3971 N N . ILE A 1 508 ? -5.633 -35.719 -1.971 1 87.25 508 ILE A N 1
ATOM 3972 C CA . ILE A 1 508 ? -5.137 -36.75 -1.064 1 87.25 508 ILE A CA 1
ATOM 3973 C C . ILE A 1 508 ? -5.887 -36.688 0.262 1 87.25 508 ILE A C 1
ATOM 3975 O O . ILE A 1 508 ? -6.359 -37.688 0.774 1 87.25 508 ILE A O 1
ATOM 3979 N N . ILE A 1 509 ? -6.066 -35.5 0.765 1 85.06 509 ILE A N 1
ATOM 3980 C CA . ILE A 1 509 ? -6.762 -35.312 2.031 1 85.06 509 ILE A CA 1
ATOM 3981 C C . ILE A 1 509 ? -8.234 -35.688 1.874 1 85.06 509 ILE A C 1
ATOM 3983 O O . ILE A 1 509 ? -8.828 -36.281 2.779 1 85.06 509 ILE A O 1
ATOM 3987 N N . GLY A 1 510 ? -8.797 -35.281 0.729 1 84.56 510 GLY A N 1
ATOM 3988 C CA . GLY A 1 510 ? -10.172 -35.656 0.458 1 84.56 510 GLY A CA 1
ATOM 3989 C C . GLY A 1 510 ? -10.398 -37.156 0.438 1 84.56 510 GLY A C 1
ATOM 3990 O O . GLY A 1 510 ? -11.438 -37.656 0.887 1 84.56 510 GLY A O 1
ATOM 3991 N N . ALA A 1 511 ? -9.469 -37.875 0.002 1 79.75 511 ALA A N 1
ATOM 3992 C CA . ALA A 1 511 ? -9.562 -39.312 -0.072 1 79.75 511 ALA A CA 1
ATOM 3993 C C . ALA A 1 511 ? -9.344 -39.938 1.299 1 79.75 511 ALA A C 1
ATOM 3995 O O . ALA A 1 511 ? -9.984 -40.938 1.638 1 79.75 511 ALA A O 1
ATOM 3996 N N . LEU A 1 512 ? -8.531 -39.375 2.094 1 73.56 512 LEU A N 1
ATOM 3997 C CA . LEU A 1 512 ? -8.125 -39.969 3.357 1 73.56 512 LEU A CA 1
ATOM 3998 C C . LEU A 1 512 ? -9.109 -39.625 4.469 1 73.56 512 LEU A C 1
ATOM 4000 O O . LEU A 1 512 ? -9.273 -40.375 5.426 1 73.56 512 LEU A O 1
ATOM 4004 N N . TYR A 1 513 ? -9.68 -38.5 4.375 1 70.75 513 TYR A N 1
ATOM 4005 C CA . TYR A 1 513 ? -10.547 -38 5.449 1 70.75 513 TYR A CA 1
ATOM 4006 C C . TYR A 1 513 ? -11.992 -38.438 5.215 1 70.75 513 TYR A C 1
ATOM 4008 O O . TYR A 1 513 ? -12.891 -38.031 5.938 1 70.75 513 TYR A O 1
ATOM 4016 N N . MET A 1 514 ? -12.367 -39.375 4.379 1 62.09 514 MET A N 1
ATOM 4017 C CA . MET A 1 514 ? -13.734 -39.812 4.141 1 62.09 514 MET A CA 1
ATOM 4018 C C . MET A 1 514 ? -14.211 -40.719 5.254 1 62.09 514 MET A C 1
ATOM 4020 O O . MET A 1 514 ? -13.492 -41.625 5.66 1 62.09 514 MET A O 1
ATOM 4024 N N . PRO A 1 515 ? -15.406 -40.25 5.973 1 54.88 515 PRO A N 1
ATOM 4025 C CA . PRO A 1 515 ? -15.945 -41.062 7.059 1 54.88 515 PRO A CA 1
ATOM 4026 C C . PRO A 1 515 ? -16.047 -42.531 6.684 1 54.88 515 PRO A C 1
ATOM 4028 O O . PRO A 1 515 ? -15.805 -43.406 7.523 1 54.88 515 PRO A O 1
ATOM 4031 N N . ASP A 1 516 ? -16.719 -42.781 5.508 1 53 516 ASP A N 1
ATOM 4032 C CA . ASP A 1 516 ? -17.094 -44.156 5.199 1 53 516 ASP A CA 1
ATOM 4033 C C . ASP A 1 516 ? -15.883 -44.969 4.754 1 53 516 ASP A C 1
ATOM 4035 O O . ASP A 1 516 ? -16.031 -46.125 4.285 1 53 516 ASP A O 1
ATOM 4039 N N . ASN A 1 517 ? -14.703 -44.375 4.684 1 50.12 517 ASN A N 1
ATOM 4040 C CA . ASN A 1 517 ? -13.516 -45.125 4.273 1 50.12 517 ASN A CA 1
ATOM 4041 C C . ASN A 1 517 ? -12.5 -45.219 5.406 1 50.12 517 ASN A C 1
ATOM 4043 O O . ASN A 1 517 ? -11.492 -44.5 5.406 1 50.12 517 ASN A O 1
ATOM 4047 N N . PRO A 1 518 ? -13.055 -45.906 6.355 1 45.59 518 PRO A N 1
ATOM 4048 C CA . PRO A 1 518 ? -12.094 -46.156 7.434 1 45.59 518 PRO A CA 1
ATOM 4049 C C . PRO A 1 518 ? -10.766 -46.688 6.926 1 45.59 518 PRO A C 1
ATOM 4051 O O . PRO A 1 518 ? -10.742 -47.688 6.188 1 45.59 518 PRO A O 1
ATOM 4054 N N . GLY A 1 519 ? -9.664 -45.969 6.91 1 47.19 519 GLY A N 1
ATOM 4055 C CA . GLY A 1 519 ? -8.383 -46.344 6.34 1 47.19 519 GLY A CA 1
ATOM 4056 C C . GLY A 1 519 ? -8.18 -45.812 4.93 1 47.19 519 GLY A C 1
ATOM 4057 O O . GLY A 1 519 ? -7.785 -46.562 4.035 1 47.19 519 GLY A O 1
ATOM 4058 N N . GLY A 1 520 ? -8.789 -44.906 4.395 1 49.12 520 GLY A N 1
ATOM 4059 C CA . GLY A 1 520 ? -8.945 -44.25 3.111 1 49.12 520 GLY A CA 1
ATOM 4060 C C . GLY A 1 520 ? -7.727 -44.375 2.219 1 49.12 520 GLY A C 1
ATOM 4061 O O . GLY A 1 520 ? -6.613 -44.031 2.625 1 49.12 520 GLY A O 1
ATOM 4062 N N . THR A 1 521 ? -7.746 -45.562 1.403 1 53.19 521 THR A N 1
ATOM 4063 C CA . THR A 1 521 ? -6.664 -45.844 0.463 1 53.19 521 THR A CA 1
ATOM 4064 C C . THR A 1 521 ? -6.84 -45.031 -0.817 1 53.19 521 THR A C 1
ATOM 4066 O O . THR A 1 521 ? -7.941 -44.938 -1.367 1 53.19 521 THR A O 1
ATOM 4069 N N . LEU A 1 522 ? -6.023 -44.031 -1.031 1 59.09 522 LEU A N 1
ATOM 4070 C CA . LEU A 1 522 ? -5.953 -43.5 -2.379 1 59.09 522 LEU A CA 1
ATOM 4071 C C . LEU A 1 522 ? -5.441 -44.531 -3.369 1 59.09 522 LEU A C 1
ATOM 4073 O O . LEU A 1 522 ? -4.32 -45.031 -3.23 1 59.09 522 LEU A O 1
ATOM 4077 N N . HIS A 1 523 ? -6.371 -45.094 -4.156 1 62.34 523 HIS A N 1
ATOM 4078 C CA . HIS A 1 523 ? -5.957 -46.094 -5.145 1 62.34 523 HIS A CA 1
ATOM 4079 C C . HIS A 1 523 ? -5.238 -45.438 -6.316 1 62.34 523 HIS A C 1
ATOM 4081 O O . HIS A 1 523 ? -5.754 -44.5 -6.918 1 62.34 523 HIS A O 1
ATOM 4087 N N . VAL A 1 524 ? -4.008 -45.844 -6.512 1 57.31 524 VAL A N 1
ATOM 4088 C CA . VAL A 1 524 ? -3.146 -45.281 -7.551 1 57.31 524 VAL A CA 1
ATOM 4089 C C . VAL A 1 524 ? -3.867 -45.344 -8.898 1 57.31 524 VAL A C 1
ATOM 4091 O O . VAL A 1 524 ? -3.658 -44.469 -9.75 1 57.31 524 VAL A O 1
ATOM 4094 N N . PHE A 1 525 ? -4.688 -46.312 -8.992 1 58.81 525 PHE A N 1
ATOM 4095 C CA . PHE A 1 525 ? -5.324 -46.469 -10.297 1 58.81 525 PHE A CA 1
ATOM 4096 C C . PHE A 1 525 ? -6.652 -45.719 -10.344 1 58.81 525 PHE A C 1
ATOM 4098 O O . PHE A 1 525 ? -7.32 -45.688 -11.375 1 58.81 525 PHE A O 1
ATOM 4105 N N . SER A 1 526 ? -6.84 -45.125 -9.25 1 77.88 526 SER A N 1
ATOM 4106 C CA . SER A 1 526 ? -8.031 -44.281 -9.273 1 77.88 526 SER A CA 1
ATOM 4107 C C . SER A 1 526 ? -7.801 -43.031 -10.117 1 77.88 526 SER A C 1
ATOM 4109 O O . SER A 1 526 ? -6.664 -42.719 -10.477 1 77.88 526 SER A O 1
ATOM 4111 N N . GLU A 1 527 ? -8.867 -42.438 -10.617 1 85.88 527 GLU A N 1
ATOM 4112 C CA . GLU A 1 527 ? -8.781 -41.188 -11.383 1 85.88 527 GLU A CA 1
ATOM 4113 C C . GLU A 1 527 ? -7.887 -40.188 -10.672 1 85.88 527 GLU A C 1
ATOM 4115 O O . GLU A 1 527 ? -7.039 -39.562 -11.305 1 85.88 527 GLU A O 1
ATOM 4120 N N . ASP A 1 528 ? -8.102 -40.094 -9.398 1 89.81 528 ASP A N 1
ATOM 4121 C CA . ASP A 1 528 ? -7.297 -39.156 -8.625 1 89.81 528 ASP A CA 1
ATOM 4122 C C . ASP A 1 528 ? -5.84 -39.594 -8.562 1 89.81 528 ASP A C 1
ATOM 4124 O O . ASP A 1 528 ? -4.93 -38.75 -8.617 1 89.81 528 ASP A O 1
ATOM 4128 N N . GLY A 1 529 ? -5.617 -40.875 -8.438 1 88 529 GLY A N 1
ATOM 4129 C CA . GLY A 1 529 ? -4.262 -41.406 -8.43 1 88 529 GLY A CA 1
ATOM 4130 C C . GLY A 1 529 ? -3.498 -41.094 -9.703 1 88 529 GLY A C 1
ATOM 4131 O O . GLY A 1 529 ? -2.336 -40.688 -9.664 1 88 529 GLY A O 1
ATOM 4132 N N . ILE A 1 530 ? -4.156 -41.281 -10.797 1 91.19 530 ILE A N 1
ATOM 4133 C CA . ILE A 1 530 ? -3.553 -41.031 -12.102 1 91.19 530 ILE A CA 1
ATOM 4134 C C . ILE A 1 530 ? -3.238 -39.562 -12.242 1 91.19 530 ILE A C 1
ATOM 4136 O O . ILE A 1 530 ? -2.178 -39.188 -12.75 1 91.19 530 ILE A O 1
ATOM 4140 N N . LEU A 1 531 ? -4.137 -38.75 -11.82 1 94.5 531 LEU A N 1
ATOM 4141 C CA . LEU A 1 531 ? -3.945 -37.312 -11.891 1 94.5 531 LEU A CA 1
ATOM 4142 C C . LEU A 1 531 ? -2.76 -36.875 -11.039 1 94.5 531 LEU A C 1
ATOM 4144 O O . LEU A 1 531 ? -1.959 -36.031 -11.461 1 94.5 531 LEU A O 1
ATOM 4148 N N . ILE A 1 532 ? -2.688 -37.375 -9.875 1 94.19 532 ILE A N 1
ATOM 4149 C CA . ILE A 1 532 ? -1.604 -37.031 -8.961 1 94.19 532 ILE A CA 1
ATOM 4150 C C . ILE A 1 532 ? -0.269 -37.5 -9.547 1 94.19 532 ILE A C 1
ATOM 4152 O O . ILE A 1 532 ? 0.728 -36.781 -9.469 1 94.19 532 ILE A O 1
ATOM 4156 N N . GLU A 1 533 ? -0.212 -38.656 -10.156 1 93.19 533 GLU A N 1
ATOM 4157 C CA . GLU A 1 533 ? 1.01 -39.125 -10.789 1 93.19 533 GLU A CA 1
ATOM 4158 C C . GLU A 1 533 ? 1.431 -38.219 -11.938 1 93.19 533 GLU A C 1
ATOM 4160 O O . GLU A 1 533 ? 2.619 -37.938 -12.109 1 93.19 533 GLU A O 1
ATOM 4165 N N . SER A 1 534 ? 0.448 -37.844 -12.711 1 95.62 534 SER A N 1
ATOM 4166 C CA . SER A 1 534 ? 0.732 -36.938 -13.805 1 95.62 534 SER A CA 1
ATOM 4167 C C . SER A 1 534 ? 1.257 -35.594 -13.266 1 95.62 534 SER A C 1
ATOM 4169 O O . SER A 1 534 ? 2.141 -34.969 -13.867 1 95.62 534 SER A O 1
ATOM 4171 N N . LEU A 1 535 ? 0.665 -35.156 -12.211 1 97.19 535 LEU A N 1
ATOM 4172 C CA . LEU A 1 535 ? 1.116 -33.938 -11.57 1 97.19 535 LEU A CA 1
ATOM 4173 C C . LEU A 1 535 ? 2.561 -34.062 -11.094 1 97.19 535 LEU A C 1
ATOM 4175 O O . LEU A 1 535 ? 3.381 -33.156 -11.336 1 97.19 535 LEU A O 1
ATOM 4179 N N . ILE A 1 536 ? 2.904 -35.156 -10.414 1 96.31 536 ILE A N 1
ATOM 4180 C CA . ILE A 1 536 ? 4.258 -35.406 -9.938 1 96.31 536 ILE A CA 1
ATOM 4181 C C . ILE A 1 536 ? 5.242 -35.344 -11.102 1 96.31 536 ILE A C 1
ATOM 4183 O O . ILE A 1 536 ? 6.285 -34.688 -11.016 1 96.31 536 ILE A O 1
ATOM 4187 N N . ALA A 1 537 ? 4.891 -35.969 -12.156 1 96.12 537 ALA A N 1
ATOM 4188 C CA . ALA A 1 537 ? 5.758 -36 -13.336 1 96.12 537 ALA A CA 1
ATOM 4189 C C . ALA A 1 537 ? 5.984 -34.594 -13.891 1 96.12 537 ALA A C 1
ATOM 4191 O O . ALA A 1 537 ? 7.105 -34.25 -14.266 1 96.12 537 ALA A O 1
ATOM 4192 N N . SER A 1 538 ? 4.941 -33.844 -13.953 1 96.12 538 SER A N 1
ATOM 4193 C CA . SER A 1 538 ? 5.031 -32.5 -14.469 1 96.12 538 SER A CA 1
ATOM 4194 C C . SER A 1 538 ? 5.887 -31.609 -13.57 1 96.12 538 SER A C 1
ATOM 4196 O O . SER A 1 538 ? 6.684 -30.797 -14.055 1 96.12 538 SER A O 1
ATOM 4198 N N . LEU A 1 539 ? 5.68 -31.672 -12.305 1 96.81 539 LEU A N 1
ATOM 4199 C CA . LEU A 1 539 ? 6.473 -30.906 -11.352 1 96.81 539 LEU A CA 1
ATOM 4200 C C . LEU A 1 539 ? 7.949 -31.281 -11.445 1 96.81 539 LEU A C 1
ATOM 4202 O O . LEU A 1 539 ? 8.82 -30.422 -11.406 1 96.81 539 LEU A O 1
ATOM 4206 N N . ARG A 1 540 ? 8.242 -32.562 -11.602 1 95.31 540 ARG A N 1
ATOM 4207 C CA . ARG A 1 540 ? 9.617 -33.031 -11.75 1 95.31 540 ARG A CA 1
ATOM 4208 C C . ARG A 1 540 ? 10.25 -32.469 -13.023 1 95.31 540 ARG A C 1
ATOM 4210 O O . ARG A 1 540 ? 11.43 -32.125 -13.031 1 95.31 540 ARG A O 1
ATOM 4217 N N . GLN A 1 541 ? 9.477 -32.469 -13.992 1 92.75 541 GLN A N 1
ATOM 4218 C CA . GLN A 1 541 ? 9.961 -31.906 -15.25 1 92.75 541 GLN A CA 1
ATOM 4219 C C . GLN A 1 541 ? 10.328 -30.422 -15.094 1 92.75 541 GLN A C 1
ATOM 4221 O O . GLN A 1 541 ? 11.367 -29.984 -15.578 1 92.75 541 GLN A O 1
ATOM 4226 N N . MET A 1 542 ? 9.422 -29.672 -14.453 1 91.5 542 MET A N 1
ATOM 4227 C CA . MET A 1 542 ? 9.688 -28.266 -14.203 1 91.5 542 MET A CA 1
ATOM 4228 C C . MET A 1 542 ? 10.953 -28.094 -13.375 1 91.5 542 MET A C 1
ATOM 4230 O O . MET A 1 542 ? 11.766 -27.203 -13.641 1 91.5 542 MET A O 1
ATOM 4234 N N . ALA A 1 543 ? 11.117 -28.891 -12.367 1 92.5 543 ALA A N 1
ATOM 4235 C CA . ALA A 1 543 ? 12.281 -28.828 -11.492 1 92.5 543 ALA A CA 1
ATOM 4236 C C . ALA A 1 543 ? 13.57 -29.094 -12.273 1 92.5 543 ALA A C 1
ATOM 4238 O O . ALA A 1 543 ? 14.586 -28.438 -12.031 1 92.5 543 ALA A O 1
ATOM 4239 N N . THR A 1 544 ? 13.523 -29.953 -13.18 1 89.25 544 THR A N 1
ATOM 4240 C CA . THR A 1 544 ? 14.703 -30.328 -13.945 1 89.25 544 THR A CA 1
ATOM 4241 C C . THR A 1 544 ? 15.047 -29.266 -14.977 1 89.25 544 THR A C 1
ATOM 4243 O O . THR A 1 544 ? 16.219 -28.891 -15.133 1 89.25 544 THR A O 1
ATOM 4246 N N . LEU A 1 545 ? 14.062 -28.719 -15.656 1 86.94 545 LEU A N 1
ATOM 4247 C CA . LEU A 1 545 ? 14.281 -27.828 -16.781 1 86.94 545 LEU A CA 1
ATOM 4248 C C . LEU A 1 545 ? 14.594 -26.406 -16.312 1 86.94 545 LEU A C 1
ATOM 4250 O O . LEU A 1 545 ? 15.359 -25.688 -16.953 1 86.94 545 LEU A O 1
ATOM 4254 N N . LEU A 1 546 ? 14.023 -25.938 -15.203 1 89.12 546 LEU A N 1
ATOM 4255 C CA . LEU A 1 546 ? 14.164 -24.547 -14.789 1 89.12 546 LEU A CA 1
ATOM 4256 C C . LEU A 1 546 ? 14.758 -24.453 -13.383 1 89.12 546 LEU A C 1
ATOM 4258 O O . LEU A 1 546 ? 14.969 -23.359 -12.867 1 89.12 546 LEU A O 1
ATOM 4262 N N . GLU A 1 547 ? 15.031 -25.531 -12.758 1 84.62 547 GLU A N 1
ATOM 4263 C CA . GLU A 1 547 ? 15.57 -25.578 -11.398 1 84.62 547 GLU A CA 1
ATOM 4264 C C . GLU A 1 547 ? 14.633 -24.891 -10.414 1 84.62 547 GLU A C 1
ATOM 4266 O O . GLU A 1 547 ? 15.07 -24.094 -9.578 1 84.62 547 GLU A O 1
ATOM 4271 N N . CYS A 1 548 ? 13.375 -25.125 -10.617 1 90 548 CYS A N 1
ATOM 4272 C CA . CYS A 1 548 ? 12.352 -24.578 -9.734 1 90 548 CYS A CA 1
ATOM 4273 C C . CYS A 1 548 ? 12.305 -25.344 -8.414 1 90 548 CYS A C 1
ATOM 4275 O O . CYS A 1 548 ? 11.945 -26.516 -8.383 1 90 548 CYS A O 1
ATOM 4277 N N . ARG A 1 549 ? 12.602 -24.688 -7.375 1 90.88 549 ARG A N 1
ATOM 4278 C CA . ARG A 1 549 ? 12.688 -25.328 -6.059 1 90.88 549 ARG A CA 1
ATOM 4279 C C . ARG A 1 549 ? 11.305 -25.719 -5.555 1 90.88 549 ARG A C 1
ATOM 4281 O O . ARG A 1 549 ? 11.156 -26.766 -4.91 1 90.88 549 ARG A O 1
ATOM 4288 N N . VAL A 1 550 ? 10.297 -24.953 -5.801 1 95.25 550 VAL A N 1
ATOM 4289 C CA . VAL A 1 550 ? 8.945 -25.234 -5.336 1 95.25 550 VAL A CA 1
ATOM 4290 C C . VAL A 1 550 ? 8.406 -26.484 -6.027 1 95.25 550 VAL A C 1
ATOM 4292 O O . VAL A 1 550 ? 7.824 -27.359 -5.379 1 95.25 550 VAL A O 1
ATOM 4295 N N . ALA A 1 551 ? 8.656 -26.562 -7.344 1 96.19 551 ALA A N 1
ATOM 4296 C CA . ALA A 1 551 ? 8.227 -27.734 -8.094 1 96.19 551 ALA A CA 1
ATOM 4297 C C . ALA A 1 551 ? 8.93 -29 -7.594 1 96.19 551 ALA A C 1
ATOM 4299 O O . ALA A 1 551 ? 8.305 -30.047 -7.453 1 96.19 551 ALA A O 1
ATOM 4300 N N . GLU A 1 552 ? 10.172 -28.844 -7.324 1 96.25 552 GLU A N 1
ATOM 4301 C CA . GLU A 1 552 ? 10.953 -29.984 -6.844 1 96.25 552 GLU A CA 1
ATOM 4302 C C . GLU A 1 552 ? 10.43 -30.484 -5.5 1 96.25 552 GLU A C 1
ATOM 4304 O O . GLU A 1 552 ? 10.203 -31.688 -5.324 1 96.25 552 GLU A O 1
ATOM 4309 N N . GLN A 1 553 ? 10.258 -29.609 -4.594 1 95.12 553 GLN A N 1
ATOM 4310 C CA . GLN A 1 553 ? 9.82 -29.984 -3.254 1 95.12 553 GLN A CA 1
ATOM 4311 C C . GLN A 1 553 ? 8.375 -30.484 -3.268 1 95.12 553 GLN A C 1
ATOM 4313 O O . GLN A 1 553 ? 8.023 -31.406 -2.541 1 95.12 553 GLN A O 1
ATOM 4318 N N . GLY A 1 554 ? 7.539 -29.859 -4.102 1 95.94 554 GLY A N 1
ATOM 4319 C CA . GLY A 1 554 ? 6.172 -30.328 -4.25 1 95.94 554 GLY A CA 1
ATOM 4320 C C . GLY A 1 554 ? 6.082 -31.75 -4.762 1 95.94 554 GLY A C 1
ATOM 4321 O O . GLY A 1 554 ? 5.316 -32.562 -4.234 1 95.94 554 GLY A O 1
ATOM 4322 N N . ALA A 1 555 ? 6.918 -32.031 -5.781 1 96.38 555 ALA A N 1
ATOM 4323 C CA . ALA A 1 555 ? 6.961 -33.406 -6.312 1 96.38 555 ALA A CA 1
ATOM 4324 C C . ALA A 1 555 ? 7.414 -34.406 -5.242 1 96.38 555 ALA A C 1
ATOM 4326 O O . ALA A 1 555 ? 6.832 -35.469 -5.098 1 96.38 555 ALA A O 1
ATOM 4327 N N . ARG A 1 556 ? 8.391 -34.031 -4.48 1 93.06 556 ARG A N 1
ATOM 4328 C CA . ARG A 1 556 ? 8.945 -34.906 -3.451 1 93.06 556 ARG A CA 1
ATOM 4329 C C . ARG A 1 556 ? 7.906 -35.219 -2.375 1 93.06 556 ARG A C 1
ATOM 4331 O O . ARG A 1 556 ? 7.781 -36.344 -1.927 1 93.06 556 ARG A O 1
ATOM 4338 N N . VAL A 1 557 ? 7.219 -34.219 -1.948 1 92 557 VAL A N 1
ATOM 4339 C CA . VAL A 1 557 ? 6.207 -34.375 -0.911 1 92 557 VAL A CA 1
ATOM 4340 C C . VAL A 1 557 ? 5.102 -35.312 -1.417 1 92 557 VAL A C 1
ATOM 4342 O O . VAL A 1 557 ? 4.68 -36.219 -0.713 1 92 557 VAL A O 1
ATOM 4345 N N . LEU A 1 558 ? 4.621 -35.094 -2.625 1 92.5 558 LEU A N 1
ATOM 4346 C CA . LEU A 1 558 ? 3.561 -35.906 -3.188 1 92.5 558 LEU A CA 1
ATOM 4347 C C . LEU A 1 558 ? 4.027 -37.375 -3.354 1 92.5 558 LEU A C 1
ATOM 4349 O O . LEU A 1 558 ? 3.264 -38.312 -3.098 1 92.5 558 LEU A O 1
ATOM 4353 N N . GLU A 1 559 ? 5.27 -37.531 -3.719 1 89.94 559 GLU A N 1
ATOM 4354 C CA . GLU A 1 559 ? 5.84 -38.844 -3.855 1 89.94 559 GLU A CA 1
ATOM 4355 C C . GLU A 1 559 ? 5.875 -39.594 -2.514 1 89.94 559 GLU A C 1
ATOM 4357 O O . GLU A 1 559 ? 5.578 -40.781 -2.439 1 89.94 559 GLU A O 1
ATOM 4362 N N . LEU A 1 560 ? 6.23 -38.844 -1.538 1 84.44 560 LEU A N 1
ATOM 4363 C CA . LEU A 1 560 ? 6.293 -39.406 -0.202 1 84.44 560 LEU A CA 1
ATOM 4364 C C . LEU A 1 560 ? 4.906 -39.844 0.264 1 84.44 560 LEU A C 1
ATOM 4366 O O . LEU A 1 560 ? 4.773 -40.844 0.986 1 84.44 560 LEU A O 1
ATOM 4370 N N . LEU A 1 561 ? 3.977 -39.156 -0.166 1 84.06 561 LEU A N 1
ATOM 4371 C CA . LEU A 1 561 ? 2.621 -39.438 0.298 1 84.06 561 LEU A CA 1
ATOM 4372 C C . LEU A 1 561 ? 2 -40.562 -0.496 1 84.06 561 LEU A C 1
ATOM 4374 O O . LEU A 1 561 ? 1.17 -41.312 0.028 1 84.06 561 LEU A O 1
ATOM 4378 N N . VAL A 1 562 ? 2.447 -40.656 -1.77 1 79.25 562 VAL A N 1
ATOM 4379 C CA . VAL A 1 562 ? 1.831 -41.688 -2.619 1 79.25 562 VAL A CA 1
ATOM 4380 C C . VAL A 1 562 ? 2.66 -42.969 -2.58 1 79.25 562 VAL A C 1
ATOM 4382 O O . VAL A 1 562 ? 2.146 -44.062 -2.844 1 79.25 562 VAL A O 1
ATOM 4385 N N . ASP A 1 563 ? 4.098 -42.688 -2.375 1 70 563 ASP A N 1
ATOM 4386 C CA . ASP A 1 563 ? 5.008 -43.812 -2.412 1 70 563 ASP A CA 1
ATOM 4387 C C . ASP A 1 563 ? 4.754 -44.75 -1.239 1 70 563 ASP A C 1
ATOM 4389 O O . ASP A 1 563 ? 4.688 -44.344 -0.088 1 70 563 ASP A O 1
ATOM 4393 N N . MET A 1 564 ? 4.52 -45.938 -1.689 1 57.56 564 MET A N 1
ATOM 4394 C CA . MET A 1 564 ? 4.184 -47.031 -0.779 1 57.56 564 MET A CA 1
ATOM 4395 C C . MET A 1 564 ? 5.414 -47.469 -0.003 1 57.56 564 MET A C 1
ATOM 4397 O O . MET A 1 564 ? 5.305 -48.281 0.937 1 57.56 564 MET A O 1
ATOM 4401 N N . GLN A 1 565 ? 6.566 -46.969 -0.501 1 56.47 565 GLN A N 1
ATOM 4402 C CA . GLN A 1 565 ? 7.773 -47.469 0.139 1 56.47 565 GLN A CA 1
ATOM 4403 C C . GLN A 1 565 ? 8.016 -46.812 1.484 1 56.47 565 GLN A C 1
ATOM 4405 O O . GLN A 1 565 ? 7.719 -45.625 1.651 1 56.47 565 GLN A O 1
ATOM 4410 N N . ARG A 1 566 ? 8.289 -47.531 2.508 1 59.41 566 ARG A N 1
ATOM 4411 C CA . ARG A 1 566 ? 8.617 -47.125 3.875 1 59.41 566 ARG A CA 1
ATOM 4412 C C . ARG A 1 566 ? 9.781 -46.156 3.896 1 59.41 566 ARG A C 1
ATOM 4414 O O . ARG A 1 566 ? 10.867 -46.438 3.398 1 59.41 566 ARG A O 1
ATOM 4421 N N . PRO A 1 567 ? 9.422 -44.875 4.34 1 65.31 567 PRO A N 1
ATOM 4422 C CA . PRO A 1 567 ? 10.602 -44.031 4.539 1 65.31 567 PRO A CA 1
ATOM 4423 C C . PRO A 1 567 ? 11.555 -44.594 5.598 1 65.31 567 PRO A C 1
ATOM 4425 O O . PRO A 1 567 ? 11.102 -45.156 6.602 1 65.31 567 PRO A O 1
ATOM 4428 N N . PRO A 1 568 ? 12.75 -44.719 5.293 1 64.69 568 PRO A N 1
ATOM 4429 C CA . PRO A 1 568 ? 13.703 -45.281 6.242 1 64.69 568 PRO A CA 1
ATOM 4430 C C . PRO A 1 568 ? 13.719 -44.562 7.582 1 64.69 568 PRO A C 1
ATOM 4432 O O . PRO A 1 568 ? 14.078 -45.156 8.609 1 64.69 568 PRO A O 1
ATOM 4435 N N . GLU A 1 569 ? 13.305 -43.281 7.625 1 76.81 569 GLU A N 1
ATOM 4436 C CA . GLU A 1 569 ? 13.297 -42.469 8.836 1 76.81 569 GLU A CA 1
ATOM 4437 C C . GLU A 1 569 ? 12.055 -41.562 8.891 1 76.81 569 GLU A C 1
ATOM 4439 O O . GLU A 1 569 ? 11.359 -41.406 7.891 1 76.81 569 GLU A O 1
ATOM 4444 N N . ASP A 1 570 ? 11.766 -41.188 10.172 1 81.81 570 ASP A N 1
ATOM 4445 C CA . ASP A 1 570 ? 10.688 -40.219 10.336 1 81.81 570 ASP A CA 1
ATOM 4446 C C . ASP A 1 570 ? 10.969 -38.938 9.547 1 81.81 570 ASP A C 1
ATOM 4448 O O . ASP A 1 570 ? 12.102 -38.469 9.5 1 81.81 570 ASP A O 1
ATOM 4452 N N . VAL A 1 571 ? 9.969 -38.656 8.828 1 86.31 571 VAL A N 1
ATOM 4453 C CA . VAL A 1 571 ? 10.102 -37.438 8.008 1 86.31 571 VAL A CA 1
ATOM 4454 C C . VAL A 1 571 ? 9.172 -36.344 8.539 1 86.31 571 VAL A C 1
ATOM 4456 O O . VAL A 1 571 ? 7.996 -36.625 8.805 1 86.31 571 VAL A O 1
ATOM 4459 N N . GLU A 1 572 ? 9.758 -35.219 8.859 1 86.69 572 GLU A N 1
ATOM 4460 C CA . GLU A 1 572 ? 8.992 -34.031 9.227 1 86.69 572 GLU A CA 1
ATOM 4461 C C . GLU A 1 572 ? 9.219 -32.906 8.234 1 86.69 572 GLU A C 1
ATOM 4463 O O . GLU A 1 572 ? 10.367 -32.594 7.898 1 86.69 572 GLU A O 1
ATOM 4468 N N . LEU A 1 573 ? 8.094 -32.469 7.719 1 89.88 573 LEU A N 1
ATOM 4469 C CA . LEU A 1 573 ? 8.211 -31.375 6.75 1 89.88 573 LEU A CA 1
ATOM 4470 C C . LEU A 1 573 ? 7.223 -30.25 7.062 1 89.88 573 LEU A C 1
ATOM 4472 O O . LEU A 1 573 ? 6.16 -30.5 7.641 1 89.88 573 LEU A O 1
ATOM 4476 N N . LEU A 1 574 ? 7.676 -29.031 6.766 1 86.69 574 LEU A N 1
ATOM 4477 C CA . LEU A 1 574 ? 6.84 -27.844 6.875 1 86.69 574 LEU A CA 1
ATOM 4478 C C . LEU A 1 574 ? 6.656 -27.172 5.516 1 86.69 574 LEU A C 1
ATOM 4480 O O . LEU A 1 574 ? 7.613 -26.641 4.945 1 86.69 574 LEU A O 1
ATOM 4484 N N . VAL A 1 575 ? 5.496 -27.281 5.012 1 85.62 575 VAL A N 1
ATOM 4485 C CA . VAL A 1 575 ? 5.188 -26.625 3.756 1 85.62 575 VAL A CA 1
ATOM 4486 C C . VAL A 1 575 ? 4.684 -25.203 4.031 1 85.62 575 VAL A C 1
ATOM 4488 O O . VAL A 1 575 ? 3.656 -25.016 4.691 1 85.62 575 VAL A O 1
ATOM 4491 N N . PRO A 1 576 ? 5.348 -24.234 3.42 1 83.06 576 PRO A N 1
ATOM 4492 C CA . PRO A 1 576 ? 4.926 -22.844 3.646 1 83.06 576 PRO A CA 1
ATOM 4493 C C . PRO A 1 576 ? 3.48 -22.594 3.227 1 83.06 576 PRO A C 1
ATOM 4495 O O . PRO A 1 576 ? 3.039 -23.109 2.191 1 83.06 576 PRO A O 1
ATOM 4498 N N . TYR A 1 577 ? 2.748 -21.859 4.012 1 78.31 577 TYR A N 1
ATOM 4499 C CA . TYR A 1 577 ? 1.376 -21.422 3.77 1 78.31 577 TYR A CA 1
ATOM 4500 C C . TYR A 1 577 ? 0.416 -22.609 3.787 1 78.31 577 TYR A C 1
ATOM 4502 O O . TYR A 1 577 ? -0.752 -22.469 3.416 1 78.31 577 TYR A O 1
ATOM 4510 N N . PHE A 1 578 ? 0.927 -23.766 4.203 1 82.88 578 PHE A N 1
ATOM 4511 C CA . PHE A 1 578 ? 0.075 -24.953 4.211 1 82.88 578 PHE A CA 1
ATOM 4512 C C . PHE A 1 578 ? 0.047 -25.578 5.594 1 82.88 578 PHE A C 1
ATOM 4514 O O . PHE A 1 578 ? -1.006 -25.656 6.23 1 82.88 578 PHE A O 1
ATOM 4521 N N . GLY A 1 579 ? 1.227 -26.047 6.043 1 86.25 579 GLY A N 1
ATOM 4522 C CA . GLY A 1 579 ? 1.25 -26.672 7.359 1 86.25 579 GLY A CA 1
ATOM 4523 C C . GLY A 1 579 ? 2.365 -27.688 7.52 1 86.25 579 GLY A C 1
ATOM 4524 O O . GLY A 1 579 ? 3.361 -27.641 6.793 1 86.25 579 GLY A O 1
ATOM 4525 N N . LYS A 1 580 ? 2.168 -28.469 8.57 1 87.5 580 LYS A N 1
ATOM 4526 C CA . LYS A 1 580 ? 3.189 -29.438 8.969 1 87.5 580 LYS A CA 1
ATOM 4527 C C . LYS A 1 580 ? 2.754 -30.859 8.641 1 87.5 580 LYS A C 1
ATOM 4529 O O . LYS A 1 580 ? 1.592 -31.219 8.836 1 87.5 580 LYS A O 1
ATOM 4534 N N . LEU A 1 581 ? 3.676 -31.578 8.023 1 87.5 581 LEU A N 1
ATOM 4535 C CA . LEU A 1 581 ? 3.459 -33 7.707 1 87.5 581 LEU A CA 1
ATOM 4536 C C . LEU A 1 581 ? 4.508 -33.875 8.383 1 87.5 581 LEU A C 1
ATOM 4538 O O . LEU A 1 581 ? 5.703 -33.594 8.305 1 87.5 581 LEU A O 1
ATOM 4542 N N . ARG A 1 582 ? 4.004 -34.812 9.078 1 85.88 582 ARG A N 1
ATOM 4543 C CA . ARG A 1 582 ? 4.891 -35.781 9.727 1 85.88 582 ARG A CA 1
ATOM 4544 C C . ARG A 1 582 ? 4.586 -37.219 9.258 1 85.88 582 ARG A C 1
ATOM 4546 O O . ARG A 1 582 ? 3.43 -37.625 9.273 1 85.88 582 ARG A O 1
ATOM 4553 N N . ILE A 1 583 ? 5.566 -37.875 8.805 1 83.69 583 ILE A N 1
ATOM 4554 C CA . ILE A 1 583 ? 5.453 -39.281 8.406 1 83.69 583 ILE A CA 1
ATOM 4555 C C . ILE A 1 583 ? 6.316 -40.125 9.32 1 83.69 583 ILE A C 1
ATOM 4557 O O . ILE A 1 583 ? 7.543 -40 9.336 1 83.69 583 ILE A O 1
ATOM 4561 N N . ARG A 1 584 ? 5.75 -40.875 10.141 1 80.19 584 ARG A N 1
ATOM 4562 C CA . ARG A 1 584 ? 6.453 -41.688 11.117 1 80.19 584 ARG A CA 1
ATOM 4563 C C . ARG A 1 584 ? 6.625 -43.125 10.594 1 80.19 584 ARG A C 1
ATOM 4565 O O . ARG A 1 584 ? 5.727 -43.656 9.953 1 80.19 584 ARG A O 1
ATOM 4572 N N . LYS A 1 585 ? 7.832 -43.656 10.977 1 75.12 585 LYS A N 1
ATOM 4573 C CA . LYS A 1 585 ? 8.117 -45.062 10.641 1 75.12 585 LYS A CA 1
ATOM 4574 C C . LYS A 1 585 ? 7.254 -46 11.461 1 75.12 585 LYS A C 1
ATOM 4576 O O . LYS A 1 585 ? 6.934 -45.719 12.617 1 75.12 585 LYS A O 1
ATOM 4581 N N . PRO A 1 586 ? 6.879 -47.062 10.852 1 66.88 586 PRO A N 1
ATOM 4582 C CA . PRO A 1 586 ? 6.121 -48.031 11.633 1 66.88 586 PRO A CA 1
ATOM 4583 C C . PRO A 1 586 ? 6.902 -48.562 12.836 1 66.88 586 PRO A C 1
ATOM 4585 O O . PRO A 1 586 ? 8.125 -48.719 12.758 1 66.88 586 PRO A O 1
ATOM 4588 N N . MET A 1 587 ? 6.465 -48.188 14.078 1 57.47 587 MET A N 1
ATOM 4589 C CA . MET A 1 587 ? 7.102 -48.75 15.266 1 57.47 587 MET A CA 1
ATOM 4590 C C . MET A 1 587 ? 7.039 -50.25 15.266 1 57.47 587 MET A C 1
ATOM 4592 O O . MET A 1 587 ? 6.027 -50.844 14.875 1 57.47 587 MET A O 1
ATOM 4596 N N . PRO A 1 588 ? 8.203 -50.875 15.438 1 51.62 588 PRO A N 1
ATOM 4597 C CA . PRO A 1 588 ? 8.039 -52.312 15.727 1 51.62 588 PRO A CA 1
ATOM 4598 C C . PRO A 1 588 ? 7.031 -52.594 16.844 1 51.62 588 PRO A C 1
ATOM 4600 O O . PRO A 1 588 ? 6.766 -51.719 17.656 1 51.62 588 PRO A O 1
ATOM 4603 N N . ASP A 1 589 ? 6.254 -53.656 16.828 1 44.41 589 ASP A N 1
ATOM 4604 C CA . ASP A 1 589 ? 5.199 -54.156 17.703 1 44.41 589 ASP A CA 1
ATOM 4605 C C . ASP A 1 589 ? 5.562 -53.969 19.172 1 44.41 589 ASP A C 1
ATOM 4607 O O . ASP A 1 589 ? 5.211 -54.781 20.031 1 44.41 589 ASP A O 1
ATOM 4611 N N . ASN A 1 590 ? 6.578 -53.219 19.578 1 41.28 590 ASN A N 1
ATOM 4612 C CA . ASN A 1 590 ? 6.48 -53.312 21.031 1 41.28 590 ASN A CA 1
ATOM 4613 C C . ASN A 1 590 ? 5.289 -52.531 21.562 1 41.28 590 ASN A C 1
ATOM 4615 O O . ASN A 1 590 ? 5.055 -51.375 21.141 1 41.28 590 ASN A O 1
ATOM 4619 N N . PRO A 1 591 ? 4.254 -53.094 22.375 1 38.75 591 PRO A N 1
ATOM 4620 C CA . PRO A 1 591 ? 3.086 -52.5 23.016 1 38.75 591 PRO A CA 1
ATOM 4621 C C . PRO A 1 591 ? 3.396 -51.156 23.688 1 38.75 591 PRO A C 1
ATOM 4623 O O . PRO A 1 591 ? 2.672 -50.719 24.594 1 38.75 591 PRO A O 1
ATOM 4626 N N . GLN A 1 592 ? 4.539 -50.5 23.547 1 35.44 592 GLN A N 1
ATOM 4627 C CA . GLN A 1 592 ? 4.648 -49.438 24.547 1 35.44 592 GLN A CA 1
ATOM 4628 C C . GLN A 1 592 ? 3.686 -48.281 24.234 1 35.44 592 GLN A C 1
ATOM 4630 O O . GLN A 1 592 ? 3.467 -47.969 23.062 1 35.44 592 GLN A O 1
ATOM 4635 N N . SER A 1 593 ? 2.852 -47.75 25.266 1 33.5 593 SER A N 1
ATOM 4636 C CA . SER A 1 593 ? 1.914 -46.625 25.438 1 33.5 593 SER A CA 1
ATOM 4637 C C . SER A 1 593 ? 2.496 -45.344 24.906 1 33.5 593 SER A C 1
ATOM 4639 O O . SER A 1 593 ? 3.568 -44.906 25.328 1 33.5 593 SER A O 1
ATOM 4641 N N . ILE A 1 594 ? 2.369 -45 23.734 1 33.56 594 ILE A N 1
ATOM 4642 C CA . ILE A 1 594 ? 2.76 -43.688 23.25 1 33.56 594 ILE A CA 1
ATOM 4643 C C . ILE A 1 594 ? 2.125 -42.594 24.125 1 33.56 594 ILE A C 1
ATOM 4645 O O . ILE A 1 594 ? 0.899 -42.531 24.25 1 33.56 594 ILE A O 1
ATOM 4649 N N . GLU A 1 595 ? 2.855 -42.094 25.125 1 29.8 595 GLU A N 1
ATOM 4650 C CA . GLU A 1 595 ? 2.43 -40.938 25.906 1 29.8 595 GLU A CA 1
ATOM 4651 C C . GLU A 1 595 ? 2.096 -39.75 24.984 1 29.8 595 GLU A C 1
ATOM 4653 O O . GLU A 1 595 ? 2.881 -39.406 24.094 1 29.8 595 GLU A O 1
ATOM 4658 N N . ALA A 1 596 ? 0.817 -39.438 24.75 1 31.33 596 ALA A N 1
ATOM 4659 C CA . ALA A 1 596 ? 0.254 -38.25 24.062 1 31.33 596 ALA A CA 1
ATOM 4660 C C . ALA A 1 596 ? 0.991 -36.969 24.469 1 31.33 596 ALA A C 1
ATOM 4662 O O . ALA A 1 596 ? 1.205 -36.719 25.656 1 31.33 596 ALA A O 1
ATOM 4663 N N . PRO A 1 597 ? 1.867 -36.438 23.703 1 31.09 597 PRO A N 1
ATOM 4664 C CA . PRO A 1 597 ? 2.42 -35.125 24.125 1 31.09 597 PRO A CA 1
ATOM 4665 C C . PRO A 1 597 ? 1.354 -34.188 24.672 1 31.09 597 PRO A C 1
ATOM 4667 O O . PRO A 1 597 ? 0.175 -34.312 24.328 1 31.09 597 PRO A O 1
ATOM 4670 N N . SER A 1 598 ? 1.632 -33.531 25.781 1 28.72 598 SER A N 1
ATOM 4671 C CA . SER A 1 598 ? 0.862 -32.562 26.562 1 28.72 598 SER A CA 1
ATOM 4672 C C . SER A 1 598 ? 0.163 -31.562 25.656 1 28.72 598 SER A C 1
ATOM 4674 O O . SER A 1 598 ? 0.804 -30.922 24.812 1 28.72 598 SER A O 1
ATOM 4676 N N . THR A 1 599 ? -1.165 -31.688 25.391 1 29.52 599 THR A N 1
ATOM 4677 C CA . THR A 1 599 ? -2.172 -30.828 24.797 1 29.52 599 THR A CA 1
ATOM 4678 C C . THR A 1 599 ? -2.074 -29.406 25.359 1 29.52 599 THR A C 1
ATOM 4680 O O . THR A 1 599 ? -1.982 -29.234 26.578 1 29.52 599 THR A O 1
ATOM 4683 N N . CYS A 1 600 ? -1.425 -28.5 24.734 1 28.42 600 CYS A N 1
ATOM 4684 C CA . CYS A 1 600 ? -1.741 -27.156 25.203 1 28.42 600 CYS A CA 1
ATOM 4685 C C . CYS A 1 600 ? -3.221 -27.031 25.531 1 28.42 600 CYS A C 1
ATOM 4687 O O . CYS A 1 600 ? -4.07 -27.641 24.875 1 28.42 600 CYS A O 1
ATOM 4689 N N . SER A 1 601 ? -3.666 -26.625 26.781 1 27.88 601 SER A N 1
ATOM 4690 C CA . SER A 1 601 ? -4.852 -26.562 27.625 1 27.88 601 SER A CA 1
ATOM 4691 C C . SER A 1 601 ? -6.039 -25.969 26.875 1 27.88 601 SER A C 1
ATOM 4693 O O . SER A 1 601 ? -7.117 -25.797 27.438 1 27.88 601 SER A O 1
ATOM 4695 N N . GLY A 1 602 ? -5.961 -24.938 26 1 26.02 602 GLY A N 1
ATOM 4696 C CA . GLY A 1 602 ? -7.211 -24.203 26.094 1 26.02 602 GLY A CA 1
ATOM 4697 C C . GLY A 1 602 ? -8.422 -25.031 25.719 1 26.02 602 GLY A C 1
ATOM 4698 O O . GLY A 1 602 ? -9.422 -25.031 26.438 1 26.02 602 GLY A O 1
ATOM 4699 N N . MET A 1 603 ? -9 -24.922 24.469 1 26.58 603 MET A N 1
ATOM 4700 C CA . MET A 1 603 ? -10.438 -25.125 24.312 1 26.58 603 MET A CA 1
ATOM 4701 C C . MET A 1 603 ? -10.812 -26.578 24.641 1 26.58 603 MET A C 1
ATOM 4703 O O . MET A 1 603 ? -9.984 -27.484 24.531 1 26.58 603 MET A O 1
ATOM 4707 N N . SER A 1 604 ? -12.227 -26.812 24.859 1 25.05 604 SER A N 1
ATOM 4708 C CA . SER A 1 604 ? -13.133 -27.875 25.328 1 25.05 604 SER A CA 1
ATOM 4709 C C . SER A 1 604 ? -12.797 -29.203 24.688 1 25.05 604 SER A C 1
ATOM 4711 O O . SER A 1 604 ? -12.109 -29.266 23.656 1 25.05 604 SER A O 1
ATOM 4713 N N . THR A 1 605 ? -13.578 -30.281 25.203 1 26.8 605 THR A N 1
ATOM 4714 C CA . THR A 1 605 ? -13.719 -31.719 25.422 1 26.8 605 THR A CA 1
ATOM 4715 C C . THR A 1 605 ? -13.961 -32.469 24.109 1 26.8 605 THR A C 1
ATOM 4717 O O . THR A 1 605 ? -14.289 -33.656 24.109 1 26.8 605 THR A O 1
ATOM 4720 N N . ASP A 1 606 ? -14.32 -31.797 23.016 1 26.88 606 ASP A N 1
ATOM 4721 C CA . ASP A 1 606 ? -14.953 -32.844 22.219 1 26.88 606 ASP A CA 1
ATOM 4722 C C . ASP A 1 606 ? -14.008 -34.031 22.016 1 26.88 606 ASP A C 1
ATOM 4724 O O . ASP A 1 606 ? -12.812 -33.844 21.781 1 26.88 606 ASP A O 1
ATOM 4728 N N . THR A 1 607 ? -14.414 -35.219 22.625 1 29.05 607 THR A N 1
ATOM 4729 C CA . THR A 1 607 ? -13.914 -36.594 22.688 1 29.05 607 THR A CA 1
ATOM 4730 C C . THR A 1 607 ? -13.398 -37.031 21.312 1 29.05 607 THR A C 1
ATOM 4732 O O . THR A 1 607 ? -14.18 -37.438 20.438 1 29.05 607 THR A O 1
ATOM 4735 N N . GLY A 1 608 ? -12.672 -36.219 20.75 1 27.56 608 GLY A N 1
ATOM 4736 C CA . GLY A 1 608 ? -12.211 -36.906 19.562 1 27.56 608 GLY A CA 1
ATOM 4737 C C . GLY A 1 608 ? -11.672 -38.281 19.859 1 27.56 608 GLY A C 1
ATOM 4738 O O . GLY A 1 608 ? -10.93 -38.469 20.828 1 27.56 608 GLY A O 1
ATOM 4739 N N . HIS A 1 609 ? -12.562 -39.312 19.625 1 28.25 609 HIS A N 1
ATOM 4740 C CA . HIS A 1 609 ? -12.281 -40.75 19.703 1 28.25 609 HIS A CA 1
ATOM 4741 C C . HIS A 1 609 ? -10.836 -41.031 19.328 1 28.25 609 HIS A C 1
ATOM 4743 O O . HIS A 1 609 ? -10.375 -40.625 18.25 1 28.25 609 HIS A O 1
ATOM 4749 N N . MET A 1 610 ? -10.047 -40.969 20.344 1 29.95 610 MET A N 1
ATOM 4750 C CA . MET A 1 610 ? -8.758 -41.625 20.172 1 29.95 610 MET A CA 1
ATOM 4751 C C . MET A 1 610 ? -8.93 -43 19.578 1 29.95 610 MET A C 1
ATOM 4753 O O . MET A 1 610 ? -9.484 -43.906 20.219 1 29.95 610 MET A O 1
ATOM 4757 N N . TYR A 1 611 ? -9.281 -43.062 18.312 1 27.67 611 TYR A N 1
ATOM 4758 C CA . TYR A 1 611 ? -9.258 -44.406 17.734 1 27.67 611 TYR A CA 1
ATOM 4759 C C . TYR A 1 611 ? -8.031 -45.188 18.203 1 27.67 611 TYR A C 1
ATOM 4761 O O . TYR A 1 611 ? -6.949 -44.594 18.359 1 27.67 611 TYR A O 1
ATOM 4769 N N . ASP A 1 612 ? -8.297 -46.094 19.125 1 29.44 612 ASP A N 1
ATOM 4770 C CA . ASP A 1 612 ? -7.445 -47.188 19.562 1 29.44 612 ASP A CA 1
ATOM 4771 C C . ASP A 1 612 ? -6.668 -47.781 18.391 1 29.44 612 ASP A C 1
ATOM 4773 O O . ASP A 1 612 ? -7.195 -48.625 17.656 1 29.44 612 ASP A O 1
ATOM 4777 N N . LEU A 1 613 ? -5.859 -47.031 17.844 1 31.98 613 LEU A N 1
ATOM 4778 C CA . LEU A 1 613 ? -4.922 -47.562 16.859 1 31.98 613 LEU A CA 1
ATOM 4779 C C . LEU A 1 613 ? -4.117 -48.719 17.453 1 31.98 613 LEU A C 1
ATOM 4781 O O . LEU A 1 613 ? -2.982 -48.531 17.906 1 31.98 613 LEU A O 1
ATOM 4785 N N . ALA A 1 614 ? -4.641 -49.531 18.281 1 31.75 614 ALA A N 1
ATOM 4786 C CA . ALA A 1 614 ? -3.932 -50.688 18.812 1 31.75 614 ALA A CA 1
ATOM 4787 C C . ALA A 1 614 ? -3.361 -51.562 17.688 1 31.75 614 ALA A C 1
ATOM 4789 O O . ALA A 1 614 ? -2.742 -52.594 17.953 1 31.75 614 ALA A O 1
ATOM 4790 N N . ALA A 1 615 ? -4.137 -51.656 16.5 1 32.66 615 ALA A N 1
ATOM 4791 C CA . ALA A 1 615 ? -3.615 -52.781 15.742 1 32.66 615 ALA A CA 1
ATOM 4792 C C . ALA A 1 615 ? -2.197 -52.5 15.25 1 32.66 615 ALA A C 1
ATOM 4794 O O . ALA A 1 615 ? -1.827 -51.344 15.023 1 32.66 615 ALA A O 1
ATOM 4795 N N . SER A 1 616 ? -1.198 -53.344 15.469 1 38.38 616 SER A N 1
ATOM 4796 C CA . SER A 1 616 ? 0.195 -53.531 15.07 1 38.38 616 SER A CA 1
ATOM 4797 C C . SER A 1 616 ? 0.433 -53.031 13.648 1 38.38 616 SER A C 1
ATOM 4799 O O . SER A 1 616 ? 0.329 -53.781 12.688 1 38.38 616 SER A O 1
ATOM 4801 N N . SER A 1 617 ? -0.302 -52.031 13.039 1 43.12 617 SER A N 1
ATOM 4802 C CA . SER A 1 617 ? -0.16 -51.906 11.594 1 43.12 617 SER A CA 1
ATOM 4803 C C . SER A 1 617 ? 1.234 -51.406 11.227 1 43.12 617 SER A C 1
ATOM 4805 O O . SER A 1 617 ? 1.753 -50.469 11.844 1 43.12 617 SER A O 1
ATOM 4807 N N . ALA A 1 618 ? 2.182 -52.156 10.484 1 54.78 618 ALA A N 1
ATOM 4808 C CA . ALA A 1 618 ? 3.443 -52.094 9.75 1 54.78 618 ALA A CA 1
ATOM 4809 C C . ALA A 1 618 ? 3.473 -50.875 8.836 1 54.78 618 ALA A C 1
ATOM 4811 O O . ALA A 1 618 ? 4.395 -50.719 8.031 1 54.78 618 ALA A O 1
ATOM 4812 N N . ARG A 1 619 ? 2.555 -50.031 8.906 1 64.88 619 ARG A N 1
ATOM 4813 C CA . ARG A 1 619 ? 2.508 -48.969 7.91 1 64.88 619 ARG A CA 1
ATOM 4814 C C . ARG A 1 619 ? 2.848 -47.625 8.539 1 64.88 619 ARG A C 1
ATOM 4816 O O . ARG A 1 619 ? 2.533 -47.375 9.703 1 64.88 619 ARG A O 1
ATOM 4823 N N . PRO A 1 620 ? 3.492 -46.75 7.766 1 74.94 620 PRO A N 1
ATOM 4824 C CA . PRO A 1 620 ? 3.84 -45.438 8.289 1 74.94 620 PRO A CA 1
ATOM 4825 C C . PRO A 1 620 ? 2.611 -44.562 8.578 1 74.94 620 PRO A C 1
ATOM 4827 O O . PRO A 1 620 ? 1.601 -44.688 7.879 1 74.94 620 PRO A O 1
ATOM 4830 N N . VAL A 1 621 ? 2.645 -43.906 9.688 1 77.88 621 VAL A N 1
ATOM 4831 C CA . VAL A 1 621 ? 1.58 -42.969 10.078 1 77.88 621 VAL A CA 1
ATOM 4832 C C . VAL A 1 621 ? 1.891 -41.594 9.562 1 77.88 621 VAL A C 1
ATOM 4834 O O . VAL A 1 621 ? 3.014 -41.094 9.711 1 77.88 621 VAL A O 1
ATOM 4837 N N . VAL A 1 622 ? 0.949 -41.031 8.844 1 83.25 622 VAL A N 1
ATOM 4838 C CA . VAL A 1 622 ? 1.078 -39.656 8.336 1 83.25 622 VAL A CA 1
ATOM 4839 C C . VAL A 1 622 ? 0.226 -38.719 9.18 1 83.25 622 VAL A C 1
ATOM 4841 O O . VAL A 1 622 ? -0.964 -38.969 9.391 1 83.25 622 VAL A O 1
ATOM 4844 N N . GLU A 1 623 ? 0.783 -37.719 9.758 1 84.06 623 GLU A N 1
ATOM 4845 C CA . GLU A 1 623 ? 0.099 -36.688 10.523 1 84.06 623 GLU A CA 1
ATOM 4846 C C . GLU A 1 623 ? 0.174 -35.344 9.805 1 84.06 623 GLU A C 1
ATOM 4848 O O . GLU A 1 623 ? 1.257 -34.906 9.414 1 84.06 623 GLU A O 1
ATOM 4853 N N . LEU A 1 624 ? -0.943 -34.75 9.562 1 86.25 624 LEU A N 1
ATOM 4854 C CA . LEU A 1 624 ? -1.007 -33.438 8.93 1 86.25 624 LEU A CA 1
ATOM 4855 C C . LEU A 1 624 ? -1.638 -32.406 9.859 1 86.25 624 LEU A C 1
ATOM 4857 O O . LEU A 1 624 ? -2.703 -32.656 10.43 1 86.25 624 LEU A O 1
ATOM 4861 N N . SER A 1 625 ? -0.968 -31.297 10.133 1 84.25 625 SER A N 1
ATOM 4862 C CA . SER A 1 625 ? -1.464 -30.141 10.875 1 84.25 625 SER A CA 1
ATOM 4863 C C . SER A 1 625 ? -1.497 -28.891 10.008 1 84.25 625 SER A C 1
ATOM 4865 O O . SER A 1 625 ? -0.48 -28.5 9.43 1 84.25 625 SER A O 1
ATOM 4867 N N . THR A 1 626 ? -2.742 -28.266 9.828 1 85.44 626 THR A N 1
ATOM 4868 C CA . THR A 1 626 ? -2.844 -27.141 8.906 1 85.44 626 THR A CA 1
ATOM 4869 C C . THR A 1 626 ? -3.99 -26.219 9.312 1 85.44 626 THR A C 1
ATOM 4871 O O . THR A 1 626 ? -4.895 -26.625 10.047 1 85.44 626 THR A O 1
ATOM 4874 N N . ASN A 1 627 ? -3.879 -24.938 8.883 1 76.94 627 ASN A N 1
ATOM 4875 C CA . ASN A 1 627 ? -4.949 -23.953 9.055 1 76.94 627 ASN A CA 1
ATOM 4876 C C . ASN A 1 627 ? -5.629 -23.625 7.727 1 76.94 627 ASN A C 1
ATOM 4878 O O . ASN A 1 627 ? -6.555 -22.812 7.68 1 76.94 627 ASN A O 1
ATOM 4882 N N . VAL A 1 628 ? -5.23 -24.234 6.668 1 78.62 628 VAL A N 1
ATOM 4883 C CA . VAL A 1 628 ? -5.664 -23.891 5.316 1 78.62 628 VAL A CA 1
ATOM 4884 C C . VAL A 1 628 ? -7.152 -24.203 5.16 1 78.62 628 VAL A C 1
ATOM 4886 O O . VAL A 1 628 ? -7.852 -23.547 4.387 1 78.62 628 VAL A O 1
ATOM 4889 N N . PHE A 1 629 ? -7.664 -25.141 5.875 1 75.19 629 PHE A N 1
ATOM 4890 C CA . PHE A 1 629 ? -9.039 -25.594 5.699 1 75.19 629 PHE A CA 1
ATOM 4891 C C . PHE A 1 629 ? -9.984 -24.812 6.605 1 75.19 629 PHE A C 1
ATOM 4893 O O . PHE A 1 629 ? -11.164 -25.156 6.73 1 75.19 629 PHE A O 1
ATOM 4900 N N . MET A 1 630 ? -9.414 -23.953 7.371 1 66.69 630 MET A N 1
ATOM 4901 C CA . MET A 1 630 ? -10.258 -23.156 8.25 1 66.69 630 MET A CA 1
ATOM 4902 C C . MET A 1 630 ? -10.445 -21.75 7.68 1 66.69 630 MET A C 1
ATOM 4904 O O . MET A 1 630 ? -11.414 -21.484 6.965 1 66.69 630 MET A O 1
ATOM 4908 N N . THR A 1 631 ? -9.633 -20.719 8.305 1 57.38 631 THR A N 1
ATOM 4909 C CA . THR A 1 631 ? -9.758 -19.344 7.871 1 57.38 631 THR A CA 1
ATOM 4910 C C . THR A 1 631 ? -8.594 -18.953 6.957 1 57.38 631 THR A C 1
ATOM 4912 O O . THR A 1 631 ? -7.488 -19.484 7.09 1 57.38 631 THR A O 1
ATOM 4915 N N . GLY A 1 632 ? -8.617 -19.438 5.668 1 53.31 632 GLY A N 1
ATOM 4916 C CA . GLY A 1 632 ? -7.699 -19.016 4.621 1 53.31 632 GLY A CA 1
ATOM 4917 C C . GLY A 1 632 ? -6.461 -18.328 5.16 1 53.31 632 GLY A C 1
ATOM 4918 O O . GLY A 1 632 ? -5.695 -17.734 4.402 1 53.31 632 GLY A O 1
ATOM 4919 N N . VAL A 1 633 ? -6.266 -18.109 6.488 1 52.94 633 VAL A N 1
ATOM 4920 C CA . VAL A 1 633 ? -5.152 -17.25 6.895 1 52.94 633 VAL A CA 1
ATOM 4921 C C . VAL A 1 633 ? -3.891 -18.094 7.066 1 52.94 633 VAL A C 1
ATOM 4923 O O . VAL A 1 633 ? -3.867 -19.031 7.867 1 52.94 633 VAL A O 1
ATOM 4926 N N . PRO A 1 634 ? -2.977 -17.969 6.172 1 52.22 634 PRO A N 1
ATOM 4927 C CA . PRO A 1 634 ? -1.755 -18.766 6.262 1 52.22 634 PRO A CA 1
ATOM 4928 C C . PRO A 1 634 ? -0.964 -18.5 7.539 1 52.22 634 PRO A C 1
ATOM 4930 O O . PRO A 1 634 ? -1.106 -17.438 8.148 1 52.22 634 PRO A O 1
ATOM 4933 N N . ALA A 1 635 ? -0.359 -19.562 8.125 1 50.94 635 ALA A N 1
ATOM 4934 C CA . ALA A 1 635 ? 0.614 -19.484 9.211 1 50.94 635 ALA A CA 1
ATOM 4935 C C . ALA A 1 635 ? 1.678 -18.422 8.914 1 50.94 635 ALA A C 1
ATOM 4937 O O . ALA A 1 635 ? 1.973 -18.141 7.75 1 50.94 635 ALA A O 1
ATOM 4938 N N . GLN A 1 636 ? 2.029 -17.656 9.969 1 50.94 636 GLN A N 1
ATOM 4939 C CA . GLN A 1 636 ? 3.037 -16.609 9.93 1 50.94 636 GLN A CA 1
ATOM 4940 C C . GLN A 1 636 ? 4.395 -17.156 9.5 1 50.94 636 GLN A C 1
ATOM 4942 O O . GLN A 1 636 ? 4.867 -18.156 10.047 1 50.94 636 GLN A O 1
ATOM 4947 N N . PHE A 1 637 ? 4.727 -17.328 8.18 1 51.56 637 PHE A N 1
ATOM 4948 C CA . PHE A 1 637 ? 6.023 -17.844 7.758 1 51.56 637 PHE A CA 1
ATOM 4949 C C . PHE A 1 637 ? 7.125 -16.828 7.992 1 51.56 637 PHE A C 1
ATOM 4951 O O . PHE A 1 637 ? 6.852 -15.617 8.055 1 51.56 637 PHE A O 1
ATOM 4958 N N . LYS A 1 638 ? 8.25 -17.469 8.336 1 53.28 638 LYS A N 1
ATOM 4959 C CA . LYS A 1 638 ? 9.523 -16.766 8.484 1 53.28 638 LYS A CA 1
ATOM 4960 C C . LYS A 1 638 ? 9.852 -15.953 7.238 1 53.28 638 LYS A C 1
ATOM 4962 O O . LYS A 1 638 ? 9.641 -16.406 6.113 1 53.28 638 LYS A O 1
ATOM 4967 N N . GLN A 1 639 ? 10.133 -14.805 7.289 1 57.06 639 GLN A N 1
ATOM 4968 C CA . GLN A 1 639 ? 10.406 -13.695 6.383 1 57.06 639 GLN A CA 1
ATOM 4969 C C . GLN A 1 639 ? 11.57 -14.023 5.449 1 57.06 639 GLN A C 1
ATOM 4971 O O . GLN A 1 639 ? 12.484 -14.758 5.824 1 57.06 639 GLN A O 1
ATOM 4976 N N . GLY A 1 640 ? 11.633 -14.078 3.99 1 63.88 640 GLY A N 1
ATOM 4977 C CA . GLY A 1 640 ? 12.633 -13.93 2.951 1 63.88 640 GLY A CA 1
ATOM 4978 C C . GLY A 1 640 ? 12.5 -14.953 1.841 1 63.88 640 GLY A C 1
ATOM 4979 O O . GLY A 1 640 ? 12.469 -14.602 0.661 1 63.88 640 GLY A O 1
ATOM 4980 N N . SER A 1 641 ? 12.414 -16.344 2.189 1 78 641 SER A N 1
ATOM 4981 C CA . SER A 1 641 ? 12.422 -17.344 1.126 1 78 641 SER A CA 1
ATOM 4982 C C . SER A 1 641 ? 11.008 -17.797 0.787 1 78 641 SER A C 1
ATOM 4984 O O . SER A 1 641 ? 10.773 -18.359 -0.289 1 78 641 SER A O 1
ATOM 4986 N N . GLU A 1 642 ? 10.086 -17.547 1.534 1 89.44 642 GLU A N 1
ATOM 4987 C CA . GLU A 1 642 ? 8.672 -17.859 1.335 1 89.44 642 GLU A CA 1
ATOM 4988 C C . GLU A 1 642 ? 8.484 -19.281 0.806 1 89.44 642 GLU A C 1
ATOM 4990 O O . GLU A 1 642 ? 8.875 -20.25 1.459 1 89.44 642 GLU A O 1
ATOM 4995 N N . LEU A 1 643 ? 8.055 -19.562 -0.394 1 91.69 643 LEU A N 1
ATOM 4996 C CA . LEU A 1 643 ? 7.773 -20.922 -0.87 1 91.69 643 LEU A CA 1
ATOM 4997 C C . LEU A 1 643 ? 9.062 -21.656 -1.198 1 91.69 643 LEU A C 1
ATOM 4999 O O . LEU A 1 643 ? 9.07 -22.891 -1.307 1 91.69 643 LEU A O 1
ATOM 5003 N N . ARG A 1 644 ? 10.133 -20.953 -1.318 1 88.94 644 ARG A N 1
ATOM 5004 C CA . ARG A 1 644 ? 11.391 -21.547 -1.744 1 88.94 644 ARG A CA 1
ATOM 5005 C C . ARG A 1 644 ? 12.18 -22.078 -0.548 1 88.94 644 ARG A C 1
ATOM 5007 O O . ARG A 1 644 ? 13.219 -22.719 -0.715 1 88.94 644 ARG A O 1
ATOM 5014 N N . GLN A 1 645 ? 11.695 -21.797 0.548 1 87.38 645 GLN A N 1
ATOM 5015 C CA . GLN A 1 645 ? 12.367 -22.328 1.731 1 87.38 645 GLN A CA 1
ATOM 5016 C C . GLN A 1 645 ? 12.477 -23.844 1.675 1 87.38 645 GLN A C 1
ATOM 5018 O O . GLN A 1 645 ? 11.75 -24.484 0.919 1 87.38 645 GLN A O 1
ATOM 5023 N N . ASP A 1 646 ? 13.43 -24.359 2.424 1 88.5 646 ASP A N 1
ATOM 5024 C CA . ASP A 1 646 ? 13.539 -25.812 2.5 1 88.5 646 ASP A CA 1
ATOM 5025 C C . ASP A 1 646 ? 12.398 -26.406 3.326 1 88.5 646 ASP A C 1
ATOM 5027 O O . ASP A 1 646 ? 12.328 -26.188 4.539 1 88.5 646 ASP A O 1
ATOM 5031 N N . TRP A 1 647 ? 11.508 -27.125 2.625 1 90.75 647 TRP A N 1
ATOM 5032 C CA . TRP A 1 647 ? 10.336 -27.688 3.295 1 90.75 647 TRP A CA 1
ATOM 5033 C C . TRP A 1 647 ? 10.734 -28.797 4.258 1 90.75 647 TRP A C 1
ATOM 5035 O O . TRP A 1 647 ? 9.992 -29.109 5.188 1 90.75 647 TRP A O 1
ATOM 5045 N N . PHE A 1 648 ? 11.852 -29.344 4.109 1 88.06 648 PHE A N 1
ATOM 5046 C CA . PHE A 1 648 ? 12.266 -30.531 4.852 1 88.06 648 PHE A CA 1
ATOM 5047 C C . PHE A 1 648 ? 13.25 -30.156 5.957 1 88.06 648 PHE A C 1
ATOM 5049 O O . PHE A 1 648 ? 13.594 -31 6.793 1 88.06 648 PHE A O 1
ATOM 5056 N N . GLY A 1 649 ? 13.664 -28.922 6.035 1 76.62 649 GLY A N 1
ATOM 5057 C CA . GLY A 1 649 ? 14.664 -28.516 7.008 1 76.62 649 GLY A CA 1
ATOM 5058 C C . GLY A 1 649 ? 14.102 -27.641 8.109 1 76.62 649 GLY A C 1
ATOM 5059 O O . GLY A 1 649 ? 14.805 -27.297 9.062 1 76.62 649 GLY A O 1
ATOM 5060 N N . VAL A 1 650 ? 12.891 -27.172 7.996 1 68.75 650 VAL A N 1
ATOM 5061 C CA . VAL A 1 650 ? 12.383 -26.172 8.93 1 68.75 650 VAL A CA 1
ATOM 5062 C C . VAL A 1 650 ? 11.539 -26.844 10.008 1 68.75 650 VAL A C 1
ATOM 5064 O O . VAL A 1 650 ? 10.781 -27.781 9.719 1 68.75 650 VAL A O 1
ATOM 5067 N N . SER A 1 651 ? 11.992 -26.641 11.266 1 62.91 651 SER A N 1
ATOM 5068 C CA . SER A 1 651 ? 11.141 -27.094 12.359 1 62.91 651 SER A CA 1
ATOM 5069 C C . SER A 1 651 ? 10.242 -25.969 12.867 1 62.91 651 SER A C 1
ATOM 5071 O O . SER A 1 651 ? 10.664 -24.812 12.938 1 62.91 651 SER A O 1
ATOM 5073 N N . ASP A 1 652 ? 8.938 -26.188 12.648 1 61.25 652 ASP A N 1
ATOM 5074 C CA . ASP A 1 652 ? 7.957 -25.203 13.094 1 61.25 652 ASP A CA 1
ATOM 5075 C C . ASP A 1 652 ? 7.758 -25.25 14.602 1 61.25 652 ASP A C 1
ATOM 5077 O O . ASP A 1 652 ? 6.836 -25.906 15.086 1 61.25 652 ASP A O 1
ATOM 5081 N N . ILE A 1 653 ? 8.609 -24.828 15.406 1 55.72 653 ILE A N 1
ATOM 5082 C CA . ILE A 1 653 ? 8.523 -25.047 16.844 1 55.72 653 ILE A CA 1
ATOM 5083 C C . ILE A 1 653 ? 7.348 -24.25 17.422 1 55.72 653 ILE A C 1
ATOM 5085 O O . ILE A 1 653 ? 6.629 -24.75 18.297 1 55.72 653 ILE A O 1
ATOM 5089 N N . ASP A 1 654 ? 6.953 -23.078 16.781 1 59.5 654 ASP A N 1
ATOM 5090 C CA . ASP A 1 654 ? 6.035 -22.219 17.531 1 59.5 654 ASP A CA 1
ATOM 5091 C C . ASP A 1 654 ? 4.742 -21.984 16.766 1 59.5 654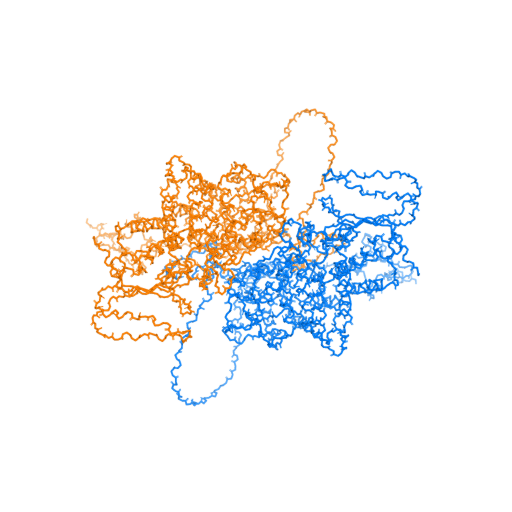 ASP A C 1
ATOM 5093 O O . ASP A 1 654 ? 3.959 -21.094 17.094 1 59.5 654 ASP A O 1
ATOM 5097 N N . ALA A 1 655 ? 4.461 -22.984 15.805 1 66.88 655 ALA A N 1
ATOM 5098 C CA . ALA A 1 655 ? 3.25 -22.672 15.055 1 66.88 655 ALA A CA 1
ATOM 5099 C C . ALA A 1 655 ? 2.041 -23.406 15.625 1 66.88 655 ALA A C 1
ATOM 5101 O O . ALA A 1 655 ? 2.158 -24.547 16.094 1 66.88 655 ALA A O 1
ATOM 5102 N N . CYS A 1 656 ? 0.951 -22.688 15.812 1 70.56 656 CYS A N 1
ATOM 5103 C CA . CYS A 1 656 ? -0.318 -23.266 16.25 1 70.56 656 CYS A CA 1
ATOM 5104 C C . CYS A 1 656 ? -1.207 -23.594 15.055 1 70.56 656 CYS A C 1
ATOM 5106 O O . CYS A 1 656 ? -1.346 -22.781 14.133 1 70.56 656 CYS A O 1
ATOM 5108 N N . TYR A 1 657 ? -1.637 -24.938 15.023 1 78.12 657 TYR A N 1
ATOM 5109 C CA . TYR A 1 657 ? -2.518 -25.375 13.945 1 78.12 657 TYR A CA 1
ATOM 5110 C C . TYR A 1 657 ? -3.914 -25.688 14.477 1 78.12 657 TYR A C 1
ATOM 5112 O O . TYR A 1 657 ? -4.062 -26.297 15.539 1 78.12 657 TYR A O 1
ATOM 5120 N N . ASP A 1 658 ? -4.879 -25.281 13.758 1 74.69 658 ASP A N 1
ATOM 5121 C CA . ASP A 1 658 ? -6.266 -25.438 14.188 1 74.69 658 ASP A CA 1
ATOM 5122 C C . ASP A 1 658 ? -6.824 -26.797 13.773 1 74.69 658 ASP A C 1
ATOM 5124 O O . ASP A 1 658 ? -7.836 -27.25 14.312 1 74.69 658 ASP A O 1
ATOM 5128 N N . TRP A 1 659 ? -6.188 -27.453 12.773 1 79.06 659 TRP A N 1
ATOM 5129 C CA . TRP A 1 659 ? -6.652 -28.75 12.312 1 79.06 659 TRP A CA 1
ATOM 5130 C C . TRP A 1 659 ? -5.5 -29.75 12.258 1 79.06 659 TRP A C 1
ATOM 5132 O O . TRP A 1 659 ? -4.414 -29.438 11.773 1 79.06 659 TRP A O 1
ATOM 5142 N N . GLN A 1 660 ? -5.699 -30.828 12.852 1 83.81 660 GLN A N 1
ATOM 5143 C CA . GLN A 1 660 ? -4.734 -31.922 12.836 1 83.81 660 GLN A CA 1
ATOM 5144 C C . GLN A 1 660 ? -5.43 -33.25 12.602 1 83.81 660 GLN A C 1
ATOM 5146 O O . GLN A 1 660 ? -6.512 -33.5 13.133 1 83.81 660 GLN A O 1
ATOM 5151 N N . HIS A 1 661 ? -4.773 -34.031 11.719 1 79.88 661 HIS A N 1
ATOM 5152 C CA . HIS A 1 661 ? -5.301 -35.375 11.445 1 79.88 661 HIS A CA 1
ATOM 5153 C C . HIS A 1 661 ? -4.18 -36.375 11.156 1 79.88 661 HIS A C 1
ATOM 5155 O O . HIS A 1 661 ? -3.129 -35.969 10.633 1 79.88 661 HIS A O 1
ATOM 5161 N N . SER A 1 662 ? -4.391 -37.531 11.594 1 82.31 662 SER A N 1
ATOM 5162 C CA . SER A 1 662 ? -3.428 -38.625 11.336 1 82.31 662 SER A CA 1
ATOM 5163 C C . SER A 1 662 ? -4.082 -39.781 10.625 1 82.31 662 SER A C 1
ATOM 5165 O O . SER A 1 662 ? -5.238 -40.125 10.898 1 82.31 662 SER A O 1
ATOM 5167 N N . TRP A 1 663 ? -3.361 -40.312 9.656 1 76.44 663 TRP A N 1
ATOM 5168 C CA . TRP A 1 663 ? -3.844 -41.531 8.984 1 76.44 663 TRP A CA 1
ATOM 5169 C C . TRP A 1 663 ? -2.693 -42.469 8.68 1 76.44 663 TRP A C 1
ATOM 5171 O O . TRP A 1 663 ? -1.53 -42.062 8.656 1 76.44 663 TRP A O 1
ATOM 5181 N N . THR A 1 664 ? -3.008 -43.781 8.703 1 69.44 664 THR A N 1
ATOM 5182 C CA . THR A 1 664 ? -2.02 -44.781 8.336 1 69.44 664 THR A CA 1
ATOM 5183 C C . THR A 1 664 ? -1.959 -44.938 6.82 1 69.44 664 THR A C 1
ATOM 5185 O O . THR A 1 664 ? -2.988 -44.906 6.145 1 69.44 664 THR A O 1
ATOM 5188 N N . ARG A 1 665 ? -0.761 -44.844 6.301 1 61.44 665 ARG A N 1
ATOM 5189 C CA . ARG A 1 665 ? -0.55 -44.906 4.855 1 61.44 665 ARG A CA 1
ATOM 5190 C C . ARG A 1 665 ? -1.189 -46.156 4.246 1 61.44 665 ARG A C 1
ATOM 5192 O O . ARG A 1 665 ? -1.054 -47.25 4.785 1 61.44 665 ARG A O 1
ATOM 5199 N N . MET A 1 666 ? -2.119 -45.938 3.416 1 51.75 666 MET A N 1
ATOM 5200 C CA . MET A 1 666 ? -2.92 -46.969 2.756 1 51.75 666 MET A CA 1
ATOM 5201 C C . MET A 1 666 ? -2.105 -47.688 1.688 1 51.75 666 MET A C 1
ATOM 5203 O O . MET A 1 666 ? -1.164 -47.125 1.131 1 51.75 666 MET A O 1
ATOM 5207 N N . ASP A 1 667 ? -2.236 -49.031 1.67 1 45.97 667 ASP A N 1
ATOM 5208 C CA . ASP A 1 667 ? -1.784 -49.812 0.526 1 45.97 667 ASP A CA 1
ATOM 5209 C C . ASP A 1 667 ? -2.334 -49.25 -0.782 1 45.97 667 ASP A C 1
ATOM 5211 O O . ASP A 1 667 ? -3.531 -48.969 -0.892 1 45.97 667 ASP A O 1
ATOM 5215 N N . PHE A 1 668 ? -1.695 -48.375 -1.392 1 43.59 668 PHE A N 1
ATOM 5216 C CA . PHE A 1 668 ? -2.127 -48.219 -2.775 1 43.59 668 PHE A CA 1
ATOM 5217 C C . PHE A 1 668 ? -2.297 -49.562 -3.449 1 43.59 668 PHE A C 1
ATOM 5219 O O . PHE A 1 668 ? -1.368 -50.375 -3.469 1 43.59 668 PHE A O 1
ATOM 5226 N N . ALA A 1 669 ? -3.387 -50.219 -3.145 1 39.03 669 ALA A N 1
ATOM 5227 C CA . ALA A 1 669 ? -3.549 -51.531 -3.779 1 39.03 669 ALA A CA 1
ATOM 5228 C C . ALA A 1 669 ? -3.021 -51.5 -5.211 1 39.03 669 ALA A C 1
ATOM 5230 O O . ALA A 1 669 ? -3.264 -50.562 -5.957 1 39.03 669 ALA A O 1
ATOM 5231 N N . PRO A 1 670 ? -2.01 -52.594 -5.434 1 35.47 670 PRO A N 1
ATOM 5232 C CA . PRO A 1 670 ? -1.672 -52.781 -6.848 1 35.47 670 PRO A CA 1
ATOM 5233 C C . PRO A 1 670 ? -2.906 -52.906 -7.738 1 35.47 670 PRO A C 1
ATOM 5235 O O . PRO A 1 670 ? -3.957 -53.375 -7.289 1 35.47 670 PRO A O 1
ATOM 5238 N N . MET B 1 1 ? 52.312 70.75 8.781 1 27.59 1 MET B N 1
ATOM 5239 C CA . MET B 1 1 ? 51.469 70.938 7.598 1 27.59 1 MET B CA 1
ATOM 5240 C C . MET B 1 1 ? 51.875 69.938 6.496 1 27.59 1 MET B C 1
ATOM 5242 O O . MET B 1 1 ? 51.031 69.5 5.695 1 27.59 1 MET B O 1
ATOM 5246 N N . SER B 1 2 ? 53.188 69.875 6.355 1 30.58 2 SER B N 1
ATOM 5247 C CA . SER B 1 2 ? 53.875 69.312 5.191 1 30.58 2 SER B CA 1
ATOM 5248 C C . SER B 1 2 ? 53.812 67.812 5.152 1 30.58 2 SER B C 1
ATOM 5250 O O . SER B 1 2 ? 53.625 67.188 4.09 1 30.58 2 SER B O 1
ATOM 5252 N N . ASP B 1 3 ? 54.406 67.312 6.234 1 32.59 3 ASP B N 1
ATOM 5253 C CA . ASP B 1 3 ? 54.719 65.938 6.316 1 32.59 3 ASP B CA 1
ATOM 5254 C C . ASP B 1 3 ? 53.469 65.062 6.492 1 32.59 3 ASP B C 1
ATOM 5256 O O . ASP B 1 3 ? 53.531 63.875 6.723 1 32.59 3 ASP B O 1
ATOM 5260 N N . ARG B 1 4 ? 52.219 65.625 6.871 1 34.88 4 ARG B N 1
ATOM 5261 C CA . ARG B 1 4 ? 50.812 65.188 6.871 1 34.88 4 ARG B CA 1
ATOM 5262 C C . ARG B 1 4 ? 50.344 64.875 5.461 1 34.88 4 ARG B C 1
ATOM 5264 O O . ARG B 1 4 ? 49.562 63.938 5.262 1 34.88 4 ARG B O 1
ATOM 5271 N N . GLN B 1 5 ? 50.625 65.812 4.633 1 32.62 5 GLN B N 1
ATOM 5272 C CA . GLN B 1 5 ? 50.125 65.812 3.271 1 32.62 5 GLN B CA 1
ATOM 5273 C C . GLN B 1 5 ? 50.688 64.625 2.463 1 32.62 5 GLN B C 1
ATOM 5275 O O . GLN B 1 5 ? 50.062 64.188 1.489 1 32.62 5 GLN B O 1
ATOM 5280 N N . ALA B 1 6 ? 51.938 64.5 2.791 1 33.31 6 ALA B N 1
ATOM 5281 C CA . ALA B 1 6 ? 52.812 63.656 1.979 1 33.31 6 ALA B CA 1
ATOM 5282 C C . ALA B 1 6 ? 52.312 62.219 1.939 1 33.31 6 ALA B C 1
ATOM 5284 O O . ALA B 1 6 ? 52.375 61.562 0.897 1 33.31 6 ALA B O 1
ATOM 5285 N N . LYS B 1 7 ? 52.188 61.75 3.135 1 32.22 7 LYS B N 1
ATOM 5286 C CA . LYS B 1 7 ? 51.938 60.312 3.17 1 32.22 7 LYS B CA 1
ATOM 5287 C C . LYS B 1 7 ? 50.5 60 2.713 1 32.22 7 LYS B C 1
ATOM 5289 O O . LYS B 1 7 ? 50 58.906 2.932 1 32.22 7 LYS B O 1
ATOM 5294 N N . GLN B 1 8 ? 49.594 60.75 2.121 1 30.47 8 GLN B N 1
ATOM 5295 C CA . GLN B 1 8 ? 48.469 61.062 1.227 1 30.47 8 GLN B CA 1
ATOM 5296 C C . GLN B 1 8 ? 48.594 60.25 -0.071 1 30.47 8 GLN B C 1
ATOM 5298 O O . GLN B 1 8 ? 47.625 59.625 -0.49 1 30.47 8 GLN B O 1
ATOM 5303 N N . ALA B 1 9 ? 49.219 61.062 -1.253 1 32.97 9 ALA B N 1
ATOM 5304 C CA . ALA B 1 9 ? 49.062 60.594 -2.629 1 32.97 9 ALA B CA 1
ATOM 5305 C C . ALA B 1 9 ? 49.906 59.344 -2.879 1 32.97 9 ALA B C 1
ATOM 5307 O O . ALA B 1 9 ? 49.625 58.594 -3.811 1 32.97 9 ALA B O 1
ATOM 5308 N N . ALA B 1 10 ? 51.031 59.344 -2.588 1 27.33 10 ALA B N 1
ATOM 5309 C CA . ALA B 1 10 ? 51.75 58.156 -3.059 1 27.33 10 ALA B CA 1
ATOM 5310 C C . ALA B 1 10 ? 50.875 56.906 -3.055 1 27.33 10 ALA B C 1
ATOM 5312 O O . ALA B 1 10 ? 50.938 56.125 -3.984 1 27.33 10 ALA B O 1
ATOM 5313 N N . LYS B 1 11 ? 50.531 56.188 -2.004 1 31.33 11 LYS B N 1
ATOM 5314 C CA . LYS B 1 11 ? 49.938 54.938 -2.447 1 31.33 11 LYS B CA 1
ATOM 5315 C C . LYS B 1 11 ? 48.594 55.188 -3.156 1 31.33 11 LYS B C 1
ATOM 5317 O O . LYS B 1 11 ? 47.531 55 -2.561 1 31.33 11 LYS B O 1
ATOM 5322 N N . ARG B 1 12 ? 48.312 56.125 -3.576 1 29.95 12 ARG B N 1
ATOM 5323 C CA . ARG B 1 12 ? 47.375 56.5 -4.617 1 29.95 12 ARG B CA 1
ATOM 5324 C C . ARG B 1 12 ? 47.625 55.719 -5.902 1 29.95 12 ARG B C 1
ATOM 5326 O O . ARG B 1 12 ? 46.75 55.688 -6.793 1 29.95 12 ARG B O 1
ATOM 5333 N N . MET B 1 13 ? 49.062 55.5 -6.652 1 31.66 13 MET B N 1
ATOM 5334 C CA . MET B 1 13 ? 49.812 55.312 -7.891 1 31.66 13 MET B CA 1
ATOM 5335 C C . MET B 1 13 ? 49.531 53.938 -8.484 1 31.66 13 MET B C 1
ATOM 5337 O O . MET B 1 13 ? 49.438 53.781 -9.703 1 31.66 13 MET B O 1
ATOM 5341 N N . ARG B 1 14 ? 50.5 53.281 -7.941 1 32.34 14 ARG B N 1
ATOM 5342 C CA . ARG B 1 14 ? 50.562 51.875 -8.281 1 32.34 14 ARG B CA 1
ATOM 5343 C C . ARG B 1 14 ? 49.156 51.25 -8.258 1 32.34 14 ARG B C 1
ATOM 5345 O O . ARG B 1 14 ? 48.562 51.062 -7.191 1 32.34 14 ARG B O 1
ATOM 5352 N N . LEU B 1 15 ? 48.406 51.406 -9.094 1 33.84 15 LEU B N 1
ATOM 5353 C CA . LEU B 1 15 ? 47.375 52 -9.945 1 33.84 15 LEU B CA 1
ATOM 5354 C C . LEU B 1 15 ? 46.25 50.969 -10.227 1 33.84 15 LEU B C 1
ATOM 5356 O O . LEU B 1 15 ? 45.094 51.344 -10.445 1 33.84 15 LEU B O 1
ATOM 5360 N N . GLY B 1 16 ? 46.875 50.125 -11.016 1 34.78 16 GLY B N 1
ATOM 5361 C CA . GLY B 1 16 ? 45.656 49.594 -11.586 1 34.78 16 GLY B CA 1
ATOM 5362 C C . GLY B 1 16 ? 44.625 49.219 -10.539 1 34.78 16 GLY B C 1
ATOM 5363 O O . GLY B 1 16 ? 43.438 49.062 -10.852 1 34.78 16 GLY B O 1
ATOM 5364 N N . THR B 1 17 ? 45.25 48.469 -9.695 1 40.53 17 THR B N 1
ATOM 5365 C CA . THR B 1 17 ? 44.219 47.781 -8.906 1 40.53 17 THR B CA 1
ATOM 5366 C C . THR B 1 17 ? 43.75 48.656 -7.758 1 40.53 17 THR B C 1
ATOM 5368 O O . THR B 1 17 ? 44.562 49.094 -6.938 1 40.53 17 THR B O 1
ATOM 5371 N N . LYS B 1 18 ? 43.125 49.719 -7.758 1 51.69 18 LYS B N 1
ATOM 5372 C CA . LYS B 1 18 ? 42.531 50.781 -6.969 1 51.69 18 LYS B CA 1
ATOM 5373 C C . LYS B 1 18 ? 42.062 50.281 -5.609 1 51.69 18 LYS B C 1
ATOM 5375 O O . LYS B 1 18 ? 41.281 50.938 -4.934 1 51.69 18 LYS B O 1
ATOM 5380 N N . SER B 1 19 ? 42.375 49.156 -5.254 1 62.16 19 SER B N 1
ATOM 5381 C CA . SER B 1 19 ? 41.719 48.688 -4.047 1 62.16 19 SER B CA 1
ATOM 5382 C C . SER B 1 19 ? 42.719 48.406 -2.934 1 62.16 19 SER B C 1
ATOM 5384 O O . SER B 1 19 ? 43.875 48.062 -3.203 1 62.16 19 SER B O 1
ATOM 5386 N N . CYS B 1 20 ? 42.75 48.844 -1.789 1 69.75 20 CYS B N 1
ATOM 5387 C CA . CYS B 1 20 ? 43.594 48.594 -0.625 1 69.75 20 CYS B CA 1
ATOM 5388 C C . CYS B 1 20 ? 43.75 47.094 -0.401 1 69.75 20 CYS B C 1
ATOM 5390 O O . CYS B 1 20 ? 43.031 46.281 -1.015 1 69.75 20 CYS B O 1
ATOM 5392 N N . ALA B 1 21 ? 44.625 46.656 0.33 1 69.31 21 ALA B N 1
ATOM 5393 C CA . ALA B 1 21 ? 44.906 45.25 0.6 1 69.31 21 ALA B CA 1
ATOM 5394 C C . ALA B 1 21 ? 43.656 44.5 1.061 1 69.31 21 ALA B C 1
ATOM 5396 O O . ALA B 1 21 ? 43.406 43.375 0.637 1 69.31 21 ALA B O 1
ATOM 5397 N N . GLU B 1 22 ? 42.844 45.219 1.954 1 71.62 22 GLU B N 1
ATOM 5398 C CA . GLU B 1 22 ? 41.625 44.594 2.482 1 71.62 22 GLU B CA 1
ATOM 5399 C C . GLU B 1 22 ? 40.5 44.625 1.451 1 71.62 22 GLU B C 1
ATOM 5401 O O . GLU B 1 22 ? 39.75 43.656 1.312 1 71.62 22 GLU B O 1
ATOM 5406 N N . CYS B 1 23 ? 40.375 45.75 0.875 1 72.25 23 CYS B N 1
ATOM 5407 C CA . CYS B 1 23 ? 39.375 45.844 -0.177 1 72.25 23 CYS B CA 1
ATOM 5408 C C . CYS B 1 23 ? 39.688 44.938 -1.351 1 72.25 23 CYS B C 1
ATOM 5410 O O . CYS B 1 23 ? 38.812 44.344 -1.963 1 72.25 23 CYS B O 1
ATOM 5412 N N . ARG B 1 24 ? 40.812 44.75 -1.64 1 71.44 24 ARG B N 1
ATOM 5413 C CA . ARG B 1 24 ? 41.25 43.781 -2.635 1 71.44 24 ARG B CA 1
ATOM 5414 C C . ARG B 1 24 ? 40.906 42.375 -2.203 1 71.44 24 ARG B C 1
ATOM 5416 O O . ARG B 1 24 ? 40.438 41.562 -3.01 1 71.44 24 ARG B O 1
ATOM 5423 N N . ARG B 1 25 ? 41.188 42.188 -1.011 1 70.06 25 ARG B N 1
ATOM 5424 C CA . ARG B 1 25 ? 40.875 40.875 -0.436 1 70.06 25 ARG B CA 1
ATOM 5425 C C . ARG B 1 25 ? 39.375 40.594 -0.528 1 70.06 25 ARG B C 1
ATOM 5427 O O . ARG B 1 25 ? 39 39.469 -0.807 1 70.06 25 ARG B O 1
ATOM 5434 N N . ARG B 1 26 ? 38.812 41.688 -0.37 1 69.44 26 ARG B N 1
ATOM 5435 C CA . ARG B 1 26 ? 37.375 41.562 -0.374 1 69.44 26 ARG B CA 1
ATOM 5436 C C . ARG B 1 26 ? 36.812 41.812 -1.763 1 69.44 26 ARG B C 1
ATOM 5438 O O . ARG B 1 26 ? 35.594 41.812 -1.953 1 69.44 26 ARG B O 1
ATOM 5445 N N . LYS B 1 27 ? 37.812 42.062 -2.684 1 70.69 27 LYS B N 1
ATOM 5446 C CA . LYS B 1 27 ? 37.562 42.375 -4.09 1 70.69 27 LYS B CA 1
ATOM 5447 C C . LYS B 1 27 ? 36.594 43.562 -4.238 1 70.69 27 LYS B C 1
ATOM 5449 O O . LYS B 1 27 ? 35.719 43.531 -5.098 1 70.69 27 LYS B O 1
ATOM 5454 N N . VAL B 1 28 ? 36.688 44.375 -3.344 1 74.38 28 VAL B N 1
ATOM 5455 C CA . VAL B 1 28 ? 35.938 45.594 -3.48 1 74.38 28 VAL B CA 1
ATOM 5456 C C . VAL B 1 28 ? 36.875 46.781 -3.756 1 74.38 28 VAL B C 1
ATOM 5458 O O . VAL B 1 28 ? 38.062 46.688 -3.465 1 74.38 28 VAL B O 1
ATOM 5461 N N . ARG B 1 29 ? 36.281 47.688 -4.301 1 72.06 29 ARG B N 1
ATOM 5462 C CA . ARG B 1 29 ? 37.094 48.844 -4.625 1 72.06 29 ARG B CA 1
ATOM 5463 C C . ARG B 1 29 ? 37.156 49.812 -3.436 1 72.06 29 ARG B C 1
ATOM 5465 O O . ARG B 1 29 ? 36.156 49.969 -2.705 1 72.06 29 ARG B O 1
ATOM 5472 N N . CYS B 1 30 ? 38.156 50.281 -3.232 1 72 30 CYS B N 1
ATOM 5473 C CA . CYS B 1 30 ? 38.281 51.312 -2.197 1 72 30 CYS B CA 1
ATOM 5474 C C . CYS B 1 30 ? 37.469 52.562 -2.559 1 72 30 CYS B C 1
ATOM 5476 O O . CYS B 1 30 ? 37.5 53 -3.705 1 72 30 CYS B O 1
ATOM 5478 N N . VAL B 1 31 ? 36.438 53.031 -1.81 1 77.5 31 VAL B N 1
ATOM 5479 C CA . VAL B 1 31 ? 35.719 54.312 -1.968 1 77.5 31 VAL B CA 1
ATOM 5480 C C . VAL B 1 31 ? 36.219 55.312 -0.924 1 77.5 31 VAL B C 1
ATOM 5482 O O . VAL B 1 31 ? 36.094 55.062 0.279 1 77.5 31 VAL B O 1
ATOM 5485 N N . PHE B 1 32 ? 36.781 56.344 -1.303 1 70.31 32 PHE B N 1
ATOM 5486 C CA . PHE B 1 32 ? 37.375 57.312 -0.397 1 70.31 32 PHE B CA 1
ATOM 5487 C C . PHE B 1 32 ? 36.5 58.562 -0.341 1 70.31 32 PHE B C 1
ATOM 5489 O O . PHE B 1 32 ? 36.031 59.062 -1.375 1 70.31 32 PHE B O 1
ATOM 5496 N N . SER B 1 33 ? 35.844 58.969 0.779 1 69.06 33 SER B N 1
ATOM 5497 C CA . SER B 1 33 ? 35.188 60.25 0.967 1 69.06 33 SER B CA 1
ATOM 5498 C C . SER B 1 33 ? 36.188 61.406 0.897 1 69.06 33 SER B C 1
ATOM 5500 O O . SER B 1 33 ? 37.375 61.219 1.245 1 69.06 33 SER B O 1
ATOM 5502 N N . PRO B 1 34 ? 35.938 62.469 0.458 1 67.56 34 PRO B N 1
ATOM 5503 C CA . PRO B 1 34 ? 36.875 63.625 0.341 1 67.56 34 PRO B CA 1
ATOM 5504 C C . PRO B 1 34 ? 37.5 64 1.678 1 67.56 34 PRO B C 1
ATOM 5506 O O . PRO B 1 34 ? 36.781 64.125 2.674 1 67.56 34 PRO B O 1
ATOM 5509 N N . GLY B 1 35 ? 38.938 63.969 1.862 1 66.31 35 GLY B N 1
ATOM 5510 C CA . GLY B 1 35 ? 39.75 64.438 2.979 1 66.31 35 GLY B CA 1
ATOM 5511 C C . GLY B 1 35 ? 40.219 63.281 3.871 1 66.31 35 GLY B C 1
ATOM 5512 O O . GLY B 1 35 ? 41 63.469 4.809 1 66.31 35 GLY B O 1
ATOM 5513 N N . ASN B 1 36 ? 39.469 62.094 3.793 1 65.62 36 ASN B N 1
ATOM 5514 C CA . ASN B 1 36 ? 39.844 61 4.684 1 65.62 36 ASN B CA 1
ATOM 5515 C C . ASN B 1 36 ? 40.781 60 3.99 1 65.62 36 ASN B C 1
ATOM 5517 O O . ASN B 1 36 ? 40.562 59.688 2.822 1 65.62 36 ASN B O 1
ATOM 5521 N N . SER B 1 37 ? 41.75 59.625 4.273 1 67.12 37 SER B N 1
ATOM 5522 C CA . SER B 1 37 ? 42.781 58.75 3.762 1 67.12 37 SER B CA 1
ATOM 5523 C C . SER B 1 37 ? 42.406 57.281 3.939 1 67.12 37 SER B C 1
ATOM 5525 O O . SER B 1 37 ? 43.062 56.375 3.404 1 67.12 37 SER B O 1
ATOM 5527 N N . VAL B 1 38 ? 41.5 57 4.688 1 72.12 38 VAL B N 1
ATOM 5528 C CA . VAL B 1 38 ? 41.062 55.625 4.973 1 72.12 38 VAL B CA 1
ATOM 5529 C C . VAL B 1 38 ? 39.812 55.312 4.156 1 72.12 38 VAL B C 1
ATOM 5531 O O . VAL B 1 38 ? 38.875 56.094 4.109 1 72.12 38 VAL B O 1
ATOM 5534 N N . CYS B 1 39 ? 39.781 54.344 3.295 1 72 39 CYS B N 1
ATOM 5535 C CA . CYS B 1 39 ? 38.656 54.125 2.398 1 72 39 CYS B CA 1
ATOM 5536 C C . CYS B 1 39 ? 37.375 53.781 3.184 1 72 39 CYS B C 1
ATOM 5538 O O . CYS B 1 39 ? 37.469 53.25 4.289 1 72 39 CYS B O 1
ATOM 5540 N N . GLN B 1 40 ? 36.375 54.219 2.883 1 74.31 40 GLN B N 1
ATOM 5541 C CA . GLN B 1 40 ? 35.094 54.125 3.551 1 74.31 40 GLN B CA 1
ATOM 5542 C C . GLN B 1 40 ? 34.781 52.688 3.928 1 74.31 40 GLN B C 1
ATOM 5544 O O . GLN B 1 40 ? 34.125 52.406 4.945 1 74.31 40 GLN B O 1
ATOM 5549 N N . ASN B 1 41 ? 35.125 51.844 3.084 1 74 41 ASN B N 1
ATOM 5550 C CA . ASN B 1 41 ? 34.844 50.438 3.336 1 74 41 ASN B CA 1
ATOM 5551 C C . ASN B 1 41 ? 35.688 49.906 4.516 1 74 41 ASN B C 1
ATOM 5553 O O . ASN B 1 41 ? 35.188 49.125 5.312 1 74 41 ASN B O 1
ATOM 5557 N N . CYS B 1 42 ? 36.719 50.219 4.555 1 73.88 42 CYS B N 1
ATOM 5558 C CA . CYS B 1 42 ? 37.562 49.875 5.691 1 73.88 42 CYS B CA 1
ATOM 5559 C C . CYS B 1 42 ? 37.062 50.531 6.969 1 73.88 42 CYS B C 1
ATOM 5561 O O . CYS B 1 42 ? 37.094 49.906 8.039 1 73.88 42 CYS B O 1
ATOM 5563 N N . VAL B 1 43 ? 36.562 51.688 6.961 1 74.88 43 VAL B N 1
ATOM 5564 C CA . VAL B 1 43 ? 36 52.375 8.117 1 74.88 43 VAL B CA 1
ATOM 5565 C C . VAL B 1 43 ? 34.75 51.625 8.602 1 74.88 43 VAL B C 1
ATOM 5567 O O . VAL B 1 43 ? 34.594 51.406 9.805 1 74.88 43 VAL B O 1
ATOM 5570 N N . LEU B 1 44 ? 33.969 51.281 7.578 1 71.44 44 LEU B N 1
ATOM 5571 C CA . LEU B 1 44 ? 32.719 50.594 7.898 1 71.44 44 LEU B CA 1
ATO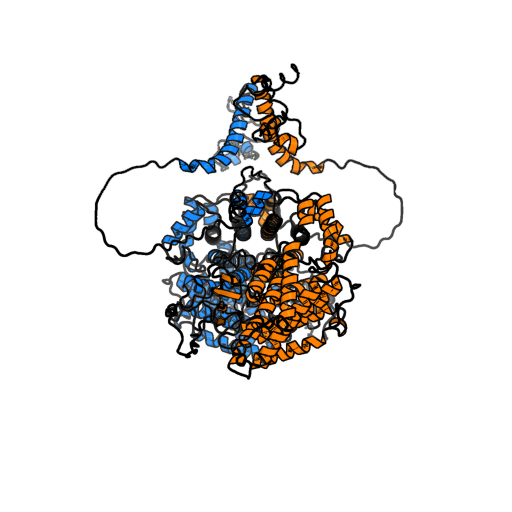M 5572 C C . LEU B 1 44 ? 32.969 49.281 8.625 1 71.44 44 LEU B C 1
ATOM 5574 O O . LEU B 1 44 ? 32.188 48.844 9.453 1 71.44 44 LEU B O 1
ATOM 5578 N N . HIS B 1 45 ? 34.094 48.812 8.344 1 73 45 HIS B N 1
ATOM 5579 C CA . HIS B 1 45 ? 34.375 47.5 8.914 1 73 45 HIS B CA 1
ATOM 5580 C C . HIS B 1 45 ? 35.531 47.562 9.914 1 73 45 HIS B C 1
ATOM 5582 O O . HIS B 1 45 ? 36.062 46.562 10.32 1 73 45 HIS B O 1
ATOM 5588 N N . SER B 1 46 ? 35.875 48.688 10.32 1 73.25 46 SER B N 1
ATOM 5589 C CA . SER B 1 46 ? 36.875 49 11.336 1 73.25 46 SER B CA 1
ATOM 5590 C C . SER B 1 46 ? 38.219 48.281 11.055 1 73.25 46 SER B C 1
ATOM 5592 O O . SER B 1 46 ? 38.812 47.719 11.961 1 73.25 46 SER B O 1
ATOM 5594 N N . THR B 1 47 ? 38.312 48.125 9.797 1 72.62 47 THR B N 1
ATOM 5595 C CA . THR B 1 47 ? 39.594 47.469 9.461 1 72.62 47 THR B CA 1
A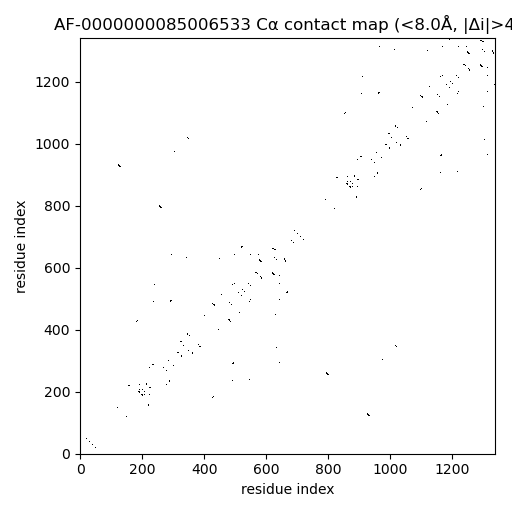TOM 5596 C C . THR B 1 47 ? 40.625 48.5 8.992 1 72.62 47 THR B C 1
ATOM 5598 O O . THR B 1 47 ? 40.25 49.562 8.523 1 72.62 47 THR B O 1
ATOM 5601 N N . ALA B 1 48 ? 41.781 48 9.164 1 73 48 ALA B N 1
ATOM 5602 C CA . ALA B 1 48 ? 42.875 48.906 8.82 1 73 48 ALA B CA 1
ATOM 5603 C C . ALA B 1 48 ? 43.062 48.969 7.312 1 73 48 ALA B C 1
ATOM 5605 O O . ALA B 1 48 ? 43.156 47.938 6.641 1 73 48 ALA B O 1
ATOM 5606 N N . CYS B 1 49 ? 42.969 50.094 6.535 1 67.44 49 CYS B N 1
ATOM 5607 C CA . CYS B 1 49 ? 43.125 50.312 5.105 1 67.44 49 CYS B CA 1
ATOM 5608 C C . CYS B 1 49 ? 44.594 50.406 4.734 1 67.44 49 CYS B C 1
ATOM 5610 O O . CYS B 1 49 ? 45.219 51.469 4.844 1 67.44 49 CYS B O 1
ATOM 5612 N N . THR B 1 50 ? 45.25 49.031 4.629 1 73.12 50 THR B N 1
ATOM 5613 C CA . THR B 1 50 ? 46.688 48.938 4.406 1 73.12 50 THR B CA 1
ATOM 5614 C C . THR B 1 50 ? 46.969 48.656 2.936 1 73.12 50 THR B C 1
ATOM 5616 O O . THR B 1 50 ? 46.188 48.062 2.234 1 73.12 50 THR B O 1
ATOM 5619 N N . ALA B 1 51 ? 48.125 48.781 2.264 1 59.75 51 ALA B N 1
ATOM 5620 C CA . ALA B 1 51 ? 48.562 48.656 0.879 1 59.75 51 ALA B CA 1
ATOM 5621 C C . ALA B 1 51 ? 48.938 47.188 0.567 1 59.75 51 ALA B C 1
ATOM 5623 O O . ALA B 1 51 ? 49.406 46.469 1.451 1 59.75 51 ALA B O 1
ATOM 5624 N N . GLN B 1 52 ? 48.688 46.438 -0.67 1 53.53 52 GLN B N 1
ATOM 5625 C CA . GLN B 1 52 ? 49 45.125 -1.169 1 53.53 52 GLN B CA 1
ATOM 5626 C C . GLN B 1 52 ? 50.5 44.875 -1.174 1 53.53 52 GLN B C 1
ATOM 5628 O O . GLN B 1 52 ? 51.281 45.719 -1.641 1 53.53 52 GLN B O 1
ATOM 5633 N N . GLN B 1 53 ? 51.125 43.719 -0.347 1 48.28 53 GLN B N 1
ATOM 5634 C CA . GLN B 1 53 ? 52.531 43.406 -0.339 1 48.28 53 GLN B CA 1
ATOM 5635 C C . GLN B 1 53 ? 52.875 42.312 -1.349 1 48.28 53 GLN B C 1
ATOM 5637 O O . GLN B 1 53 ? 52.062 41.406 -1.603 1 48.28 53 GLN B O 1
ATOM 5642 N N . PRO B 1 54 ? 54.031 42.031 -2.16 1 35.88 54 PRO B N 1
ATOM 5643 C CA . PRO B 1 54 ? 54.5 41.125 -3.191 1 35.88 54 PRO B CA 1
ATOM 5644 C C . PRO B 1 54 ? 54.875 39.75 -2.633 1 35.88 54 PRO B C 1
ATOM 5646 O O . PRO B 1 54 ? 55.531 39.656 -1.598 1 35.88 54 PRO B O 1
ATOM 5649 N N . ARG B 1 55 ? 54.25 38.438 -3.066 1 36.38 55 ARG B N 1
ATOM 5650 C CA . ARG B 1 55 ? 54.5 37.094 -2.604 1 36.38 55 ARG B CA 1
ATOM 5651 C C . ARG B 1 55 ? 55.906 36.656 -2.984 1 36.38 55 ARG B C 1
ATOM 5653 O O . ARG B 1 55 ? 56.344 36.812 -4.129 1 36.38 55 ARG B O 1
ATOM 5660 N N . ALA B 1 56 ? 56.844 35.906 -2.287 1 30.53 56 ALA B N 1
ATOM 5661 C CA . ALA B 1 56 ? 58.219 35.406 -2.404 1 30.53 56 ALA B CA 1
ATOM 5662 C C . ALA B 1 56 ? 58.281 34.188 -3.289 1 30.53 56 ALA B C 1
ATOM 5664 O O . ALA B 1 56 ? 57.344 33.375 -3.318 1 30.53 56 ALA B O 1
ATOM 5665 N N . GLN B 1 57 ? 59.438 33.688 -4.133 1 30.25 57 GLN B N 1
ATOM 5666 C CA . GLN B 1 57 ? 59.875 32.781 -5.195 1 30.25 57 GLN B CA 1
ATOM 5667 C C . GLN B 1 57 ? 60.156 31.406 -4.645 1 30.25 57 GLN B C 1
ATOM 5669 O O . GLN B 1 57 ? 61.219 31.141 -4.125 1 30.25 57 GLN B O 1
ATOM 5674 N N . VAL B 1 58 ? 59.438 30.484 -4.004 1 36.44 58 VAL B N 1
ATOM 5675 C CA . VAL B 1 58 ? 59.906 29.234 -3.412 1 36.44 58 VAL B CA 1
ATOM 5676 C C . VAL B 1 58 ? 60.281 28.25 -4.52 1 36.44 58 VAL B C 1
ATOM 5678 O O . VAL B 1 58 ? 59.594 28.172 -5.535 1 36.44 58 VAL B O 1
ATOM 5681 N N . ASP B 1 59 ? 61.438 27.547 -4.625 1 32.41 59 ASP B N 1
ATOM 5682 C CA . ASP B 1 59 ? 62.156 26.641 -5.52 1 32.41 59 ASP B CA 1
ATOM 5683 C C . ASP B 1 59 ? 61.281 25.453 -5.918 1 32.41 59 ASP B C 1
ATOM 5685 O O . ASP B 1 59 ? 60.844 24.688 -5.055 1 32.41 59 ASP B O 1
ATOM 5689 N N . GLU B 1 60 ? 60.938 25.125 -7.16 1 36 60 GLU B N 1
ATOM 5690 C CA . GLU B 1 60 ? 59.875 24.406 -7.867 1 36 60 GLU B CA 1
ATOM 5691 C C . GLU B 1 60 ? 60.219 22.922 -7.996 1 36 60 GLU B C 1
ATOM 5693 O O . GLU B 1 60 ? 59.312 22.094 -8.117 1 36 60 GLU B O 1
ATOM 5698 N N . ALA B 1 61 ? 61.5 22.531 -8.148 1 43.72 61 ALA B N 1
ATOM 5699 C CA . ALA B 1 61 ? 61.844 21.203 -8.648 1 43.72 61 ALA B CA 1
ATOM 5700 C C . ALA B 1 61 ? 61.719 20.156 -7.551 1 43.72 61 ALA B C 1
ATOM 5702 O O . ALA B 1 61 ? 61.25 19.031 -7.797 1 43.72 61 ALA B O 1
ATOM 5703 N N . GLU B 1 62 ? 62.5 20.016 -6.492 1 41.66 62 GLU B N 1
ATOM 5704 C CA . GLU B 1 62 ? 62.438 19.172 -5.305 1 41.66 62 GLU B CA 1
ATOM 5705 C C . GLU B 1 62 ? 61.031 19.203 -4.676 1 41.66 62 GLU B C 1
ATOM 5707 O O . GLU B 1 62 ? 60.656 18.281 -3.961 1 41.66 62 GLU B O 1
ATOM 5712 N N . CYS B 1 63 ? 60.219 20.281 -4.809 1 39.44 63 CYS B N 1
ATOM 5713 C CA . CYS B 1 63 ? 58.812 20.453 -4.395 1 39.44 63 CYS B CA 1
ATOM 5714 C C . CYS B 1 63 ? 57.906 19.625 -5.273 1 39.44 63 CYS B C 1
ATOM 5716 O O . CYS B 1 63 ? 56.781 19.266 -4.859 1 39.44 63 CYS B O 1
ATOM 5718 N N . ASP B 1 64 ? 58.25 19.328 -6.449 1 47.31 64 ASP B N 1
ATOM 5719 C CA . ASP B 1 64 ? 57.406 18.531 -7.359 1 47.31 64 ASP B CA 1
ATOM 5720 C C . ASP B 1 64 ? 57.438 17.047 -6.98 1 47.31 64 ASP B C 1
ATOM 5722 O O . ASP B 1 64 ? 56.438 16.359 -7.059 1 47.31 64 ASP B O 1
ATOM 5726 N N . ARG B 1 65 ? 58.5 16.391 -6.855 1 49.56 65 ARG B N 1
ATOM 5727 C CA . ARG B 1 65 ? 58.688 15 -6.449 1 49.56 65 ARG B CA 1
ATOM 5728 C C . ARG B 1 65 ? 58.094 14.742 -5.07 1 49.56 65 ARG B C 1
ATOM 5730 O O . ARG B 1 65 ? 57.5 13.703 -4.836 1 49.56 65 ARG B O 1
ATOM 5737 N N . ALA B 1 66 ? 58.469 15.477 -3.977 1 49.25 66 ALA B N 1
ATOM 5738 C CA . ALA B 1 66 ? 57.75 15.43 -2.693 1 49.25 66 ALA B CA 1
ATOM 5739 C C . ALA B 1 66 ? 56.281 15.727 -2.867 1 49.25 66 ALA B C 1
ATOM 5741 O O . ALA B 1 66 ? 55.438 15.133 -2.189 1 49.25 66 ALA B O 1
ATOM 5742 N N . THR B 1 67 ? 55.906 16.547 -3.795 1 52.31 67 THR B N 1
ATOM 5743 C CA . THR B 1 67 ? 54.5 16.797 -4.125 1 52.31 67 THR B CA 1
ATOM 5744 C C . THR B 1 67 ? 53.875 15.602 -4.848 1 52.31 67 THR B C 1
ATOM 5746 O O . THR B 1 67 ? 52.75 15.227 -4.586 1 52.31 67 THR B O 1
ATOM 5749 N N . LEU B 1 68 ? 54.562 14.992 -5.777 1 52.66 68 LEU B N 1
ATOM 5750 C CA . LEU B 1 68 ? 54.031 13.781 -6.398 1 52.66 68 LEU B CA 1
ATOM 5751 C C . LEU B 1 68 ? 54 12.625 -5.398 1 52.66 68 LEU B C 1
ATOM 5753 O O . LEU B 1 68 ? 53.031 11.859 -5.363 1 52.66 68 LEU B O 1
ATOM 5757 N N . ARG B 1 69 ? 55 12.297 -4.672 1 54.47 69 ARG B N 1
ATOM 5758 C CA . ARG B 1 69 ? 54.969 11.328 -3.582 1 54.47 69 ARG B CA 1
ATOM 5759 C C . ARG B 1 69 ? 53.969 11.742 -2.521 1 54.47 69 ARG B C 1
ATOM 5761 O O . ARG B 1 69 ? 53.281 10.891 -1.954 1 54.47 69 ARG B O 1
ATOM 5768 N N . GLN B 1 70 ? 53.812 13.07 -2.096 1 55.69 70 GLN B N 1
ATOM 5769 C CA . GLN B 1 70 ? 52.719 13.531 -1.247 1 55.69 70 GLN B CA 1
ATOM 5770 C C . GLN B 1 70 ? 51.375 13.398 -1.961 1 55.69 70 GLN B C 1
ATOM 5772 O O . GLN B 1 70 ? 50.375 13.047 -1.342 1 55.69 70 GLN B O 1
ATOM 5777 N N . ARG B 1 71 ? 51.281 13.758 -3.246 1 56.56 71 ARG B N 1
ATOM 5778 C CA . ARG B 1 71 ? 50.031 13.508 -3.979 1 56.56 71 ARG B CA 1
ATOM 5779 C C . ARG B 1 71 ? 49.781 12.008 -4.094 1 56.56 71 ARG B C 1
ATOM 5781 O O . ARG B 1 71 ? 48.625 11.562 -3.932 1 56.56 71 ARG B O 1
ATOM 5788 N N . VAL B 1 72 ? 50.688 11.148 -4.418 1 55.25 72 VAL B N 1
ATOM 5789 C CA . VAL B 1 72 ? 50.531 9.695 -4.359 1 55.25 72 VAL B CA 1
ATOM 5790 C C . VAL B 1 72 ? 50.281 9.266 -2.92 1 55.25 72 VAL B C 1
ATOM 5792 O O . VAL B 1 72 ? 49.406 8.461 -2.658 1 55.25 72 VAL B O 1
ATOM 5795 N N . ASN B 1 73 ? 51 9.695 -1.837 1 53.38 73 ASN B N 1
ATOM 5796 C CA . ASN B 1 73 ? 50.656 9.406 -0.452 1 53.38 73 ASN B CA 1
ATOM 5797 C C . ASN B 1 73 ? 49.312 10.016 -0.081 1 53.38 73 ASN B C 1
ATOM 5799 O O . ASN B 1 73 ? 48.5 9.391 0.631 1 53.38 73 ASN B O 1
ATOM 5803 N N . GLN B 1 74 ? 48.875 11.203 -0.5 1 52.53 74 GLN B N 1
ATOM 5804 C CA . GLN B 1 74 ? 47.562 11.758 -0.292 1 52.53 74 GLN B CA 1
ATOM 5805 C C . GLN B 1 74 ? 46.5 11 -1.1 1 52.53 74 GLN B C 1
ATOM 5807 O O . GLN B 1 74 ? 45.438 10.703 -0.598 1 52.53 74 GLN B O 1
ATOM 5812 N N . LEU B 1 75 ? 46.781 10.75 -2.357 1 51.09 75 LEU B N 1
ATOM 5813 C CA . LEU B 1 75 ? 45.812 9.906 -3.09 1 51.09 75 LEU B CA 1
ATOM 5814 C C . LEU B 1 75 ? 45.812 8.484 -2.551 1 51.09 75 LEU B C 1
ATOM 5816 O O . LEU B 1 75 ? 44.781 7.867 -2.402 1 51.09 75 LEU B O 1
ATOM 5820 N N . GLU B 1 76 ? 46.875 7.836 -2.25 1 52.34 76 GLU B N 1
ATOM 5821 C CA . GLU B 1 76 ? 46.969 6.555 -1.556 1 52.34 76 GLU B CA 1
ATOM 5822 C C . GLU B 1 76 ? 46.531 6.691 -0.094 1 52.34 76 GLU B C 1
ATOM 5824 O O . GLU B 1 76 ? 45.906 5.793 0.463 1 52.34 76 GLU B O 1
ATOM 5829 N N . GLY B 1 77 ? 46.906 7.758 0.815 1 44.56 77 GLY B N 1
ATOM 5830 C CA . GLY B 1 77 ? 46.25 8.062 2.072 1 44.56 77 GLY B CA 1
ATOM 5831 C C . GLY B 1 77 ? 44.75 8.289 1.921 1 44.56 77 GLY B C 1
ATOM 5832 O O . GLY B 1 77 ? 43.938 7.824 2.748 1 44.56 77 GLY B O 1
ATOM 5833 N N . LEU B 1 78 ? 44.281 9.055 0.972 1 44.19 78 LEU B N 1
ATOM 5834 C CA . LEU B 1 78 ? 42.844 9.141 0.679 1 44.19 78 LEU B CA 1
ATOM 5835 C C . LEU B 1 78 ? 42.312 7.793 0.226 1 44.19 78 LEU B C 1
ATOM 5837 O O . LEU B 1 78 ? 41.219 7.379 0.656 1 44.19 78 LEU B O 1
ATOM 5841 N N . VAL B 1 79 ? 42.969 7.066 -0.59 1 43.31 79 VAL B N 1
ATOM 5842 C CA . VAL B 1 79 ? 42.594 5.688 -0.875 1 43.31 79 VAL B CA 1
ATOM 5843 C C . VAL B 1 79 ? 42.844 4.816 0.354 1 43.31 79 VAL B C 1
ATOM 5845 O O . VAL B 1 79 ? 42.031 3.975 0.71 1 43.31 79 VAL B O 1
ATOM 5848 N N . LYS B 1 80 ? 43.906 4.805 1.131 1 43.25 80 LYS B N 1
ATOM 5849 C CA . LYS B 1 80 ? 44.125 4.082 2.379 1 43.25 80 LYS B CA 1
ATOM 5850 C C . LYS B 1 80 ? 43.281 4.66 3.51 1 43.25 80 LYS B C 1
ATOM 5852 O O . LYS B 1 80 ? 42.719 3.912 4.32 1 43.25 80 LYS B O 1
ATOM 5857 N N . SER B 1 81 ? 43.125 5.961 3.844 1 39.66 81 SER B N 1
ATOM 5858 C CA . SER B 1 81 ? 42.188 6.496 4.809 1 39.66 81 SER B CA 1
ATOM 5859 C C . SER B 1 81 ? 40.75 6.188 4.402 1 39.66 81 SER B C 1
ATOM 5861 O O . SER B 1 81 ? 39.906 5.902 5.254 1 39.66 81 SER B O 1
ATOM 5863 N N . LEU B 1 82 ? 40.406 6.219 3.182 1 34.88 82 LEU B N 1
ATOM 5864 C CA . LEU B 1 82 ? 39.156 5.629 2.721 1 34.88 82 LEU B CA 1
ATOM 5865 C C . LEU B 1 82 ? 39.188 4.113 2.861 1 34.88 82 LEU B C 1
ATOM 5867 O O . LEU B 1 82 ? 38.188 3.498 3.236 1 34.88 82 LEU B O 1
ATOM 5871 N N . ALA B 1 83 ? 40.156 3.314 2.732 1 33.78 83 ALA B N 1
ATOM 5872 C CA . ALA B 1 83 ? 40.375 1.904 3.041 1 33.78 83 ALA B CA 1
ATOM 5873 C C . ALA B 1 83 ? 40.781 1.718 4.504 1 33.78 83 ALA B C 1
ATOM 5875 O O . ALA B 1 83 ? 40.375 0.736 5.137 1 33.78 83 ALA B O 1
ATOM 5876 N N . GLY B 1 84 ? 41.625 2.428 5.227 1 32.34 84 GLY B N 1
ATOM 5877 C CA . GLY B 1 84 ? 42 2.369 6.637 1 32.34 84 GLY B CA 1
ATOM 5878 C C . GLY B 1 84 ? 40.844 2.789 7.555 1 32.34 84 GLY B C 1
ATOM 5879 O O . GLY B 1 84 ? 40.844 2.445 8.742 1 32.34 84 GLY B O 1
ATOM 5880 N N . SER B 1 85 ? 40.156 3.834 7.371 1 30.27 85 SER B N 1
ATOM 5881 C CA . SER B 1 85 ? 39 4.164 8.227 1 30.27 85 SER B CA 1
ATOM 5882 C C . SER B 1 85 ? 38 3.016 8.281 1 30.27 85 SER B C 1
ATOM 5884 O O . SER B 1 85 ? 37 3.086 9.008 1 30.27 85 SER B O 1
ATOM 5886 N N . VAL B 1 86 ? 38 1.972 7.461 1 27.52 86 VAL B N 1
ATOM 5887 C CA . VAL B 1 86 ? 37.406 0.676 7.738 1 27.52 86 VAL B CA 1
ATOM 5888 C C . VAL B 1 86 ? 38.188 -0.054 8.812 1 27.52 86 VAL B C 1
ATOM 5890 O O . VAL B 1 86 ? 37.625 -0.722 9.68 1 27.52 86 VAL B O 1
ATOM 5893 N N . HIS B 1 87 ? 39.469 -0.088 8.734 1 28.72 87 HIS B N 1
ATOM 5894 C CA . HIS B 1 87 ? 40.219 -0.958 9.633 1 28.72 87 HIS B CA 1
ATOM 5895 C C . HIS B 1 87 ? 40.5 -0.271 10.969 1 28.72 87 HIS B C 1
ATOM 5897 O O . HIS B 1 87 ? 41.156 -0.842 11.852 1 28.72 87 HIS B O 1
ATOM 5903 N N . ALA B 1 88 ? 40.5 1.08 11.031 1 25.34 88 ALA B N 1
ATOM 5904 C CA . ALA B 1 88 ? 41.188 1.618 12.203 1 25.34 88 ALA B CA 1
ATOM 5905 C C . ALA B 1 88 ? 40.531 1.146 13.492 1 25.34 88 ALA B C 1
ATOM 5907 O O . ALA B 1 88 ? 41.062 1.329 14.586 1 25.34 88 ALA B O 1
ATOM 5908 N N . THR B 1 89 ? 39.219 0.975 13.492 1 22.59 89 THR B N 1
ATOM 5909 C CA . THR B 1 89 ? 38.75 0.97 14.867 1 22.59 89 THR B CA 1
ATOM 5910 C C . THR B 1 89 ? 39.219 -0.274 15.609 1 22.59 89 THR B C 1
ATOM 5912 O O . THR B 1 89 ? 38.75 -0.55 16.719 1 22.59 89 THR B O 1
ATOM 5915 N N . ALA B 1 90 ? 39.906 -1.151 14.938 1 23.78 90 ALA B N 1
ATOM 5916 C CA . ALA B 1 90 ? 40.125 -2.334 15.758 1 23.78 90 ALA B CA 1
ATOM 5917 C C . ALA B 1 90 ? 41.125 -2.035 16.875 1 23.78 90 ALA B C 1
ATOM 5919 O O . ALA B 1 90 ? 41.438 -2.908 17.703 1 23.78 90 ALA B O 1
ATOM 5920 N N . ALA B 1 91 ? 42.031 -1.096 16.734 1 20.72 91 ALA B N 1
ATOM 5921 C CA . ALA B 1 91 ? 43.219 -1.311 17.562 1 20.72 91 ALA B CA 1
ATOM 5922 C C . ALA B 1 91 ? 42.906 -0.987 19.016 1 20.72 91 ALA B C 1
ATOM 5924 O O . ALA B 1 91 ? 43.75 -1.273 19.891 1 20.72 91 ALA B O 1
ATOM 5925 N N . ALA B 1 92 ? 42.25 0.073 19.312 1 19.72 92 ALA B N 1
ATOM 5926 C CA . ALA B 1 92 ? 42.812 0.737 20.484 1 19.72 92 ALA B CA 1
ATOM 5927 C C . ALA B 1 92 ? 42.688 -0.133 21.719 1 19.72 92 ALA B C 1
ATOM 5929 O O . ALA B 1 92 ? 43.344 0.113 22.734 1 19.72 92 ALA B O 1
ATOM 5930 N N . SER B 1 93 ? 41.5 -0.67 22 1 18.44 93 SER B N 1
ATOM 5931 C CA . SER B 1 93 ? 41.25 -0.741 23.438 1 18.44 93 SER B CA 1
ATOM 5932 C C . SER B 1 93 ? 42.125 -1.785 24.109 1 18.44 93 SER B C 1
ATOM 5934 O O . SER B 1 93 ? 42.094 -2.965 23.766 1 18.44 93 SER B O 1
ATOM 5936 N N . GLU B 1 94 ? 43.312 -1.378 24.484 1 18.19 94 GLU B N 1
ATOM 5937 C CA . GLU B 1 94 ? 44.312 -2.025 25.328 1 18.19 94 GLU B CA 1
ATOM 5938 C C . GLU B 1 94 ? 43.656 -2.736 26.516 1 18.19 94 GLU B C 1
ATOM 5940 O O . GLU B 1 94 ? 42.5 -2.438 26.859 1 18.19 94 GLU B O 1
ATOM 5945 N N . PRO B 1 95 ? 44.594 -3.266 27.422 1 20.03 95 PRO B N 1
ATOM 5946 C CA . PRO B 1 95 ? 44.688 -4.387 28.359 1 20.03 95 PRO B CA 1
ATOM 5947 C C . PRO B 1 95 ? 44.062 -4.082 29.719 1 20.03 95 PRO B C 1
ATOM 5949 O O . PRO B 1 95 ? 44.25 -4.848 30.672 1 20.03 95 PRO B O 1
ATOM 5952 N N . PHE B 1 96 ? 43.344 -2.959 29.875 1 16.44 96 PHE B N 1
ATOM 5953 C CA . PHE B 1 96 ? 43.469 -2.629 31.281 1 16.44 96 PHE B CA 1
ATOM 5954 C C . PHE B 1 96 ? 43.188 -3.855 32.156 1 16.44 96 PHE B C 1
ATOM 5956 O O . PHE B 1 96 ? 42.562 -4.816 31.703 1 16.44 96 PHE B O 1
ATOM 5963 N N . ALA B 1 97 ? 43.25 -3.49 33.5 1 16.58 97 ALA B N 1
ATOM 5964 C CA . ALA B 1 97 ? 43.562 -4.012 34.844 1 16.58 97 ALA B CA 1
ATOM 5965 C C . ALA B 1 97 ? 42.625 -5.125 35.25 1 16.58 97 ALA B C 1
ATOM 5967 O O . ALA B 1 97 ? 41.469 -5.164 34.812 1 16.58 97 ALA B O 1
ATOM 5968 N N . GLN B 1 98 ? 43.156 -6.039 36 1 16.59 98 GLN B N 1
ATOM 5969 C CA . GLN B 1 98 ? 43 -7.332 36.688 1 16.59 98 GLN B CA 1
ATOM 5970 C C . GLN B 1 98 ? 41.875 -7.305 37.688 1 16.59 98 GLN B C 1
ATOM 5972 O O . GLN B 1 98 ? 41.656 -8.273 38.406 1 16.59 98 GLN B O 1
ATOM 5977 N N . ALA B 1 99 ? 41.312 -6.047 37.875 1 16.2 99 ALA B N 1
ATOM 5978 C CA . ALA B 1 99 ? 40.938 -6.117 39.281 1 16.2 99 ALA B CA 1
ATOM 5979 C C . ALA B 1 99 ? 40.125 -7.367 39.594 1 16.2 99 ALA B C 1
ATOM 5981 O O . ALA B 1 99 ? 39.438 -7.898 38.688 1 16.2 99 ALA B O 1
ATOM 5982 N N . LYS B 1 100 ? 40.062 -7.684 40.844 1 16.55 100 LYS B N 1
ATOM 5983 C CA . LYS B 1 100 ? 40 -8.719 41.875 1 16.55 100 LYS B CA 1
ATOM 5984 C C . LYS B 1 100 ? 38.562 -9.211 42.062 1 16.55 100 LYS B C 1
ATOM 5986 O O . LYS B 1 100 ? 38.281 -10.031 42.938 1 16.55 100 LYS B O 1
ATOM 5991 N N . SER B 1 101 ? 37.531 -8.516 41.438 1 16.38 101 SER B N 1
ATOM 5992 C CA . SER B 1 101 ? 36.469 -8.711 42.406 1 16.38 101 SER B CA 1
ATOM 5993 C C . SER B 1 101 ? 36.125 -10.195 42.562 1 16.38 101 SER B C 1
ATOM 5995 O O . SER B 1 101 ? 36.219 -10.969 41.625 1 16.38 101 SER B O 1
ATOM 5997 N N . THR B 1 102 ? 35.875 -10.516 43.781 1 16.45 102 THR B N 1
ATOM 5998 C CA . THR B 1 102 ? 35.719 -11.664 44.656 1 16.45 102 THR B CA 1
ATOM 5999 C C . THR B 1 102 ? 34.625 -12.602 44.125 1 16.45 102 THR B C 1
ATOM 6001 O O . THR B 1 102 ? 33.844 -12.234 43.25 1 16.45 102 THR B O 1
ATOM 6004 N N . VAL B 1 103 ? 33.938 -13.25 45.125 1 15.84 103 VAL B N 1
ATOM 6005 C CA . VAL B 1 103 ? 33.781 -14.648 45.531 1 15.84 103 VAL B CA 1
ATOM 6006 C C . VAL B 1 103 ? 32.5 -15.211 44.938 1 15.84 103 VAL B C 1
ATOM 6008 O O . VAL B 1 103 ? 32.469 -16.359 44.469 1 15.84 103 VAL B O 1
ATOM 6011 N N . ALA B 1 104 ? 31.297 -14.531 45.156 1 16.64 104 ALA B N 1
ATOM 6012 C CA . ALA B 1 104 ? 30.453 -15.438 45.938 1 16.64 104 ALA B CA 1
ATOM 6013 C C . ALA B 1 104 ? 29.938 -16.578 45.062 1 16.64 104 ALA B C 1
ATOM 6015 O O . ALA B 1 104 ? 29.953 -16.484 43.812 1 16.64 104 ALA B O 1
ATOM 6016 N N . ALA B 1 105 ? 28.766 -17.219 45.562 1 16.45 105 ALA B N 1
ATOM 6017 C CA . ALA B 1 105 ? 28.312 -18.578 45.844 1 16.45 105 ALA B CA 1
ATOM 6018 C C . ALA B 1 105 ? 27.688 -19.203 44.594 1 16.45 105 ALA B C 1
ATOM 6020 O O . ALA B 1 105 ? 27.266 -18.5 43.656 1 16.45 105 ALA B O 1
ATOM 6021 N N . ARG B 1 106 ? 27.078 -20.438 44.75 1 16.95 106 ARG B N 1
ATOM 6022 C CA . ARG B 1 106 ? 27.062 -21.812 44.25 1 16.95 106 ARG B CA 1
ATOM 6023 C C . ARG B 1 106 ? 26.016 -21.969 43.156 1 16.95 106 ARG B C 1
ATOM 6025 O O . ARG B 1 106 ? 26.25 -22.625 42.125 1 16.95 106 ARG B O 1
ATOM 6032 N N . GLY B 1 107 ? 24.656 -21.625 43.406 1 17.55 107 GLY B N 1
ATOM 6033 C CA . GLY B 1 107 ? 23.812 -22.812 43.219 1 17.55 107 GLY B CA 1
ATOM 6034 C C . GLY B 1 107 ? 23.547 -23.109 41.75 1 17.55 107 GLY B C 1
ATOM 6035 O O . GLY B 1 107 ? 23.75 -22.25 40.906 1 17.55 107 GLY B O 1
ATOM 6036 N N . ASN B 1 108 ? 23.016 -24.312 41.438 1 17.5 108 ASN B N 1
ATOM 6037 C CA . ASN B 1 108 ? 23.062 -25.375 40.469 1 17.5 108 ASN B CA 1
ATOM 6038 C C . ASN B 1 108 ? 22.125 -25.094 39.281 1 17.5 108 ASN B C 1
ATOM 6040 O O . ASN B 1 108 ? 22.031 -25.891 38.344 1 17.5 108 ASN B O 1
ATOM 6044 N N . ALA B 1 109 ? 21.094 -24.219 39.469 1 19.67 109 ALA B N 1
ATOM 6045 C CA . ALA B 1 109 ? 19.969 -24.781 38.719 1 19.67 109 ALA B CA 1
ATOM 6046 C C . ALA B 1 109 ? 20.266 -24.797 37.219 1 19.67 109 ALA B C 1
ATOM 6048 O O . ALA B 1 109 ? 20.922 -23.891 36.688 1 19.67 109 ALA B O 1
ATOM 6049 N N . PRO B 1 110 ? 20.078 -25.938 36.531 1 17.77 110 PRO B N 1
ATOM 6050 C CA . PRO B 1 110 ? 20.469 -26.391 35.188 1 17.77 110 PRO B CA 1
ATOM 6051 C C . PRO B 1 110 ? 19.859 -25.547 34.062 1 17.77 110 PRO B C 1
ATOM 6053 O O . PRO B 1 110 ? 18.641 -25.531 33.875 1 17.77 110 PRO B O 1
ATOM 6056 N N . ALA B 1 111 ? 20.172 -24.281 34.031 1 19.27 111 ALA B N 1
ATOM 6057 C CA . ALA B 1 111 ? 19.609 -23.375 33.031 1 19.27 111 ALA B CA 1
ATOM 6058 C C . ALA B 1 111 ? 19.859 -23.875 31.609 1 19.27 111 ALA B C 1
ATOM 6060 O O . ALA B 1 111 ? 21 -23.953 31.156 1 19.27 111 ALA B O 1
ATOM 6061 N N . GLN B 1 112 ? 19.047 -24.828 31.188 1 18.83 112 GLN B N 1
ATOM 6062 C CA . GLN B 1 112 ? 19.219 -25.406 29.859 1 18.83 112 GLN B CA 1
ATOM 6063 C C . GLN B 1 112 ? 19.375 -24.312 28.797 1 18.83 112 GLN B C 1
ATOM 6065 O O . GLN B 1 112 ? 18.703 -23.281 28.859 1 18.83 112 GLN B O 1
ATOM 6070 N N . ASP B 1 113 ? 20.406 -24.312 27.984 1 19.41 113 ASP B N 1
ATOM 6071 C CA . ASP B 1 113 ? 21.188 -23.547 27.016 1 19.41 113 ASP B CA 1
ATOM 6072 C C . ASP B 1 113 ? 20.391 -23.312 25.734 1 19.41 113 ASP B C 1
ATOM 6074 O O . ASP B 1 113 ? 20.547 -24.047 24.766 1 19.41 113 ASP B O 1
ATOM 6078 N N . LEU B 1 114 ? 19.047 -23.125 25.828 1 19.95 114 LEU B N 1
ATOM 6079 C CA . LEU B 1 114 ? 18.422 -23.234 24.516 1 19.95 114 LEU B CA 1
ATOM 6080 C C . LEU B 1 114 ? 18.891 -22.109 23.594 1 19.95 114 LEU B C 1
ATOM 6082 O O . LEU B 1 114 ? 18.422 -20.969 23.734 1 19.95 114 LEU B O 1
ATOM 6086 N N . SER B 1 115 ? 20.156 -21.938 23.234 1 20.67 115 SER B N 1
ATOM 6087 C CA . SER B 1 115 ? 20.828 -20.812 22.609 1 20.67 115 SER B CA 1
ATOM 6088 C C . SER B 1 115 ? 20.469 -20.672 21.141 1 20.67 115 SER B C 1
ATOM 6090 O O . SER B 1 115 ? 21.109 -19.938 20.406 1 20.67 115 SER B O 1
ATOM 6092 N N . THR B 1 116 ? 19.438 -21.266 20.531 1 21.33 116 THR B N 1
ATOM 6093 C CA . THR B 1 116 ? 19.641 -21.297 19.078 1 21.33 116 THR B CA 1
ATOM 6094 C C . THR B 1 116 ? 19.609 -19.891 18.5 1 21.33 116 THR B C 1
ATOM 6096 O O . THR B 1 116 ? 18.594 -19.203 18.578 1 21.33 116 THR B O 1
ATOM 6099 N N . THR B 1 117 ? 20.703 -19.141 18.469 1 22.36 117 THR B N 1
ATOM 6100 C CA . THR B 1 117 ? 21.047 -17.812 17.969 1 22.36 117 THR B CA 1
ATOM 6101 C C . THR B 1 117 ? 20.797 -17.734 16.469 1 22.36 117 THR B C 1
ATOM 6103 O O . THR B 1 117 ? 21.438 -18.422 15.68 1 22.36 117 THR B O 1
ATOM 6106 N N . SER B 1 118 ? 19.547 -17.594 16.016 1 22.86 118 SER B N 1
ATOM 6107 C CA . SER B 1 118 ? 19.156 -17.422 14.609 1 22.86 118 SER B CA 1
ATOM 6108 C C . SER B 1 118 ? 19.953 -16.281 13.969 1 22.86 118 SER B C 1
ATOM 6110 O O . SER B 1 118 ? 19.969 -15.164 14.492 1 22.86 118 SER B O 1
ATOM 6112 N N . ASN B 1 119 ? 21.031 -16.547 13.219 1 24.77 119 ASN B N 1
ATOM 6113 C CA . ASN B 1 119 ? 22.047 -15.711 12.586 1 24.77 119 ASN B CA 1
ATOM 6114 C C . ASN B 1 119 ? 21.438 -14.805 11.516 1 24.77 119 ASN B C 1
ATOM 6116 O O . ASN B 1 119 ? 20.719 -15.273 10.633 1 24.77 119 ASN B O 1
ATOM 6120 N N . PRO B 1 120 ? 21.438 -13.523 11.672 1 25.64 120 PRO B N 1
ATOM 6121 C CA . PRO B 1 120 ? 21 -12.375 10.875 1 25.64 120 PRO B CA 1
ATOM 6122 C C . PRO B 1 120 ? 21.594 -12.367 9.469 1 25.64 120 PRO B C 1
ATOM 6124 O O . PRO B 1 120 ? 21.391 -11.422 8.711 1 25.64 120 PRO B O 1
ATOM 6127 N N . SER B 1 121 ? 22.5 -13.281 9.109 1 26.8 121 SER B N 1
ATOM 6128 C CA . SER B 1 121 ? 23.422 -13.172 7.988 1 26.8 121 SER B CA 1
ATOM 6129 C C . SER B 1 121 ? 22.719 -13.422 6.66 1 26.8 121 SER B C 1
ATOM 6131 O O . SER B 1 121 ? 23.328 -13.352 5.598 1 26.8 121 SER B O 1
ATOM 6133 N N . ASP B 1 122 ? 21.562 -14.078 6.566 1 26.48 122 ASP B N 1
ATOM 6134 C CA . ASP B 1 122 ? 21.062 -14.664 5.328 1 26.48 122 ASP B CA 1
ATOM 6135 C C . ASP B 1 122 ? 20.344 -13.617 4.484 1 26.48 122 ASP B C 1
ATOM 6137 O O . ASP B 1 122 ? 19.438 -13.953 3.707 1 26.48 122 ASP B O 1
ATOM 6141 N N . ALA B 1 123 ? 20.766 -12.359 4.527 1 27.17 123 ALA B N 1
ATOM 6142 C CA . ALA B 1 123 ? 19.984 -11.406 3.748 1 27.17 123 ALA B CA 1
ATOM 6143 C C . ALA B 1 123 ? 20.328 -11.492 2.266 1 27.17 123 ALA B C 1
ATOM 6145 O O . ALA B 1 123 ? 21.5 -11.391 1.893 1 27.17 123 ALA B O 1
ATOM 6146 N N . PRO B 1 124 ? 19.625 -11.953 1.335 1 28.31 124 PRO B N 1
ATOM 6147 C CA . PRO B 1 124 ? 19.859 -12.172 -0.094 1 28.31 124 PRO B CA 1
ATOM 6148 C C . PRO B 1 124 ? 20.438 -10.945 -0.788 1 28.31 124 PRO B C 1
ATOM 6150 O O . PRO B 1 124 ? 21.109 -11.078 -1.812 1 28.31 124 PRO B O 1
ATOM 6153 N N . LEU B 1 125 ? 20.109 -9.758 -0.453 1 28.64 125 LEU B N 1
ATOM 6154 C CA . LEU B 1 125 ? 20.609 -8.641 -1.248 1 28.64 125 LEU B CA 1
ATOM 6155 C C . LEU B 1 125 ? 22.141 -8.594 -1.211 1 28.64 125 LEU B C 1
ATOM 6157 O O . LEU B 1 125 ? 22.766 -7.988 -2.082 1 28.64 125 LEU B O 1
ATOM 6161 N N . ILE B 1 126 ? 22.781 -9.203 -0.309 1 30.67 126 ILE B N 1
ATOM 6162 C CA . ILE B 1 126 ? 24.234 -9.164 -0.119 1 30.67 126 ILE B CA 1
ATOM 6163 C C . ILE B 1 126 ? 24.922 -9.977 -1.213 1 30.67 126 ILE B C 1
ATOM 6165 O O . ILE B 1 126 ? 25.953 -9.562 -1.748 1 30.67 126 ILE B O 1
ATOM 6169 N N . ASN B 1 127 ? 24.328 -11.047 -1.651 1 32.62 127 ASN B N 1
ATOM 6170 C CA . ASN B 1 127 ? 25 -11.914 -2.611 1 32.62 127 ASN B CA 1
ATOM 6171 C C . ASN B 1 127 ? 25.078 -11.266 -3.99 1 32.62 127 ASN B C 1
ATOM 6173 O O . ASN B 1 127 ? 26.062 -11.461 -4.719 1 32.62 127 ASN B O 1
ATOM 6177 N N . LEU B 1 128 ? 24.078 -10.664 -4.445 1 30.27 128 LEU B N 1
ATOM 6178 C CA . LEU B 1 128 ? 24.109 -10.164 -5.816 1 30.27 128 LEU B CA 1
ATOM 6179 C C . LEU B 1 128 ? 25.219 -9.141 -6.004 1 30.27 128 LEU B C 1
ATOM 6181 O O . LEU B 1 128 ? 25.891 -9.141 -7.035 1 30.27 128 LEU B O 1
ATOM 6185 N N . PHE B 1 129 ? 25.469 -8.305 -5.012 1 31 129 PHE B N 1
ATOM 6186 C CA . PHE B 1 129 ? 26.562 -7.363 -5.234 1 31 129 PHE B CA 1
ATOM 6187 C C . PHE B 1 129 ? 27.906 -8.078 -5.246 1 31 129 PHE B C 1
ATOM 6189 O O . PHE B 1 129 ? 28.859 -7.617 -5.875 1 31 129 PHE B O 1
ATOM 6196 N N . ARG B 1 130 ? 28.016 -9.195 -4.613 1 31.61 130 ARG B N 1
ATOM 6197 C CA . ARG B 1 130 ? 29.281 -9.93 -4.699 1 31.61 130 ARG B CA 1
ATOM 6198 C C . ARG B 1 130 ? 29.562 -10.352 -6.137 1 31.61 130 ARG B C 1
ATOM 6200 O O . ARG B 1 130 ? 30.703 -10.219 -6.609 1 31.61 130 ARG B O 1
ATOM 6207 N N . ASP B 1 131 ? 28.625 -11.047 -6.816 1 33.25 131 ASP B N 1
ATOM 6208 C CA . ASP B 1 131 ? 28.938 -11.562 -8.148 1 33.25 131 ASP B CA 1
ATOM 6209 C C . ASP B 1 131 ? 29.234 -10.414 -9.117 1 33.25 131 ASP B C 1
ATOM 6211 O O . ASP B 1 131 ? 30.016 -10.586 -10.055 1 33.25 131 ASP B O 1
ATOM 6215 N N . ALA B 1 132 ? 28.531 -9.297 -9.086 1 29.34 132 ALA B N 1
ATOM 6216 C CA . ALA B 1 132 ? 29.062 -8.305 -10.023 1 29.34 132 ALA B CA 1
ATOM 6217 C C . ALA B 1 132 ? 30.531 -8.008 -9.742 1 29.34 132 ALA B C 1
ATOM 6219 O O . ALA B 1 132 ? 31.266 -7.578 -10.633 1 29.34 132 ALA B O 1
ATOM 6220 N N . LEU B 1 133 ? 30.906 -7.945 -8.375 1 30.83 133 LEU B N 1
ATOM 6221 C CA . LEU B 1 133 ? 32.344 -7.723 -8.219 1 30.83 133 LEU B CA 1
ATOM 6222 C C . LEU B 1 133 ? 33.125 -9.031 -8.383 1 30.83 133 LEU B C 1
ATOM 6224 O O . LEU B 1 133 ? 34.312 -9.078 -8.117 1 30.83 133 LEU B O 1
ATOM 6228 N N . LEU B 1 134 ? 33 -9.844 -9.438 1 29.77 134 LEU B N 1
ATOM 6229 C CA . LEU B 1 134 ? 33.781 -10.938 -9.984 1 29.77 134 LEU B CA 1
ATOM 6230 C C . LEU B 1 134 ? 34.844 -11.406 -8.977 1 29.77 134 LEU B C 1
ATOM 6232 O O . LEU B 1 134 ? 35.969 -11.68 -9.352 1 29.77 134 LEU B O 1
ATOM 6236 N N . ILE B 1 135 ? 34.719 -11.211 -7.684 1 28.39 135 ILE B N 1
ATOM 6237 C CA . ILE B 1 135 ? 35.844 -11.719 -6.922 1 28.39 135 ILE B CA 1
ATOM 6238 C C . ILE B 1 135 ? 35.938 -13.234 -7.055 1 28.39 135 ILE B C 1
ATOM 6240 O O . ILE B 1 135 ? 34.938 -13.938 -6.793 1 28.39 135 ILE B O 1
ATOM 6244 N N . SER B 1 136 ? 37.031 -13.852 -7.734 1 26.12 136 SER B N 1
ATOM 6245 C CA . SER B 1 136 ? 37.625 -15.172 -7.965 1 26.12 136 SER B CA 1
ATOM 6246 C C . SER B 1 136 ? 37.812 -15.93 -6.656 1 26.12 136 SER B C 1
ATOM 6248 O O . SER B 1 136 ? 38.656 -15.594 -5.852 1 26.12 136 SER B O 1
ATOM 6250 N N . ASP B 1 137 ? 36.938 -16.469 -5.957 1 27.7 137 ASP B N 1
ATOM 6251 C CA . ASP B 1 137 ? 37.375 -17.406 -4.922 1 27.7 137 ASP B CA 1
ATOM 6252 C C . ASP B 1 137 ? 37.969 -18.656 -5.535 1 27.7 137 ASP B C 1
ATOM 6254 O O . ASP B 1 137 ? 37.344 -19.328 -6.363 1 27.7 137 ASP B O 1
ATOM 6258 N N . ALA B 1 138 ? 39.375 -19.078 -5.57 1 24.33 138 ALA B N 1
ATOM 6259 C CA . ALA B 1 138 ? 40.094 -20.344 -5.625 1 24.33 138 ALA B CA 1
ATOM 6260 C C . ALA B 1 138 ? 39.469 -21.375 -4.691 1 24.33 138 ALA B C 1
ATOM 6262 O O . ALA B 1 138 ? 39.438 -22.562 -4.988 1 24.33 138 ALA B O 1
ATOM 6263 N N . ASP B 1 139 ? 39.656 -21.359 -3.264 1 25.12 139 ASP B N 1
ATOM 6264 C CA . ASP B 1 139 ? 39.594 -22.562 -2.436 1 25.12 139 ASP B CA 1
ATOM 6265 C C . ASP B 1 139 ? 38.156 -23.094 -2.359 1 25.12 139 ASP B C 1
ATOM 6267 O O . ASP B 1 139 ? 37.188 -22.312 -2.463 1 25.12 139 ASP B O 1
ATOM 6271 N N . GLY B 1 140 ? 37.75 -24.438 -2.482 1 21.52 140 GLY B N 1
ATOM 6272 C CA . GLY B 1 140 ? 36.719 -25.453 -2.631 1 21.52 140 GLY B CA 1
ATOM 6273 C C . GLY B 1 140 ? 35.625 -25.344 -1.589 1 21.52 140 GLY B C 1
ATOM 6274 O O . GLY B 1 140 ? 34.812 -26.266 -1.42 1 21.52 140 GLY B O 1
ATOM 6275 N N . ARG B 1 141 ? 35.938 -24.969 -0.292 1 25.05 141 ARG B N 1
ATOM 6276 C CA . ARG B 1 141 ? 34.938 -25.328 0.687 1 25.05 141 ARG B CA 1
ATOM 6277 C C . ARG B 1 141 ? 33.562 -24.734 0.316 1 25.05 141 ARG B C 1
ATOM 6279 O O . ARG B 1 141 ? 33.469 -23.531 0.083 1 25.05 141 ARG B O 1
ATOM 6286 N N . VAL B 1 142 ? 32.594 -25.578 -0.141 1 25.53 142 VAL B N 1
ATOM 6287 C CA . VAL B 1 142 ? 31.156 -25.469 -0.445 1 25.53 142 VAL B CA 1
ATOM 6288 C C . VAL B 1 142 ? 30.438 -24.75 0.697 1 25.53 142 VAL B C 1
ATOM 6290 O O . VAL B 1 142 ? 30.047 -25.375 1.687 1 25.53 142 VAL B O 1
ATOM 6293 N N . GLN B 1 143 ? 31.016 -23.75 1.296 1 25.84 143 GLN B N 1
ATOM 6294 C CA . GLN B 1 143 ? 30.328 -23.25 2.486 1 25.84 143 GLN B CA 1
ATOM 6295 C C . GLN B 1 143 ? 28.844 -23 2.213 1 25.84 143 GLN B C 1
ATOM 6297 O O . GLN B 1 143 ? 28.469 -22.641 1.095 1 25.84 143 GLN B O 1
ATOM 6302 N N . ASP B 1 144 ? 27.906 -23.234 3.176 1 26.16 144 ASP B N 1
ATOM 6303 C CA . ASP B 1 144 ? 26.484 -23.219 3.467 1 26.16 144 ASP B CA 1
ATOM 6304 C C . ASP B 1 144 ? 25.812 -21.984 2.887 1 26.16 144 ASP B C 1
ATOM 6306 O O . ASP B 1 144 ? 26.453 -20.938 2.721 1 26.16 144 ASP B O 1
ATOM 6310 N N . ASP B 1 145 ? 24.688 -22.125 2.213 1 29.66 145 ASP B N 1
ATOM 6311 C CA . ASP B 1 145 ? 23.766 -21.312 1.432 1 29.66 145 ASP B CA 1
ATOM 6312 C C . ASP B 1 145 ? 23.625 -19.922 2.045 1 29.66 145 ASP B C 1
ATOM 6314 O O . ASP B 1 145 ? 22.766 -19.125 1.618 1 29.66 145 ASP B O 1
ATOM 6318 N N . ASP B 1 146 ? 24.047 -19.688 3.354 1 29.86 146 ASP B N 1
ATOM 6319 C CA . ASP B 1 146 ? 24.344 -18.531 4.199 1 29.86 146 ASP B CA 1
ATOM 6320 C C . ASP B 1 146 ? 25.344 -17.594 3.525 1 29.86 146 ASP B C 1
ATOM 6322 O O . ASP B 1 146 ? 25.672 -16.531 4.07 1 29.86 146 ASP B O 1
ATOM 6326 N N . ALA B 1 147 ? 26.219 -17.984 2.676 1 28.38 147 ALA B N 1
ATOM 6327 C CA . ALA B 1 147 ? 27.406 -17.359 2.096 1 28.38 147 ALA B CA 1
ATOM 6328 C C . ALA B 1 147 ? 27.016 -16.297 1.058 1 28.38 147 ALA B C 1
ATOM 6330 O O . ALA B 1 147 ? 27.797 -15.391 0.767 1 28.38 147 ALA B O 1
ATOM 6331 N N . SER B 1 148 ? 25.984 -16.531 0.32 1 31.88 148 SER B N 1
ATOM 6332 C CA . SER B 1 148 ? 25.594 -15.602 -0.728 1 31.88 148 SER B CA 1
ATOM 6333 C C . SER B 1 148 ? 25.062 -14.305 -0.136 1 31.88 148 SER B C 1
ATOM 6335 O O . SER B 1 148 ? 25.094 -13.258 -0.788 1 31.88 148 SER B O 1
ATOM 6337 N N . ASN B 1 149 ? 24.422 -14.32 1.078 1 32.66 149 ASN B N 1
ATOM 6338 C CA . ASN B 1 149 ? 24.094 -13.156 1.892 1 32.66 149 ASN B CA 1
ATOM 6339 C C . ASN B 1 149 ? 25.328 -12.422 2.369 1 32.66 149 ASN B C 1
ATOM 6341 O O . ASN B 1 149 ? 25.25 -11.312 2.891 1 32.66 149 ASN B O 1
ATOM 6345 N N . ALA B 1 150 ? 26.531 -12.953 2.551 1 30.45 150 ALA B N 1
ATOM 6346 C CA . ALA B 1 150 ? 27.797 -12.461 3.086 1 30.45 150 ALA B CA 1
ATOM 6347 C C . ALA B 1 150 ? 28.453 -11.477 2.119 1 30.45 150 ALA B C 1
ATOM 6349 O O . ALA B 1 150 ? 29.047 -10.484 2.543 1 30.45 150 ALA B O 1
ATOM 6350 N N . ALA B 1 151 ? 28.484 -11.773 0.861 1 32.5 151 ALA B N 1
ATOM 6351 C CA . ALA B 1 151 ? 29.25 -10.914 -0.029 1 32.5 151 ALA B CA 1
ATOM 6352 C C . ALA B 1 151 ? 28.516 -9.602 -0.297 1 32.5 151 ALA B C 1
ATOM 6354 O O . ALA B 1 151 ? 29.156 -8.562 -0.488 1 32.5 151 ALA B O 1
ATOM 6355 N N . LEU B 1 152 ? 27.156 -9.516 -0.367 1 37.44 152 LEU B N 1
ATOM 6356 C CA . LEU B 1 152 ? 26.312 -8.32 -0.381 1 37.44 152 LEU B CA 1
ATOM 6357 C C . LEU B 1 152 ? 26.422 -7.562 0.939 1 37.44 152 LEU B C 1
ATOM 6359 O O . LEU B 1 152 ? 26.188 -6.355 0.99 1 37.44 152 LEU B O 1
ATOM 6363 N N . GLY B 1 153 ? 26.719 -8.117 2.029 1 36.62 153 GLY B N 1
ATOM 6364 C CA . GLY B 1 153 ? 26.984 -7.613 3.371 1 36.62 153 GLY B CA 1
ATOM 6365 C C . GLY B 1 153 ? 28.141 -6.648 3.438 1 36.62 153 GLY B C 1
ATOM 6366 O O . GLY B 1 153 ? 28.109 -5.672 4.191 1 36.62 153 GLY B O 1
ATOM 6367 N N . THR B 1 154 ? 29.156 -6.914 2.732 1 40.88 154 THR B N 1
ATOM 6368 C CA . THR B 1 154 ? 30.344 -6.09 2.941 1 40.88 154 THR B CA 1
ATOM 6369 C C . THR B 1 154 ? 30.234 -4.785 2.162 1 40.88 154 THR B C 1
ATOM 6371 O O . THR B 1 154 ? 30.719 -3.742 2.617 1 40.88 154 THR B O 1
ATOM 6374 N N . ARG B 1 155 ? 29.672 -4.742 0.909 1 43.94 155 ARG B N 1
ATOM 6375 C CA . ARG B 1 155 ? 29.672 -3.529 0.096 1 43.94 155 ARG B CA 1
ATOM 6376 C C . ARG B 1 155 ? 28.469 -2.658 0.414 1 43.94 155 ARG B C 1
ATOM 6378 O O . ARG B 1 155 ? 28.531 -1.432 0.295 1 43.94 155 ARG B O 1
ATOM 6385 N N . ARG B 1 156 ? 27.266 -3.24 0.812 1 54.16 156 ARG B N 1
ATOM 6386 C CA . ARG B 1 156 ? 26.047 -2.543 1.204 1 54.16 156 ARG B CA 1
ATOM 6387 C C . ARG B 1 156 ? 26.344 -1.451 2.227 1 54.16 156 ARG B C 1
ATOM 6389 O O . ARG B 1 156 ? 25.953 -0.298 2.045 1 54.16 156 ARG B O 1
ATOM 6396 N N . PRO B 1 157 ? 27.078 -1.911 3.127 1 54.06 157 PRO B N 1
ATOM 6397 C CA . PRO B 1 157 ? 27.344 -0.876 4.125 1 54.06 157 PRO B CA 1
ATOM 6398 C C . PRO B 1 157 ? 28.188 0.274 3.564 1 54.06 157 PRO B C 1
ATOM 6400 O O . PRO B 1 157 ? 27.984 1.431 3.941 1 54.06 157 PRO B O 1
ATOM 6403 N N . SER B 1 158 ? 28.906 -0.172 2.506 1 58.06 158 SER B N 1
ATOM 6404 C CA . SER B 1 158 ? 29.766 0.904 2.033 1 58.06 158 SER B CA 1
ATOM 6405 C C . SER B 1 158 ? 28.984 1.911 1.194 1 58.06 158 SER B C 1
ATOM 6407 O O . SER B 1 158 ? 29.188 3.121 1.322 1 58.06 158 SER B O 1
ATOM 6409 N N . LEU B 1 159 ? 28 1.35 0.384 1 57.72 159 LEU B N 1
ATOM 6410 C CA . LEU B 1 159 ? 27.203 2.238 -0.465 1 57.72 159 LEU B CA 1
ATOM 6411 C C . LEU B 1 159 ? 26.281 3.105 0.374 1 57.72 159 LEU B C 1
ATOM 6413 O O . LEU B 1 159 ? 26.172 4.316 0.15 1 57.72 159 LEU B O 1
ATOM 6417 N N . LEU B 1 160 ? 25.688 2.453 1.263 1 67.5 160 LEU B N 1
ATOM 6418 C CA . LEU B 1 160 ? 24.781 3.209 2.127 1 67.5 160 LEU B CA 1
ATOM 6419 C C . LEU B 1 160 ? 25.562 4.234 2.953 1 67.5 160 LEU B C 1
ATOM 6421 O O . LEU B 1 160 ? 25.062 5.336 3.201 1 67.5 160 LEU B O 1
ATOM 6425 N N . THR B 1 161 ? 26.781 3.832 3.17 1 68.44 161 THR B N 1
ATOM 6426 C CA . THR B 1 161 ? 27.625 4.762 3.92 1 68.44 161 THR B CA 1
ATOM 6427 C C . THR B 1 161 ? 28.031 5.945 3.051 1 68.44 161 THR B C 1
ATOM 6429 O O . THR B 1 161 ? 28.078 7.082 3.523 1 68.44 161 THR B O 1
ATOM 6432 N N . SER B 1 162 ? 28.172 5.582 1.818 1 67.5 162 SER B N 1
ATOM 6433 C CA . SER B 1 162 ? 28.578 6.652 0.914 1 67.5 162 SER B CA 1
ATOM 6434 C C . SER B 1 162 ? 27.422 7.613 0.643 1 67.5 162 SER B C 1
ATOM 6436 O O . SER B 1 162 ? 27.641 8.789 0.332 1 67.5 162 SER B O 1
ATOM 6438 N N . LEU B 1 163 ? 26.188 7.094 0.853 1 70.94 163 LEU B N 1
ATOM 6439 C CA . LEU B 1 163 ? 25 7.887 0.58 1 70.94 163 LEU B CA 1
ATOM 6440 C C . LEU B 1 163 ? 24.516 8.609 1.838 1 70.94 163 LEU B C 1
ATOM 6442 O O . LEU B 1 163 ? 23.625 9.453 1.774 1 70.94 163 LEU B O 1
ATOM 6446 N N . GLN B 1 164 ? 25.219 8.289 2.834 1 75.5 164 GLN B N 1
ATOM 6447 C CA . GLN B 1 164 ? 24.719 8.812 4.102 1 75.5 164 GLN B CA 1
ATOM 6448 C C . GLN B 1 164 ? 24.938 10.32 4.195 1 75.5 164 GLN B C 1
ATOM 6450 O O . GLN B 1 164 ? 26.047 10.805 4.016 1 75.5 164 GLN B O 1
ATOM 6455 N N . PRO B 1 165 ? 23.781 11.023 4.375 1 78.19 165 PRO B N 1
ATOM 6456 C CA . PRO B 1 165 ? 23.938 12.461 4.605 1 78.19 165 PRO B CA 1
ATOM 6457 C C . PRO B 1 165 ? 24.75 12.773 5.863 1 78.19 165 PRO B C 1
ATOM 6459 O O . PRO B 1 165 ? 24.969 11.883 6.691 1 78.19 165 PRO B O 1
ATOM 6462 N N . ASN B 1 166 ? 25.156 13.984 5.898 1 80.75 166 ASN B N 1
ATOM 6463 C CA . ASN B 1 166 ? 25.953 14.391 7.051 1 80.75 166 ASN B CA 1
ATOM 6464 C C . ASN B 1 166 ? 25.156 14.328 8.344 1 80.75 166 ASN B C 1
ATOM 6466 O O . ASN B 1 166 ? 24.172 15.062 8.5 1 80.75 166 ASN B O 1
ATOM 6470 N N . ILE B 1 167 ? 25.594 13.461 9.18 1 88.25 167 ILE B N 1
ATOM 6471 C CA . ILE B 1 167 ? 25.016 13.398 10.516 1 88.25 167 ILE B CA 1
ATOM 6472 C C . ILE B 1 167 ? 25.812 14.281 11.469 1 88.25 167 ILE B C 1
ATOM 6474 O O . ILE B 1 167 ? 27.031 14.133 11.578 1 88.25 167 ILE B O 1
ATOM 6478 N N . PRO B 1 168 ? 25.156 15.188 12.047 1 91.31 168 PRO B N 1
ATOM 6479 C CA . PRO B 1 168 ? 25.891 16.094 12.93 1 91.31 168 PRO B CA 1
ATOM 6480 C C . PRO B 1 168 ? 26.625 15.359 14.055 1 91.31 168 PRO B C 1
ATOM 6482 O O . PRO B 1 168 ? 26.406 14.164 14.258 1 91.31 168 PRO B O 1
ATOM 6485 N N . ASP B 1 169 ? 27.531 16.078 14.688 1 91.81 169 ASP B N 1
ATOM 6486 C CA . ASP B 1 169 ? 28.281 15.508 15.805 1 91.81 169 ASP B CA 1
ATOM 6487 C C . ASP B 1 169 ? 27.375 15.273 17.016 1 91.81 169 ASP B C 1
ATOM 6489 O O . ASP B 1 169 ? 26.266 15.812 17.078 1 91.81 169 ASP B O 1
ATOM 6493 N N . GLU B 1 170 ? 27.844 14.539 17.938 1 95 170 GLU B N 1
ATOM 6494 C CA . GLU B 1 170 ? 27.062 14.117 19.094 1 95 170 GLU B CA 1
ATOM 6495 C C . GLU B 1 170 ? 26.547 15.32 19.875 1 95 170 GLU B C 1
ATOM 6497 O O . GLU B 1 170 ? 25.391 15.32 20.344 1 95 170 GLU B O 1
ATOM 6502 N N . ALA B 1 171 ? 27.328 16.328 20.062 1 94.5 171 ALA B N 1
ATOM 6503 C CA . ALA B 1 171 ? 26.922 17.516 20.812 1 94.5 171 ALA B CA 1
ATOM 6504 C C . ALA B 1 171 ? 25.75 18.234 20.141 1 94.5 171 ALA B C 1
ATOM 6506 O O . ALA B 1 171 ? 24.812 18.672 20.812 1 94.5 171 ALA B O 1
ATOM 6507 N N . THR B 1 172 ? 25.844 18.375 18.859 1 94.38 172 THR B N 1
ATOM 6508 C CA . THR B 1 172 ? 24.781 19 18.094 1 94.38 172 THR B CA 1
ATOM 6509 C C . THR B 1 172 ? 23.5 18.172 18.156 1 94.38 172 THR B C 1
ATOM 6511 O O . THR B 1 172 ? 22.406 18.719 18.312 1 94.38 172 THR B O 1
ATOM 6514 N N . ILE B 1 173 ? 23.641 16.828 18.031 1 95.75 173 ILE B N 1
ATOM 6515 C CA . ILE B 1 173 ? 22.5 15.938 18.141 1 95.75 173 ILE B CA 1
ATOM 6516 C C . ILE B 1 173 ? 21.812 16.141 19.5 1 95.75 173 ILE B C 1
ATOM 6518 O O . ILE B 1 173 ? 20.594 16.312 19.562 1 95.75 173 ILE B O 1
ATOM 6522 N N . ARG B 1 174 ? 22.594 16.172 20.531 1 95.31 174 ARG B N 1
ATOM 6523 C CA . ARG B 1 174 ? 22.047 16.328 21.875 1 95.31 174 ARG B CA 1
ATOM 6524 C C . ARG B 1 174 ? 21.344 17.672 22.031 1 95.31 174 ARG B C 1
ATOM 6526 O O . ARG B 1 174 ? 20.312 17.766 22.703 1 95.31 174 ARG B O 1
ATOM 6533 N N . SER B 1 175 ? 21.875 18.719 21.422 1 96.06 175 SER B N 1
ATOM 6534 C CA . SER B 1 175 ? 21.266 20.047 21.484 1 96.06 175 SER B CA 1
ATOM 6535 C C . SER B 1 175 ? 19.922 20.062 20.781 1 96.06 175 SER B C 1
ATOM 6537 O O . SER B 1 175 ? 18.953 20.625 21.297 1 96.06 175 SER B O 1
ATOM 6539 N N . VAL B 1 176 ? 19.859 19.484 19.594 1 96.19 176 VAL B N 1
ATOM 6540 C CA . VAL B 1 176 ? 18.625 19.422 18.812 1 96.19 176 VAL B CA 1
ATOM 6541 C C . VAL B 1 176 ? 17.562 18.641 19.594 1 96.19 176 VAL B C 1
ATOM 6543 O O . VAL B 1 176 ? 16.422 19.078 19.703 1 96.19 176 VAL B O 1
ATOM 6546 N N . LEU B 1 177 ? 17.984 17.484 20.188 1 95.88 177 LEU B N 1
ATOM 6547 C CA . LEU B 1 177 ? 17.062 16.672 20.969 1 95.88 177 LEU B CA 1
ATOM 6548 C C . LEU B 1 177 ? 16.562 17.422 22.188 1 95.88 177 LEU B C 1
ATOM 6550 O O . LEU B 1 177 ? 15.359 17.422 22.469 1 95.88 177 LEU B O 1
ATOM 6554 N N . ALA B 1 178 ? 17.438 18.156 22.828 1 94.75 178 ALA B N 1
ATOM 6555 C CA . ALA B 1 178 ? 17.078 18.891 24.031 1 94.75 178 ALA B CA 1
ATOM 6556 C C . ALA B 1 178 ? 16.094 20.016 23.734 1 94.75 178 ALA B C 1
ATOM 6558 O O . ALA B 1 178 ? 15.164 20.25 24.5 1 94.75 178 ALA B O 1
ATOM 6559 N N . MET B 1 179 ? 16.25 20.688 22.641 1 94.56 179 MET B N 1
ATOM 6560 C CA . MET B 1 179 ? 15.43 21.828 22.266 1 94.56 179 MET B CA 1
ATOM 6561 C C . MET B 1 179 ? 14.031 21.406 21.844 1 94.56 179 MET B C 1
ATOM 6563 O O . MET B 1 179 ? 13.102 22.203 21.844 1 94.56 179 MET B O 1
ATOM 6567 N N . THR B 1 180 ? 13.859 20.125 21.469 1 95.12 180 THR B N 1
ATOM 6568 C CA . THR B 1 180 ? 12.586 19.703 20.875 1 95.12 180 THR B CA 1
ATOM 6569 C C . THR B 1 180 ? 11.906 18.672 21.766 1 95.12 180 THR B C 1
ATOM 6571 O O . THR B 1 180 ? 10.781 18.25 21.484 1 95.12 180 THR B O 1
ATOM 6574 N N . ARG B 1 181 ? 12.5 18.25 22.875 1 93.62 181 ARG B N 1
ATOM 6575 C CA . ARG B 1 181 ? 12.008 17.188 23.75 1 93.62 181 ARG B CA 1
ATOM 6576 C C . ARG B 1 181 ? 10.578 17.453 24.188 1 93.62 181 ARG B C 1
ATOM 6578 O O . ARG B 1 181 ? 9.773 16.531 24.312 1 93.62 181 ARG B O 1
ATOM 6585 N N . LYS B 1 182 ? 10.242 18.625 24.484 1 92.44 182 LYS B N 1
ATOM 6586 C CA . LYS B 1 182 ? 8.938 19 25.016 1 92.44 182 LYS B CA 1
ATOM 6587 C C . LYS B 1 182 ? 7.82 18.672 24.031 1 92.44 182 LYS B C 1
ATOM 6589 O O . LYS B 1 182 ? 6.652 18.578 24.406 1 92.44 182 LYS B O 1
ATOM 6594 N N . TYR B 1 183 ? 8.172 18.5 22.734 1 94.94 183 TYR B N 1
ATOM 6595 C CA . TYR B 1 183 ? 7.156 18.25 21.719 1 94.94 183 TYR B CA 1
ATOM 6596 C C . TYR B 1 183 ? 7.027 16.766 21.406 1 94.94 183 TYR B C 1
ATOM 6598 O O . TYR B 1 183 ? 6.117 16.359 20.688 1 94.94 183 TYR B O 1
ATOM 6606 N N . TRP B 1 184 ? 7.918 15.883 21.953 1 94.62 184 TRP B N 1
ATOM 6607 C CA . TRP B 1 184 ? 7.965 14.461 21.625 1 94.62 184 TRP B CA 1
ATOM 6608 C C . TRP B 1 184 ? 6.652 13.773 21.984 1 94.62 184 TRP B C 1
ATOM 6610 O O . TRP B 1 184 ? 6.246 12.812 21.312 1 94.62 184 TRP B O 1
ATOM 6620 N N . CYS B 1 185 ? 5.973 14.297 22.922 1 91.19 185 CYS B N 1
ATOM 6621 C CA . CYS B 1 185 ? 4.727 13.711 23.406 1 91.19 185 CYS B CA 1
ATOM 6622 C C . CYS B 1 185 ? 3.625 13.844 22.359 1 91.19 185 CYS B C 1
ATOM 6624 O O . CYS B 1 185 ? 2.607 13.156 22.438 1 91.19 185 CYS B O 1
ATOM 6626 N N . THR B 1 186 ? 3.777 14.727 21.375 1 93.56 186 THR B N 1
ATOM 6627 C CA . THR B 1 186 ? 2.762 14.938 20.344 1 93.56 186 THR B CA 1
ATOM 6628 C C . THR B 1 186 ? 3.027 14.055 19.125 1 93.56 186 THR B C 1
ATOM 6630 O O . THR B 1 186 ? 2.271 14.094 18.156 1 93.56 186 THR B O 1
ATOM 6633 N N . TRP B 1 187 ? 4.141 13.297 19.203 1 95.5 187 TRP B N 1
ATOM 6634 C CA . TRP B 1 187 ? 4.539 12.461 18.078 1 95.5 187 TRP B CA 1
ATOM 6635 C C . TRP B 1 187 ? 4.07 11.023 18.281 1 95.5 187 TRP B C 1
ATOM 6637 O O . TRP B 1 187 ? 3.689 10.633 19.391 1 95.5 187 TRP B O 1
ATOM 6647 N N . PRO B 1 188 ? 3.994 10.219 17.141 1 93.88 188 PRO B N 1
ATOM 6648 C CA . PRO B 1 188 ? 3.594 8.82 17.281 1 93.88 188 PRO B CA 1
ATOM 6649 C C . PRO B 1 188 ? 4.512 8.039 18.219 1 93.88 188 PRO B C 1
ATOM 6651 O O . PRO B 1 188 ? 5.723 8.281 18.25 1 93.88 188 PRO B O 1
ATOM 6654 N N . ALA B 1 189 ? 3.916 7.082 18.922 1 90.56 189 ALA B N 1
ATOM 6655 C CA . ALA B 1 189 ? 4.715 6.199 19.766 1 90.56 189 ALA B CA 1
ATOM 6656 C C . ALA B 1 189 ? 5.793 5.488 18.953 1 90.56 189 ALA B C 1
ATOM 6658 O O . ALA B 1 189 ? 5.555 5.074 17.828 1 90.56 189 ALA B O 1
ATOM 6659 N N . CYS B 1 190 ? 6.938 5.465 19.5 1 91.75 190 CYS B N 1
ATOM 6660 C CA . CYS B 1 190 ? 8.078 4.836 18.859 1 91.75 190 CYS B CA 1
ATOM 6661 C C . CYS B 1 190 ? 8.828 3.928 19.828 1 91.75 190 CYS B C 1
ATOM 6663 O O . CYS B 1 190 ? 9.352 4.395 20.844 1 91.75 190 CYS B O 1
ATOM 6665 N N . TYR B 1 191 ? 8.914 2.674 19.516 1 90.31 191 TYR B N 1
ATOM 6666 C CA . TYR B 1 191 ? 9.445 1.666 20.422 1 90.31 191 TYR B CA 1
ATOM 6667 C C . TYR B 1 191 ? 10.805 1.171 19.953 1 90.31 191 TYR B C 1
ATOM 6669 O O . TYR B 1 191 ? 11.039 1.022 18.75 1 90.31 191 TYR B O 1
ATOM 6677 N N . TYR B 1 192 ? 11.695 1.123 20.891 1 85.19 192 TYR B N 1
ATOM 6678 C CA . TYR B 1 192 ? 12.977 0.48 20.641 1 85.19 192 TYR B CA 1
ATOM 6679 C C . TYR B 1 192 ? 13.18 -0.72 21.547 1 85.19 192 TYR B C 1
ATOM 6681 O O . TYR B 1 192 ? 12.523 -0.832 22.594 1 85.19 192 TYR B O 1
ATOM 6689 N N . GLY B 1 193 ? 14.086 -1.599 21.188 1 75.44 193 GLY B N 1
ATOM 6690 C CA . GLY B 1 193 ? 14.438 -2.729 22.031 1 75.44 193 GLY B CA 1
ATOM 6691 C C . GLY B 1 193 ? 14.227 -4.07 21.359 1 75.44 193 GLY B C 1
ATOM 6692 O O . GLY B 1 193 ? 13.648 -4.141 20.266 1 75.44 193 GLY B O 1
ATOM 6693 N N . SER B 1 194 ? 15.023 -5 21.688 1 61.97 194 SER B N 1
ATOM 6694 C CA . SER B 1 194 ? 15.016 -6.32 21.062 1 61.97 194 SER B CA 1
ATOM 6695 C C . SER B 1 194 ? 13.906 -7.195 21.641 1 61.97 194 SER B C 1
ATOM 6697 O O . SER B 1 194 ? 13.625 -7.141 22.828 1 61.97 194 SER B O 1
ATOM 6699 N N . GLU B 1 195 ? 12.93 -7.633 20.719 1 56.16 195 GLU B N 1
ATOM 6700 C CA . GLU B 1 195 ? 12.086 -8.711 21.219 1 56.16 195 GLU B CA 1
ATOM 6701 C C . GLU B 1 195 ? 12.922 -9.906 21.656 1 56.16 195 GLU B C 1
ATOM 6703 O O . GLU B 1 195 ? 13.984 -10.172 21.094 1 56.16 195 GLU B O 1
ATOM 6708 N N . PRO B 1 196 ? 12.531 -10.719 22.656 1 48.38 196 PRO B N 1
ATOM 6709 C CA . PRO B 1 196 ? 11.336 -10.594 23.5 1 48.38 196 PRO B CA 1
ATOM 6710 C C . PRO B 1 196 ? 11.508 -9.555 24.609 1 48.38 196 PRO B C 1
ATOM 6712 O O . PRO B 1 196 ? 10.68 -9.477 25.516 1 48.38 196 PRO B O 1
ATOM 6715 N N . HIS B 1 197 ? 12.656 -8.906 24.656 1 50.69 197 HIS B N 1
ATOM 6716 C CA . HIS B 1 197 ? 12.867 -8.016 25.781 1 50.69 197 HIS B CA 1
ATOM 6717 C C . HIS B 1 197 ? 11.922 -6.82 25.734 1 50.69 197 HIS B C 1
ATOM 6719 O O . HIS B 1 197 ? 11.312 -6.547 24.703 1 50.69 197 HIS B O 1
ATOM 6725 N N . GLN B 1 198 ? 11.945 -6.137 26.922 1 59.88 198 GLN B N 1
ATOM 6726 C CA . GLN B 1 198 ? 11.07 -4.988 27.156 1 59.88 198 GLN B CA 1
ATOM 6727 C C . GLN B 1 198 ? 11.383 -3.85 26.188 1 59.88 198 GLN B C 1
ATOM 6729 O O . GLN B 1 198 ? 12.555 -3.502 25.984 1 59.88 198 GLN B O 1
ATOM 6734 N N . THR B 1 199 ? 10.445 -3.58 25.312 1 76.19 199 THR B N 1
ATOM 6735 C CA . THR B 1 199 ? 10.523 -2.43 24.422 1 76.19 199 THR B CA 1
ATOM 6736 C C . THR B 1 199 ? 10.297 -1.131 25.188 1 76.19 199 THR B C 1
ATOM 6738 O O . THR B 1 199 ? 9.516 -1.099 26.156 1 76.19 199 THR B O 1
ATOM 6741 N N . PHE B 1 200 ? 11.258 -0.188 25.109 1 77.56 200 PHE B N 1
ATOM 6742 C CA . PHE B 1 200 ? 11.031 1.139 25.672 1 77.56 200 PHE B CA 1
ATOM 6743 C C . PHE B 1 200 ? 10.516 2.1 24.609 1 77.56 200 PHE B C 1
ATOM 6745 O O . PHE B 1 200 ? 10.773 1.905 23.406 1 77.56 200 PHE B O 1
ATOM 6752 N N . GLN B 1 201 ? 9.711 3.014 25.094 1 83.25 201 GLN B N 1
ATOM 6753 C CA . GLN B 1 201 ? 9.172 4.062 24.234 1 83.25 201 GLN B CA 1
ATOM 6754 C C . GLN B 1 201 ? 10.016 5.332 24.328 1 83.25 201 GLN B C 1
ATOM 6756 O O . GLN B 1 201 ? 10.242 5.867 25.406 1 83.25 201 GLN B O 1
ATOM 6761 N N . VAL B 1 202 ? 10.484 5.883 23.25 1 80.31 202 VAL B N 1
ATOM 6762 C CA . VAL B 1 202 ? 11.453 6.973 23.188 1 80.31 202 VAL B CA 1
ATOM 6763 C C . VAL B 1 202 ? 10.875 8.219 23.859 1 80.31 202 VAL B C 1
ATOM 6765 O O . VAL B 1 202 ? 11.586 8.93 24.578 1 80.31 202 VAL B O 1
ATOM 6768 N N . ASN B 1 203 ? 9.648 8.492 23.672 1 76.12 203 ASN B N 1
ATOM 6769 C CA . ASN B 1 203 ? 9.055 9.734 24.156 1 76.12 203 ASN B CA 1
ATOM 6770 C C . ASN B 1 203 ? 8.547 9.594 25.578 1 76.12 203 ASN B C 1
ATOM 6772 O O . ASN B 1 203 ? 7.992 10.539 26.156 1 76.12 203 ASN B O 1
ATOM 6776 N N . ARG B 1 204 ? 8.766 8.461 26.156 1 77.94 204 ARG B N 1
ATOM 6777 C CA . ARG B 1 204 ? 8.227 8.25 27.5 1 77.94 204 ARG B CA 1
ATOM 6778 C C . ARG B 1 204 ? 9.305 7.77 28.453 1 77.94 204 ARG B C 1
ATOM 6780 O O . ARG B 1 204 ? 9.242 8.023 29.656 1 77.94 204 ARG B O 1
ATOM 6787 N N . ASP B 1 205 ? 10.367 7.109 27.828 1 79 205 ASP B N 1
ATOM 6788 C CA . ASP B 1 205 ? 11.367 6.465 28.688 1 79 205 ASP B CA 1
ATOM 6789 C C . ASP B 1 205 ? 12.695 7.219 28.641 1 79 205 ASP B C 1
ATOM 6791 O O . ASP B 1 205 ? 13.078 7.75 27.594 1 79 205 ASP B O 1
ATOM 6795 N N . ALA B 1 206 ? 13.359 7.277 29.766 1 79.19 206 ALA B N 1
ATOM 6796 C CA . ALA B 1 206 ? 14.625 7.992 29.891 1 79.19 206 ALA B CA 1
ATOM 6797 C C . ALA B 1 206 ? 15.695 7.383 29 1 79.19 206 ALA B C 1
ATOM 6799 O O . ALA B 1 206 ? 16.609 8.078 28.547 1 79.19 206 ALA B O 1
ATOM 6800 N N . GLU B 1 207 ? 15.586 6.195 28.703 1 83.94 207 GLU B N 1
ATOM 6801 C CA . GLU B 1 207 ? 16.562 5.465 27.891 1 83.94 207 GLU B CA 1
ATOM 6802 C C . GLU B 1 207 ? 16.484 5.863 26.422 1 83.94 207 GLU B C 1
ATOM 6804 O O . GLU B 1 207 ? 17.438 5.688 25.672 1 83.94 207 GLU B O 1
ATOM 6809 N N . GLY B 1 208 ? 15.43 6.449 26.141 1 85.75 208 GLY B N 1
ATOM 6810 C CA . GLY B 1 208 ? 15.156 6.727 24.734 1 85.75 208 GLY B CA 1
ATOM 6811 C C . GLY B 1 208 ? 16.141 7.699 24.109 1 85.75 208 GLY B C 1
ATOM 6812 O O . GLY B 1 208 ? 16.688 7.445 23.031 1 85.75 208 GLY B O 1
ATOM 6813 N N . GLU B 1 209 ? 16.516 8.727 24.797 1 88.88 209 GLU B N 1
ATOM 6814 C CA . GLU B 1 209 ? 17.422 9.75 24.266 1 88.88 209 GLU B CA 1
ATOM 6815 C C . GLU B 1 209 ? 18.828 9.195 24.078 1 88.88 209 GLU B C 1
ATOM 6817 O O . GLU B 1 209 ? 19.469 9.445 23.062 1 88.88 209 GLU B O 1
ATOM 6822 N N . GLU B 1 210 ? 19.297 8.469 25.062 1 89.75 210 GLU B N 1
ATOM 6823 C CA . GLU B 1 210 ? 20.641 7.898 24.984 1 89.75 210 GLU B CA 1
ATOM 6824 C C . GLU B 1 210 ? 20.734 6.895 23.828 1 89.75 210 GLU B C 1
ATOM 6826 O O . GLU B 1 210 ? 21.781 6.801 23.172 1 89.75 210 GLU B O 1
ATOM 6831 N N . TYR B 1 211 ? 19.734 6.164 23.719 1 90.25 211 TYR B N 1
ATOM 6832 C CA . TYR B 1 211 ? 19.703 5.203 22.609 1 90.25 211 TYR B CA 1
ATOM 6833 C C . TYR B 1 211 ? 19.766 5.914 21.266 1 90.25 211 TYR B C 1
ATOM 6835 O O . TYR B 1 211 ? 20.516 5.5 20.375 1 90.25 211 TYR B O 1
ATOM 6843 N N . LEU B 1 212 ? 18.984 6.969 21.078 1 93.38 212 LEU B N 1
ATOM 6844 C CA . LEU B 1 212 ? 18.984 7.738 19.844 1 93.38 212 LEU B CA 1
ATOM 6845 C C . LEU B 1 212 ? 20.375 8.289 19.531 1 93.38 212 LEU B C 1
ATOM 6847 O O . LEU B 1 212 ? 20.859 8.172 18.406 1 93.38 212 LEU B O 1
ATOM 6851 N N . VAL B 1 213 ? 21.016 8.797 20.578 1 93.69 213 VAL B N 1
ATOM 6852 C CA . VAL B 1 213 ? 22.344 9.391 20.406 1 93.69 213 VAL B CA 1
ATOM 6853 C C . VAL B 1 213 ? 23.344 8.312 20 1 93.69 213 VAL B C 1
ATOM 6855 O O . VAL B 1 213 ? 24.141 8.516 19.078 1 93.69 213 VAL B O 1
ATOM 6858 N N . ARG B 1 214 ? 23.266 7.223 20.609 1 91.88 214 ARG B N 1
ATOM 6859 C CA . ARG B 1 214 ? 24.188 6.129 20.328 1 91.88 214 ARG B CA 1
ATOM 6860 C C . ARG B 1 214 ? 24.016 5.633 18.891 1 91.88 214 ARG B C 1
ATOM 6862 O O . ARG B 1 214 ? 25 5.48 18.156 1 91.88 214 ARG B O 1
ATOM 6869 N N . VAL B 1 215 ? 22.797 5.383 18.469 1 92.25 215 VAL B N 1
ATOM 6870 C CA . VAL B 1 215 ? 22.5 4.82 17.156 1 92.25 215 VAL B CA 1
ATOM 6871 C C . VAL B 1 215 ? 22.859 5.832 16.078 1 92.25 215 VAL B C 1
ATOM 6873 O O . VAL B 1 215 ? 23.359 5.457 15.016 1 92.25 215 VAL B O 1
ATOM 6876 N N . LEU B 1 216 ? 22.625 7.141 16.297 1 93.69 216 LEU B N 1
ATOM 6877 C CA . LEU B 1 216 ? 22.906 8.18 15.305 1 93.69 216 LEU B CA 1
ATOM 6878 C C . LEU B 1 216 ? 24.406 8.422 15.188 1 93.69 216 LEU B C 1
ATOM 6880 O O . LEU B 1 216 ? 24.922 8.703 14.102 1 93.69 216 LEU B O 1
ATOM 6884 N N . SER B 1 217 ? 25.109 8.234 16.328 1 90.75 217 SER B N 1
ATOM 6885 C CA . SER B 1 217 ? 26.547 8.461 16.344 1 90.75 217 SER B CA 1
ATOM 6886 C C . SER B 1 217 ? 27.297 7.266 15.766 1 90.75 217 SER B C 1
ATOM 6888 O O . SER B 1 217 ? 28.375 7.426 15.18 1 90.75 217 SER B O 1
ATOM 6890 N N . HIS B 1 218 ? 26.734 6.07 15.93 1 88.12 218 HIS B N 1
ATOM 6891 C CA . HIS B 1 218 ? 27.297 4.828 15.414 1 88.12 218 HIS B CA 1
ATOM 6892 C C . HIS B 1 218 ? 26.266 4.031 14.633 1 88.12 218 HIS B C 1
ATOM 6894 O O . HIS B 1 218 ? 25.781 3.002 15.109 1 88.12 218 HIS B O 1
ATOM 6900 N N . PRO B 1 219 ? 26.062 4.391 13.414 1 86.06 219 PRO B N 1
ATOM 6901 C CA . PRO B 1 219 ? 24.953 3.84 12.641 1 86.06 219 PRO B CA 1
ATOM 6902 C C . PRO B 1 219 ? 25.172 2.389 12.227 1 86.06 219 PRO B C 1
ATOM 6904 O O . PRO B 1 219 ? 26.125 2.096 11.484 1 86.06 219 PRO B O 1
ATOM 6907 N N . PRO B 1 220 ? 24.375 1.46 12.672 1 82.19 220 PRO B N 1
ATOM 6908 C CA . PRO B 1 220 ? 24.453 0.071 12.211 1 82.19 220 PRO B CA 1
ATOM 6909 C C . PRO B 1 220 ? 23.875 -0.122 10.812 1 82.19 220 PRO B C 1
ATOM 6911 O O . PRO B 1 220 ? 24.016 -1.197 10.227 1 82.19 220 PRO B O 1
ATOM 6914 N N . LEU B 1 221 ? 23.297 0.677 10.172 1 81.88 221 LEU B N 1
ATOM 6915 C CA . LEU B 1 221 ? 22.703 0.74 8.844 1 81.88 221 LEU B CA 1
ATOM 6916 C C . LEU B 1 221 ? 21.578 -0.275 8.695 1 81.88 221 LEU B C 1
ATOM 6918 O O . LEU B 1 221 ? 21.562 -1.071 7.758 1 81.88 221 LEU B O 1
ATOM 6922 N N . ASP B 1 222 ? 20.734 -0.338 9.57 1 87.38 222 ASP B N 1
ATOM 6923 C CA . ASP B 1 222 ? 19.531 -1.175 9.57 1 87.38 222 ASP B CA 1
ATOM 6924 C C . ASP B 1 222 ? 18.281 -0.336 9.789 1 87.38 222 ASP B C 1
ATOM 6926 O O . ASP B 1 222 ? 18.328 0.894 9.711 1 87.38 222 ASP B O 1
ATOM 6930 N N . THR B 1 223 ? 17.188 -1.004 9.93 1 91.19 223 THR B N 1
ATOM 6931 C CA . THR B 1 223 ? 15.922 -0.295 10.062 1 91.19 223 THR B CA 1
ATOM 6932 C C . THR B 1 223 ? 15.875 0.49 11.367 1 91.19 223 THR B C 1
ATOM 6934 O O . THR B 1 223 ? 15.219 1.53 11.453 1 91.19 223 THR B O 1
ATOM 6937 N N . ALA B 1 224 ? 16.578 0.021 12.406 1 89.88 224 ALA B N 1
ATOM 6938 C CA . ALA B 1 224 ? 16.641 0.741 13.68 1 89.88 224 ALA B CA 1
ATOM 6939 C C . ALA B 1 224 ? 17.328 2.088 13.516 1 89.88 224 ALA B C 1
ATOM 6941 O O . ALA B 1 224 ? 16.906 3.088 14.109 1 89.88 224 ALA B O 1
ATOM 6942 N N . PHE B 1 225 ? 18.422 2.055 12.758 1 92.75 225 PHE B N 1
ATOM 6943 C CA . PHE B 1 225 ? 19.094 3.307 12.453 1 92.75 225 PHE B CA 1
ATOM 6944 C C . PHE B 1 225 ? 18.188 4.242 11.664 1 92.75 225 PHE B C 1
ATOM 6946 O O . PHE B 1 225 ? 18.094 5.43 11.977 1 92.75 225 PHE B O 1
ATOM 6953 N N . CYS B 1 226 ? 17.516 3.719 10.633 1 94.31 226 CYS B N 1
ATOM 6954 C CA . CYS B 1 226 ? 16.609 4.527 9.836 1 94.31 226 CYS B CA 1
ATOM 6955 C C . CYS B 1 226 ? 15.539 5.172 10.711 1 94.31 226 CYS B C 1
ATOM 6957 O O . CYS B 1 226 ? 15.242 6.359 10.562 1 94.31 226 CYS B O 1
ATOM 6959 N N . LYS B 1 227 ? 14.969 4.426 11.562 1 95.38 227 LYS B N 1
ATOM 6960 C CA . LYS B 1 227 ? 13.953 4.895 12.5 1 95.38 227 LYS B CA 1
ATOM 6961 C C . LYS B 1 227 ? 14.492 6.023 13.375 1 95.38 227 LYS B C 1
ATOM 6963 O O . LYS B 1 227 ? 13.828 7.043 13.57 1 95.38 227 LYS B O 1
ATOM 6968 N N . SER B 1 228 ? 15.711 5.828 13.867 1 95.56 228 SER B N 1
ATOM 6969 C CA . SER B 1 228 ? 16.344 6.84 14.7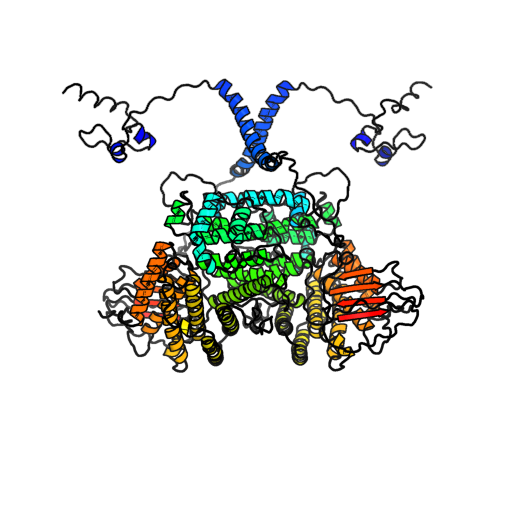03 1 95.56 228 SER B CA 1
ATOM 6970 C C . SER B 1 228 ? 16.625 8.109 13.906 1 95.56 228 SER B C 1
ATOM 6972 O O . SER B 1 228 ? 16.484 9.219 14.422 1 95.56 228 SER B O 1
ATOM 6974 N N . LEU B 1 229 ? 17.062 7.91 12.742 1 96.19 229 LEU B N 1
ATOM 6975 C CA . LEU B 1 229 ? 17.328 9.055 11.875 1 96.19 229 LEU B CA 1
ATOM 6976 C C . LEU B 1 229 ? 16.047 9.82 11.594 1 96.19 229 LEU B C 1
ATOM 6978 O O . LEU B 1 229 ? 16.031 11.055 11.617 1 96.19 229 LEU B O 1
ATOM 6982 N N . LEU B 1 230 ? 14.961 9.141 11.328 1 97.75 230 LEU B N 1
ATOM 6983 C CA . LEU B 1 230 ? 13.68 9.781 11.07 1 97.75 230 LEU B CA 1
ATOM 6984 C C . LEU B 1 230 ? 13.195 10.547 12.297 1 97.75 230 LEU B C 1
ATOM 6986 O O . LEU B 1 230 ? 12.617 11.625 12.172 1 97.75 230 LEU B O 1
ATOM 6990 N N . TRP B 1 231 ? 13.43 9.961 13.469 1 97.56 231 TRP B N 1
ATOM 6991 C CA . TRP B 1 231 ? 13.109 10.688 14.695 1 97.56 231 TRP B CA 1
ATOM 6992 C C . TRP B 1 231 ? 13.914 11.977 14.797 1 97.56 231 TRP B C 1
ATOM 6994 O O . TRP B 1 231 ? 13.375 13.023 15.164 1 97.56 231 TRP B O 1
ATOM 7004 N N . PHE B 1 232 ? 15.148 11.891 14.438 1 96.94 232 PHE B N 1
ATOM 7005 C CA . PHE B 1 232 ? 16.016 13.07 14.438 1 96.94 232 PHE B CA 1
ATOM 7006 C C . PHE B 1 232 ? 15.516 14.102 13.438 1 96.94 232 PHE B C 1
ATOM 7008 O O . PHE B 1 232 ? 15.539 15.305 13.711 1 96.94 232 PHE B O 1
ATOM 7015 N N . VAL B 1 233 ? 15.086 13.625 12.281 1 97.38 233 VAL B N 1
ATOM 7016 C CA . VAL B 1 233 ? 14.547 14.516 11.258 1 97.38 233 VAL B CA 1
ATOM 7017 C C . VAL B 1 233 ? 13.305 15.227 11.789 1 97.38 233 VAL B C 1
ATOM 7019 O O . VAL B 1 233 ? 13.086 16.406 11.492 1 97.38 233 VAL B O 1
ATOM 7022 N N . LEU B 1 234 ? 12.453 14.555 12.578 1 97.69 234 LEU B N 1
ATOM 7023 C CA . LEU B 1 234 ? 11.312 15.188 13.227 1 97.69 234 LEU B CA 1
ATOM 7024 C C . LEU B 1 234 ? 11.766 16.328 14.141 1 97.69 234 LEU B C 1
ATOM 7026 O O . LEU B 1 234 ? 11.141 17.391 14.172 1 97.69 234 LEU B O 1
ATOM 7030 N N . CYS B 1 235 ? 12.852 16.047 14.844 1 96.94 235 CYS B N 1
ATOM 7031 C CA . CYS B 1 235 ? 13.406 17.078 15.719 1 96.94 235 CYS B CA 1
ATOM 7032 C C . CYS B 1 235 ? 13.875 18.281 14.914 1 96.94 235 CYS B C 1
ATOM 7034 O O . CYS B 1 235 ? 13.602 19.422 15.281 1 96.94 235 CYS B O 1
ATOM 7036 N N . LEU B 1 236 ? 14.531 18.016 13.859 1 95.31 236 LEU B N 1
ATOM 7037 C CA . LEU B 1 236 ? 15 19.094 13 1 95.31 236 LEU B CA 1
ATOM 7038 C C . LEU B 1 236 ? 13.828 19.906 12.453 1 95.31 236 LEU B C 1
ATOM 7040 O O . LEU B 1 236 ? 13.891 21.141 12.414 1 95.31 236 LEU B O 1
ATOM 7044 N N . GLN B 1 237 ? 12.859 19.203 12.031 1 94.62 237 GLN B N 1
ATOM 7045 C CA . GLN B 1 237 ? 11.664 19.828 11.484 1 94.62 237 GLN B CA 1
ATOM 7046 C C . GLN B 1 237 ? 11 20.734 12.516 1 94.62 237 GLN B C 1
ATOM 7048 O O . GLN B 1 237 ? 10.492 21.812 12.172 1 94.62 237 GLN B O 1
ATOM 7053 N N . GLN B 1 238 ? 10.992 20.344 13.75 1 94.5 238 GLN B N 1
ATOM 7054 C CA . GLN B 1 238 ? 10.305 21.016 14.852 1 94.5 238 GLN B CA 1
ATOM 7055 C C . GLN B 1 238 ? 11.102 22.234 15.336 1 94.5 238 GLN B C 1
ATOM 7057 O O . GLN B 1 238 ? 10.555 23.109 16 1 94.5 238 GLN B O 1
ATOM 7062 N N . LEU B 1 239 ? 12.359 22.359 15 1 93.12 239 LEU B N 1
ATOM 7063 C CA . LEU B 1 239 ? 13.195 23.469 15.445 1 93.12 239 LEU B CA 1
ATOM 7064 C C . LEU B 1 239 ? 12.672 24.797 14.898 1 93.12 239 LEU B C 1
ATOM 7066 O O . LEU B 1 239 ? 12.305 24.875 13.719 1 93.12 239 LEU B O 1
ATOM 7070 N N . ALA B 1 240 ? 12.664 25.75 15.766 1 90.62 240 ALA B N 1
ATOM 7071 C CA . ALA B 1 240 ? 12.367 27.094 15.297 1 90.62 240 ALA B CA 1
ATOM 7072 C C . ALA B 1 240 ? 13.383 27.562 14.258 1 90.62 240 ALA B C 1
ATOM 7074 O O . ALA B 1 240 ? 14.539 27.125 14.281 1 90.62 240 ALA B O 1
ATOM 7075 N N . ALA B 1 241 ? 12.953 28.391 13.398 1 87.69 241 ALA B N 1
ATOM 7076 C CA . ALA B 1 241 ? 13.805 28.844 12.305 1 87.69 241 ALA B CA 1
ATOM 7077 C C . ALA B 1 241 ? 15.102 29.453 12.828 1 87.69 241 ALA B C 1
ATOM 7079 O O . ALA B 1 241 ? 16.172 29.172 12.305 1 87.69 241 ALA B O 1
ATOM 7080 N N . ASP B 1 242 ? 15.031 30.203 13.852 1 88.19 242 ASP B N 1
ATOM 7081 C CA . ASP B 1 242 ? 16.203 30.875 14.406 1 88.19 242 ASP B CA 1
ATOM 7082 C C . ASP B 1 242 ? 17.156 29.859 15.039 1 88.19 242 ASP B C 1
ATOM 7084 O O . ASP B 1 242 ? 18.375 29.969 14.883 1 88.19 242 ASP B O 1
ATOM 7088 N N . SER B 1 243 ? 16.609 28.875 15.758 1 91.19 243 SER B N 1
ATOM 7089 C CA . SER B 1 243 ? 17.438 27.844 16.375 1 91.19 243 SER B CA 1
ATOM 7090 C C . SER B 1 243 ? 18.141 27 15.328 1 91.19 243 SER B C 1
ATOM 7092 O O . SER B 1 243 ? 19.297 26.609 15.516 1 91.19 243 SER B O 1
ATOM 7094 N N . PHE B 1 244 ? 17.469 26.703 14.289 1 91.69 244 PHE B N 1
ATOM 7095 C CA . PHE B 1 244 ? 18.062 25.922 13.203 1 91.69 244 PHE B CA 1
ATOM 7096 C C . PHE B 1 244 ? 19.25 26.656 12.602 1 91.69 244 PHE B C 1
ATOM 7098 O O . PHE B 1 244 ? 20.312 26.062 12.391 1 91.69 244 PHE B O 1
ATOM 7105 N N . ARG B 1 245 ? 19.078 27.969 12.336 1 89.19 245 ARG B N 1
ATOM 7106 C CA . ARG B 1 245 ? 20.141 28.766 11.734 1 89.19 245 ARG B CA 1
ATOM 7107 C C . ARG B 1 245 ? 21.344 28.875 12.664 1 89.19 245 ARG B C 1
ATOM 7109 O O . ARG B 1 245 ? 22.484 28.922 12.203 1 89.19 245 ARG B O 1
ATOM 7116 N N . HIS B 1 246 ? 21.062 28.828 13.922 1 90.56 246 HIS B N 1
ATOM 7117 C CA . HIS B 1 246 ? 22.125 28.906 14.906 1 90.56 246 HIS B CA 1
ATOM 7118 C C . HIS B 1 246 ? 22.922 27.609 14.961 1 90.56 246 HIS B C 1
ATOM 7120 O O . HIS B 1 246 ? 24.156 27.641 15.047 1 90.56 246 HIS B O 1
ATOM 7126 N N . LEU B 1 247 ? 22.219 26.516 14.914 1 91.19 247 LEU B N 1
ATOM 7127 C CA . LEU B 1 247 ? 22.859 25.219 15.031 1 91.19 247 LEU B CA 1
ATOM 7128 C C . LEU B 1 247 ? 23.531 24.812 13.719 1 91.19 247 LEU B C 1
ATOM 7130 O O . LEU B 1 247 ? 24.531 24.094 13.727 1 91.19 247 LEU B O 1
ATOM 7134 N N . PHE B 1 248 ? 22.906 25.203 12.672 1 89.56 248 PHE B N 1
ATOM 7135 C CA . PHE B 1 248 ? 23.391 24.828 11.352 1 89.56 248 PHE B CA 1
ATOM 7136 C C . PHE B 1 248 ? 23.656 26.078 10.5 1 89.56 248 PHE B C 1
ATOM 7138 O O . PHE B 1 248 ? 22.906 26.344 9.555 1 89.56 248 PHE B O 1
ATOM 7145 N N . PRO B 1 249 ? 24.688 26.672 10.844 1 77.75 249 PRO B N 1
ATOM 7146 C CA . PRO B 1 249 ? 24.969 27.938 10.164 1 77.75 249 PRO B CA 1
ATOM 7147 C C . PRO B 1 249 ? 25.297 27.734 8.68 1 77.75 249 PRO B C 1
ATOM 7149 O O . PRO B 1 249 ? 25.281 28.703 7.91 1 77.75 249 PRO B O 1
ATOM 7152 N N . GLN B 1 250 ? 25.609 26.547 8.43 1 66.38 250 GLN B N 1
ATOM 7153 C CA . GLN B 1 250 ? 25.969 26.344 7.027 1 66.38 250 GLN B CA 1
ATOM 7154 C C . GLN B 1 250 ? 24.781 26.656 6.109 1 66.38 250 GLN B C 1
ATOM 7156 O O . GLN B 1 250 ? 23.641 26.75 6.562 1 66.38 250 GLN B O 1
ATOM 7161 N N . ARG B 1 251 ? 25.047 27.016 4.918 1 63.5 251 ARG B N 1
ATOM 7162 C CA . ARG B 1 251 ? 24.203 27.562 3.859 1 63.5 251 ARG B CA 1
ATOM 7163 C C . ARG B 1 251 ? 23.141 26.562 3.436 1 63.5 251 ARG B C 1
ATOM 7165 O O . ARG B 1 251 ? 22.375 26.812 2.5 1 63.5 251 ARG B O 1
ATOM 7172 N N . CYS B 1 252 ? 22.875 25.469 4.168 1 75.06 252 CYS B N 1
ATOM 7173 C CA . CYS B 1 252 ? 21.812 24.609 3.68 1 75.06 252 CYS B CA 1
ATOM 7174 C C . CYS B 1 252 ? 20.484 24.969 4.336 1 75.06 252 CYS B C 1
ATOM 7176 O O . CYS B 1 252 ? 20.438 25.281 5.523 1 75.06 252 CYS B O 1
ATOM 7178 N N . SER B 1 253 ? 19.5 25.141 3.479 1 81.75 253 SER B N 1
ATOM 7179 C CA . SER B 1 253 ? 18.172 25.391 4.008 1 81.75 253 SER B CA 1
ATOM 7180 C C . SER B 1 253 ? 17.656 24.188 4.801 1 81.75 253 SER B C 1
ATOM 7182 O O . SER B 1 253 ? 18.078 23.062 4.566 1 81.75 253 SER B O 1
ATOM 7184 N N . LYS B 1 254 ? 16.906 24.453 5.797 1 88 254 LYS B N 1
ATOM 7185 C CA . LYS B 1 254 ? 16.266 23.391 6.57 1 88 254 LYS B CA 1
ATOM 7186 C C . LYS B 1 254 ? 15.555 22.406 5.656 1 88 254 LYS B C 1
ATOM 7188 O O . LYS B 1 254 ? 15.656 21.188 5.848 1 88 254 LYS B O 1
ATOM 7193 N N . GLN B 1 255 ? 14.828 22.891 4.672 1 84.19 255 GLN B N 1
ATOM 7194 C CA . GLN B 1 255 ? 14.07 22.062 3.742 1 84.19 255 GLN B CA 1
ATOM 7195 C C . GLN B 1 255 ? 14.992 21.125 2.975 1 84.19 255 GLN B C 1
ATOM 7197 O O . GLN B 1 255 ? 14.664 19.953 2.775 1 84.19 255 GLN B O 1
ATOM 7202 N N . ASP B 1 256 ? 16.062 21.656 2.631 1 82.88 256 ASP B N 1
ATOM 7203 C CA . ASP B 1 256 ? 17.016 20.844 1.885 1 82.88 256 ASP B CA 1
ATOM 7204 C C . ASP B 1 256 ? 17.609 19.734 2.766 1 82.88 256 ASP B C 1
ATOM 7206 O O . ASP B 1 256 ? 17.812 18.609 2.307 1 82.88 256 ASP B O 1
ATOM 7210 N N . MET B 1 257 ? 17.953 20.125 3.895 1 88.06 257 MET B N 1
ATOM 7211 C CA . MET B 1 257 ? 18.5 19.156 4.836 1 88.06 257 MET B CA 1
ATOM 7212 C C . MET B 1 257 ? 17.5 18.031 5.113 1 88.06 257 MET B C 1
ATOM 7214 O O . MET B 1 257 ? 17.859 16.859 5.09 1 88.06 257 MET B O 1
ATOM 7218 N N . LEU B 1 258 ? 16.25 18.422 5.352 1 91.81 258 LEU B N 1
ATOM 7219 C CA . LEU B 1 258 ? 15.211 17.438 5.598 1 91.81 258 LEU B CA 1
ATOM 7220 C C . LEU B 1 258 ? 15.023 16.531 4.391 1 91.81 258 LEU B C 1
ATOM 7222 O O . LEU B 1 258 ? 14.93 15.305 4.539 1 91.81 258 LEU B O 1
ATOM 7226 N N . ALA B 1 259 ? 15.008 17.109 3.23 1 85.38 259 ALA B N 1
ATOM 7227 C CA . ALA B 1 259 ? 14.812 16.344 1.997 1 85.38 259 ALA B CA 1
ATOM 7228 C C . ALA B 1 259 ? 15.922 15.312 1.81 1 85.38 259 ALA B C 1
ATOM 7230 O O . ALA B 1 259 ? 15.664 14.188 1.38 1 85.38 259 ALA B O 1
ATOM 7231 N N . SER B 1 260 ? 17.078 15.719 2.168 1 86.44 260 SER B N 1
ATOM 7232 C CA . SER B 1 260 ? 18.219 14.82 2.018 1 86.44 260 SER B CA 1
ATOM 7233 C C . SER B 1 260 ? 18.109 13.633 2.965 1 86.44 260 SER B C 1
ATOM 7235 O O . SER B 1 260 ? 18.375 12.492 2.574 1 86.44 260 SER B O 1
ATOM 7237 N N . TYR B 1 261 ? 17.797 13.906 4.184 1 91.25 261 TYR B N 1
ATOM 7238 C CA . TYR B 1 261 ? 17.641 12.828 5.16 1 91.25 261 TYR B CA 1
ATOM 7239 C C . TYR B 1 261 ? 16.516 11.891 4.773 1 91.25 261 TYR B C 1
ATOM 7241 O O . TYR B 1 261 ? 16.641 10.672 4.887 1 91.25 261 TYR B O 1
ATOM 7249 N N . LEU B 1 262 ? 15.43 12.445 4.289 1 92.31 262 LEU B N 1
ATOM 7250 C CA . LEU B 1 262 ? 14.273 11.633 3.912 1 92.31 262 LEU B CA 1
ATOM 7251 C C . LEU B 1 262 ? 14.594 10.773 2.697 1 92.31 262 LEU B C 1
ATOM 7253 O O . LEU B 1 262 ? 14.211 9.602 2.648 1 92.31 262 LEU B O 1
ATOM 7257 N N . ALA B 1 263 ? 15.281 11.328 1.765 1 86.62 263 ALA B N 1
ATOM 7258 C CA . ALA B 1 263 ? 15.688 10.555 0.59 1 86.62 263 ALA B CA 1
ATOM 7259 C C . ALA B 1 263 ? 16.594 9.398 0.98 1 86.62 263 ALA B C 1
ATOM 7261 O O . ALA B 1 263 ? 16.438 8.281 0.488 1 86.62 263 ALA B O 1
ATOM 7262 N N . TYR B 1 264 ? 17.547 9.688 1.843 1 88.56 264 TYR B N 1
ATOM 7263 C CA . TYR B 1 264 ? 18.453 8.656 2.322 1 88.56 264 TYR B CA 1
ATOM 7264 C C . TYR B 1 264 ? 17.688 7.535 3.016 1 88.56 264 TYR B C 1
ATOM 7266 O O . TYR B 1 264 ? 17.969 6.355 2.793 1 88.56 264 TYR B O 1
ATOM 7274 N N . CYS B 1 265 ? 16.75 7.891 3.828 1 92.12 265 CYS B N 1
ATOM 7275 C CA . CYS B 1 265 ? 15.969 6.887 4.555 1 92.12 265 CYS B CA 1
ATOM 7276 C C . CYS B 1 265 ? 15.148 6.035 3.598 1 92.12 265 CYS B C 1
ATOM 7278 O O . CYS B 1 265 ? 15.008 4.828 3.801 1 92.12 265 CYS B O 1
ATOM 7280 N N . ARG B 1 266 ? 14.586 6.602 2.533 1 90.5 266 ARG B N 1
ATOM 7281 C CA . ARG B 1 266 ? 13.836 5.84 1.54 1 90.5 266 ARG B CA 1
ATOM 7282 C C . ARG B 1 266 ? 14.727 4.801 0.863 1 90.5 266 ARG B C 1
ATOM 7284 O O . ARG B 1 266 ? 14.32 3.645 0.703 1 90.5 266 ARG B O 1
ATOM 7291 N N . ILE B 1 267 ? 15.883 5.234 0.563 1 85.81 267 ILE B N 1
ATOM 7292 C CA . ILE B 1 267 ? 16.828 4.348 -0.101 1 85.81 267 ILE B CA 1
ATOM 7293 C C . ILE B 1 267 ? 17.266 3.242 0.859 1 85.81 267 ILE B C 1
ATOM 7295 O O . ILE B 1 267 ? 17.344 2.072 0.475 1 85.81 267 ILE B O 1
ATOM 7299 N N . MET B 1 268 ? 17.531 3.623 2.045 1 87.62 268 MET B N 1
ATOM 7300 C CA . MET B 1 268 ? 17.953 2.658 3.059 1 87.62 268 MET B CA 1
ATOM 7301 C C . MET B 1 268 ? 16.875 1.6 3.277 1 87.62 268 MET B C 1
ATOM 7303 O O . MET B 1 268 ? 17.172 0.405 3.318 1 87.62 268 MET B O 1
ATOM 7307 N N . LEU B 1 269 ? 15.656 2.008 3.398 1 90.25 269 LEU B N 1
ATOM 7308 C CA . LEU B 1 269 ? 14.555 1.078 3.629 1 90.25 269 LEU B CA 1
ATOM 7309 C C . LEU B 1 269 ? 14.391 0.133 2.443 1 90.25 269 LEU B C 1
ATOM 7311 O O . LEU B 1 269 ? 14.023 -1.032 2.621 1 90.25 269 LEU B O 1
ATOM 7315 N N . ALA B 1 270 ? 14.664 0.65 1.285 1 86.75 270 ALA B N 1
ATOM 7316 C CA . ALA B 1 270 ? 14.539 -0.172 0.084 1 86.75 270 ALA B CA 1
ATOM 7317 C C . ALA B 1 270 ? 15.656 -1.209 0.011 1 86.75 270 ALA B C 1
ATOM 7319 O O . ALA B 1 270 ? 15.547 -2.201 -0.711 1 86.75 270 ALA B O 1
ATOM 7320 N N . SER B 1 271 ? 16.703 -0.963 0.738 1 82 271 SER B N 1
ATOM 7321 C CA . SER B 1 271 ? 17.906 -1.784 0.625 1 82 271 SER B CA 1
ATOM 7322 C C . SER B 1 271 ? 17.922 -2.869 1.696 1 82 271 SER B C 1
ATOM 7324 O O . SER B 1 271 ? 18.719 -3.818 1.604 1 82 271 SER B O 1
ATOM 7326 N N . VAL B 1 272 ? 17.078 -2.756 2.68 1 80.5 272 VAL B N 1
ATOM 7327 C CA . VAL B 1 272 ? 17.109 -3.695 3.797 1 80.5 272 VAL B CA 1
ATOM 7328 C C . VAL B 1 272 ? 15.781 -4.438 3.895 1 80.5 272 VAL B C 1
ATOM 7330 O O . VAL B 1 272 ? 14.766 -3.969 3.379 1 80.5 272 VAL B O 1
ATOM 7333 N N . PRO B 1 273 ? 15.836 -5.625 4.48 1 77.62 273 PRO B N 1
ATOM 7334 C CA . PRO B 1 273 ? 14.562 -6.316 4.707 1 77.62 273 PRO B CA 1
ATOM 7335 C C . PRO B 1 273 ? 13.617 -5.516 5.594 1 77.62 273 PRO B C 1
ATOM 7337 O O . PRO B 1 273 ? 14.039 -4.934 6.594 1 77.62 273 PRO B O 1
ATOM 7340 N N . GLN B 1 274 ? 12.375 -5.512 5.238 1 80.31 274 GLN B N 1
ATOM 7341 C CA . GLN B 1 274 ? 11.398 -4.684 5.941 1 80.31 274 GLN B CA 1
ATOM 7342 C C . GLN B 1 274 ? 10.453 -5.539 6.785 1 80.31 274 GLN B C 1
ATOM 7344 O O . GLN B 1 274 ? 9.469 -5.039 7.328 1 80.31 274 GLN B O 1
ATOM 7349 N N . ASP B 1 275 ? 10.773 -6.695 7 1 80.19 275 ASP B N 1
ATOM 7350 C CA . ASP B 1 275 ? 9.875 -7.594 7.711 1 80.19 275 ASP B CA 1
ATOM 7351 C C . ASP B 1 275 ? 10.086 -7.508 9.219 1 80.19 275 ASP B C 1
ATOM 7353 O O . ASP B 1 275 ? 10.273 -8.531 9.891 1 80.19 275 ASP B O 1
ATOM 7357 N N . ASN B 1 276 ? 10.062 -6.375 9.773 1 86.94 276 ASN B N 1
ATOM 7358 C CA . ASN B 1 276 ? 10.211 -6.148 11.211 1 86.94 276 ASN B CA 1
ATOM 7359 C C . ASN B 1 276 ? 9.422 -4.922 11.664 1 86.94 276 ASN B C 1
ATOM 7361 O O . ASN B 1 276 ? 8.977 -4.125 10.836 1 86.94 276 ASN B O 1
ATOM 7365 N N . LEU B 1 277 ? 9.289 -4.82 12.93 1 91.31 277 LEU B N 1
ATOM 7366 C CA . LEU B 1 277 ? 8.461 -3.773 13.523 1 91.31 277 LEU B CA 1
ATOM 7367 C C . LEU B 1 277 ? 9.07 -2.396 13.281 1 91.31 277 LEU B C 1
ATOM 7369 O O . LEU B 1 277 ? 8.352 -1.41 13.125 1 91.31 277 LEU B O 1
ATOM 7373 N N . ASP B 1 278 ? 10.43 -2.307 13.242 1 93.31 278 ASP B N 1
ATOM 7374 C CA . ASP B 1 278 ? 11.117 -1.042 13.008 1 93.31 278 ASP B CA 1
ATOM 7375 C C . ASP B 1 278 ? 10.734 -0.449 11.656 1 93.31 278 ASP B C 1
ATOM 7377 O O . ASP B 1 278 ? 10.57 0.766 11.531 1 93.31 278 ASP B O 1
ATOM 7381 N N . ALA B 1 279 ? 10.609 -1.313 10.695 1 95.12 279 ALA B N 1
ATOM 7382 C CA . ALA B 1 279 ? 10.234 -0.844 9.367 1 95.12 279 ALA B CA 1
ATOM 7383 C C . ALA B 1 279 ? 8.844 -0.21 9.375 1 95.12 279 ALA B C 1
ATOM 7385 O O . ALA B 1 279 ? 8.625 0.837 8.766 1 95.12 279 ALA B O 1
ATOM 7386 N N . VAL B 1 280 ? 7.887 -0.808 10.07 1 96.81 280 VAL B N 1
ATOM 7387 C CA . VAL B 1 280 ? 6.543 -0.25 10.188 1 96.81 280 VAL B CA 1
ATOM 7388 C C . VAL B 1 280 ? 6.613 1.133 10.836 1 96.81 280 VAL B C 1
ATOM 7390 O O . VAL B 1 280 ? 5.984 2.08 10.352 1 96.81 280 VAL B O 1
ATOM 7393 N N . GLN B 1 281 ? 7.383 1.229 11.852 1 96.94 281 GLN B N 1
ATOM 7394 C CA . GLN B 1 281 ? 7.508 2.486 12.586 1 96.94 281 GLN B CA 1
ATOM 7395 C C . GLN B 1 281 ? 8.18 3.555 11.727 1 96.94 281 GLN B C 1
ATOM 7397 O O . GLN B 1 281 ? 7.855 4.738 11.836 1 96.94 281 GLN B O 1
ATOM 7402 N N . CYS B 1 282 ? 9.133 3.121 10.867 1 97.69 282 CYS B N 1
ATOM 7403 C CA . CYS B 1 282 ? 9.719 4.07 9.93 1 97.69 282 CYS B CA 1
ATOM 7404 C C . CYS B 1 282 ? 8.648 4.688 9.039 1 97.69 282 CYS B C 1
ATOM 7406 O O . CYS B 1 282 ? 8.656 5.898 8.805 1 97.69 282 CYS B O 1
ATOM 7408 N N . HIS B 1 283 ? 7.73 3.906 8.562 1 98 283 HIS B N 1
ATOM 7409 C CA . HIS B 1 283 ? 6.656 4.406 7.715 1 98 283 HIS B CA 1
ATOM 7410 C C . HIS B 1 283 ? 5.727 5.336 8.492 1 98 283 HIS B C 1
ATOM 7412 O O . HIS B 1 283 ? 5.273 6.352 7.961 1 98 283 HIS B O 1
ATOM 7418 N N . ILE B 1 284 ? 5.465 5.023 9.719 1 98 284 ILE B N 1
ATOM 7419 C CA . ILE B 1 284 ? 4.617 5.859 10.562 1 98 284 ILE B CA 1
ATOM 7420 C C . ILE B 1 284 ? 5.281 7.215 10.781 1 98 284 ILE B C 1
ATOM 7422 O O . ILE B 1 284 ? 4.625 8.258 10.719 1 98 284 ILE B O 1
ATOM 7426 N N . LEU B 1 285 ? 6.566 7.133 11.055 1 98.25 285 LEU B N 1
ATOM 7427 C CA . LEU B 1 285 ? 7.301 8.383 11.211 1 98.25 285 LEU B CA 1
ATOM 7428 C C . LEU B 1 285 ? 7.309 9.18 9.906 1 98.25 285 LEU B C 1
ATOM 7430 O O . LEU B 1 285 ? 7.215 10.406 9.93 1 98.25 285 LEU B O 1
ATOM 7434 N N . GLY B 1 286 ? 7.434 8.453 8.789 1 97.88 286 GLY B N 1
ATOM 7435 C CA . GLY B 1 286 ? 7.32 9.109 7.496 1 97.88 286 GLY B CA 1
ATOM 7436 C C . GLY B 1 286 ? 6 9.836 7.312 1 97.88 286 GLY B C 1
ATOM 7437 O O . GLY B 1 286 ? 5.973 10.961 6.805 1 97.88 286 GLY B O 1
ATOM 7438 N N . PHE B 1 287 ? 4.938 9.281 7.758 1 97.69 287 PHE B N 1
ATOM 7439 C CA . PHE B 1 287 ? 3.617 9.898 7.734 1 97.69 287 PHE B CA 1
ATOM 7440 C C . PHE B 1 287 ? 3.629 11.227 8.492 1 97.69 287 PHE B C 1
ATOM 7442 O O . PHE B 1 287 ? 3.191 12.25 7.961 1 97.69 287 PHE B O 1
ATOM 7449 N N . LYS B 1 288 ? 4.129 11.156 9.695 1 98.25 288 LYS B N 1
ATOM 7450 C CA . LYS B 1 288 ? 4.148 12.359 10.523 1 98.25 288 LYS B CA 1
ATOM 7451 C C . LYS B 1 288 ? 5 13.453 9.891 1 98.25 288 LYS B C 1
ATOM 7453 O O . LYS B 1 288 ? 4.602 14.617 9.852 1 98.25 288 LYS B O 1
ATOM 7458 N N . LEU B 1 289 ? 6.121 13.086 9.383 1 97.81 289 LEU B N 1
ATOM 7459 C CA . LEU B 1 289 ? 7.035 14.039 8.758 1 97.81 289 LEU B CA 1
ATOM 7460 C C . LEU B 1 289 ? 6.391 14.703 7.551 1 97.81 289 LEU B C 1
ATOM 7462 O O . LEU B 1 289 ? 6.469 15.922 7.395 1 97.81 289 LEU B O 1
ATOM 7466 N N . TYR B 1 290 ? 5.676 13.984 6.785 1 96.56 290 TYR B N 1
ATOM 7467 C CA . TYR B 1 290 ? 5.129 14.516 5.539 1 96.56 290 TYR B CA 1
ATOM 7468 C C . TYR B 1 290 ? 3.877 15.344 5.801 1 96.56 290 TYR B C 1
ATOM 7470 O O . TYR B 1 290 ? 3.635 16.344 5.125 1 96.56 290 TYR B O 1
ATOM 7478 N N . ILE B 1 291 ? 3.023 14.961 6.766 1 97.19 291 ILE B N 1
ATOM 7479 C CA . ILE B 1 291 ? 1.874 15.812 7.043 1 97.19 291 ILE B CA 1
ATOM 7480 C C . ILE B 1 291 ? 2.348 17.141 7.629 1 97.19 291 ILE B C 1
ATOM 7482 O O . ILE B 1 291 ? 1.732 18.188 7.395 1 97.19 291 ILE B O 1
ATOM 7486 N N . ASN B 1 292 ? 3.49 17.062 8.375 1 96.56 292 ASN B N 1
ATOM 7487 C CA . ASN B 1 292 ? 4.078 18.281 8.898 1 96.56 292 ASN B CA 1
ATOM 7488 C C . ASN B 1 292 ? 4.555 19.203 7.777 1 96.56 292 ASN B C 1
ATOM 7490 O O . ASN B 1 292 ? 4.578 20.422 7.938 1 96.56 292 ASN B O 1
ATOM 7494 N N . MET B 1 293 ? 4.855 18.656 6.66 1 93.31 293 MET B N 1
ATOM 7495 C CA . MET B 1 293 ? 5.414 19.422 5.551 1 93.31 293 MET B CA 1
ATOM 7496 C C . MET B 1 293 ? 4.344 19.734 4.508 1 93.31 293 MET B C 1
ATOM 7498 O O . MET B 1 293 ? 4.656 20.203 3.412 1 93.31 293 MET B O 1
ATOM 7502 N N . GLY B 1 294 ? 3.184 19.391 4.75 1 93.62 294 GLY B N 1
ATOM 7503 C CA . GLY B 1 294 ? 2.125 19.672 3.795 1 93.62 294 GLY B CA 1
ATOM 7504 C C . GLY B 1 294 ? 2.189 18.797 2.559 1 93.62 294 GLY B C 1
ATOM 7505 O O . GLY B 1 294 ? 1.939 19.266 1.446 1 93.62 294 GLY B O 1
ATOM 7506 N N . MET B 1 295 ? 2.627 17.578 2.756 1 93.25 295 MET B N 1
ATOM 7507 C CA . MET B 1 295 ? 2.701 16.594 1.682 1 93.25 295 MET B CA 1
ATOM 7508 C C . MET B 1 295 ? 1.782 15.414 1.965 1 93.25 295 MET B C 1
ATOM 7510 O O . MET B 1 295 ? 2.252 14.297 2.17 1 93.25 295 MET B O 1
ATOM 7514 N N . PRO B 1 296 ? 0.47 15.609 1.867 1 93.75 296 PRO B N 1
ATOM 7515 C CA . PRO B 1 296 ? -0.478 14.586 2.311 1 93.75 296 PRO B CA 1
ATOM 7516 C C . PRO B 1 296 ? -0.449 13.336 1.433 1 93.75 296 PRO B C 1
ATOM 7518 O O . PRO B 1 296 ? -0.694 12.227 1.919 1 93.75 296 PRO B O 1
ATOM 7521 N N . GLN B 1 297 ? -0.191 13.43 0.149 1 92.94 297 GLN B N 1
ATOM 7522 C CA . GLN B 1 297 ? -0.131 12.242 -0.699 1 92.94 297 GLN B CA 1
ATOM 7523 C C . GLN B 1 297 ? 1.072 11.375 -0.345 1 92.94 297 GLN B C 1
ATOM 7525 O O . GLN B 1 297 ? 0.963 10.148 -0.292 1 92.94 297 GLN B O 1
ATOM 7530 N N . LYS B 1 298 ? 2.217 12.062 -0.156 1 93.56 298 LYS B N 1
ATOM 7531 C CA . LYS B 1 298 ? 3.381 11.297 0.285 1 93.56 298 LYS B CA 1
ATOM 7532 C C . LYS B 1 298 ? 3.131 10.656 1.647 1 93.56 298 LYS B C 1
ATOM 7534 O O . LYS B 1 298 ? 3.576 9.531 1.901 1 93.56 298 LYS B O 1
ATOM 7539 N N . ALA B 1 299 ? 2.49 11.43 2.506 1 96.62 299 ALA B N 1
ATOM 7540 C CA . ALA B 1 299 ? 2.121 10.875 3.807 1 96.62 299 ALA B CA 1
ATOM 7541 C C . ALA B 1 299 ? 1.23 9.648 3.645 1 96.62 299 ALA B C 1
ATOM 7543 O O . ALA B 1 299 ? 1.431 8.641 4.32 1 96.62 299 ALA B O 1
ATOM 7544 N N . TRP B 1 300 ? 0.271 9.75 2.779 1 96.12 300 TRP B N 1
ATOM 7545 C CA . TRP B 1 300 ? -0.642 8.648 2.508 1 96.12 300 TRP B CA 1
ATOM 7546 C C . TRP B 1 300 ? 0.117 7.426 2.002 1 96.12 300 TRP B C 1
ATOM 7548 O O . TRP B 1 300 ? -0.144 6.301 2.438 1 96.12 300 TRP B O 1
ATOM 7558 N N . ALA B 1 301 ? 1.074 7.645 1.13 1 95 301 ALA B N 1
ATOM 7559 C CA . ALA B 1 301 ? 1.895 6.547 0.628 1 95 301 ALA B CA 1
ATOM 7560 C C . ALA B 1 301 ? 2.637 5.852 1.767 1 95 301 ALA B C 1
ATOM 7562 O O . ALA B 1 301 ? 2.773 4.625 1.77 1 95 301 ALA B O 1
ATOM 7563 N N . CYS B 1 302 ? 3.105 6.605 2.719 1 96.81 302 CYS B N 1
ATOM 7564 C CA . CYS B 1 302 ? 3.771 6.035 3.885 1 96.81 302 CYS B CA 1
ATOM 7565 C C . CYS B 1 302 ? 2.812 5.168 4.691 1 96.81 302 CYS B C 1
ATOM 7567 O O . CYS B 1 302 ? 3.184 4.086 5.152 1 96.81 302 CYS B O 1
ATOM 7569 N N . THR B 1 303 ? 1.601 5.656 4.879 1 97.62 303 THR B N 1
ATOM 7570 C CA . THR B 1 303 ? 0.64 4.887 5.66 1 97.62 303 THR B CA 1
ATOM 7571 C C . THR B 1 303 ? 0.27 3.592 4.941 1 97.62 303 THR B C 1
ATOM 7573 O O . THR B 1 303 ? 0.055 2.559 5.582 1 97.62 303 THR B O 1
ATOM 7576 N N . ARG B 1 304 ? 0.188 3.645 3.596 1 96.31 304 ARG B N 1
ATOM 7577 C CA . ARG B 1 304 ? -0.072 2.441 2.811 1 96.31 304 ARG B CA 1
ATOM 7578 C C . ARG B 1 304 ? 1.038 1.413 3 1 96.31 304 ARG B C 1
ATOM 7580 O O . ARG B 1 304 ? 0.766 0.219 3.143 1 96.31 304 ARG B O 1
ATOM 7587 N N . SER B 1 305 ? 2.24 1.901 3.01 1 96.19 305 SER B N 1
ATOM 7588 C CA . SER B 1 305 ? 3.375 1.016 3.252 1 96.19 305 SER B CA 1
ATOM 7589 C C . SER B 1 305 ? 3.352 0.463 4.672 1 96.19 305 SER B C 1
ATOM 7591 O O . SER B 1 305 ? 3.66 -0.71 4.895 1 96.19 305 SER B O 1
ATOM 7593 N N . ALA B 1 306 ? 2.994 1.307 5.621 1 97.06 306 ALA B N 1
ATOM 7594 C CA . ALA B 1 306 ? 2.934 0.882 7.02 1 97.06 306 ALA B CA 1
ATOM 7595 C C . ALA B 1 306 ? 1.922 -0.244 7.207 1 97.06 306 ALA B C 1
ATOM 7597 O O . ALA B 1 306 ? 2.234 -1.272 7.812 1 97.06 306 ALA B O 1
ATOM 7598 N N . ILE B 1 307 ? 0.761 -0.044 6.641 1 94.94 307 ILE B N 1
ATOM 7599 C CA . ILE B 1 307 ? -0.307 -1.02 6.828 1 94.94 307 ILE B CA 1
ATOM 7600 C C . ILE B 1 307 ? 0.051 -2.322 6.117 1 94.94 307 ILE B C 1
ATOM 7602 O O . ILE B 1 307 ? -0.238 -3.41 6.617 1 94.94 307 ILE B O 1
ATOM 7606 N N . SER B 1 308 ? 0.607 -2.227 4.91 1 94.56 308 SER B N 1
ATOM 7607 C CA . SER B 1 308 ? 1.002 -3.428 4.18 1 94.56 308 SER B CA 1
ATOM 7608 C C . SER B 1 308 ? 2.082 -4.199 4.93 1 94.56 308 SER B C 1
ATOM 7610 O O . SER B 1 308 ? 1.989 -5.422 5.078 1 94.56 308 SER B O 1
ATOM 7612 N N . THR B 1 309 ? 3.113 -3.512 5.441 1 94.25 309 THR B N 1
ATOM 7613 C CA . THR B 1 309 ? 4.18 -4.156 6.199 1 94.25 309 THR B CA 1
ATOM 7614 C C . THR B 1 309 ? 3.643 -4.75 7.496 1 94.25 309 THR B C 1
ATOM 7616 O O . THR B 1 309 ? 4.023 -5.855 7.883 1 94.25 309 THR B O 1
ATOM 7619 N N . ALA B 1 310 ? 2.777 -4.02 8.164 1 93.38 310 ALA B N 1
ATOM 7620 C CA . ALA B 1 310 ? 2.172 -4.504 9.406 1 93.38 310 ALA B CA 1
ATOM 7621 C C . ALA B 1 310 ? 1.347 -5.762 9.156 1 93.38 310 ALA B C 1
ATOM 7623 O O . ALA B 1 310 ? 1.359 -6.691 9.961 1 93.38 310 ALA B O 1
ATOM 7624 N N . THR B 1 311 ? 0.627 -5.812 8.039 1 90.56 311 THR B N 1
ATOM 7625 C CA . THR B 1 311 ? -0.18 -6.973 7.68 1 90.56 311 THR B CA 1
ATOM 7626 C C . THR B 1 311 ? 0.705 -8.188 7.43 1 90.56 311 THR B C 1
ATOM 7628 O O . THR B 1 311 ? 0.39 -9.297 7.875 1 90.56 311 THR B O 1
ATOM 7631 N N . LEU B 1 312 ? 1.83 -7.934 6.758 1 89.12 312 LEU B N 1
ATOM 7632 C CA . LEU B 1 312 ? 2.764 -9.023 6.484 1 89.12 312 LEU B CA 1
ATOM 7633 C C . LEU B 1 312 ? 3.346 -9.578 7.777 1 89.12 312 LEU B C 1
ATOM 7635 O O . LEU B 1 312 ? 3.66 -10.766 7.859 1 89.12 312 LEU B O 1
ATOM 7639 N N . LEU B 1 313 ? 3.449 -8.703 8.812 1 87.75 313 LEU B N 1
ATOM 7640 C CA . LEU B 1 313 ? 3.988 -9.109 10.102 1 87.75 313 LEU B CA 1
ATOM 7641 C C . LEU B 1 313 ? 2.914 -9.781 10.953 1 87.75 313 LEU B C 1
ATOM 7643 O O . LEU B 1 313 ? 3.199 -10.281 12.047 1 87.75 313 LEU B O 1
ATOM 7647 N N . GLY B 1 314 ? 1.67 -9.75 10.469 1 84.12 314 GLY B N 1
ATOM 7648 C CA . GLY B 1 314 ? 0.57 -10.383 11.188 1 84.12 314 GLY B CA 1
ATOM 7649 C C . GLY B 1 314 ? 0.002 -9.508 12.289 1 84.12 314 GLY B C 1
ATOM 7650 O O . GLY B 1 314 ? -0.676 -10.008 13.195 1 84.12 314 GLY B O 1
ATOM 7651 N N . LEU B 1 315 ? 0.235 -8.203 12.258 1 87.06 315 LEU B N 1
ATOM 7652 C CA . LEU B 1 315 ? -0.214 -7.324 13.328 1 87.06 315 LEU B CA 1
ATOM 7653 C C . LEU B 1 315 ? -1.729 -7.152 13.289 1 87.06 315 LEU B C 1
ATOM 7655 O O . LEU B 1 315 ? -2.328 -6.684 14.258 1 87.06 315 LEU B O 1
ATOM 7659 N N . ASN B 1 316 ? -2.375 -7.504 12.227 1 82.75 316 ASN B N 1
ATOM 7660 C CA . ASN B 1 316 ? -3.824 -7.395 12.102 1 82.75 316 ASN B CA 1
ATOM 7661 C C . ASN B 1 316 ? -4.539 -8.578 12.75 1 82.75 316 ASN B C 1
ATOM 7663 O O . ASN B 1 316 ? -5.766 -8.594 12.828 1 82.75 316 ASN B O 1
ATOM 7667 N N . ARG B 1 317 ? -3.785 -9.516 13.195 1 79.19 317 ARG B N 1
ATOM 7668 C CA . ARG B 1 317 ? -4.359 -10.719 13.781 1 79.19 317 ARG B CA 1
ATOM 7669 C C . ARG B 1 317 ? -3.721 -11.031 15.133 1 79.19 317 ARG B C 1
ATOM 7671 O O . ARG B 1 317 ? -3.359 -12.18 15.406 1 79.19 317 ARG B O 1
ATOM 7678 N N . LEU B 1 318 ? -3.539 -10.047 15.859 1 77.5 318 LEU B N 1
ATOM 7679 C CA . LEU B 1 318 ? -2.895 -10.219 17.156 1 77.5 318 LEU B CA 1
ATOM 7680 C C . LEU B 1 318 ? -3.85 -10.859 18.156 1 77.5 318 LEU B C 1
ATOM 7682 O O . LEU B 1 318 ? -5.055 -10.602 18.125 1 77.5 318 LEU B O 1
ATOM 7686 N N . ASP B 1 319 ? -3.275 -11.703 18.953 1 72.94 319 ASP B N 1
ATOM 7687 C CA . ASP B 1 319 ? -4.062 -12.312 20.016 1 72.94 319 ASP B CA 1
ATOM 7688 C C . ASP B 1 319 ? -4.035 -11.453 21.281 1 72.94 319 ASP B C 1
ATOM 7690 O O . ASP B 1 319 ? -3.447 -10.367 21.297 1 72.94 319 ASP B O 1
ATOM 7694 N N . ALA B 1 320 ? -4.719 -11.961 22.312 1 70.75 320 ALA B N 1
ATOM 7695 C CA . ALA B 1 320 ? -4.848 -11.211 23.547 1 70.75 320 ALA B CA 1
ATOM 7696 C C . ALA B 1 320 ? -3.506 -11.109 24.266 1 70.75 320 ALA B C 1
ATOM 7698 O O . ALA B 1 320 ? -3.27 -10.164 25.031 1 70.75 320 ALA B O 1
ATOM 7699 N N . ALA B 1 321 ? -2.582 -12.016 23.922 1 74.25 321 ALA B N 1
ATOM 7700 C CA . ALA B 1 321 ? -1.302 -12.062 24.609 1 74.25 321 ALA B CA 1
ATOM 7701 C C . ALA B 1 321 ? -0.245 -11.242 23.875 1 74.25 321 ALA B C 1
ATOM 7703 O O . ALA B 1 321 ? 0.898 -11.148 24.328 1 74.25 321 ALA B O 1
ATOM 7704 N N . ALA B 1 322 ? -0.705 -10.578 22.844 1 78.81 322 ALA B N 1
ATOM 7705 C CA . ALA B 1 322 ? 0.255 -9.836 22.031 1 78.81 322 ALA B CA 1
ATOM 7706 C C . ALA B 1 322 ? 0.836 -8.656 22.797 1 78.81 322 ALA B C 1
ATOM 7708 O O . ALA B 1 322 ? 0.168 -8.086 23.672 1 78.81 322 ALA B O 1
ATOM 7709 N N . LYS B 1 323 ? 2.035 -8.281 22.547 1 80.69 323 LYS B N 1
ATOM 7710 C CA . LYS B 1 323 ? 2.727 -7.164 23.188 1 80.69 323 LYS B CA 1
ATOM 7711 C C . LYS B 1 323 ? 2.02 -5.844 22.891 1 80.69 323 LYS B C 1
ATOM 7713 O O . LYS B 1 323 ? 1.445 -5.664 21.828 1 80.69 323 LYS B O 1
ATOM 7718 N N . GLU B 1 324 ? 2.127 -4.895 23.781 1 81.56 324 GLU B N 1
ATOM 7719 C CA . GLU B 1 324 ? 1.507 -3.576 23.672 1 81.56 324 GLU B CA 1
ATOM 7720 C C . GLU B 1 324 ? 2.059 -2.812 22.469 1 81.56 324 GLU B C 1
ATOM 7722 O O . GLU B 1 324 ? 1.31 -2.143 21.75 1 81.56 324 GLU B O 1
ATOM 7727 N N . SER B 1 325 ? 3.381 -2.924 22.328 1 85.94 325 SER B N 1
ATOM 7728 C CA . SER B 1 325 ? 4.008 -2.223 21.219 1 85.94 325 SER B CA 1
ATOM 7729 C C . SER B 1 325 ? 3.402 -2.658 19.875 1 85.94 325 SER B C 1
ATOM 7731 O O . SER B 1 325 ? 3.164 -1.829 19 1 85.94 325 SER B O 1
ATOM 7733 N N . HIS B 1 326 ? 3.117 -3.953 19.719 1 87.06 326 HIS B N 1
ATOM 7734 C CA . HIS B 1 326 ? 2.531 -4.477 18.5 1 87.06 326 HIS B CA 1
ATOM 7735 C C . HIS B 1 326 ? 1.116 -3.947 18.281 1 87.06 326 HIS B C 1
ATOM 7737 O O . HIS B 1 326 ? 0.745 -3.572 17.172 1 87.06 326 HIS B O 1
ATOM 7743 N N . ARG B 1 327 ? 0.42 -3.84 19.359 1 84.62 327 ARG B N 1
ATOM 7744 C CA . ARG B 1 327 ? -0.952 -3.348 19.297 1 84.62 327 ARG B CA 1
ATOM 7745 C C . ARG B 1 327 ? -0.987 -1.868 18.922 1 84.62 327 ARG B C 1
ATOM 7747 O O . ARG B 1 327 ? -1.771 -1.456 18.062 1 84.62 327 ARG B O 1
ATOM 7754 N N . ILE B 1 328 ? -0.169 -1.124 19.562 1 87.25 328 ILE B N 1
ATOM 7755 C CA . ILE B 1 328 ? -0.151 0.32 19.359 1 87.25 328 ILE B CA 1
ATOM 7756 C C . ILE B 1 328 ? 0.306 0.633 17.938 1 87.25 328 ILE B C 1
ATOM 7758 O O . ILE B 1 328 ? -0.265 1.5 17.266 1 87.25 328 ILE B O 1
ATOM 7762 N N . ILE B 1 329 ? 1.311 -0.109 17.484 1 91 329 ILE B N 1
ATOM 7763 C CA . ILE B 1 329 ? 1.844 0.143 16.141 1 91 329 ILE B CA 1
ATOM 7764 C C . ILE B 1 329 ? 0.795 -0.216 15.094 1 91 329 ILE B C 1
ATOM 7766 O O . ILE B 1 329 ? 0.636 0.495 14.094 1 91 329 ILE B O 1
ATOM 7770 N N . TRP B 1 330 ? 0.08 -1.298 15.266 1 90.38 330 TRP B N 1
ATOM 7771 C CA . TRP B 1 330 ? -1.006 -1.636 14.352 1 90.38 330 TRP B CA 1
ATOM 7772 C C . TRP B 1 330 ? -2.072 -0.546 14.344 1 90.38 330 TRP B C 1
ATOM 7774 O O . TRP B 1 330 ? -2.5 -0.093 13.281 1 90.38 330 TRP B O 1
ATOM 7784 N N . LEU B 1 331 ? -2.43 -0.081 15.523 1 88.12 331 LEU B N 1
ATOM 7785 C CA . LEU B 1 331 ? -3.488 0.915 15.648 1 88.12 331 LEU B CA 1
ATOM 7786 C C . LEU B 1 331 ? -3.088 2.225 14.977 1 88.12 331 LEU B C 1
ATOM 7788 O O . LEU B 1 331 ? -3.898 2.85 14.289 1 88.12 331 LEU B O 1
ATOM 7792 N N . LEU B 1 332 ? -1.867 2.584 15.211 1 92.12 332 LEU B N 1
ATOM 7793 C CA . LEU B 1 332 ? -1.372 3.805 14.586 1 92.12 332 LEU B CA 1
ATOM 7794 C C . LEU B 1 332 ? -1.393 3.684 13.062 1 92.12 332 LEU B C 1
ATOM 7796 O O . LEU B 1 332 ? -1.817 4.609 12.367 1 92.12 332 LEU B O 1
ATOM 7800 N N . SER B 1 333 ? -0.943 2.506 12.57 1 93.62 333 SER B N 1
ATOM 7801 C CA . SER B 1 333 ? -0.947 2.266 11.133 1 93.62 333 SER B CA 1
ATOM 7802 C C . SER B 1 333 ? -2.363 2.303 10.562 1 93.62 333 SER B C 1
ATOM 7804 O O . SER B 1 333 ? -2.611 2.926 9.531 1 93.62 333 SER B O 1
ATOM 7806 N N . TRP B 1 334 ? -3.209 1.706 11.281 1 91.81 334 TRP B N 1
ATOM 7807 C CA . TRP B 1 334 ? -4.598 1.548 10.859 1 91.81 334 TRP B CA 1
ATOM 7808 C C . TRP B 1 334 ? -5.328 2.885 10.883 1 91.81 334 TRP B C 1
ATOM 7810 O O . TRP B 1 334 ? -5.98 3.264 9.906 1 91.81 334 TRP B O 1
ATOM 7820 N N . GLU B 1 335 ? -5.199 3.648 11.906 1 92.19 335 GLU B N 1
ATOM 7821 C CA . GLU B 1 335 ? -5.895 4.918 12.086 1 92.19 335 GLU B CA 1
ATOM 7822 C C . GLU B 1 335 ? -5.406 5.961 11.086 1 92.19 335 GLU B C 1
ATOM 7824 O O . GLU B 1 335 ? -6.211 6.684 10.492 1 92.19 335 GLU B O 1
ATOM 7829 N N . THR B 1 336 ? -4.148 6.062 10.945 1 94.94 336 THR B N 1
ATOM 7830 C CA . THR B 1 336 ? -3.598 7.098 10.078 1 94.94 336 THR B CA 1
ATOM 7831 C C . THR B 1 336 ? -3.914 6.805 8.609 1 94.94 336 THR B C 1
ATOM 7833 O O . THR B 1 336 ? -4.152 7.727 7.828 1 94.94 336 THR B O 1
ATOM 7836 N N . GLU B 1 337 ? -3.881 5.543 8.266 1 95.19 337 GLU B N 1
ATOM 7837 C CA . GLU B 1 337 ? -4.227 5.168 6.898 1 95.19 337 GLU B CA 1
ATOM 7838 C C . GLU B 1 337 ? -5.664 5.555 6.566 1 95.19 337 GLU B C 1
ATOM 7840 O O . GLU B 1 337 ? -5.93 6.148 5.52 1 95.19 337 GLU B O 1
ATOM 7845 N N . ARG B 1 338 ? -6.57 5.305 7.418 1 93.5 338 ARG B N 1
ATOM 7846 C CA . ARG B 1 338 ? -7.977 5.633 7.207 1 93.5 338 ARG B CA 1
ATOM 7847 C C . ARG B 1 338 ? -8.195 7.145 7.215 1 93.5 338 ARG B C 1
ATOM 7849 O O . ARG B 1 338 ? -8.992 7.664 6.43 1 93.5 338 ARG B O 1
ATOM 7856 N N . GLN B 1 339 ? -7.527 7.77 8.109 1 94.88 339 GLN B N 1
ATOM 7857 C CA . GLN B 1 339 ? -7.648 9.219 8.203 1 94.88 339 GLN B CA 1
ATOM 7858 C C . GLN B 1 339 ? -7.25 9.891 6.891 1 94.88 339 GLN B C 1
ATOM 7860 O O . GLN B 1 339 ? -7.992 10.719 6.355 1 94.88 339 GLN B O 1
ATOM 7865 N N . LEU B 1 340 ? -6.133 9.531 6.371 1 95.56 340 LEU B N 1
ATOM 7866 C CA . LEU B 1 340 ? -5.641 10.188 5.164 1 95.56 340 LEU B CA 1
ATOM 7867 C C . LEU B 1 340 ? -6.426 9.734 3.938 1 95.56 340 LEU B C 1
ATOM 7869 O O . LEU B 1 340 ? -6.633 10.508 3.002 1 95.56 340 LEU B O 1
ATOM 7873 N N . SER B 1 341 ? -6.828 8.438 3.924 1 92.81 341 SER B N 1
ATOM 7874 C CA . SER B 1 341 ? -7.688 7.977 2.836 1 92.81 341 SER B CA 1
ATOM 7875 C C . SER B 1 341 ? -8.977 8.789 2.775 1 92.81 341 SER B C 1
ATOM 7877 O O . SER B 1 341 ? -9.438 9.148 1.69 1 92.81 341 SER B O 1
ATOM 7879 N N . LEU B 1 342 ? -9.5 9.125 3.926 1 92.62 342 LEU B N 1
ATOM 7880 C CA . LEU B 1 342 ? -10.711 9.938 3.992 1 92.62 342 LEU B CA 1
ATOM 7881 C C . LEU B 1 342 ? -10.438 11.359 3.504 1 92.62 342 LEU B C 1
ATOM 7883 O O . LEU B 1 342 ? -11.156 11.875 2.65 1 92.62 342 LEU B O 1
ATOM 7887 N N . ILE B 1 343 ? -9.352 11.93 4.016 1 92.81 343 ILE B N 1
ATOM 7888 C CA . ILE B 1 343 ? -9.031 13.328 3.736 1 92.81 343 ILE B CA 1
ATOM 7889 C C . ILE B 1 343 ? -8.766 13.508 2.244 1 92.81 343 ILE B C 1
ATOM 7891 O O . ILE B 1 343 ? -9.172 14.508 1.651 1 92.81 343 ILE B O 1
ATOM 7895 N N . LEU B 1 344 ? -8.164 12.531 1.634 1 90.12 344 LEU B N 1
ATOM 7896 C CA . LEU B 1 344 ? -7.742 12.664 0.245 1 90.12 344 LEU B CA 1
ATOM 7897 C C . LEU B 1 344 ? -8.773 12.055 -0.699 1 90.12 344 LEU B C 1
ATOM 7899 O O . LEU B 1 344 ? -8.648 12.172 -1.921 1 90.12 344 LEU B O 1
ATOM 7903 N N . GLY B 1 345 ? -9.766 11.359 -0.145 1 87.38 345 GLY B N 1
ATOM 7904 C CA . GLY B 1 345 ? -10.789 10.734 -0.973 1 87.38 345 GLY B CA 1
ATOM 7905 C C . GLY B 1 345 ? -10.312 9.477 -1.666 1 87.38 345 GLY B C 1
ATOM 7906 O O . GLY B 1 345 ? -10.695 9.195 -2.803 1 87.38 345 GLY B O 1
ATOM 7907 N N . TYR B 1 346 ? -9.398 8.742 -1.064 1 88.06 346 TYR B N 1
ATOM 7908 C CA . TYR B 1 346 ? -8.859 7.508 -1.612 1 88.06 346 TYR B CA 1
ATOM 7909 C C . TYR B 1 346 ? -9.461 6.293 -0.92 1 88.06 346 TYR B C 1
ATOM 7911 O O . TYR B 1 346 ? -10 6.402 0.185 1 88.06 346 TYR B O 1
ATOM 7919 N N . PRO B 1 347 ? -9.43 5.074 -1.588 1 88.69 347 PRO B N 1
ATOM 7920 C CA . PRO B 1 347 ? -9.867 3.859 -0.896 1 88.69 347 PRO B CA 1
ATOM 7921 C C . PRO B 1 347 ? -8.922 3.455 0.239 1 88.69 347 PRO B C 1
ATOM 7923 O O . PRO B 1 347 ? -7.734 3.768 0.199 1 88.69 347 PRO B O 1
ATOM 7926 N N . SER B 1 348 ? -9.508 2.863 1.187 1 90.62 348 SER B N 1
ATOM 7927 C CA . SER B 1 348 ? -8.703 2.361 2.299 1 90.62 348 SER B CA 1
ATOM 7928 C C . SER B 1 348 ? -8.125 0.984 1.989 1 90.62 348 SER B C 1
ATOM 7930 O O . SER B 1 348 ? -8.727 0.209 1.24 1 90.62 348 SER B O 1
ATOM 7932 N N . ALA B 1 349 ? -6.984 0.704 2.52 1 90.44 349 ALA B N 1
ATOM 7933 C CA . ALA B 1 349 ? -6.305 -0.571 2.299 1 90.44 349 ALA B CA 1
ATOM 7934 C C . ALA B 1 349 ? -6.691 -1.589 3.369 1 90.44 349 ALA B C 1
ATOM 7936 O O . ALA B 1 349 ? -6.137 -2.689 3.414 1 90.44 349 ALA B O 1
ATOM 7937 N N . VAL B 1 350 ? -7.508 -1.239 4.23 1 83.06 350 VAL B N 1
ATOM 7938 C CA . VAL B 1 350 ? -7.965 -2.152 5.273 1 83.06 350 VAL B CA 1
ATOM 7939 C C . VAL B 1 350 ? -9.484 -2.26 5.234 1 83.06 350 VAL B C 1
ATOM 7941 O O . VAL B 1 350 ? -10.164 -1.418 4.637 1 83.06 350 VAL B O 1
ATOM 7944 N N . GLN B 1 351 ? -9.969 -3.459 5.734 1 67.75 351 GLN B N 1
ATOM 7945 C CA . GLN B 1 351 ? -11.414 -3.666 5.711 1 67.75 351 GLN B CA 1
ATOM 7946 C C . GLN B 1 351 ? -12.133 -2.582 6.504 1 67.75 351 GLN B C 1
ATOM 7948 O O . GLN B 1 351 ? -11.766 -2.287 7.641 1 67.75 351 GLN B O 1
ATOM 7953 N N . THR B 1 352 ? -12.922 -1.899 5.863 1 56.06 352 THR B N 1
ATOM 7954 C CA . THR B 1 352 ? -13.625 -0.769 6.453 1 56.06 352 THR B CA 1
ATOM 7955 C C . THR B 1 352 ? -14.734 -1.251 7.383 1 56.06 352 THR B C 1
ATOM 7957 O O . THR B 1 352 ? -15.188 -0.507 8.258 1 56.06 352 THR B O 1
ATOM 7960 N N . SER B 1 353 ? -15.328 -2.508 7.008 1 52.84 353 SER B N 1
ATOM 7961 C CA . SER B 1 353 ? -16.5 -2.908 7.773 1 52.84 353 SER B CA 1
ATOM 7962 C C . SER B 1 353 ? -16.109 -3.434 9.148 1 52.84 353 SER B C 1
ATOM 7964 O O . SER B 1 353 ? -16.953 -3.992 9.867 1 52.84 353 SER B O 1
ATOM 7966 N N . THR B 1 354 ? -14.758 -3.598 9.398 1 48.03 354 THR B N 1
ATOM 7967 C CA . THR B 1 354 ? -14.211 -4.52 10.391 1 48.03 354 THR B CA 1
ATOM 7968 C C . THR B 1 354 ? -14.633 -4.102 11.797 1 48.03 354 THR B C 1
ATOM 7970 O O . THR B 1 354 ? -14.562 -2.924 12.156 1 48.03 354 THR B O 1
ATOM 7973 N N . GLU B 1 355 ? -15.586 -4.805 12.344 1 49.53 355 GLU B N 1
ATOM 7974 C CA . GLU B 1 355 ? -15.414 -5.117 13.758 1 49.53 355 GLU B CA 1
ATOM 7975 C C . GLU B 1 355 ? -13.93 -5.188 14.133 1 49.53 355 GLU B C 1
ATOM 7977 O O . GLU B 1 355 ? -13.094 -5.562 13.305 1 49.53 355 GLU B O 1
ATOM 7982 N N . THR B 1 356 ? -13.516 -4.352 14.93 1 50.12 356 THR B N 1
ATOM 7983 C CA . THR B 1 356 ? -12.141 -4.219 15.383 1 50.12 356 THR B CA 1
ATOM 7984 C C . THR B 1 356 ? -11.422 -5.562 15.336 1 50.12 356 THR B C 1
ATOM 7986 O O . THR B 1 356 ? -11.984 -6.586 15.727 1 50.12 356 THR B O 1
ATOM 7989 N N . PRO B 1 357 ? -10.516 -5.723 14.43 1 48.41 357 PRO B N 1
ATOM 7990 C CA . PRO B 1 357 ? -9.766 -6.984 14.438 1 48.41 357 PRO B CA 1
ATOM 7991 C C . PRO B 1 357 ? -9.742 -7.641 15.82 1 48.41 357 PRO B C 1
ATOM 7993 O O . PRO B 1 357 ? -9.523 -8.852 15.922 1 48.41 357 PRO B O 1
ATOM 7996 N N . PHE B 1 358 ? -9.539 -6.738 16.891 1 48.75 358 PHE B N 1
ATOM 7997 C CA . PHE B 1 358 ? -9.32 -7.328 18.203 1 48.75 358 PHE B CA 1
ATOM 7998 C C . PHE B 1 358 ? -10.641 -7.547 18.938 1 48.75 358 PHE B C 1
ATOM 8000 O O . PHE B 1 358 ? -10.656 -7.945 20.094 1 48.75 358 PHE B O 1
ATOM 8007 N N . GLY B 1 359 ? -11.625 -7.762 18.219 1 46.09 359 GLY B N 1
ATOM 8008 C CA . GLY B 1 359 ? -12.859 -7.898 18.969 1 46.09 359 GLY B CA 1
ATOM 8009 C C . GLY B 1 359 ? -13.141 -6.719 19.875 1 46.09 359 GLY B C 1
ATOM 8010 O O . GLY B 1 359 ? -14.211 -6.113 19.812 1 46.09 359 GLY B O 1
ATOM 8011 N N . SER B 1 360 ? -12.391 -6.688 21.109 1 48.75 360 SER B N 1
ATOM 8012 C CA . SER B 1 360 ? -12.445 -5.66 22.141 1 48.75 360 SER B CA 1
ATOM 8013 C C . SER B 1 360 ? -11.469 -4.523 21.844 1 48.75 360 SER B C 1
ATOM 8015 O O . SER B 1 360 ? -10.578 -4.668 21 1 48.75 360 SER B O 1
ATOM 8017 N N . LEU B 1 361 ? -11.812 -3.303 22.375 1 53.94 361 LEU B N 1
ATOM 8018 C CA . LEU B 1 361 ? -10.859 -2.199 22.297 1 53.94 361 LEU B CA 1
ATOM 8019 C C . LEU B 1 361 ? -9.43 -2.701 22.438 1 53.94 361 LEU B C 1
ATOM 8021 O O . LEU B 1 361 ? -9.094 -3.354 23.438 1 53.94 361 LEU B O 1
ATOM 8025 N N . PRO B 1 362 ? -8.68 -2.812 21.25 1 52.56 362 PRO B N 1
ATOM 8026 C CA . PRO B 1 362 ? -7.34 -3.404 21.297 1 52.56 362 PRO B CA 1
ATOM 8027 C C . PRO B 1 362 ? -6.59 -3.051 22.578 1 52.56 362 PRO B C 1
ATOM 8029 O O . PRO B 1 362 ? -5.758 -3.834 23.047 1 52.56 362 PRO B O 1
ATOM 8032 N N . MET B 1 363 ? -6.605 -1.684 23.016 1 55.09 363 MET B N 1
ATOM 8033 C CA . MET B 1 363 ? -5.723 -1.287 24.109 1 55.09 363 MET B CA 1
ATOM 8034 C C . MET B 1 363 ? -6.387 -1.536 25.469 1 55.09 363 MET B C 1
ATOM 8036 O O . MET B 1 363 ? -5.785 -1.284 26.516 1 55.09 363 MET B O 1
ATOM 8040 N N . GLY B 1 364 ? -7.449 -2.248 25.391 1 54.06 364 GLY B N 1
ATOM 8041 C CA . GLY B 1 364 ? -8.102 -2.486 26.672 1 54.06 364 GLY B CA 1
ATOM 8042 C C . GLY B 1 364 ? -8.727 -1.236 27.266 1 54.06 364 GLY B C 1
ATOM 8043 O O . GLY B 1 364 ? -8.508 -0.13 26.766 1 54.06 364 GLY B O 1
ATOM 8044 N N . LEU B 1 365 ? -9.57 -1.301 28.156 1 49.25 365 LEU B N 1
ATOM 8045 C CA . LEU B 1 365 ? -10.297 -0.25 28.859 1 49.25 365 LEU B CA 1
ATOM 8046 C C . LEU B 1 365 ? -9.336 0.681 29.594 1 49.25 365 LEU B C 1
ATOM 8048 O O . LEU B 1 365 ? -9.703 1.805 29.953 1 49.25 365 LEU B O 1
ATOM 8052 N N . GLU B 1 366 ? -8.117 0.246 29.672 1 58.12 366 GLU B N 1
ATOM 8053 C CA . GLU B 1 366 ? -7.211 1.055 30.484 1 58.12 366 GLU B CA 1
ATOM 8054 C C . GLU B 1 366 ? -6.379 1.994 29.625 1 58.12 366 GLU B C 1
ATOM 8056 O O . GLU B 1 366 ? -5.57 2.771 30.125 1 58.12 366 GLU B O 1
ATOM 8061 N N . ALA B 1 367 ? -6.789 2.078 28.406 1 65.81 367 ALA B N 1
ATOM 8062 C CA . ALA B 1 367 ? -6.027 2.961 27.516 1 65.81 367 ALA B CA 1
ATOM 8063 C C . ALA B 1 367 ? -6.445 4.418 27.703 1 65.81 367 ALA B C 1
ATOM 8065 O O . ALA B 1 367 ? -7.582 4.695 28.094 1 65.81 367 ALA B O 1
ATOM 8066 N N . PRO B 1 368 ? -5.465 5.359 27.594 1 77.94 368 PRO B N 1
ATOM 8067 C CA . PRO B 1 368 ? -5.84 6.777 27.641 1 77.94 368 PRO B CA 1
ATOM 8068 C C . PRO B 1 368 ? -7.043 7.094 26.75 1 77.94 368 PRO B C 1
ATOM 8070 O O . PRO B 1 368 ? -7.219 6.48 25.703 1 77.94 368 PRO B O 1
ATOM 8073 N N . VAL B 1 369 ? -7.852 7.922 27.234 1 86 369 VAL B N 1
ATOM 8074 C CA . VAL B 1 369 ? -9.141 8.266 26.625 1 86 369 VAL B CA 1
ATOM 8075 C C . VAL B 1 369 ? -8.93 8.719 25.188 1 86 369 VAL B C 1
ATOM 8077 O O . VAL B 1 369 ? -9.75 8.414 24.312 1 86 369 VAL B O 1
ATOM 8080 N N . VAL B 1 370 ? -7.855 9.406 24.938 1 88.31 370 VAL B N 1
ATOM 8081 C CA . VAL B 1 370 ? -7.613 9.945 23.609 1 88.31 370 VAL B CA 1
ATOM 8082 C C . VAL B 1 370 ? -7.496 8.797 22.609 1 88.31 370 VAL B C 1
ATOM 8084 O O . VAL B 1 370 ? -7.957 8.922 21.469 1 88.31 370 VAL B O 1
ATOM 8087 N N . TYR B 1 371 ? -6.953 7.691 22.984 1 84.06 371 TYR B N 1
ATOM 8088 C CA . TYR B 1 371 ? -6.809 6.551 22.094 1 84.06 371 TYR B CA 1
ATOM 8089 C C . TYR B 1 371 ? -8.164 5.949 21.75 1 84.06 371 TYR B C 1
ATOM 8091 O O . TYR B 1 371 ? -8.391 5.504 20.625 1 84.06 371 TYR B O 1
ATOM 8099 N N . ARG B 1 372 ? -9.016 6.008 22.688 1 85.62 372 ARG B N 1
ATOM 8100 C CA . ARG B 1 372 ? -10.367 5.504 22.453 1 85.62 372 ARG B CA 1
ATOM 8101 C C . ARG B 1 372 ? -11.117 6.383 21.469 1 85.62 372 ARG B C 1
ATOM 8103 O O . ARG B 1 372 ? -11.828 5.879 20.594 1 85.62 372 ARG B O 1
ATOM 8110 N N . ILE B 1 373 ? -10.938 7.645 21.656 1 91.5 373 ILE B N 1
ATOM 8111 C CA . ILE B 1 373 ? -11.594 8.602 20.781 1 91.5 373 ILE B CA 1
ATOM 8112 C C . ILE B 1 373 ? -11.07 8.438 19.344 1 91.5 373 ILE B C 1
ATOM 8114 O O . ILE B 1 373 ? -11.852 8.336 18.406 1 91.5 373 ILE B O 1
ATOM 8118 N N . LEU B 1 374 ? -9.766 8.383 19.234 1 90.31 374 LEU B N 1
ATOM 8119 C CA . LEU B 1 374 ? -9.148 8.289 17.922 1 90.31 374 LEU B CA 1
ATOM 8120 C C . LEU B 1 374 ? -9.523 6.973 17.234 1 90.31 374 LEU B C 1
ATOM 8122 O O . LEU B 1 374 ? -9.758 6.938 16.031 1 90.31 374 LEU B O 1
ATOM 8126 N N . TYR B 1 375 ? -9.609 5.938 18.016 1 86.88 375 TYR B N 1
ATOM 8127 C CA . TYR B 1 375 ? -10.039 4.645 17.484 1 86.88 375 TYR B CA 1
ATOM 8128 C C . TYR B 1 375 ? -11.477 4.711 16.984 1 86.88 375 TYR B C 1
ATOM 8130 O O . TYR B 1 375 ? -11.773 4.211 15.891 1 86.88 375 TYR B O 1
ATOM 8138 N N . ALA B 1 376 ? -12.32 5.293 17.781 1 89.62 376 ALA B N 1
ATOM 8139 C CA . ALA B 1 376 ? -13.727 5.41 17.406 1 89.62 376 ALA B CA 1
ATOM 8140 C C . ALA B 1 376 ? -13.891 6.273 16.156 1 89.62 376 ALA B C 1
ATOM 8142 O O . ALA B 1 376 ? -14.719 5.977 15.289 1 89.62 376 ALA B O 1
ATOM 8143 N N . LEU B 1 377 ? -13.141 7.363 16.062 1 93.31 377 LEU B N 1
ATOM 8144 C CA . LEU B 1 377 ? -13.156 8.188 14.859 1 93.31 377 LEU B CA 1
ATOM 8145 C C . LEU B 1 377 ? -12.758 7.375 13.633 1 93.31 377 LEU B C 1
ATOM 8147 O O . LEU B 1 377 ? -13.414 7.453 12.594 1 93.31 377 LEU B O 1
ATOM 8151 N N . ALA B 1 378 ? -11.727 6.586 13.789 1 91.06 378 ALA B N 1
ATOM 8152 C CA . ALA B 1 378 ? -11.195 5.805 12.672 1 91.06 378 ALA B CA 1
ATOM 8153 C C . ALA B 1 378 ? -12.219 4.789 12.172 1 91.06 378 ALA B C 1
ATOM 8155 O O . ALA B 1 378 ? -12.273 4.488 10.977 1 91.06 378 ALA B O 1
ATOM 8156 N N . LEU B 1 379 ? -13.047 4.273 13.055 1 89.38 379 LEU B N 1
ATOM 8157 C CA . LEU B 1 379 ? -14.117 3.369 12.656 1 89.38 379 LEU B CA 1
ATOM 8158 C C . LEU B 1 379 ? -15.117 4.074 11.742 1 89.38 379 LEU B C 1
ATOM 8160 O O . LEU B 1 379 ? -15.492 3.535 10.695 1 89.38 379 LEU B O 1
ATOM 8164 N N . VAL B 1 380 ? -15.445 5.262 12.078 1 93.25 380 VAL B N 1
ATOM 8165 C CA . VAL B 1 380 ? -16.438 6.004 11.312 1 93.25 380 VAL B CA 1
ATOM 8166 C C . VAL B 1 380 ? -15.812 6.508 10.008 1 93.25 380 VAL B C 1
ATOM 8168 O O . VAL B 1 380 ? -16.5 6.641 8.992 1 93.25 380 VAL B O 1
ATOM 8171 N N . TYR B 1 381 ? -14.453 6.812 10.062 1 93.38 381 TYR B N 1
ATOM 8172 C CA . TYR B 1 381 ? -13.781 7.137 8.812 1 93.38 381 TYR B CA 1
ATOM 8173 C C . TYR B 1 381 ? -14.078 6.098 7.742 1 93.38 381 TYR B C 1
ATOM 8175 O O . TYR B 1 381 ? -14.305 6.438 6.582 1 93.38 381 TYR B O 1
ATOM 8183 N N . GLY B 1 382 ? -14.062 4.809 8.133 1 89 382 GLY B N 1
ATOM 8184 C CA . GLY B 1 382 ? -14.336 3.719 7.211 1 89 382 GLY B CA 1
ATOM 8185 C C . GLY B 1 382 ? -15.688 3.83 6.539 1 89 382 GLY B C 1
ATOM 8186 O O . GLY B 1 382 ? -15.812 3.592 5.332 1 89 382 GLY B O 1
ATOM 8187 N N . ASP B 1 383 ? -16.672 4.277 7.266 1 89.81 383 ASP B N 1
ATOM 8188 C CA . ASP B 1 383 ? -18.016 4.438 6.73 1 89.81 383 ASP B CA 1
ATOM 8189 C C . ASP B 1 383 ? -18.062 5.551 5.684 1 89.81 383 ASP B C 1
ATOM 8191 O O . ASP B 1 383 ? -18.734 5.418 4.656 1 89.81 383 ASP B O 1
ATOM 8195 N N . VAL B 1 384 ? -17.422 6.602 6.016 1 91.25 384 VAL B N 1
ATOM 8196 C CA . VAL B 1 384 ? -17.422 7.742 5.102 1 91.25 384 VAL B CA 1
ATOM 8197 C C . VAL B 1 384 ? -16.672 7.387 3.824 1 91.25 384 VAL B C 1
ATOM 8199 O O . VAL B 1 384 ? -17.109 7.734 2.723 1 91.25 384 VAL B O 1
ATOM 8202 N N . ILE B 1 385 ? -15.531 6.695 3.955 1 88.38 385 ILE B N 1
ATOM 8203 C CA . ILE B 1 385 ? -14.75 6.262 2.805 1 88.38 385 ILE B CA 1
ATOM 8204 C C . ILE B 1 385 ? -15.602 5.367 1.905 1 88.38 385 ILE B C 1
ATOM 8206 O O . ILE B 1 385 ? -15.617 5.543 0.685 1 88.38 385 ILE B O 1
ATOM 8210 N N . ASN B 1 386 ? -16.328 4.41 2.488 1 84.44 386 ASN B N 1
ATOM 8211 C CA . ASN B 1 386 ? -17.188 3.518 1.721 1 84.44 386 ASN B CA 1
ATOM 8212 C C . ASN B 1 386 ? -18.25 4.293 0.953 1 84.44 386 ASN B C 1
ATOM 8214 O O . ASN B 1 386 ? -18.547 3.979 -0.203 1 84.44 386 ASN B O 1
ATOM 8218 N N . ARG B 1 387 ? -18.812 5.234 1.613 1 85.19 387 ARG B N 1
ATOM 8219 C CA . ARG B 1 387 ? -19.828 6.078 0.967 1 85.19 387 ARG B CA 1
ATOM 8220 C C . ARG B 1 387 ? -19.219 6.824 -0.222 1 85.19 387 ARG B C 1
ATOM 8222 O O . ARG B 1 387 ? -19.812 6.859 -1.301 1 85.19 387 ARG B O 1
ATOM 8229 N N . ASP B 1 388 ? -18.062 7.414 -0.002 1 82.38 388 ASP B N 1
ATOM 8230 C CA . ASP B 1 388 ? -17.453 8.289 -1.002 1 82.38 388 ASP B CA 1
ATOM 8231 C C . ASP B 1 388 ? -16.938 7.484 -2.191 1 82.38 388 ASP B C 1
ATOM 8233 O O . ASP B 1 388 ? -16.859 8 -3.307 1 82.38 388 ASP B O 1
ATOM 8237 N N . GLN B 1 389 ? -16.562 6.234 -1.937 1 77.81 389 GLN B N 1
ATOM 8238 C CA . GLN B 1 389 ? -16.016 5.402 -3.004 1 77.81 389 GLN B CA 1
ATOM 8239 C C . GLN B 1 389 ? -17.125 4.754 -3.82 1 77.81 389 GLN B C 1
ATOM 8241 O O . GLN B 1 389 ? -16.875 4.203 -4.895 1 77.81 389 GLN B O 1
ATOM 8246 N N . HIS B 1 390 ? -18.312 4.73 -3.209 1 71.81 390 HIS B N 1
ATOM 8247 C CA . HIS B 1 390 ? -19.438 4.105 -3.908 1 71.81 390 HIS B CA 1
ATOM 8248 C C . HIS B 1 390 ? -20.031 5.047 -4.945 1 71.81 390 HIS B C 1
ATOM 8250 O O . HIS B 1 390 ? -20.422 6.172 -4.621 1 71.81 390 HIS B O 1
ATOM 8256 N N . GLY B 1 391 ? -19.547 5.18 -6.305 1 58.69 391 GLY B N 1
ATOM 8257 C CA . GLY B 1 391 ? -19.906 5.758 -7.59 1 58.69 391 GLY B CA 1
ATOM 8258 C C . GLY B 1 391 ? -20.938 6.863 -7.477 1 58.69 391 GLY B C 1
ATOM 8259 O O . GLY B 1 391 ? -20.875 7.684 -6.559 1 58.69 391 GLY B O 1
ATOM 8260 N N . ALA B 1 392 ? -22.281 6.746 -8.234 1 54.19 392 ALA B N 1
ATOM 8261 C CA . ALA B 1 392 ? -23.172 7.629 -8.984 1 54.19 392 ALA B CA 1
ATOM 8262 C C . ALA B 1 392 ? -24.016 8.492 -8.047 1 54.19 392 ALA B C 1
ATOM 8264 O O . ALA B 1 392 ? -24.375 9.625 -8.391 1 54.19 392 ALA B O 1
ATOM 8265 N N . ASN B 1 393 ? -24.109 8.375 -6.75 1 61.56 393 ASN B N 1
ATOM 8266 C CA . ASN B 1 393 ? -24.906 9.297 -5.945 1 61.56 393 ASN B CA 1
ATOM 8267 C C . ASN B 1 393 ? -25.328 8.672 -4.617 1 61.56 393 ASN B C 1
ATOM 8269 O O . ASN B 1 393 ? -26.391 8.062 -4.52 1 61.56 393 ASN B O 1
ATOM 8273 N N . PRO B 1 394 ? -24.281 8.758 -3.711 1 68.69 394 PRO B N 1
ATOM 8274 C CA . PRO B 1 394 ? -24.734 8.188 -2.441 1 68.69 394 PRO B CA 1
ATOM 8275 C C . PRO B 1 394 ? -26.016 8.844 -1.928 1 68.69 394 PRO B C 1
ATOM 8277 O O . PRO B 1 394 ? -26.219 10.047 -2.131 1 68.69 394 PRO B O 1
ATOM 8280 N N . SER B 1 395 ? -26.906 8.07 -1.421 1 81.81 395 SER B N 1
ATOM 8281 C CA . SER B 1 395 ? -28.156 8.562 -0.86 1 81.81 395 SER B CA 1
ATOM 8282 C C . SER B 1 395 ? -27.906 9.445 0.36 1 81.81 395 SER B C 1
ATOM 8284 O O . SER B 1 395 ? -26.953 9.234 1.099 1 81.81 395 SER B O 1
ATOM 8286 N N . TYR B 1 396 ? -28.641 10.516 0.516 1 90.94 396 TYR B N 1
ATOM 8287 C CA . TYR B 1 396 ? -28.562 11.367 1.697 1 90.94 396 TYR B CA 1
ATOM 8288 C C . TYR B 1 396 ? -28.844 10.57 2.965 1 90.94 396 TYR B C 1
ATOM 8290 O O . TYR B 1 396 ? -28.312 10.891 4.035 1 90.94 396 TYR B O 1
ATOM 8298 N N . ALA B 1 397 ? -29.625 9.438 2.777 1 91.75 397 ALA B N 1
ATOM 8299 C CA . ALA B 1 397 ? -29.922 8.57 3.914 1 91.75 397 ALA B CA 1
ATOM 8300 C C . ALA B 1 397 ? -28.641 7.973 4.504 1 91.75 397 ALA B C 1
ATOM 8302 O O . ALA B 1 397 ? -28.531 7.84 5.723 1 91.75 397 ALA B O 1
ATOM 8303 N N . THR B 1 398 ? -27.703 7.598 3.67 1 91.62 398 THR B N 1
ATOM 8304 C CA . THR B 1 398 ? -26.438 7.066 4.141 1 91.62 398 THR B CA 1
ATOM 8305 C C . THR B 1 398 ? -25.688 8.117 4.953 1 91.62 398 THR B C 1
ATOM 8307 O O . THR B 1 398 ? -25.062 7.793 5.973 1 91.62 398 THR B O 1
ATOM 8310 N N . THR B 1 399 ? -25.734 9.406 4.523 1 93.31 399 THR B N 1
ATOM 8311 C CA . THR B 1 399 ? -25.094 10.5 5.234 1 93.31 399 THR B CA 1
ATOM 8312 C C . THR B 1 399 ? -25.719 10.695 6.609 1 93.31 399 THR B C 1
ATOM 8314 O O . THR B 1 399 ? -25.016 10.906 7.598 1 93.31 399 THR B O 1
ATOM 8317 N N . VAL B 1 400 ? -27.031 10.594 6.637 1 94.56 400 VAL B N 1
ATOM 8318 C CA . VAL B 1 400 ? -27.734 10.773 7.898 1 94.56 400 VAL B CA 1
ATOM 8319 C C . VAL B 1 400 ? -27.391 9.641 8.859 1 94.56 400 VAL B C 1
ATOM 8321 O O . VAL B 1 400 ? -27.219 9.859 10.055 1 94.56 400 VAL B O 1
ATOM 8324 N N . ASN B 1 401 ? -27.25 8.438 8.305 1 94.38 401 ASN B N 1
ATOM 8325 C CA . ASN B 1 401 ? -26.859 7.301 9.133 1 94.38 401 ASN B CA 1
ATOM 8326 C C . ASN B 1 401 ? -25.453 7.473 9.688 1 94.38 401 ASN B C 1
ATOM 8328 O O . ASN B 1 401 ? -25.203 7.176 10.859 1 94.38 401 ASN B O 1
ATOM 8332 N N . ILE B 1 402 ? -24.562 7.93 8.898 1 94.94 402 ILE B N 1
ATOM 8333 C CA . ILE B 1 402 ? -23.188 8.18 9.336 1 94.94 402 ILE B CA 1
ATOM 8334 C C . ILE B 1 402 ? -23.188 9.289 10.391 1 94.94 402 ILE B C 1
ATOM 8336 O O . ILE B 1 402 ? -22.453 9.203 11.383 1 94.94 402 ILE B O 1
ATOM 8340 N N . ASP B 1 403 ? -23.953 10.305 10.156 1 96.06 403 ASP B N 1
ATOM 8341 C CA . ASP B 1 403 ? -24.047 11.43 11.078 1 96.06 403 ASP B CA 1
ATOM 8342 C C . ASP B 1 403 ? -24.484 10.969 12.469 1 96.06 403 ASP B C 1
ATOM 8344 O O . ASP B 1 403 ? -24.016 11.5 13.477 1 96.06 403 ASP B O 1
ATOM 8348 N N . GLU B 1 404 ? -25.422 10.016 12.484 1 95.56 404 GLU B N 1
ATOM 8349 C CA . GLU B 1 404 ? -25.859 9.477 13.766 1 95.56 404 GLU B CA 1
ATOM 8350 C C . GLU B 1 404 ? -24.703 8.836 14.516 1 95.56 404 GLU B C 1
ATOM 8352 O O . GLU B 1 404 ? -24.547 9.023 15.727 1 95.56 404 GLU B O 1
ATOM 8357 N N . ASN B 1 405 ? -23.875 8.125 13.836 1 93.69 405 ASN B N 1
ATOM 8358 C CA . ASN B 1 405 ? -22.703 7.504 14.438 1 93.69 405 ASN B CA 1
ATOM 8359 C C . ASN B 1 405 ? -21.688 8.555 14.883 1 93.69 405 ASN B C 1
ATOM 8361 O O . ASN B 1 405 ? -21.062 8.406 15.938 1 93.69 405 ASN B O 1
ATOM 8365 N N . VAL B 1 406 ? -21.547 9.594 14.125 1 95.81 406 VAL B N 1
ATOM 8366 C CA . VAL B 1 406 ? -20.609 10.664 14.453 1 95.81 406 VAL B CA 1
ATOM 8367 C C . VAL B 1 406 ? -21.062 11.375 15.727 1 95.81 406 VAL B C 1
ATOM 8369 O O . VAL B 1 406 ? -20.25 11.664 16.609 1 95.81 406 VAL B O 1
ATOM 8372 N N . ARG B 1 407 ? -22.312 11.648 15.789 1 94.62 407 ARG B N 1
ATOM 8373 C CA . ARG B 1 407 ? -22.844 12.336 16.953 1 94.62 407 ARG B CA 1
ATOM 8374 C C . ARG B 1 407 ? -22.672 11.492 18.219 1 94.62 407 ARG B C 1
ATOM 8376 O O . ARG B 1 407 ? -22.422 12.031 19.297 1 94.62 407 ARG B O 1
ATOM 8383 N N . ALA B 1 408 ? -22.766 10.219 18 1 94 408 ALA B N 1
ATOM 8384 C CA . ALA B 1 408 ? -22.594 9.312 19.141 1 94 408 ALA B CA 1
ATOM 8385 C C . ALA B 1 408 ? -21.156 9.383 19.672 1 94 408 ALA B C 1
ATOM 8387 O O . ALA B 1 408 ? -20.922 9.133 20.859 1 94 408 ALA B O 1
ATOM 8388 N N . LEU B 1 409 ? -20.219 9.766 18.875 1 94.75 409 LEU B N 1
ATOM 8389 C CA . LEU B 1 409 ? -18.812 9.844 19.281 1 94.75 409 LEU B CA 1
ATOM 8390 C C . LEU B 1 409 ? -18.594 10.969 20.281 1 94.75 409 LEU B C 1
ATOM 8392 O O . LEU B 1 409 ? -17.625 10.93 21.062 1 94.75 409 LEU B O 1
ATOM 8396 N N . ARG B 1 410 ? -19.391 11.977 20.266 1 92.62 410 ARG B N 1
ATOM 8397 C CA . ARG B 1 410 ? -19.234 13.141 21.141 1 92.62 410 ARG B CA 1
ATOM 8398 C C . ARG B 1 410 ? -19.234 12.719 22.609 1 92.62 410 ARG B C 1
ATOM 8400 O O . ARG B 1 410 ? -18.547 13.32 23.422 1 92.62 410 ARG B O 1
ATOM 8407 N N . SER B 1 411 ? -19.953 11.633 22.859 1 92.38 411 SER B N 1
ATOM 8408 C CA . SER B 1 411 ? -20.094 11.156 24.234 1 92.38 411 SER B CA 1
ATOM 8409 C C . SER B 1 411 ? -18.781 10.578 24.75 1 92.38 411 SER B C 1
ATOM 8411 O O . SER B 1 411 ? -18.609 10.43 25.953 1 92.38 411 SER B O 1
ATOM 8413 N N . LEU B 1 412 ? -17.812 10.297 23.891 1 92.06 412 LEU B N 1
ATOM 8414 C CA . LEU B 1 412 ? -16.531 9.727 24.297 1 92.06 412 LEU B CA 1
ATOM 8415 C C . LEU B 1 412 ? -15.609 10.812 24.844 1 92.06 412 LEU B C 1
ATOM 8417 O O . LEU B 1 412 ? -14.641 10.516 25.531 1 92.06 412 LEU B O 1
ATOM 8421 N N . PHE B 1 413 ? -15.898 12.102 24.516 1 94.94 413 PHE B N 1
ATOM 8422 C CA . PHE B 1 413 ? -15.062 13.211 24.969 1 94.94 413 PHE B CA 1
ATOM 8423 C C . PHE B 1 413 ? -15.375 13.578 26.422 1 94.94 413 PHE B C 1
ATOM 8425 O O . PHE B 1 413 ? -16.547 13.789 26.766 1 94.94 413 PHE B O 1
ATOM 8432 N N . PRO B 1 414 ? -14.398 13.68 27.234 1 93.19 414 PRO B N 1
ATOM 8433 C CA . PRO B 1 414 ? -14.656 14.148 28.594 1 93.19 414 PRO B CA 1
ATOM 8434 C C . PRO B 1 414 ? -15.297 15.539 28.625 1 93.19 414 PRO B C 1
ATOM 8436 O O . PRO B 1 414 ? -14.938 16.406 27.828 1 93.19 414 PRO B O 1
ATOM 8439 N N . VAL B 1 415 ? -16.141 15.742 29.578 1 92.5 415 VAL B N 1
ATOM 8440 C CA . VAL B 1 415 ? -16.891 16.984 29.688 1 92.5 415 VAL B CA 1
ATOM 8441 C C . VAL B 1 415 ? -15.922 18.156 29.922 1 92.5 415 VAL B C 1
ATOM 8443 O O . VAL B 1 415 ? -16.141 19.25 29.406 1 92.5 415 VAL B O 1
ATOM 8446 N N . GLU B 1 416 ? -14.82 17.875 30.562 1 90.38 416 GLU B N 1
ATOM 8447 C CA . GLU B 1 416 ? -13.82 18.891 30.891 1 90.38 416 GLU B CA 1
ATOM 8448 C C . GLU B 1 416 ? -13.141 19.406 29.625 1 90.38 416 GLU B C 1
ATOM 8450 O O . GLU B 1 416 ? -12.594 20.516 29.625 1 90.38 416 GLU B O 1
ATOM 8455 N N . TRP B 1 417 ? -13.234 18.688 28.516 1 92.94 417 TRP B N 1
ATOM 8456 C CA . TRP B 1 417 ? -12.547 19.047 27.281 1 92.94 417 TRP B CA 1
ATOM 8457 C C . TRP B 1 417 ? -13.234 20.219 26.578 1 92.94 417 TRP B C 1
ATOM 8459 O O . TRP B 1 417 ? -12.641 20.875 25.719 1 92.94 417 TRP B O 1
ATOM 8469 N N . TRP B 1 418 ? -14.383 20.516 26.984 1 91.38 418 TRP B N 1
ATOM 8470 C CA . TRP B 1 418 ? -15.148 21.547 26.297 1 91.38 418 TRP B CA 1
ATOM 8471 C C . TRP B 1 418 ? -15.047 22.875 27.031 1 91.38 418 TRP B C 1
ATOM 8473 O O . TRP B 1 418 ? -15.594 23.891 26.562 1 91.38 418 TRP B O 1
ATOM 8483 N N . SER B 1 419 ? -14.25 22.797 28.047 1 86.19 419 SER B N 1
ATOM 8484 C CA . SER B 1 419 ? -13.852 24.031 28.734 1 86.19 419 SER B CA 1
ATOM 8485 C C . SER B 1 419 ? -12.445 24.453 28.344 1 86.19 419 SER B C 1
ATOM 8487 O O . SER B 1 419 ? -11.656 23.641 27.859 1 86.19 419 SER B O 1
ATOM 8489 N N . PRO B 1 420 ? -12.18 25.734 28.422 1 80 420 PRO B N 1
ATOM 8490 C CA . PRO B 1 420 ? -10.836 26.172 28.047 1 80 420 PRO B CA 1
ATOM 8491 C C . PRO B 1 420 ? -9.742 25.469 28.844 1 80 420 PRO B C 1
ATOM 8493 O O . PRO B 1 420 ? -9.938 25.156 30.016 1 80 420 PRO B O 1
ATOM 8496 N N . CYS B 1 421 ? -8.711 25.203 28.172 1 82.69 421 CYS B N 1
ATOM 8497 C CA . CYS B 1 421 ? -7.547 24.609 28.844 1 82.69 421 CYS B CA 1
ATOM 8498 C C . CYS B 1 421 ? -6.961 25.578 29.859 1 82.69 421 CYS B C 1
ATOM 8500 O O . CYS B 1 421 ? -7.004 26.797 29.672 1 82.69 421 CYS B O 1
ATOM 8502 N N . ASP B 1 422 ? -6.488 24.906 30.969 1 84.5 422 ASP B N 1
ATOM 8503 C CA . ASP B 1 422 ? -5.738 25.688 31.938 1 84.5 422 ASP B CA 1
ATOM 8504 C C . ASP B 1 422 ? -4.297 25.891 31.484 1 84.5 422 ASP B C 1
ATOM 8506 O O . ASP B 1 422 ? -3.686 25 30.906 1 84.5 422 ASP B O 1
ATOM 8510 N N . ALA B 1 423 ? -3.822 27.062 31.75 1 81.81 423 ALA B N 1
ATOM 8511 C CA . ALA B 1 423 ? -2.449 27.391 31.375 1 81.81 423 ALA B CA 1
ATOM 8512 C C . ALA B 1 423 ? -1.458 26.438 32.031 1 81.81 423 ALA B C 1
ATOM 8514 O O . ALA B 1 423 ? -0.344 26.25 31.547 1 81.81 423 ALA B O 1
ATOM 8515 N N . SER B 1 424 ? -1.896 25.781 33.062 1 86.19 424 SER B N 1
ATOM 8516 C CA . SER B 1 424 ? -1.027 24.875 33.812 1 86.19 424 SER B CA 1
ATOM 8517 C C . SER B 1 424 ? -1.029 23.469 33.219 1 86.19 424 SER B C 1
ATOM 8519 O O . SER B 1 424 ? -0.198 22.641 33.594 1 86.19 424 SER B O 1
ATOM 8521 N N . ASP B 1 425 ? -1.854 23.281 32.25 1 89.06 425 ASP B N 1
ATOM 8522 C CA . ASP B 1 425 ? -1.9 21.969 31.609 1 89.06 425 ASP B CA 1
ATOM 8523 C C . ASP B 1 425 ? -0.615 21.688 30.844 1 89.06 425 ASP B C 1
ATOM 8525 O O . ASP B 1 425 ? 0.118 22.625 30.484 1 89.06 425 ASP B O 1
ATOM 8529 N N . SER B 1 426 ? -0.296 20.406 30.719 1 91.44 426 SER B N 1
ATOM 8530 C CA . SER B 1 426 ? 0.874 20.047 29.922 1 91.44 426 SER B CA 1
ATOM 8531 C C . SER B 1 426 ? 0.612 20.234 28.438 1 91.44 426 SER B C 1
ATOM 8533 O O . SER B 1 426 ? -0.541 20.234 28 1 91.44 426 SER B O 1
ATOM 8535 N N . ILE B 1 427 ? 1.608 20.391 27.641 1 92.06 427 ILE B N 1
ATOM 8536 C CA . ILE B 1 427 ? 1.498 20.484 26.188 1 92.06 427 ILE B CA 1
ATOM 8537 C C . ILE B 1 427 ? 0.826 19.234 25.641 1 92.06 427 ILE B C 1
ATOM 8539 O O . ILE B 1 427 ? 0.009 19.297 24.719 1 92.06 427 ILE B O 1
ATOM 8543 N N . SER B 1 428 ? 1.138 18.109 26.266 1 91.44 428 SER B N 1
ATOM 8544 C CA . SER B 1 428 ? 0.564 16.828 25.844 1 91.44 428 SER B CA 1
ATOM 8545 C C . SER B 1 428 ? -0.953 16.828 26 1 91.44 428 SER B C 1
ATOM 8547 O O . SER B 1 428 ? -1.675 16.422 25.094 1 91.44 428 SER B O 1
ATOM 8549 N N . ASP B 1 429 ? -1.394 17.312 27.109 1 91.25 429 ASP B N 1
ATOM 8550 C CA . ASP B 1 429 ? -2.828 17.344 27.375 1 91.25 429 ASP B CA 1
ATOM 8551 C C . ASP B 1 429 ? -3.551 18.297 26.422 1 91.25 429 ASP B C 1
ATOM 8553 O O . ASP B 1 429 ? -4.602 17.953 25.875 1 91.25 429 ASP B O 1
ATOM 8557 N N . ALA B 1 430 ? -2.986 19.453 26.328 1 93 430 ALA B N 1
ATOM 8558 C CA . ALA B 1 430 ? -3.586 20.453 25.438 1 93 430 ALA B CA 1
ATOM 8559 C C . ALA B 1 430 ? -3.639 19.938 24 1 93 430 ALA B C 1
ATOM 8561 O O . ALA B 1 430 ? -4.648 20.109 23.312 1 93 430 ALA B O 1
ATOM 8562 N N . TYR B 1 431 ? -2.553 19.328 23.609 1 93.75 431 TYR B N 1
ATOM 8563 C CA . TYR B 1 431 ? -2.477 18.812 22.25 1 93.75 431 TYR B CA 1
ATOM 8564 C C . TYR B 1 431 ? -3.49 17.688 22.031 1 93.75 431 TYR B C 1
ATOM 8566 O O . TYR B 1 431 ? -4.203 17.672 21.016 1 93.75 431 TYR B O 1
ATOM 8574 N N . GLN B 1 432 ? -3.551 16.719 22.875 1 92.25 432 GLN B N 1
ATOM 8575 C CA . GLN B 1 432 ? -4.465 15.586 22.75 1 92.25 432 GLN B CA 1
ATOM 8576 C C . GLN B 1 432 ? -5.918 16.047 22.719 1 92.25 432 GLN B C 1
ATOM 8578 O O . GLN B 1 432 ? -6.703 15.594 21.875 1 92.25 432 GLN B O 1
ATOM 8583 N N . ARG B 1 433 ? -6.188 16.969 23.562 1 93.81 433 ARG B N 1
ATOM 8584 C CA . ARG B 1 433 ? -7.543 17.5 23.656 1 93.81 433 ARG B CA 1
ATOM 8585 C C . ARG B 1 433 ? -7.934 18.25 22.391 1 93.81 433 ARG B C 1
ATOM 8587 O O . ARG B 1 433 ? -8.922 17.906 21.734 1 93.81 433 ARG B O 1
ATOM 8594 N N . GLU B 1 434 ? -7.172 19.234 22.031 1 95.56 434 GLU B N 1
ATOM 8595 C CA . GLU B 1 434 ? -7.543 20.109 20.922 1 95.56 434 GLU B CA 1
ATOM 8596 C C . GLU B 1 434 ? -7.426 19.391 19.578 1 95.56 434 GLU B C 1
ATOM 8598 O O . GLU B 1 434 ? -8.234 19.609 18.672 1 95.56 434 GLU B O 1
ATOM 8603 N N . SER B 1 435 ? -6.418 18.516 19.438 1 95.62 435 SER B N 1
ATOM 8604 C CA . SER B 1 435 ? -6.27 17.797 18.188 1 95.62 435 SER B CA 1
ATOM 8605 C C . SER B 1 435 ? -7.391 16.781 18 1 95.62 435 SER B C 1
ATOM 8607 O O . SER B 1 435 ? -7.879 16.578 16.875 1 95.62 435 SER B O 1
ATOM 8609 N N . ALA B 1 436 ? -7.809 16.047 19.047 1 96.25 436 ALA B N 1
ATOM 8610 C CA . ALA B 1 436 ? -8.914 15.109 18.953 1 96.25 436 ALA B CA 1
ATOM 8611 C C . ALA B 1 436 ? -10.203 15.812 18.547 1 96.25 436 ALA B C 1
ATOM 8613 O O . ALA B 1 436 ? -10.938 15.328 17.688 1 96.25 436 ALA B O 1
ATOM 8614 N N . LYS B 1 437 ? -10.477 16.953 19.219 1 97.12 437 LYS B N 1
ATOM 8615 C CA . LYS B 1 437 ? -11.664 17.734 18.875 1 97.12 437 LYS B CA 1
ATOM 8616 C C . LYS B 1 437 ? -11.578 18.234 17.438 1 97.12 437 LYS B C 1
ATOM 8618 O O . LYS B 1 437 ? -12.562 18.188 16.688 1 97.12 437 LYS B O 1
ATOM 8623 N N . PHE B 1 438 ? -10.422 18.734 17.047 1 97.69 438 PHE B N 1
ATOM 8624 C CA . PHE B 1 438 ? -10.188 19.203 15.688 1 97.69 438 PHE B CA 1
ATOM 8625 C C . PHE B 1 438 ? -10.531 18.125 14.672 1 97.69 438 PHE B C 1
ATOM 8627 O O . PHE B 1 438 ? -11.203 18.391 13.672 1 97.69 438 PHE B O 1
ATOM 8634 N N . LEU B 1 439 ? -10.078 16.906 14.922 1 98 439 LEU B N 1
ATOM 8635 C CA . LEU B 1 439 ? -10.312 15.789 14.023 1 98 439 LEU B CA 1
ATOM 8636 C C . LEU B 1 439 ? -11.789 15.398 14.023 1 98 439 LEU B C 1
ATOM 8638 O O . LEU B 1 439 ? -12.328 15.008 12.984 1 98 439 LEU B O 1
ATOM 8642 N N . TYR B 1 440 ? -12.398 15.492 15.172 1 97.88 440 TYR B N 1
ATOM 8643 C CA . TYR B 1 440 ? -13.828 15.227 15.266 1 97.88 440 TYR B CA 1
ATOM 8644 C C . TYR B 1 440 ? -14.617 16.188 14.383 1 97.88 440 TYR B C 1
ATOM 8646 O O . TYR B 1 440 ? -15.469 15.75 13.594 1 97.88 440 TYR B O 1
ATOM 8654 N N . PHE B 1 441 ? -14.352 17.375 14.461 1 98.25 441 PHE B N 1
ATOM 8655 C CA . PHE B 1 441 ? -15.086 18.375 13.688 1 98.25 441 PHE B CA 1
ATOM 8656 C C . PHE B 1 441 ? -14.711 18.297 12.211 1 98.25 441 PHE B C 1
ATOM 8658 O O . PHE B 1 441 ? -15.547 18.562 11.344 1 98.25 441 PHE B O 1
ATOM 8665 N N . LEU B 1 442 ? -13.477 17.922 11.977 1 97.62 442 LEU B N 1
ATOM 8666 C CA . LEU B 1 442 ? -13.109 17.641 10.586 1 97.62 442 LEU B CA 1
ATOM 8667 C C . LEU B 1 442 ? -13.977 16.531 10.008 1 97.62 442 LEU B C 1
ATOM 8669 O O . LEU B 1 442 ? -14.438 16.641 8.867 1 97.62 442 LEU B O 1
ATOM 8673 N N . LEU B 1 443 ? -14.195 15.508 10.781 1 97.56 443 LEU B N 1
ATOM 8674 C CA . LEU B 1 443 ? -15.039 14.398 10.344 1 97.56 443 LEU B CA 1
ATOM 8675 C C . LEU B 1 443 ? -16.469 14.875 10.078 1 97.56 443 LEU B C 1
ATOM 8677 O O . LEU B 1 443 ? -17.047 14.555 9.031 1 97.56 443 LEU B O 1
ATOM 8681 N N . VAL B 1 444 ? -17.016 15.648 10.992 1 97.69 444 VAL B N 1
ATOM 8682 C CA . VAL B 1 444 ? -18.359 16.188 10.805 1 97.69 444 VAL B CA 1
ATOM 8683 C C . VAL B 1 444 ? -18.422 16.984 9.508 1 97.69 444 VAL B C 1
ATOM 8685 O O . VAL B 1 444 ? -19.359 16.828 8.719 1 97.69 444 VAL B O 1
ATOM 8688 N N . LYS B 1 445 ? -17.484 17.797 9.336 1 96.25 445 LYS B N 1
ATOM 8689 C CA . LYS B 1 445 ? -17.422 18.625 8.141 1 96.25 445 LYS B CA 1
ATOM 8690 C C . LYS B 1 445 ? -17.391 17.781 6.875 1 96.25 445 LYS B C 1
ATOM 8692 O O . LYS B 1 445 ? -18.156 18.016 5.941 1 96.25 445 LYS B O 1
ATOM 8697 N N . LEU B 1 446 ? -16.578 16.781 6.824 1 93.81 446 LEU B N 1
ATOM 8698 C CA . LEU B 1 446 ? -16.391 15.961 5.637 1 93.81 446 LEU B CA 1
ATOM 8699 C C . LEU B 1 446 ? -17.641 15.109 5.363 1 93.81 446 LEU B C 1
ATOM 8701 O O . LEU B 1 446 ? -17.969 14.836 4.207 1 93.81 446 LEU B O 1
ATOM 8705 N N . VAL B 1 447 ? -18.359 14.711 6.371 1 94.62 447 VAL B N 1
ATOM 8706 C CA . VAL B 1 447 ? -19.562 13.922 6.223 1 94.62 447 VAL B CA 1
ATOM 8707 C C . VAL B 1 447 ? -20.641 14.734 5.496 1 94.62 447 VAL B C 1
ATOM 8709 O O . VAL B 1 447 ? -21.328 14.219 4.617 1 94.62 447 VAL B O 1
ATOM 8712 N N . HIS B 1 448 ? -20.703 16.031 5.762 1 94.69 448 HIS B N 1
ATOM 8713 C CA . HIS B 1 448 ? -21.859 16.828 5.336 1 94.69 448 HIS B CA 1
ATOM 8714 C C . HIS B 1 448 ? -21.484 17.734 4.164 1 94.69 448 HIS B C 1
ATOM 8716 O O . HIS B 1 448 ? -22.375 18.25 3.48 1 94.69 448 HIS B O 1
ATOM 8722 N N . LEU B 1 449 ? -20.281 17.875 3.861 1 91.94 449 LEU B N 1
ATOM 8723 C CA . LEU B 1 449 ? -19.781 18.859 2.918 1 91.94 449 LEU B CA 1
ATOM 8724 C C . LEU B 1 449 ? -20.406 18.672 1.542 1 91.94 449 LEU B C 1
ATOM 8726 O O . LEU B 1 449 ? -20.766 19.641 0.876 1 91.94 449 LEU B O 1
ATOM 8730 N N . PRO B 1 450 ? -20.656 17.422 1.051 1 87.62 450 PRO B N 1
ATOM 8731 C CA . PRO B 1 450 ? -21.219 17.234 -0.289 1 87.62 450 PRO B CA 1
ATOM 8732 C C . PRO B 1 450 ? -22.625 17.812 -0.425 1 87.62 450 PRO B C 1
ATOM 8734 O O . PRO B 1 450 ? -23.094 18.062 -1.541 1 87.62 450 PRO B O 1
ATOM 8737 N N . TYR B 1 451 ? -23.266 18.125 0.72 1 89.88 451 TYR B N 1
ATOM 8738 C CA . TYR B 1 451 ? -24.672 18.531 0.67 1 89.88 451 TYR B CA 1
ATOM 8739 C C . TYR B 1 451 ? -24.812 20 1.098 1 89.88 451 TYR B C 1
ATOM 8741 O O . TYR B 1 451 ? -25.922 20.547 1.079 1 89.88 451 TYR B O 1
ATOM 8749 N N . MET B 1 452 ? -23.703 20.594 1.447 1 89.44 452 MET B N 1
ATOM 8750 C CA . MET B 1 452 ? -23.75 21.953 1.969 1 89.44 452 MET B CA 1
ATOM 8751 C C . MET B 1 452 ? -24.344 22.922 0.937 1 89.44 452 MET B C 1
ATOM 8753 O O . MET B 1 452 ? -25.312 23.625 1.223 1 89.44 452 MET B O 1
ATOM 8757 N N . LEU B 1 453 ? -23.844 22.828 -0.257 1 84.19 453 LEU B N 1
ATOM 8758 C CA . LEU B 1 453 ? -24.25 23.781 -1.272 1 84.19 453 LEU B CA 1
ATOM 8759 C C . LEU B 1 453 ? -25.578 23.359 -1.905 1 84.19 453 LEU B C 1
ATOM 8761 O O . LEU B 1 453 ? -26.297 24.203 -2.453 1 84.19 453 LEU B O 1
ATOM 8765 N N . LYS B 1 454 ? -25.859 22.062 -1.855 1 83.5 454 LYS B N 1
ATOM 8766 C CA . LYS B 1 454 ? -27.141 21.578 -2.371 1 83.5 454 LYS B CA 1
ATOM 8767 C C . LYS B 1 454 ? -28.297 22.109 -1.554 1 83.5 454 LYS B C 1
ATOM 8769 O O . LYS B 1 454 ? -29.438 22.156 -2.035 1 83.5 454 LYS B O 1
ATOM 8774 N N . SER B 1 455 ? -27.984 22.516 -0.405 1 86.06 455 SER B N 1
ATOM 8775 C CA . SER B 1 455 ? -29.016 23.016 0.501 1 86.06 455 SER B CA 1
ATOM 8776 C C . SER B 1 455 ? -29.625 24.312 -0.011 1 86.06 455 SER B C 1
ATOM 8778 O O . SER B 1 455 ? -30.734 24.688 0.374 1 86.06 455 SER B O 1
ATOM 8780 N N . VAL B 1 456 ? -28.969 25 -0.839 1 79.56 456 VAL B N 1
ATOM 8781 C CA . VAL B 1 456 ? -29.438 26.266 -1.395 1 79.56 456 VAL B CA 1
ATOM 8782 C C . VAL B 1 456 ? -30.688 26.016 -2.252 1 79.56 456 VAL B C 1
ATOM 8784 O O . VAL B 1 456 ? -31.609 26.828 -2.277 1 79.56 456 VAL B O 1
ATOM 8787 N N . TYR B 1 457 ? -30.719 24.844 -2.852 1 81.81 457 TYR B N 1
ATOM 8788 C CA . TYR B 1 457 ? -31.812 24.547 -3.783 1 81.81 457 TYR B CA 1
ATOM 8789 C C . TYR B 1 457 ? -32.781 23.531 -3.186 1 81.81 457 TYR B C 1
ATOM 8791 O O . TYR B 1 457 ? -33.906 23.391 -3.662 1 81.81 457 TYR B O 1
ATOM 8799 N N . ASP B 1 458 ? -32.312 22.906 -2.174 1 88.12 458 ASP B N 1
ATOM 8800 C CA . ASP B 1 458 ? -33.094 21.859 -1.552 1 88.12 458 ASP B CA 1
ATOM 8801 C C . ASP B 1 458 ? -33.031 21.922 -0.029 1 88.12 458 ASP B C 1
ATOM 8803 O O . ASP B 1 458 ? -32 21.547 0.558 1 88.12 458 ASP B O 1
ATOM 8807 N N . ALA B 1 459 ? -34 22.297 0.629 1 89.5 459 ALA B N 1
ATOM 8808 C CA . ALA B 1 459 ? -34.031 22.531 2.07 1 89.5 459 ALA B CA 1
ATOM 8809 C C . ALA B 1 459 ? -33.812 21.234 2.844 1 89.5 459 ALA B C 1
ATOM 8811 O O . ALA B 1 459 ? -33.469 21.266 4.027 1 89.5 459 ALA B O 1
ATOM 8812 N N . ARG B 1 460 ? -34.031 20.094 2.184 1 91.31 460 ARG B N 1
ATOM 8813 C CA . ARG B 1 460 ? -33.812 18.797 2.832 1 91.31 460 ARG B CA 1
ATOM 8814 C C . ARG B 1 460 ? -32.375 18.672 3.34 1 91.31 460 ARG B C 1
ATOM 8816 O O . ARG B 1 460 ? -32.094 17.922 4.273 1 91.31 460 ARG B O 1
ATOM 8823 N N . TYR B 1 461 ? -31.516 19.547 2.779 1 92.25 461 TYR B N 1
ATOM 8824 C CA . TYR B 1 461 ? -30.094 19.422 3.1 1 92.25 461 TYR B CA 1
ATOM 8825 C C . TYR B 1 461 ? -29.656 20.516 4.062 1 92.25 461 TYR B C 1
ATOM 8827 O O . TYR B 1 461 ? -28.453 20.688 4.301 1 92.25 461 TYR B O 1
ATOM 8835 N N . GLU B 1 462 ? -30.562 21.219 4.664 1 92.38 462 GLU B N 1
ATOM 8836 C CA . GLU B 1 462 ? -30.25 22.328 5.566 1 92.38 462 GLU B CA 1
ATOM 8837 C C . GLU B 1 462 ? -29.469 21.844 6.785 1 92.38 462 GLU B C 1
ATOM 8839 O O . GLU B 1 462 ? -28.578 22.531 7.273 1 92.38 462 GLU B O 1
ATOM 8844 N N . HIS B 1 463 ? -29.859 20.734 7.246 1 94.81 463 HIS B N 1
ATOM 8845 C CA . HIS B 1 463 ? -29.141 20.172 8.383 1 94.81 463 HIS B CA 1
ATOM 8846 C C . HIS B 1 463 ? -27.656 20 8.062 1 94.81 463 HIS B C 1
ATOM 8848 O O . HIS B 1 463 ? -26.797 20.281 8.906 1 94.81 463 HIS B O 1
ATOM 8854 N N . SER B 1 464 ? -27.344 19.531 6.918 1 94.25 464 SER B N 1
ATOM 8855 C CA . SER B 1 464 ? -25.969 19.344 6.504 1 94.25 464 SER B CA 1
ATOM 8856 C C . SER B 1 464 ? -25.234 20.688 6.414 1 94.25 464 SER B C 1
ATOM 8858 O O . SER B 1 464 ? -24.078 20.797 6.836 1 94.25 464 SER B O 1
ATOM 8860 N N . ARG B 1 465 ? -25.875 21.641 5.871 1 92.75 465 ARG B N 1
ATOM 8861 C CA . ARG B 1 465 ? -25.281 22.969 5.789 1 92.75 465 ARG B CA 1
ATOM 8862 C C . ARG B 1 465 ? -24.922 23.5 7.172 1 92.75 465 ARG B C 1
ATOM 8864 O O . ARG B 1 465 ? -23.812 23.953 7.402 1 92.75 465 ARG B O 1
ATOM 8871 N N . GLN B 1 466 ? -25.844 23.391 8.094 1 94.69 466 GLN B N 1
ATOM 8872 C CA . GLN B 1 466 ? -25.625 23.891 9.445 1 94.69 466 GLN B CA 1
ATOM 8873 C C . GLN B 1 466 ? -24.5 23.109 10.133 1 94.69 466 GLN B C 1
ATOM 8875 O O . GLN B 1 466 ? -23.672 23.688 10.844 1 94.69 466 GLN B O 1
ATOM 8880 N N . SER B 1 467 ? -24.516 21.828 9.93 1 96.56 467 SER B N 1
ATOM 8881 C CA . SER B 1 467 ? -23.5 20.969 10.539 1 96.56 467 SER B CA 1
ATOM 8882 C C . SER B 1 467 ? -22.109 21.328 10.047 1 96.56 467 SER B C 1
ATOM 8884 O O . SER B 1 467 ? -21.156 21.375 10.828 1 96.56 467 SER B O 1
ATOM 8886 N N . VAL B 1 468 ? -21.984 21.594 8.766 1 96.19 468 VAL B N 1
ATOM 8887 C CA . VAL B 1 468 ? -20.703 21.938 8.172 1 96.19 468 VAL B CA 1
ATOM 8888 C C . VAL B 1 468 ? -20.219 23.266 8.727 1 96.19 468 VAL B C 1
ATOM 8890 O O . VAL B 1 468 ? -19.047 23.391 9.102 1 96.19 468 VAL B O 1
ATOM 8893 N N . LEU B 1 469 ? -21.047 24.281 8.773 1 94.69 469 LEU B N 1
ATOM 8894 C CA . LEU B 1 469 ? -20.656 25.609 9.227 1 94.69 469 LEU B CA 1
ATOM 8895 C C . LEU B 1 469 ? -20.266 25.594 10.703 1 94.69 469 LEU B C 1
ATOM 8897 O O . LEU B 1 469 ? -19.266 26.203 11.094 1 94.69 469 LEU B O 1
ATOM 8901 N N . GLU B 1 470 ? -21.062 24.875 11.453 1 97 470 GLU B N 1
ATOM 8902 C CA . GLU B 1 470 ? -20.734 24.766 12.875 1 97 470 GLU B CA 1
ATOM 8903 C C . GLU B 1 470 ? -19.422 24.016 13.086 1 97 470 GLU B C 1
ATOM 8905 O O . GLU B 1 470 ? -18.609 24.406 13.93 1 97 470 GLU B O 1
ATOM 8910 N N . ALA B 1 471 ? -19.266 22.953 12.383 1 97.75 471 ALA B N 1
ATOM 8911 C CA . ALA B 1 471 ? -18.016 22.188 12.469 1 97.75 471 ALA B CA 1
ATOM 8912 C C . ALA B 1 471 ? -16.828 23.031 12.07 1 97.75 471 ALA B C 1
ATOM 8914 O O . ALA B 1 471 ? -15.758 22.953 12.672 1 97.75 471 ALA B O 1
ATOM 8915 N N . ALA B 1 472 ? -16.969 23.828 11.039 1 97.31 472 ALA B N 1
ATOM 8916 C CA . ALA B 1 472 ? -15.891 24.719 10.594 1 97.31 472 ALA B CA 1
ATOM 8917 C C . ALA B 1 472 ? -15.523 25.719 11.672 1 97.31 472 ALA B C 1
ATOM 8919 O O . ALA B 1 472 ? -14.344 25.953 11.938 1 97.31 472 ALA B O 1
ATOM 8920 N N . ARG B 1 473 ? -16.531 26.344 12.32 1 97.62 473 ARG B N 1
ATOM 8921 C CA . ARG B 1 473 ? -16.297 27.281 13.414 1 97.62 473 ARG B CA 1
ATOM 8922 C C . ARG B 1 473 ? -15.484 26.609 14.531 1 97.62 473 ARG B C 1
ATOM 8924 O O . ARG B 1 473 ? -14.492 27.172 15 1 97.62 473 ARG B O 1
ATOM 8931 N N . GLU B 1 474 ? -15.945 25.422 14.844 1 97.38 474 GLU B N 1
ATOM 8932 C CA . GLU B 1 474 ? -15.305 24.734 15.961 1 97.38 474 GLU B CA 1
ATOM 8933 C C . GLU B 1 474 ? -13.898 24.281 15.594 1 97.38 474 GLU B C 1
ATOM 8935 O O . GLU B 1 474 ? -13.008 24.266 16.453 1 97.38 474 GLU B O 1
ATOM 8940 N N . GLN B 1 475 ? -13.68 23.844 14.391 1 97.69 475 GLN B N 1
ATOM 8941 C CA . GLN B 1 475 ? -12.336 23.5 13.93 1 97.69 475 GLN B CA 1
ATOM 8942 C C . GLN B 1 475 ? -11.375 24.672 14.086 1 97.69 475 GLN B C 1
ATOM 8944 O O . GLN B 1 475 ? -10.25 24.516 14.555 1 97.69 475 GLN B O 1
ATOM 8949 N N . ILE B 1 476 ? -11.812 25.844 13.664 1 98 476 ILE B N 1
ATOM 8950 C CA . ILE B 1 476 ? -10.992 27.047 13.766 1 98 476 ILE B CA 1
ATOM 8951 C C . ILE B 1 476 ? -10.719 27.375 15.234 1 98 476 ILE B C 1
ATOM 8953 O O . ILE B 1 476 ? -9.586 27.703 15.602 1 98 476 ILE B O 1
ATOM 8957 N N . ARG B 1 477 ? -11.719 27.25 16.094 1 97 477 ARG B N 1
ATOM 8958 C CA . ARG B 1 477 ? -11.539 27.516 17.516 1 97 477 ARG B CA 1
ATOM 8959 C C . ARG B 1 477 ? -10.5 26.578 18.125 1 97 477 ARG B C 1
ATOM 8961 O O . ARG B 1 477 ? -9.641 27.016 18.891 1 97 477 ARG B O 1
ATOM 8968 N N . CYS B 1 478 ? -10.609 25.266 17.781 1 96.62 478 CYS B N 1
ATOM 8969 C CA . CYS B 1 478 ? -9.633 24.297 18.266 1 96.62 478 CYS B CA 1
ATOM 8970 C C . CYS B 1 478 ? -8.227 24.656 17.797 1 96.62 478 CYS B C 1
ATOM 8972 O O . CYS B 1 478 ? -7.277 24.594 18.594 1 96.62 478 CYS B O 1
ATOM 8974 N N . TYR B 1 479 ? -8.117 25.016 16.562 1 96.88 479 TYR B N 1
ATOM 8975 C CA . TYR B 1 479 ? -6.832 25.391 15.977 1 96.88 479 TYR B CA 1
ATOM 8976 C C . TYR B 1 479 ? -6.234 26.594 16.688 1 96.88 479 TYR B C 1
ATOM 8978 O O . TYR B 1 479 ? -5.062 26.578 17.078 1 96.88 479 TYR B O 1
ATOM 8986 N N . VAL B 1 480 ? -7 27.625 16.875 1 96.06 480 VAL B N 1
ATOM 8987 C CA . VAL B 1 480 ? -6.543 28.875 17.484 1 96.06 480 VAL B CA 1
ATOM 8988 C C . VAL B 1 480 ? -6.184 28.641 18.953 1 96.06 480 VAL B C 1
ATOM 8990 O O . VAL B 1 480 ? -5.172 29.141 19.438 1 96.06 480 VAL B O 1
ATOM 8993 N N . ARG B 1 481 ? -6.973 27.844 19.672 1 94.94 481 ARG B N 1
ATOM 8994 C CA . ARG B 1 481 ? -6.68 27.516 21.062 1 94.94 481 ARG B CA 1
ATOM 8995 C C . ARG B 1 481 ? -5.359 26.766 21.188 1 94.94 481 ARG B C 1
ATOM 8997 O O . ARG B 1 481 ? -4.566 27.031 22.094 1 94.94 481 ARG B O 1
ATOM 9004 N N . LEU B 1 482 ? -5.148 25.844 20.281 1 94.12 482 LEU B N 1
ATOM 9005 C CA . LEU B 1 482 ? -3.914 25.062 20.312 1 94.12 482 LEU B CA 1
ATOM 9006 C C . LEU B 1 482 ? -2.707 25.969 20.047 1 94.12 482 LEU B C 1
ATOM 9008 O O . LEU B 1 482 ? -1.704 25.891 20.75 1 94.12 482 LEU B O 1
ATOM 9012 N N . ARG B 1 483 ? -2.834 26.828 19.078 1 93.06 483 ARG B N 1
ATOM 9013 C CA . ARG B 1 483 ? -1.725 27.688 18.672 1 93.06 483 ARG B CA 1
ATOM 9014 C C . ARG B 1 483 ? -1.428 28.734 19.734 1 93.06 483 ARG B C 1
ATOM 9016 O O . ARG B 1 483 ? -0.304 29.234 19.828 1 93.06 483 ARG B O 1
ATOM 9023 N N . ASN B 1 484 ? -2.373 29.062 20.469 1 90.81 484 ASN B N 1
ATOM 9024 C CA . ASN B 1 484 ? -2.199 30.094 21.5 1 90.81 484 ASN B CA 1
ATOM 9025 C C . ASN B 1 484 ? -1.875 29.469 22.859 1 90.81 484 ASN B C 1
ATOM 9027 O O . ASN B 1 484 ? -1.707 30.188 23.844 1 90.81 484 ASN B O 1
ATOM 9031 N N . PHE B 1 485 ? -1.838 28.203 22.922 1 93.5 485 PHE B N 1
ATOM 9032 C CA . PHE B 1 485 ? -1.47 27.562 24.172 1 93.5 485 PHE B CA 1
ATOM 9033 C C . PHE B 1 485 ? 0.011 27.766 24.484 1 93.5 485 PHE B C 1
ATOM 9035 O O . PHE B 1 485 ? 0.855 27.609 23.594 1 93.5 485 PHE B O 1
ATOM 9042 N N . PRO B 1 486 ? 0.349 28.078 25.719 1 91.12 486 PRO B N 1
ATOM 9043 C CA . PRO B 1 486 ? 1.753 28.328 26.062 1 91.12 486 PRO B CA 1
ATOM 9044 C C . PRO B 1 486 ? 2.66 27.141 25.734 1 91.12 486 PRO B C 1
ATOM 9046 O O . PRO B 1 486 ? 2.424 26.031 26.203 1 91.12 486 PRO B O 1
ATOM 9049 N N . GLY B 1 487 ? 3.605 27.406 24.938 1 88.69 487 GLY B N 1
ATOM 9050 C CA . GLY B 1 487 ? 4.578 26.375 24.594 1 88.69 487 GLY B CA 1
ATOM 9051 C C . GLY B 1 487 ? 4.23 25.625 23.328 1 88.69 487 GLY B C 1
ATOM 9052 O O . GLY B 1 487 ? 5.074 24.922 22.766 1 88.69 487 GLY B O 1
ATOM 9053 N N . ALA B 1 488 ? 3.041 25.75 22.844 1 89.94 488 ALA B N 1
ATOM 9054 C CA . ALA B 1 488 ? 2.586 24.984 21.672 1 89.94 488 ALA B CA 1
ATOM 9055 C C . ALA B 1 488 ? 2.543 25.875 20.438 1 89.94 488 ALA B C 1
ATOM 9057 O O . ALA B 1 488 ? 2.012 25.484 19.391 1 89.94 488 ALA B O 1
ATOM 9058 N N . GLU B 1 489 ? 3.154 27.016 20.453 1 87.19 489 GLU B N 1
ATOM 9059 C CA . GLU B 1 489 ? 3.047 28.031 19.406 1 87.19 489 GLU B CA 1
ATOM 9060 C C . GLU B 1 489 ? 3.689 27.547 18.109 1 87.19 489 GLU B C 1
ATOM 9062 O O . GLU B 1 489 ? 3.285 27.953 17.016 1 87.19 489 GLU B O 1
ATOM 9067 N N . ILE B 1 490 ? 4.625 26.594 18.281 1 89.19 490 ILE B N 1
ATOM 9068 C CA . ILE B 1 490 ? 5.375 26.234 17.078 1 89.19 490 ILE B CA 1
ATOM 9069 C C . ILE B 1 490 ? 5.172 24.766 16.766 1 89.19 490 ILE B C 1
ATOM 9071 O O . ILE B 1 490 ? 6.047 24.125 16.172 1 89.19 490 ILE B O 1
ATOM 9075 N N . LEU B 1 491 ? 4.078 24.188 17.266 1 92.62 491 LEU B N 1
ATOM 9076 C CA . LEU B 1 491 ? 3.764 22.828 16.859 1 92.62 491 LEU B CA 1
ATOM 9077 C C . LEU B 1 491 ? 3.525 22.734 15.359 1 92.62 491 LEU B C 1
ATOM 9079 O O . LEU B 1 491 ? 2.537 23.281 14.852 1 92.62 491 LEU B O 1
ATOM 9083 N N . ILE B 1 492 ? 4.375 22.047 14.75 1 93.06 492 ILE B N 1
ATOM 9084 C CA . ILE B 1 492 ? 4.391 22.078 13.297 1 93.06 492 ILE B CA 1
ATOM 9085 C C . ILE B 1 492 ? 3.406 21.047 12.75 1 93.06 492 ILE B C 1
ATOM 9087 O O . ILE B 1 492 ? 3.422 19.875 13.164 1 93.06 492 ILE B O 1
ATOM 9091 N N . CYS B 1 493 ? 2.531 21.359 11.852 1 96.31 493 CYS B N 1
ATOM 9092 C CA . CYS B 1 493 ? 1.693 20.5 11.039 1 96.31 493 CYS B CA 1
ATOM 9093 C C . CYS B 1 493 ? 0.999 21.281 9.938 1 96.31 493 CYS B C 1
ATOM 9095 O O . CYS B 1 493 ? -0.096 21.812 10.141 1 96.31 493 CYS B O 1
ATOM 9097 N N . GLU B 1 494 ? 1.531 21.281 8.797 1 95.94 494 GLU B N 1
ATOM 9098 C CA . GLU B 1 494 ? 1.016 22.094 7.699 1 95.94 494 GLU B CA 1
ATOM 9099 C C . GLU B 1 494 ? -0.319 21.547 7.191 1 95.94 494 GLU B C 1
ATOM 9101 O O . GLU B 1 494 ? -1.153 22.312 6.695 1 95.94 494 GLU B O 1
ATOM 9106 N N . LEU B 1 495 ? -0.533 20.25 7.297 1 96.75 495 LEU B N 1
ATOM 9107 C CA . LEU B 1 495 ? -1.841 19.734 6.926 1 96.75 495 LEU B CA 1
ATOM 9108 C C . LEU B 1 495 ? -2.934 20.297 7.824 1 96.75 495 LEU B C 1
ATOM 9110 O O . LEU B 1 495 ? -4.027 20.609 7.352 1 96.75 495 LEU B O 1
ATOM 9114 N N . MET B 1 496 ? -2.627 20.391 9.094 1 97.19 496 MET B N 1
ATOM 9115 C CA . MET B 1 496 ? -3.58 21.016 10.016 1 97.19 496 MET B CA 1
ATOM 9116 C C . MET B 1 496 ? -3.832 22.469 9.641 1 97.19 496 MET B C 1
ATOM 9118 O O . MET B 1 496 ? -4.969 22.938 9.695 1 97.19 496 MET B O 1
ATOM 9122 N N . ASP B 1 497 ? -2.775 23.188 9.281 1 97 497 ASP B N 1
ATOM 9123 C CA . ASP B 1 497 ? -2.918 24.578 8.82 1 97 497 ASP B CA 1
ATOM 9124 C C . ASP B 1 497 ? -3.863 24.656 7.625 1 97 497 ASP B C 1
ATOM 9126 O O . ASP B 1 497 ? -4.73 25.531 7.574 1 97 497 ASP B O 1
ATOM 9130 N N . PHE B 1 498 ? -3.652 23.766 6.746 1 96.69 498 PHE B N 1
ATOM 9131 C CA . PHE B 1 498 ? -4.48 23.75 5.547 1 96.69 498 PHE B CA 1
ATOM 9132 C C . PHE B 1 498 ? -5.938 23.469 5.895 1 96.69 498 PHE B C 1
ATOM 9134 O O . PHE B 1 498 ? -6.844 24.094 5.336 1 96.69 498 PHE B O 1
ATOM 9141 N N . GLN B 1 499 ? -6.148 22.531 6.781 1 96.62 499 GLN B N 1
ATOM 9142 C CA . GLN B 1 499 ? -7.512 22.188 7.164 1 96.62 499 GLN B CA 1
ATOM 9143 C C . GLN B 1 499 ? -8.195 23.359 7.879 1 96.62 499 GLN B C 1
ATOM 9145 O O . GLN B 1 499 ? -9.406 23.562 7.734 1 96.62 499 GLN B O 1
ATOM 9150 N N . ALA B 1 500 ? -7.441 24.047 8.672 1 97.81 500 ALA B N 1
ATOM 9151 C CA . ALA B 1 500 ? -7.98 25.25 9.305 1 97.81 500 ALA B CA 1
ATOM 9152 C C . ALA B 1 500 ? -8.328 26.297 8.266 1 97.81 500 ALA B C 1
ATOM 9154 O O . ALA B 1 500 ? -9.391 26.922 8.328 1 97.81 500 ALA B O 1
ATOM 9155 N N . PHE B 1 501 ? -7.414 26.516 7.336 1 96.69 501 PHE B N 1
ATOM 9156 C CA . PHE B 1 501 ? -7.672 27.406 6.207 1 96.69 501 PHE B CA 1
ATOM 9157 C C . PHE B 1 501 ? -8.945 26.984 5.473 1 96.69 501 PHE B C 1
ATOM 9159 O O . PHE B 1 501 ? -9.789 27.828 5.164 1 96.69 501 PHE B O 1
ATOM 9166 N N . HIS B 1 502 ? -9.039 25.703 5.176 1 94.75 502 HIS B N 1
ATOM 9167 C CA . HIS B 1 502 ? -10.203 25.156 4.496 1 94.75 502 HIS B CA 1
ATOM 9168 C C . HIS B 1 502 ? -11.484 25.469 5.262 1 94.75 502 HIS B C 1
ATOM 9170 O O . HIS B 1 502 ? -12.516 25.797 4.66 1 94.75 502 HIS B O 1
ATOM 9176 N N . ALA B 1 503 ? -11.438 25.375 6.57 1 96.5 503 ALA B N 1
ATOM 9177 C CA . ALA B 1 503 ? -12.594 25.734 7.402 1 96.5 503 ALA B CA 1
ATOM 9178 C C . ALA B 1 503 ? -12.953 27.203 7.238 1 96.5 503 ALA B C 1
ATOM 9180 O O . ALA B 1 503 ? -14.133 27.547 7.184 1 96.5 503 ALA B O 1
ATOM 9181 N N . GLY B 1 504 ? -11.953 28.062 7.191 1 94.81 504 GLY B N 1
ATOM 9182 C CA . GLY B 1 504 ? -12.203 29.469 6.918 1 94.81 504 GLY B CA 1
ATOM 9183 C C . GLY B 1 504 ? -12.875 29.719 5.582 1 94.81 504 GLY B C 1
ATOM 9184 O O . GLY B 1 504 ? -13.82 30.5 5.488 1 94.81 504 GLY B O 1
ATOM 9185 N N . MET B 1 505 ? -12.438 28.984 4.57 1 91.88 505 MET B N 1
ATOM 9186 C CA . MET B 1 505 ? -13.023 29.078 3.234 1 91.88 505 MET B CA 1
ATOM 9187 C C . MET B 1 505 ? -14.484 28.625 3.242 1 91.88 505 MET B C 1
ATOM 9189 O O . MET B 1 505 ? -15.32 29.234 2.58 1 91.88 505 MET B O 1
ATOM 9193 N N . VAL B 1 506 ? -14.742 27.578 3.965 1 92.12 506 VAL B N 1
ATOM 9194 C CA . VAL B 1 506 ? -16.094 27.047 4.066 1 92.12 506 VAL B CA 1
ATOM 9195 C C . VAL B 1 506 ? -17.016 28.109 4.672 1 92.12 506 VAL B C 1
ATOM 9197 O O . VAL B 1 506 ? -18.141 28.312 4.195 1 92.12 506 VAL B O 1
ATOM 9200 N N . LEU B 1 507 ? -16.578 28.812 5.711 1 92.06 507 LEU B N 1
ATOM 9201 C CA . LEU B 1 507 ? -17.391 29.859 6.344 1 92.06 507 LEU B CA 1
ATOM 9202 C C . LEU B 1 507 ? -17.641 31 5.375 1 92.06 507 LEU B C 1
ATOM 9204 O O . LEU B 1 507 ? -18.75 31.531 5.316 1 92.06 507 LEU B O 1
ATOM 9208 N N . ILE B 1 508 ? -16.641 31.328 4.613 1 87 508 ILE B N 1
ATOM 9209 C CA . ILE B 1 508 ? -16.781 32.438 3.66 1 87 508 ILE B CA 1
ATOM 9210 C C . ILE B 1 508 ? -17.766 32.031 2.57 1 87 508 ILE B C 1
ATOM 9212 O O . ILE B 1 508 ? -18.672 32.812 2.244 1 87 508 ILE B O 1
ATOM 9216 N N . ILE B 1 509 ? -17.672 30.844 2.074 1 84.75 509 ILE B N 1
ATOM 9217 C CA . ILE B 1 509 ? -18.562 30.375 1.021 1 84.75 509 ILE B CA 1
ATOM 9218 C C . ILE B 1 509 ? -19.984 30.234 1.568 1 84.75 509 ILE B C 1
ATOM 9220 O O . ILE B 1 509 ? -20.953 30.547 0.873 1 84.75 509 ILE B O 1
ATOM 9224 N N . GLY B 1 510 ? -20.062 29.719 2.801 1 84.44 510 GLY B N 1
ATOM 9225 C CA . GLY B 1 510 ? -21.359 29.625 3.436 1 84.44 510 GLY B CA 1
ATOM 9226 C C . GLY B 1 510 ? -22.062 30.953 3.58 1 84.44 510 GLY B C 1
ATOM 9227 O O . GLY B 1 510 ? -23.281 31.047 3.426 1 84.44 510 GLY B O 1
ATOM 9228 N N . ALA B 1 511 ? -21.344 31.953 3.818 1 79.62 511 ALA B N 1
ATOM 9229 C CA . ALA B 1 511 ? -21.906 33.312 3.984 1 79.62 511 ALA B CA 1
ATOM 9230 C C . ALA B 1 511 ? -22.281 33.906 2.637 1 79.62 511 ALA B C 1
ATOM 9232 O O . ALA B 1 511 ? -23.281 34.625 2.527 1 79.62 511 ALA B O 1
ATOM 9233 N N . LEU B 1 512 ? -21.562 33.625 1.634 1 73.38 512 LEU B N 1
ATOM 9234 C CA . LEU B 1 512 ? -21.75 34.25 0.334 1 73.38 512 LEU B CA 1
ATOM 9235 C C . LEU B 1 512 ? -22.812 33.531 -0.478 1 73.38 512 LEU B C 1
ATOM 9237 O O . LEU B 1 512 ? -23.469 34.156 -1.319 1 73.38 512 LEU B O 1
ATOM 9241 N N . TYR B 1 513 ? -22.922 32.312 -0.296 1 70.19 513 TYR B N 1
ATOM 9242 C CA . TYR B 1 513 ? -23.844 31.516 -1.116 1 70.19 513 TYR B CA 1
ATOM 9243 C C . TYR B 1 513 ? -25.203 31.391 -0.447 1 70.19 513 TYR B C 1
ATOM 9245 O O . TYR B 1 513 ? -26.047 30.594 -0.875 1 70.19 513 TYR B O 1
ATOM 9253 N N . MET B 1 514 ? -25.625 32.156 0.496 1 61.59 514 MET B N 1
ATOM 9254 C CA . MET B 1 514 ? -26.938 32.094 1.128 1 61.59 514 MET B CA 1
ATOM 9255 C C . MET B 1 514 ? -28 32.75 0.242 1 61.59 514 MET B C 1
ATOM 9257 O O . MET B 1 514 ? -27.781 33.844 -0.295 1 61.59 514 MET B O 1
ATOM 9261 N N . PRO B 1 515 ? -29.094 31.812 -0.163 1 53.75 515 PRO B N 1
ATOM 9262 C CA . PRO B 1 515 ? -30.156 32.344 -1.012 1 53.75 515 PRO B CA 1
ATOM 9263 C C . PRO B 1 515 ? -30.672 33.719 -0.534 1 53.75 515 PRO B C 1
ATOM 9265 O O . PRO B 1 515 ? -30.984 34.594 -1.352 1 53.75 515 PRO B O 1
ATOM 9268 N N . ASP B 1 516 ? -31.062 33.75 0.794 1 52.06 516 ASP B N 1
ATOM 9269 C CA . ASP B 1 516 ? -31.797 34.906 1.275 1 52.06 516 ASP B CA 1
ATOM 9270 C C . ASP B 1 516 ? -30.891 36.125 1.444 1 52.06 516 ASP B C 1
ATOM 9272 O O . ASP B 1 516 ? -31.297 37.125 2.014 1 52.06 516 ASP B O 1
ATOM 9276 N N . ASN B 1 517 ? -29.609 35.969 1.161 1 49.75 517 ASN B N 1
ATOM 9277 C CA . ASN B 1 517 ? -28.703 37.125 1.299 1 49.75 517 ASN B CA 1
ATOM 9278 C C . ASN B 1 517 ? -28.109 37.531 -0.047 1 49.75 517 ASN B C 1
ATOM 9280 O O . ASN B 1 517 ? -26.953 37.219 -0.34 1 49.75 517 ASN B O 1
ATOM 9284 N N . PRO B 1 518 ? -29.094 37.906 -0.783 1 44.66 518 PRO B N 1
ATOM 9285 C CA . PRO B 1 518 ? -28.594 38.438 -2.053 1 44.66 518 PRO B CA 1
ATOM 9286 C C . PRO B 1 518 ? -27.469 39.438 -1.866 1 44.66 518 PRO B C 1
ATOM 9288 O O . PRO B 1 518 ? -27.594 40.406 -1.102 1 44.66 518 PRO B O 1
ATOM 9291 N N . GLY B 1 519 ? -26.219 39.125 -2.146 1 46.25 519 GLY B N 1
ATOM 9292 C CA . GLY B 1 519 ? -25.062 39.969 -1.889 1 46.25 519 GLY B CA 1
ATOM 9293 C C . GLY B 1 519 ? -24.344 39.625 -0.594 1 46.25 519 GLY B C 1
ATOM 9294 O O . GLY B 1 519 ? -23.844 40.5 0.1 1 46.25 519 GLY B O 1
ATOM 9295 N N . GLY B 1 520 ? -24.5 38.562 0.041 1 49.03 520 GLY B N 1
ATOM 9296 C CA . GLY B 1 520 ? -24.109 38.031 1.326 1 49.03 520 GLY B CA 1
ATOM 9297 C C . GLY B 1 520 ? -22.766 38.531 1.805 1 49.03 520 GLY B C 1
ATOM 9298 O O . GLY B 1 520 ? -21.781 38.531 1.058 1 49.03 520 GLY B O 1
ATOM 9299 N N . THR B 1 521 ? -22.859 39.719 2.609 1 52.62 521 THR B N 1
ATOM 9300 C CA . THR B 1 521 ? -21.688 40.375 3.191 1 52.62 521 THR B CA 1
ATOM 9301 C C . THR B 1 521 ? -21.203 39.594 4.426 1 52.62 521 THR B C 1
ATOM 9303 O O . THR B 1 521 ? -22.016 39.219 5.277 1 52.62 521 THR B O 1
ATOM 9306 N N . LEU B 1 522 ? -20.109 38.938 4.309 1 58.41 522 LEU B N 1
ATOM 9307 C CA . LEU B 1 522 ? -19.469 38.5 5.551 1 58.41 522 LEU B CA 1
ATOM 9308 C C . LEU B 1 522 ? -19.094 39.719 6.41 1 58.41 522 LEU B C 1
ATOM 9310 O O . LEU B 1 522 ? -18.266 40.531 6.008 1 58.41 522 LEU B O 1
ATOM 9314 N N . HIS B 1 523 ? -19.953 40.031 7.41 1 61.25 523 HIS B N 1
ATOM 9315 C CA . HIS B 1 523 ? -19.656 41.156 8.289 1 61.25 523 HIS B CA 1
ATOM 9316 C C . HIS B 1 523 ? -18.469 40.812 9.211 1 61.25 523 HIS B C 1
ATOM 9318 O O . HIS B 1 523 ? -18.469 39.781 9.891 1 61.25 523 HIS B O 1
ATOM 9324 N N . VAL B 1 524 ? -17.438 41.594 9.07 1 56.12 524 VAL B N 1
ATOM 9325 C CA . VAL B 1 524 ? -16.203 41.406 9.82 1 56.12 524 VAL B CA 1
ATOM 9326 C C . VAL B 1 524 ? -16.516 41.281 11.312 1 56.12 524 VAL B C 1
ATOM 9328 O O . VAL B 1 524 ? -15.82 40.562 12.039 1 56.12 524 VAL B O 1
ATOM 9331 N N . PHE B 1 525 ? -17.562 41.906 11.664 1 57.03 525 PHE B N 1
ATOM 9332 C CA . PHE B 1 525 ? -17.859 41.906 13.094 1 57.03 525 PHE B CA 1
ATOM 9333 C C . PHE B 1 525 ? -18.797 40.75 13.445 1 57.03 525 PHE B C 1
ATOM 9335 O O . PHE B 1 525 ? -19.109 40.562 14.617 1 57.03 525 PHE B O 1
ATOM 9342 N N . SER B 1 526 ? -19.047 40.094 12.398 1 76.94 526 SER B N 1
ATOM 9343 C CA . SER B 1 526 ? -19.844 38.875 12.688 1 76.94 526 SER B CA 1
ATOM 9344 C C . SER B 1 526 ? -18.984 37.812 13.383 1 76.94 526 SER B C 1
ATOM 9346 O O . SER B 1 526 ? -17.766 37.938 13.422 1 76.94 526 SER B O 1
ATOM 9348 N N . GLU B 1 527 ? -19.625 36.938 14.117 1 85.44 527 GLU B N 1
ATOM 9349 C CA . GLU B 1 527 ? -18.922 35.844 14.773 1 85.44 527 GLU B CA 1
ATOM 9350 C C . GLU B 1 527 ? -17.969 35.156 13.812 1 85.44 527 GLU B C 1
ATOM 9352 O O . GLU B 1 527 ? -16.812 34.875 14.172 1 85.44 527 GLU B O 1
ATOM 9357 N N . ASP B 1 528 ? -18.453 34.938 12.633 1 89.56 528 ASP B N 1
ATOM 9358 C CA . ASP B 1 528 ? -17.609 34.281 11.625 1 89.56 528 ASP B CA 1
ATOM 9359 C C . ASP B 1 528 ? -16.453 35.188 11.211 1 89.56 528 ASP B C 1
ATOM 9361 O O . ASP B 1 528 ? -15.336 34.719 10.992 1 89.56 528 ASP B O 1
ATOM 9365 N N . GLY B 1 529 ? -16.719 36.469 11.102 1 87.69 529 GLY B N 1
ATOM 9366 C CA . GLY B 1 529 ? -15.672 37.438 10.773 1 87.69 529 GLY B CA 1
ATOM 9367 C C . GLY B 1 529 ? -14.555 37.469 11.797 1 87.69 529 GLY B C 1
ATOM 9368 O O . GLY B 1 529 ? -13.375 37.469 11.438 1 87.69 529 GLY B O 1
ATOM 9369 N N . ILE B 1 530 ? -14.93 37.469 13.031 1 91 530 ILE B N 1
ATOM 9370 C CA . ILE B 1 530 ? -13.969 37.5 14.117 1 91 530 ILE B CA 1
ATOM 9371 C C . ILE B 1 530 ? -13.141 36.219 14.109 1 91 530 ILE B C 1
ATOM 9373 O O . ILE B 1 530 ? -11.93 36.25 14.312 1 91 530 ILE B O 1
ATOM 9377 N N . LEU B 1 531 ? -13.789 35.125 13.891 1 94.44 531 LEU B N 1
ATOM 9378 C CA . LEU B 1 531 ? -13.109 33.844 13.844 1 94.44 531 LEU B CA 1
ATOM 9379 C C . LEU B 1 531 ? -12.109 33.781 12.695 1 94.44 531 LEU B C 1
ATOM 9381 O O . LEU B 1 531 ? -11 33.281 12.859 1 94.44 531 LEU B O 1
ATOM 9385 N N . ILE B 1 532 ? -12.516 34.25 11.578 1 94.19 532 ILE B N 1
ATOM 9386 C CA . ILE B 1 532 ? -11.648 34.25 10.398 1 94.19 532 ILE B CA 1
ATOM 9387 C C . ILE B 1 532 ? -10.438 35.156 10.648 1 94.19 532 ILE B C 1
ATOM 9389 O O . ILE B 1 532 ? -9.312 34.812 10.281 1 94.19 532 ILE B O 1
ATOM 9393 N N . GLU B 1 533 ? -10.625 36.281 11.266 1 93.19 533 GLU B N 1
ATOM 9394 C CA . GLU B 1 533 ? -9.516 37.188 11.594 1 93.19 533 GLU B CA 1
ATOM 9395 C C . GLU B 1 533 ? -8.531 36.5 12.547 1 93.19 533 GLU B C 1
ATOM 9397 O O . GLU B 1 533 ? -7.316 36.656 12.406 1 93.19 533 GLU B O 1
ATOM 9402 N N . SER B 1 534 ? -9.102 35.875 13.539 1 95.5 534 SER B N 1
ATOM 9403 C CA . SER B 1 534 ? -8.25 35.156 14.469 1 95.5 534 SER B CA 1
ATOM 9404 C C . SER B 1 534 ? -7.465 34.031 13.758 1 95.5 534 SER B C 1
ATOM 9406 O O . SER B 1 534 ? -6.305 33.781 14.086 1 95.5 534 SER B O 1
ATOM 9408 N N . LEU B 1 535 ? -8.125 33.375 12.859 1 97.19 535 LEU B N 1
ATOM 9409 C CA . LEU B 1 535 ? -7.465 32.344 12.07 1 97.19 535 LEU B CA 1
ATOM 9410 C C . LEU B 1 535 ? -6.324 32.938 11.25 1 97.19 535 LEU B C 1
ATOM 9412 O O . LEU B 1 535 ? -5.219 32.375 11.234 1 97.19 535 LEU B O 1
ATOM 9416 N N . ILE B 1 536 ? -6.555 34.062 10.555 1 96.31 536 ILE B N 1
ATOM 9417 C CA . ILE B 1 536 ? -5.539 34.719 9.75 1 96.31 536 ILE B CA 1
ATOM 9418 C C . ILE B 1 536 ? -4.332 35.062 10.625 1 96.31 536 ILE B C 1
ATOM 9420 O O . ILE B 1 536 ? -3.189 34.812 10.242 1 96.31 536 ILE B O 1
ATOM 9424 N N . ALA B 1 537 ? -4.586 35.562 11.773 1 96.06 537 ALA B N 1
ATOM 9425 C CA . ALA B 1 537 ? -3.512 35.938 12.688 1 96.06 537 ALA B CA 1
ATOM 9426 C C . ALA B 1 537 ? -2.689 34.719 13.102 1 96.06 537 ALA B C 1
ATOM 9428 O O . ALA B 1 537 ? -1.459 34.812 13.164 1 96.06 537 ALA B O 1
ATOM 9429 N N . SER B 1 538 ? -3.367 33.688 13.398 1 96 538 SER B N 1
ATOM 9430 C CA . SER B 1 538 ? -2.691 32.469 13.812 1 96 538 SER B CA 1
ATOM 9431 C C . SER B 1 538 ? -1.854 31.875 12.68 1 96 538 SER B C 1
ATOM 9433 O O . SER B 1 538 ? -0.733 31.422 12.906 1 96 538 SER B O 1
ATOM 9435 N N . LEU B 1 539 ? -2.381 31.812 11.5 1 96.69 539 LEU B N 1
ATOM 9436 C CA . LEU B 1 539 ? -1.646 31.312 10.344 1 96.69 539 LEU B CA 1
ATOM 9437 C C . LEU B 1 539 ? -0.413 32.188 10.078 1 96.69 539 LEU B C 1
ATOM 9439 O O . LEU B 1 539 ? 0.659 31.656 9.766 1 96.69 539 LEU B O 1
ATOM 9443 N N . ARG B 1 540 ? -0.542 33.5 10.211 1 95.25 540 ARG B N 1
ATOM 9444 C CA . ARG B 1 540 ? 0.583 34.406 10.023 1 95.25 540 ARG B CA 1
ATOM 9445 C C . ARG B 1 540 ? 1.669 34.156 11.062 1 95.25 540 ARG B C 1
ATOM 9447 O O . ARG B 1 540 ? 2.859 34.219 10.75 1 95.25 540 ARG B O 1
ATOM 9454 N N . GLN B 1 541 ? 1.229 33.938 12.211 1 92.5 541 GLN B N 1
ATOM 9455 C CA . GLN B 1 541 ? 2.184 33.625 13.273 1 92.5 541 GLN B CA 1
ATOM 9456 C C . GLN B 1 541 ? 2.969 32.344 12.961 1 92.5 541 GLN B C 1
ATOM 9458 O O . GLN B 1 541 ? 4.188 32.312 13.141 1 92.5 541 GLN B O 1
ATOM 9463 N N . MET B 1 542 ? 2.238 31.297 12.539 1 91.25 542 MET B N 1
ATOM 9464 C CA . MET B 1 542 ? 2.893 30.047 12.172 1 91.25 542 MET B CA 1
ATOM 9465 C C . MET B 1 542 ? 3.885 30.281 11.031 1 91.25 542 MET B C 1
ATOM 9467 O O . MET B 1 542 ? 4.988 29.719 11.047 1 91.25 542 MET B O 1
ATOM 9471 N N . ALA B 1 543 ? 3.508 31.047 10.055 1 92.19 543 ALA B N 1
ATOM 9472 C CA . ALA B 1 543 ? 4.355 31.344 8.898 1 92.19 543 ALA B CA 1
ATOM 9473 C C . ALA B 1 543 ? 5.637 32.031 9.328 1 92.19 543 ALA B C 1
ATOM 9475 O O . ALA B 1 543 ? 6.719 31.766 8.805 1 92.19 543 ALA B O 1
ATOM 9476 N N . THR B 1 544 ? 5.543 32.906 10.25 1 88.81 544 THR B N 1
ATOM 9477 C CA . THR B 1 544 ? 6.68 33.688 10.711 1 88.81 544 THR B CA 1
ATOM 9478 C C . THR B 1 544 ? 7.617 32.844 11.57 1 88.81 544 THR B C 1
ATOM 9480 O O . THR B 1 544 ? 8.836 32.906 11.398 1 88.81 544 THR B O 1
ATOM 9483 N N . LEU B 1 545 ? 7.09 32.031 12.453 1 86.31 545 LEU B N 1
ATOM 9484 C CA . LEU B 1 545 ? 7.879 31.312 13.445 1 86.31 545 LEU B CA 1
ATOM 9485 C C . LEU B 1 545 ? 8.516 30.062 12.844 1 86.31 545 LEU B C 1
ATOM 9487 O O . LEU B 1 545 ? 9.617 29.672 13.234 1 86.31 545 LEU B O 1
ATOM 9491 N N . LEU B 1 546 ? 7.875 29.375 11.898 1 88.69 546 LEU B N 1
ATOM 9492 C CA . LEU B 1 546 ? 8.367 28.094 11.398 1 88.69 546 LEU B CA 1
ATOM 9493 C C . LEU B 1 546 ? 8.562 28.141 9.883 1 88.69 546 LEU B C 1
ATOM 9495 O O . LEU B 1 546 ? 9 27.156 9.281 1 88.69 546 LEU B O 1
ATOM 9499 N N . GLU B 1 547 ? 8.289 29.219 9.258 1 84.12 547 GLU B N 1
ATOM 9500 C CA . GLU B 1 547 ? 8.414 29.375 7.812 1 84.12 547 GLU B CA 1
ATOM 9501 C C . GLU B 1 547 ? 7.543 28.375 7.074 1 84.12 547 GLU B C 1
ATOM 9503 O O . GLU B 1 547 ? 8 27.719 6.129 1 84.12 547 GLU B O 1
ATOM 9508 N N . CYS B 1 548 ? 6.371 28.188 7.586 1 89.75 548 CYS B N 1
ATOM 9509 C CA . CYS B 1 548 ? 5.41 27.281 6.973 1 89.75 548 CYS B CA 1
ATOM 9510 C C . CYS B 1 548 ? 4.762 27.922 5.75 1 89.75 548 CYS B C 1
ATOM 9512 O O . CYS B 1 548 ? 4.016 28.906 5.879 1 89.75 548 CYS B O 1
ATOM 9514 N N . ARG B 1 549 ? 4.977 27.375 4.629 1 90.75 549 ARG B N 1
ATOM 9515 C CA . ARG B 1 549 ? 4.496 27.938 3.369 1 90.75 549 ARG B CA 1
ATOM 9516 C C . ARG B 1 549 ? 2.98 27.828 3.264 1 90.75 549 ARG B C 1
ATOM 9518 O O . ARG B 1 549 ? 2.322 28.719 2.729 1 90.75 549 ARG B O 1
ATOM 9525 N N . VAL B 1 550 ? 2.398 26.781 3.73 1 95.12 550 VAL B N 1
ATOM 9526 C CA . VAL B 1 550 ? 0.958 26.562 3.648 1 95.12 550 VAL B CA 1
ATOM 9527 C C . VAL B 1 550 ? 0.229 27.594 4.508 1 95.12 550 VAL B C 1
ATOM 9529 O O . VAL B 1 550 ? -0.763 28.188 4.074 1 95.12 550 VAL B O 1
ATOM 9532 N N . ALA B 1 551 ? 0.764 27.781 5.73 1 96.12 551 ALA B N 1
ATOM 9533 C CA . ALA B 1 551 ? 0.171 28.781 6.621 1 96.12 551 ALA B CA 1
ATOM 9534 C C . ALA B 1 551 ? 0.258 30.172 6.02 1 96.12 551 ALA B C 1
ATOM 9536 O O . ALA B 1 551 ? -0.698 30.953 6.094 1 96.12 551 ALA B O 1
ATOM 9537 N N . GLU B 1 552 ? 1.357 30.453 5.418 1 96.19 552 GLU B N 1
ATOM 9538 C CA . GLU B 1 552 ? 1.556 31.766 4.809 1 96.19 552 GLU B CA 1
ATOM 9539 C C . GLU B 1 552 ? 0.569 32 3.668 1 96.19 552 GLU B C 1
ATOM 9541 O O . GLU B 1 552 ? -0.086 33.031 3.611 1 96.19 552 GLU B O 1
ATOM 9546 N N . GLN B 1 553 ? 0.473 31.078 2.787 1 95 553 GLN B N 1
ATOM 9547 C CA . GLN B 1 553 ? -0.398 31.219 1.625 1 95 553 GLN B CA 1
ATOM 9548 C C . GLN B 1 553 ? -1.868 31.188 2.033 1 95 553 GLN B C 1
ATOM 9550 O O . GLN B 1 553 ? -2.688 31.922 1.465 1 95 553 GLN B O 1
ATOM 9555 N N . GLY B 1 554 ? -2.193 30.359 3.021 1 95.88 554 GLY B N 1
ATOM 9556 C CA . GLY B 1 554 ? -3.553 30.344 3.539 1 95.88 554 GLY B CA 1
ATOM 9557 C C . GLY B 1 554 ? -3.982 31.672 4.125 1 95.88 554 GLY B C 1
ATOM 9558 O O . GLY B 1 554 ? -5.086 32.156 3.848 1 95.88 554 GLY B O 1
ATOM 9559 N N . ALA B 1 555 ? -3.072 32.281 4.91 1 96.31 555 ALA B N 1
ATOM 9560 C CA . ALA B 1 555 ? -3.354 33.594 5.473 1 96.31 555 ALA B CA 1
ATOM 9561 C C . ALA B 1 555 ? -3.553 34.625 4.371 1 96.31 555 ALA B C 1
ATOM 9563 O O . ALA B 1 555 ? -4.484 35.438 4.434 1 96.31 555 ALA B O 1
ATOM 9564 N N . ARG B 1 556 ? -2.74 34.594 3.365 1 92.94 556 ARG B N 1
ATOM 9565 C CA . ARG B 1 556 ? -2.801 35.562 2.271 1 92.94 556 ARG B CA 1
ATOM 9566 C C . ARG B 1 556 ? -4.117 35.438 1.511 1 92.94 556 ARG B C 1
ATOM 9568 O O . ARG B 1 556 ? -4.73 36.438 1.161 1 92.94 556 ARG B O 1
ATOM 9575 N N . VAL B 1 557 ? -4.516 34.25 1.229 1 91.88 557 VAL B N 1
ATOM 9576 C CA . VAL B 1 557 ? -5.754 34.031 0.492 1 91.88 557 VAL B CA 1
ATOM 9577 C C . VAL B 1 557 ? -6.941 34.531 1.308 1 91.88 557 VAL B C 1
ATOM 9579 O O . VAL B 1 557 ? -7.816 35.219 0.776 1 91.88 557 VAL B O 1
ATOM 9582 N N . LEU B 1 558 ? -6.988 34.219 2.59 1 92.38 558 LEU B N 1
ATOM 9583 C CA . LEU B 1 558 ? -8.086 34.656 3.441 1 92.38 558 LEU B CA 1
ATOM 9584 C C . LEU B 1 558 ? -8.109 36.188 3.549 1 92.38 558 LEU B C 1
ATOM 9586 O O . LEU B 1 558 ? -9.18 36.812 3.541 1 92.38 558 LEU B O 1
ATOM 9590 N N . GLU B 1 559 ? -6.941 36.781 3.594 1 89.88 559 GLU B N 1
ATOM 9591 C CA . GLU B 1 559 ? -6.844 38.219 3.643 1 89.88 559 GLU B CA 1
ATOM 9592 C C . GLU B 1 559 ? -7.402 38.875 2.373 1 89.88 559 GLU B C 1
ATOM 9594 O O . GLU B 1 559 ? -8.094 39.875 2.434 1 89.88 559 GLU B O 1
ATOM 9599 N N . LEU B 1 560 ? -7.078 38.25 1.302 1 84.44 560 LEU B N 1
ATOM 9600 C CA . LEU B 1 560 ? -7.566 38.75 0.023 1 84.44 560 LEU B CA 1
ATOM 9601 C C . LEU B 1 560 ? -9.086 38.656 -0.049 1 84.44 560 LEU B C 1
ATOM 9603 O O . LEU B 1 560 ? -9.727 39.531 -0.667 1 84.44 560 LEU B O 1
ATOM 9607 N N . LEU B 1 561 ? -9.578 37.688 0.581 1 84 561 LEU B N 1
ATOM 9608 C CA . LEU B 1 561 ? -11.016 37.469 0.494 1 84 561 LEU B CA 1
ATOM 9609 C C . LEU B 1 561 ? -11.766 38.375 1.475 1 84 561 LEU B C 1
ATOM 9611 O O . LEU B 1 561 ? -12.906 38.781 1.216 1 84 561 LEU B O 1
ATOM 9615 N N . VAL B 1 562 ? -11.078 38.656 2.594 1 79.38 562 VAL B N 1
ATOM 9616 C CA . VAL B 1 562 ? -11.758 39.438 3.621 1 79.38 562 VAL B CA 1
ATOM 9617 C C . VAL B 1 562 ? -11.453 40.938 3.432 1 79.38 562 VAL B C 1
ATOM 9619 O O . VAL B 1 562 ? -12.227 41.781 3.863 1 79.38 562 VAL B O 1
ATOM 9622 N N . ASP B 1 563 ? -10.086 41.125 2.857 1 69.62 563 ASP B N 1
ATOM 9623 C CA . ASP B 1 563 ? -9.641 42.531 2.721 1 69.62 563 ASP B CA 1
ATOM 9624 C C . ASP B 1 563 ? -10.492 43.281 1.706 1 69.62 563 ASP B C 1
ATOM 9626 O O . ASP B 1 563 ? -10.719 42.812 0.592 1 69.62 563 ASP B O 1
ATOM 9630 N N . MET B 1 564 ? -10.977 44.312 2.266 1 57.25 564 MET B N 1
ATOM 9631 C CA . MET B 1 564 ? -11.883 45.188 1.54 1 57.25 564 MET B CA 1
ATOM 9632 C C . MET B 1 564 ? -11.133 46 0.489 1 57.25 564 MET B C 1
ATOM 9634 O O . MET B 1 564 ? -11.75 46.656 -0.35 1 57.25 564 MET B O 1
ATOM 9638 N N . GLN B 1 565 ? -9.789 45.938 0.626 1 56.09 565 GLN B N 1
ATOM 9639 C CA . GLN B 1 565 ? -9.047 46.812 -0.28 1 56.09 565 GLN B CA 1
ATOM 9640 C C . GLN B 1 565 ? -8.945 46.188 -1.672 1 56.09 565 GLN B C 1
ATOM 9642 O O . GLN B 1 565 ? -8.828 44.969 -1.809 1 56.09 565 GLN B O 1
ATOM 9647 N N . ARG B 1 566 ? -9.219 46.906 -2.695 1 59.25 566 ARG B N 1
ATOM 9648 C CA . ARG B 1 566 ? -9.148 46.562 -4.113 1 59.25 566 ARG B CA 1
ATOM 9649 C C . ARG B 1 566 ? -7.762 46.062 -4.488 1 59.25 566 ARG B C 1
ATOM 9651 O O . ARG B 1 566 ? -6.754 46.719 -4.266 1 59.25 566 ARG B O 1
ATOM 9658 N N . PRO B 1 567 ? -7.77 44.719 -4.887 1 65.19 567 PRO B N 1
ATOM 9659 C CA . PRO B 1 567 ? -6.465 44.312 -5.422 1 65.19 567 PRO B CA 1
ATOM 9660 C C . PRO B 1 567 ? -6.07 45.125 -6.66 1 65.19 567 PRO B C 1
ATOM 9662 O O . PRO B 1 567 ? -6.926 45.469 -7.48 1 65.19 567 PRO B O 1
ATOM 9665 N N . PRO B 1 568 ? -4.953 45.656 -6.668 1 64.25 568 PRO B N 1
ATOM 9666 C CA . PRO B 1 568 ? -4.523 46.469 -7.797 1 64.25 568 PRO B CA 1
ATOM 9667 C C . PRO B 1 568 ? -4.605 45.75 -9.133 1 64.25 568 PRO B C 1
ATOM 9669 O O . PRO B 1 568 ? -4.746 46.375 -10.188 1 64.25 568 PRO B O 1
ATOM 9672 N N . GLU B 1 569 ? -4.551 44.406 -9.133 1 76.44 569 GLU B N 1
ATOM 9673 C CA . GLU B 1 569 ? -4.594 43.562 -10.344 1 76.44 569 GLU B CA 1
ATOM 9674 C C . GLU B 1 569 ? -5.43 42.312 -10.125 1 76.44 569 GLU B C 1
ATOM 9676 O O . GLU B 1 569 ? -5.758 41.969 -8.992 1 76.44 569 GLU B O 1
ATOM 9681 N N . ASP B 1 570 ? -5.879 41.812 -11.32 1 81.25 570 ASP B N 1
ATOM 9682 C CA . ASP B 1 570 ? -6.57 40.531 -11.258 1 81.25 570 ASP B CA 1
ATOM 9683 C C . ASP B 1 570 ? -5.684 39.469 -10.609 1 81.25 570 ASP B C 1
ATOM 9685 O O . ASP B 1 570 ? -4.48 39.406 -10.883 1 81.25 570 ASP B O 1
ATOM 9689 N N . VAL B 1 571 ? -6.301 38.875 -9.68 1 86 571 VAL B N 1
ATOM 9690 C CA . VAL B 1 571 ? -5.566 37.844 -8.977 1 86 571 VAL B CA 1
ATOM 9691 C C . VAL B 1 571 ? -6.18 36.469 -9.297 1 86 571 VAL B C 1
ATOM 9693 O O . VAL B 1 571 ? -7.402 36.312 -9.242 1 86 571 VAL B O 1
ATOM 9696 N N . GLU B 1 572 ? -5.352 35.594 -9.805 1 86.25 572 GLU B N 1
ATOM 9697 C CA . GLU B 1 572 ? -5.742 34.188 -10.016 1 86.25 572 GLU B CA 1
ATOM 9698 C C . GLU B 1 572 ? -4.895 33.25 -9.172 1 86.25 572 GLU B C 1
ATOM 9700 O O . GLU B 1 572 ? -3.666 33.375 -9.156 1 86.25 572 GLU B O 1
ATOM 9705 N N . LEU B 1 573 ? -5.629 32.469 -8.406 1 89.69 573 LEU B N 1
ATOM 9706 C CA . LEU B 1 573 ? -4.906 31.547 -7.551 1 89.69 573 LEU B CA 1
ATOM 9707 C C . LEU B 1 573 ? -5.504 30.141 -7.648 1 89.69 573 LEU B C 1
ATOM 9709 O O . LEU B 1 573 ? -6.695 29.984 -7.934 1 89.69 573 LEU B O 1
ATOM 9713 N N . LEU B 1 574 ? -4.602 29.172 -7.531 1 86.31 574 LEU B N 1
ATOM 9714 C CA . LEU B 1 574 ? -4.984 27.766 -7.48 1 86.31 574 LEU B CA 1
ATOM 9715 C C . LEU B 1 574 ? -4.582 27.141 -6.148 1 86.31 574 LEU B C 1
ATOM 9717 O O . LEU B 1 574 ? -3.391 26.984 -5.863 1 86.31 574 LEU B O 1
ATOM 9721 N N . VAL B 1 575 ? -5.535 26.875 -5.359 1 85.25 575 VAL B N 1
ATOM 9722 C CA . VAL B 1 575 ? -5.273 26.203 -4.094 1 85.25 575 VAL B CA 1
ATOM 9723 C C . VAL B 1 575 ? -5.316 24.688 -4.301 1 85.25 575 VAL B C 1
ATOM 9725 O O . VAL B 1 575 ? -6.344 24.141 -4.703 1 85.25 575 VAL B O 1
ATOM 9728 N N . PRO B 1 576 ? -4.234 24.031 -3.91 1 82.81 576 PRO B N 1
ATOM 9729 C CA . PRO B 1 576 ? -4.199 22.578 -4.086 1 82.81 576 PRO B CA 1
ATOM 9730 C C . PRO B 1 576 ? -5.324 21.859 -3.34 1 82.81 576 PRO B C 1
ATOM 9732 O O . PRO B 1 576 ? -5.641 22.219 -2.205 1 82.81 576 PRO B O 1
ATOM 9735 N N . TYR B 1 577 ? -5.93 20.891 -3.961 1 78 577 TYR B N 1
ATOM 9736 C CA . TYR B 1 577 ? -6.969 20.016 -3.418 1 78 577 TYR B CA 1
ATOM 9737 C C . TYR B 1 577 ? -8.242 20.797 -3.135 1 78 577 TYR B C 1
ATOM 9739 O O . TYR B 1 577 ? -9.164 20.297 -2.484 1 78 577 TYR B O 1
ATOM 9747 N N . PHE B 1 578 ? -8.281 22.047 -3.6 1 82.31 578 PHE B N 1
ATOM 9748 C CA . PHE B 1 578 ? -9.453 22.875 -3.338 1 82.31 578 PHE B CA 1
ATOM 9749 C C . PHE B 1 578 ? -10.039 23.406 -4.641 1 82.31 578 PHE B C 1
ATOM 9751 O O . PHE B 1 578 ? -11.164 23.062 -5 1 82.31 578 PHE B O 1
ATOM 9758 N N . GLY B 1 579 ? -9.242 24.219 -5.359 1 85.38 579 GLY B N 1
ATOM 9759 C CA . GLY B 1 579 ? -9.758 24.75 -6.609 1 85.38 579 GLY B CA 1
ATOM 9760 C C . GLY B 1 579 ? -9.141 26.078 -6.996 1 85.38 579 GLY B C 1
ATOM 9761 O O . GLY B 1 579 ? -8.031 26.406 -6.559 1 85.38 579 GLY B O 1
ATOM 9762 N N . LYS B 1 580 ? -9.859 26.703 -7.906 1 87.19 580 LYS B N 1
ATOM 9763 C CA . LYS B 1 580 ? -9.367 27.938 -8.5 1 87.19 580 LYS B CA 1
ATOM 9764 C C . LYS B 1 580 ? -10.156 29.156 -8.008 1 87.19 580 LYS B C 1
ATOM 9766 O O . LYS B 1 580 ? -11.383 29.094 -7.879 1 87.19 580 LYS B O 1
ATOM 9771 N N . LEU B 1 581 ? -9.414 30.156 -7.605 1 87.06 581 LEU B N 1
ATOM 9772 C CA . LEU B 1 581 ? -10.008 31.422 -7.176 1 87.06 581 LEU B CA 1
ATOM 9773 C C . LEU B 1 581 ? -9.531 32.562 -8.055 1 87.06 581 LEU B C 1
ATOM 9775 O O . LEU B 1 581 ? -8.328 32.719 -8.305 1 87.06 581 LEU B O 1
ATOM 9779 N N . ARG B 1 582 ? -10.484 33.281 -8.562 1 85.38 582 ARG B N 1
ATOM 9780 C CA . ARG B 1 582 ? -10.172 34.438 -9.367 1 85.38 582 ARG B CA 1
ATOM 9781 C C . ARG B 1 582 ? -10.812 35.688 -8.773 1 85.38 582 ARG B C 1
ATOM 9783 O O . ARG B 1 582 ? -12.008 35.719 -8.469 1 85.38 582 ARG B O 1
ATOM 9790 N N . ILE B 1 583 ? -10.031 36.656 -8.555 1 83.38 583 ILE B N 1
ATOM 9791 C CA . ILE B 1 583 ? -10.508 37.969 -8.078 1 83.38 583 ILE B CA 1
ATOM 9792 C C . ILE B 1 583 ? -10.242 39.031 -9.141 1 83.38 583 ILE B C 1
ATOM 9794 O O . ILE B 1 583 ? -9.086 39.312 -9.461 1 83.38 583 ILE B O 1
ATOM 9798 N N . ARG B 1 584 ? -11.211 39.5 -9.75 1 79.56 584 ARG B N 1
ATOM 9799 C CA . ARG B 1 584 ? -11.094 40.469 -10.828 1 79.56 584 ARG B CA 1
ATOM 9800 C C . ARG B 1 584 ? -11.258 41.875 -10.297 1 79.56 584 ARG B C 1
ATOM 9802 O O . ARG B 1 584 ? -12.078 42.125 -9.414 1 79.56 584 ARG B O 1
ATOM 9809 N N . LYS B 1 585 ? -10.445 42.781 -10.945 1 74.5 585 LYS B N 1
ATOM 9810 C CA . LYS B 1 585 ? -10.555 44.188 -10.625 1 74.5 585 LYS B CA 1
ATOM 9811 C C . LYS B 1 585 ? -11.867 44.781 -11.148 1 74.5 585 LYS B C 1
ATOM 9813 O O . LYS B 1 585 ? -12.352 44.375 -12.203 1 74.5 585 LYS B O 1
ATOM 9818 N N . PRO B 1 586 ? -12.414 45.625 -10.406 1 66.44 586 PRO B N 1
ATOM 9819 C CA . PRO B 1 586 ? -13.633 46.281 -10.914 1 66.44 586 PRO B CA 1
ATOM 9820 C C . PRO B 1 586 ? -13.406 47 -12.242 1 66.44 586 PRO B C 1
ATOM 9822 O O . PRO B 1 586 ? -12.336 47.562 -12.461 1 66.44 586 PRO B O 1
ATOM 9825 N N . MET B 1 587 ? -14.023 46.469 -13.344 1 57.94 587 MET B N 1
ATOM 9826 C CA . MET B 1 587 ? -13.938 47.156 -14.625 1 57.94 587 MET B CA 1
ATOM 9827 C C . MET B 1 587 ? -14.523 48.562 -14.523 1 57.94 587 MET B C 1
ATOM 9829 O O . MET B 1 587 ? -15.531 48.781 -13.844 1 57.94 587 MET B O 1
ATOM 9833 N N . PRO B 1 588 ? -13.742 49.531 -14.953 1 51.84 588 PRO B N 1
ATOM 9834 C CA . PRO B 1 588 ? -14.453 50.812 -15.109 1 51.84 588 PRO B CA 1
ATOM 9835 C C . PRO B 1 588 ? -15.742 50.656 -15.922 1 51.84 588 PRO B C 1
ATOM 9837 O O . PRO B 1 588 ? -15.891 49.719 -16.703 1 51.84 588 PRO B O 1
ATOM 9840 N N . ASP B 1 589 ? -16.812 51.375 -15.656 1 44.56 589 ASP B N 1
ATOM 9841 C CA . ASP B 1 589 ? -18.172 51.438 -16.203 1 44.56 589 ASP B CA 1
ATOM 9842 C C . ASP B 1 589 ? -18.156 51.312 -17.719 1 44.56 589 ASP B C 1
ATOM 9844 O O . ASP B 1 589 ? -19.031 51.875 -18.406 1 44.56 589 ASP B O 1
ATOM 9848 N N . ASN B 1 590 ? -17.094 50.969 -18.391 1 41.22 590 ASN B N 1
ATOM 9849 C CA . ASN B 1 590 ? -17.594 50.938 -19.766 1 41.22 590 ASN B CA 1
ATOM 9850 C C . ASN B 1 590 ? -18.516 49.719 -20 1 41.22 590 ASN B C 1
ATOM 9852 O O . ASN B 1 590 ? -18.203 48.625 -19.594 1 41.22 590 ASN B O 1
ATOM 9856 N N . PRO B 1 591 ? -19.859 49.844 -20.484 1 38.88 591 PRO B N 1
ATOM 9857 C CA . PRO B 1 591 ? -20.875 48.844 -20.828 1 38.88 591 PRO B CA 1
ATOM 9858 C C . PRO B 1 591 ? -20.312 47.688 -21.609 1 38.88 591 PRO B C 1
ATOM 9860 O O . PRO B 1 591 ? -21.062 46.969 -22.312 1 38.88 591 PRO B O 1
ATOM 9863 N N . GLN B 1 592 ? -19.016 47.469 -21.797 1 35.72 592 GLN B N 1
ATOM 9864 C CA . GLN B 1 592 ? -18.828 46.438 -22.844 1 35.72 592 GLN B CA 1
ATOM 9865 C C . GLN B 1 592 ? -19.234 45.062 -22.344 1 35.72 592 GLN B C 1
ATOM 9867 O O . GLN B 1 592 ? -19.031 44.75 -21.172 1 35.72 592 GLN B O 1
ATOM 9872 N N . SER B 1 593 ? -20.062 44.188 -23.156 1 33.66 593 SER B N 1
ATOM 9873 C CA . SER B 1 593 ? -20.594 42.844 -23.125 1 33.66 593 SER B CA 1
ATOM 9874 C C . SER B 1 593 ? -19.5 41.812 -22.797 1 33.66 593 SER B C 1
ATOM 9876 O O . SER B 1 593 ? -18.469 41.781 -23.453 1 33.66 593 SER B O 1
ATOM 9878 N N . ILE B 1 594 ? -19.266 41.469 -21.641 1 34 594 ILE B N 1
ATOM 9879 C CA . ILE B 1 594 ? -18.375 40.375 -21.281 1 34 594 ILE B CA 1
ATOM 9880 C C . ILE B 1 594 ? -18.75 39.125 -22.078 1 34 594 ILE B C 1
ATOM 9882 O O . ILE B 1 594 ? -19.875 38.625 -21.953 1 34 594 ILE B O 1
ATOM 9886 N N . GLU B 1 595 ? -18.141 38.906 -23.25 1 30.33 595 GLU B N 1
ATOM 9887 C CA . GLU B 1 595 ? -18.281 37.656 -23.969 1 30.33 595 GLU B CA 1
ATOM 9888 C C . GLU B 1 595 ? -17.953 36.469 -23.062 1 30.33 595 GLU B C 1
ATOM 9890 O O . GLU B 1 595 ? -16.891 36.469 -22.422 1 30.33 595 GLU B O 1
ATOM 9895 N N . ALA B 1 596 ? -18.922 35.719 -22.547 1 31.89 596 ALA B N 1
ATOM 9896 C CA . ALA B 1 596 ? -18.844 34.438 -21.812 1 31.89 596 ALA B CA 1
ATOM 9897 C C . ALA B 1 596 ? -17.828 33.5 -22.453 1 31.89 596 ALA B C 1
ATOM 9899 O O . ALA B 1 596 ? -17.859 33.281 -23.656 1 31.89 596 ALA B O 1
ATOM 9900 N N . PRO B 1 597 ? -16.656 33.344 -21.969 1 31.38 597 PRO B N 1
ATOM 9901 C CA . PRO B 1 597 ? -15.805 32.312 -22.578 1 31.38 597 PRO B CA 1
ATOM 9902 C C . PRO B 1 597 ? -16.547 31 -22.859 1 31.38 597 PRO B C 1
ATOM 9904 O O . PRO B 1 597 ? -17.562 30.719 -22.203 1 31.38 597 PRO B O 1
ATOM 9907 N N . SER B 1 598 ? -16.375 30.422 -24.047 1 29.08 598 SER B N 1
ATOM 9908 C CA . SER B 1 598 ? -16.906 29.203 -24.625 1 29.08 598 SER B CA 1
ATOM 9909 C C . SER B 1 598 ? -16.906 28.062 -23.609 1 29.08 598 SER B C 1
ATOM 9911 O O . SER B 1 598 ? -15.867 27.719 -23.047 1 29.08 598 SER B O 1
ATOM 9913 N N . THR B 1 599 ? -18.031 27.797 -22.922 1 29.73 599 THR B N 1
ATOM 9914 C CA . THR B 1 599 ? -18.438 26.641 -22.109 1 29.73 599 THR B CA 1
ATOM 9915 C C . THR B 1 599 ? -18.109 25.344 -22.812 1 29.73 599 THR B C 1
ATOM 9917 O O . THR B 1 599 ? -18.328 25.203 -24.016 1 29.73 599 THR B O 1
ATOM 9920 N N . CYS B 1 600 ? -17.062 24.672 -22.469 1 28.3 600 CYS B N 1
ATOM 9921 C CA . CYS B 1 600 ? -17.031 23.297 -22.938 1 28.3 600 CYS B CA 1
ATOM 9922 C C . CYS B 1 600 ? -18.422 22.672 -22.922 1 28.3 600 CYS B C 1
ATOM 9924 O O . CYS B 1 600 ? -19.234 22.969 -22.047 1 28.3 600 CYS B O 1
ATOM 9926 N N . SER B 1 601 ? -18.969 22.078 -24.062 1 27.84 601 SER B N 1
ATOM 9927 C CA . SER B 1 601 ? -20.234 21.609 -24.594 1 27.84 601 SER B CA 1
ATOM 9928 C C . SER B 1 601 ? -20.938 20.688 -23.609 1 27.84 601 SER B C 1
ATOM 9930 O O . SER B 1 601 ? -22.031 20.172 -23.891 1 27.84 601 SER B O 1
ATOM 9932 N N . GLY B 1 602 ? -20.312 19.766 -22.844 1 25.98 602 GLY B N 1
ATOM 9933 C CA . GLY B 1 602 ? -21.203 18.625 -22.688 1 25.98 602 GLY B CA 1
ATOM 9934 C C . GLY B 1 602 ? -22.5 18.984 -21.969 1 25.98 602 GLY B C 1
ATOM 9935 O O . GLY B 1 602 ? -23.578 18.594 -22.406 1 25.98 602 GLY B O 1
ATOM 9936 N N . MET B 1 603 ? -22.625 18.75 -20.609 1 26.72 603 MET B N 1
ATOM 9937 C CA . MET B 1 603 ? -23.953 18.422 -20.094 1 26.72 603 MET B CA 1
ATOM 9938 C C . MET B 1 603 ? -24.891 19.609 -20.25 1 26.72 603 MET B C 1
ATOM 9940 O O . MET B 1 603 ? -24.453 20.766 -20.312 1 26.72 603 MET B O 1
ATOM 9944 N N . SER B 1 604 ? -26.297 19.328 -20.172 1 25.06 604 SER B N 1
ATOM 9945 C CA . SER B 1 604 ? -27.578 20 -20.375 1 25.06 604 SER B CA 1
ATOM 9946 C C . SER B 1 604 ? -27.594 21.375 -19.734 1 25.06 604 SER B C 1
ATOM 9948 O O . SER B 1 604 ? -26.734 21.688 -18.906 1 25.06 604 SER B O 1
ATOM 9950 N N . THR B 1 605 ? -28.875 22.047 -19.844 1 26.58 605 THR B N 1
ATOM 9951 C CA . THR B 1 605 ? -29.609 23.297 -19.938 1 26.58 605 THR B CA 1
ATOM 9952 C C . THR B 1 605 ? -29.656 24.016 -18.594 1 26.58 605 THR B C 1
ATOM 9954 O O . THR B 1 605 ? -30.344 25.016 -18.438 1 26.58 605 THR B O 1
ATOM 9957 N N . ASP B 1 606 ? -29.469 23.359 -17.469 1 27.08 606 ASP B N 1
ATOM 9958 C CA . ASP B 1 606 ? -30.188 24.172 -16.5 1 27.08 606 ASP B CA 1
ATOM 9959 C C . ASP B 1 606 ? -29.656 25.609 -16.484 1 27.08 606 ASP B C 1
ATOM 9961 O O . ASP B 1 606 ? -28.453 25.828 -16.531 1 27.08 606 ASP B O 1
ATOM 9965 N N . THR B 1 607 ? -30.578 26.594 -16.938 1 29.3 607 THR B N 1
ATOM 9966 C CA . THR B 1 607 ? -30.594 28.047 -17.062 1 29.3 607 THR B CA 1
ATOM 9967 C C . THR B 1 607 ? -29.969 28.703 -15.836 1 29.3 607 THR B C 1
ATOM 9969 O O . THR B 1 607 ? -30.641 28.891 -14.812 1 29.3 607 THR B O 1
ATOM 9972 N N . GLY B 1 608 ? -28.922 28.156 -15.43 1 27.81 608 GLY B N 1
ATOM 9973 C CA . GLY B 1 608 ? -28.516 29.031 -14.344 1 27.81 608 GLY B CA 1
ATOM 9974 C C . GLY B 1 608 ? -28.516 30.5 -14.719 1 27.81 608 GLY B C 1
ATOM 9975 O O . GLY B 1 608 ? -28.078 30.859 -15.82 1 27.81 608 GLY B O 1
ATOM 9976 N N . HIS B 1 609 ? -29.625 31.188 -14.281 1 28.42 609 HIS B N 1
ATOM 9977 C CA . HIS B 1 609 ? -29.844 32.625 -14.375 1 28.42 609 HIS B CA 1
ATOM 9978 C C . HIS B 1 609 ? -28.531 33.406 -14.289 1 28.42 609 HIS B C 1
ATOM 9980 O O . HIS B 1 609 ? -27.766 33.219 -13.344 1 28.42 609 HIS B O 1
ATOM 9986 N N . MET B 1 610 ? -27.984 33.531 -15.445 1 30.31 610 MET B N 1
ATOM 9987 C CA . MET B 1 610 ? -26.984 34.594 -15.5 1 30.31 610 MET B CA 1
ATOM 9988 C C . MET B 1 610 ? -27.516 35.875 -14.852 1 30.31 610 MET B C 1
ATOM 9990 O O . MET B 1 610 ? -28.469 36.469 -15.359 1 30.31 610 MET B O 1
ATOM 9994 N N . TYR B 1 611 ? -27.641 35.906 -13.539 1 27.55 611 TYR B N 1
ATOM 9995 C CA . TYR B 1 611 ? -27.984 37.188 -12.961 1 27.55 611 TYR B CA 1
ATOM 9996 C C . TYR B 1 611 ? -27.219 38.312 -13.648 1 27.55 611 TYR B C 1
ATOM 9998 O O . TYR B 1 611 ? -26.031 38.156 -13.969 1 27.55 611 TYR B O 1
ATOM 10006 N N . ASP B 1 612 ? -27.938 39 -14.516 1 29.47 612 ASP B N 1
ATOM 10007 C CA . ASP B 1 612 ? -27.641 40.312 -15.109 1 29.47 612 ASP B CA 1
ATOM 10008 C C . ASP B 1 612 ? -26.969 41.219 -14.094 1 29.47 612 ASP B C 1
ATOM 10010 O O . ASP B 1 612 ? -27.656 41.875 -13.305 1 29.47 612 ASP B O 1
ATOM 10014 N N . LEU B 1 613 ? -25.891 40.812 -13.586 1 31.75 613 LEU B N 1
ATOM 10015 C CA . LEU B 1 613 ? -25.156 41.781 -12.773 1 31.75 613 LEU B CA 1
ATOM 10016 C C . LEU B 1 613 ? -24.844 43.062 -13.562 1 31.75 613 LEU B C 1
ATOM 10018 O O . LEU B 1 613 ? -23.797 43.156 -14.195 1 31.75 613 LEU B O 1
ATOM 10022 N N . ALA B 1 614 ? -25.75 43.625 -14.234 1 31.47 614 ALA B N 1
ATOM 10023 C CA . ALA B 1 614 ? -25.625 44.938 -14.898 1 31.47 614 ALA B CA 1
ATOM 10024 C C . ALA B 1 614 ? -25.094 46 -13.945 1 31.47 614 ALA B C 1
ATOM 10026 O O . ALA B 1 614 ? -24.984 47.156 -14.312 1 31.47 614 ALA B O 1
ATOM 10027 N N . ALA B 1 615 ? -25.531 45.906 -12.602 1 33.03 615 ALA B N 1
ATOM 10028 C CA . ALA B 1 615 ? -25.234 47.188 -11.969 1 33.03 615 ALA B CA 1
ATOM 10029 C C . ALA B 1 615 ? -23.719 47.438 -11.914 1 33.03 615 ALA B C 1
ATOM 10031 O O . ALA B 1 615 ? -22.938 46.5 -11.844 1 33.03 615 ALA B O 1
ATOM 10032 N N . SER B 1 616 ? -23.188 48.594 -12.383 1 38.19 616 SER B N 1
ATOM 10033 C CA . SER B 1 616 ? -21.891 49.25 -12.375 1 38.19 616 SER B CA 1
ATOM 10034 C C . SER B 1 616 ? -21.109 48.938 -11.102 1 38.19 616 SER B C 1
ATOM 10036 O O . SER B 1 616 ? -21.188 49.688 -10.125 1 38.19 616 SER B O 1
ATOM 10038 N N . SER B 1 617 ? -21.281 47.781 -10.359 1 42.88 617 SER B N 1
ATOM 10039 C CA . SER B 1 617 ? -20.703 47.781 -9.023 1 42.88 617 SER B CA 1
ATOM 10040 C C . SER B 1 617 ? -19.188 47.781 -9.07 1 42.88 617 SER B C 1
ATOM 10042 O O . SER B 1 617 ? -18.578 47.031 -9.836 1 42.88 617 SER B O 1
ATOM 10044 N N . ALA B 1 618 ? -18.391 48.875 -8.594 1 54.12 618 ALA B N 1
ATOM 10045 C CA . ALA B 1 618 ? -17.016 49.25 -8.242 1 54.12 618 ALA B CA 1
ATOM 10046 C C . ALA B 1 618 ? -16.344 48.156 -7.422 1 54.12 618 ALA B C 1
ATOM 10048 O O . ALA B 1 618 ? -15.234 48.344 -6.922 1 54.12 618 ALA B O 1
ATOM 10049 N N . ARG B 1 619 ? -16.922 47.031 -7.281 1 64.19 619 ARG B N 1
ATOM 10050 C CA . ARG B 1 619 ? -16.344 46.062 -6.363 1 64.19 619 ARG B CA 1
ATOM 10051 C C . ARG B 1 619 ? -15.75 44.875 -7.121 1 64.19 619 ARG B C 1
ATOM 10053 O O . ARG B 1 619 ? -16.266 44.5 -8.18 1 64.19 619 ARG B O 1
ATOM 10060 N N . PRO B 1 620 ? -14.664 44.344 -6.582 1 74.25 620 PRO B N 1
ATOM 10061 C CA . PRO B 1 620 ? -14.031 43.188 -7.25 1 74.25 620 PRO B CA 1
ATOM 10062 C C . PRO B 1 620 ? -14.922 41.969 -7.262 1 74.25 620 PRO B C 1
ATOM 10064 O O . PRO B 1 620 ? -15.656 41.719 -6.305 1 74.25 620 PRO B O 1
ATOM 10067 N N . VAL B 1 621 ? -14.953 41.312 -8.375 1 77.25 621 VAL B N 1
ATOM 10068 C CA . VAL B 1 621 ? -15.695 40.062 -8.539 1 77.25 621 VAL B CA 1
ATOM 10069 C C . VAL B 1 621 ? -14.805 38.875 -8.188 1 77.25 621 VAL B C 1
ATOM 10071 O O . VAL B 1 621 ? -13.656 38.812 -8.633 1 77.25 621 VAL B O 1
ATOM 10074 N N . VAL B 1 622 ? -15.289 38.062 -7.285 1 82.75 622 VAL B N 1
ATOM 10075 C CA . VAL B 1 622 ? -14.578 36.875 -6.898 1 82.75 622 VAL B CA 1
ATOM 10076 C C . VAL B 1 622 ? -15.242 35.656 -7.539 1 82.75 622 VAL B C 1
ATOM 10078 O O . VAL B 1 622 ? -16.453 35.469 -7.43 1 82.75 622 VAL B O 1
ATOM 10081 N N . GLU B 1 623 ? -14.547 34.875 -8.289 1 83.81 623 GLU B N 1
ATOM 10082 C CA . GLU B 1 623 ? -15.008 33.625 -8.891 1 83.81 623 GLU B CA 1
ATOM 10083 C C . GLU B 1 623 ? -14.297 32.438 -8.273 1 83.81 623 GLU B C 1
ATOM 10085 O O . GLU B 1 623 ? -13.07 32.406 -8.188 1 83.81 623 GLU B O 1
ATOM 10090 N N . LEU B 1 624 ? -15.062 31.5 -7.793 1 85.75 624 LEU B N 1
ATOM 10091 C CA . LEU B 1 624 ? -14.516 30.281 -7.219 1 85.75 624 LEU B CA 1
ATOM 10092 C C . LEU B 1 624 ? -14.977 29.047 -8.008 1 85.75 624 LEU B C 1
ATOM 10094 O O . LEU B 1 624 ? -16.172 28.891 -8.281 1 85.75 624 LEU B O 1
ATOM 10098 N N . SER B 1 625 ? -14.055 28.234 -8.477 1 83.44 625 SER B N 1
ATOM 10099 C CA . SER B 1 625 ? -14.305 26.938 -9.117 1 83.44 625 SER B CA 1
ATOM 10100 C C . SER B 1 625 ? -13.688 25.797 -8.32 1 83.44 625 SER B C 1
ATOM 10102 O O . SER B 1 625 ? -12.484 25.797 -8.055 1 83.44 625 SER B O 1
ATOM 10104 N N . THR B 1 626 ? -14.562 24.812 -7.855 1 84.5 626 THR B N 1
ATOM 10105 C CA . THR B 1 626 ? -14.031 23.766 -6.984 1 84.5 626 THR B CA 1
ATOM 10106 C C . THR B 1 626 ? -14.852 22.484 -7.117 1 84.5 626 THR B C 1
ATOM 10108 O O . THR B 1 626 ? -16 22.516 -7.574 1 84.5 626 THR B O 1
ATOM 10111 N N . ASN B 1 627 ? -14.195 21.344 -6.793 1 75.5 627 ASN B N 1
ATOM 10112 C CA . ASN B 1 627 ? -14.867 20.047 -6.723 1 75.5 627 ASN B CA 1
ATOM 10113 C C . ASN B 1 627 ? -15.016 19.578 -5.281 1 75.5 627 ASN B C 1
ATOM 10115 O O . ASN B 1 627 ? -15.547 18.5 -5.031 1 75.5 627 ASN B O 1
ATOM 10119 N N . VAL B 1 628 ? -14.586 20.312 -4.336 1 77.44 628 VAL B N 1
ATOM 10120 C CA . VAL B 1 628 ? -14.523 19.922 -2.934 1 77.44 628 VAL B CA 1
ATOM 10121 C C . VAL B 1 628 ? -15.938 19.719 -2.389 1 77.44 628 VAL B C 1
ATOM 10123 O O . VAL B 1 628 ? -16.141 18.906 -1.489 1 77.44 628 VAL B O 1
ATOM 10126 N N . PHE B 1 629 ? -16.891 20.422 -2.879 1 73.44 629 PHE B N 1
ATOM 10127 C CA . PHE B 1 629 ? -18.25 20.391 -2.336 1 73.44 629 PHE B CA 1
ATOM 10128 C C . PHE B 1 629 ? -19.047 19.266 -2.992 1 73.44 629 PHE B C 1
ATOM 10130 O O . PHE B 1 629 ? -20.266 19.172 -2.777 1 73.44 629 PHE B O 1
ATOM 10137 N N . MET B 1 630 ? -18.438 18.703 -3.893 1 63.94 630 MET B N 1
ATOM 10138 C CA . MET B 1 630 ? -19.141 17.609 -4.539 1 63.94 630 MET B CA 1
ATOM 10139 C C . MET B 1 630 ? -18.641 16.266 -4.012 1 63.94 630 MET B C 1
ATOM 10141 O O . MET B 1 630 ? -18.875 15.922 -2.852 1 63.94 630 MET B O 1
ATOM 10145 N N . THR B 1 631 ? -17.828 15.562 -4.891 1 57.03 631 THR B N 1
ATOM 10146 C CA . THR B 1 631 ? -17.266 14.281 -4.484 1 57.03 631 THR B CA 1
ATOM 10147 C C . THR B 1 631 ? -15.836 14.461 -3.98 1 57.03 631 THR B C 1
ATOM 10149 O O . THR B 1 631 ? -15.164 15.438 -4.332 1 57.03 631 THR B O 1
ATOM 10152 N N . GLY B 1 632 ? -15.594 14.344 -2.727 1 52.12 632 GLY B N 1
ATOM 10153 C CA . GLY B 1 632 ? -14.32 14.336 -2.021 1 52.12 632 GLY B CA 1
ATOM 10154 C C . GLY B 1 632 ? -13.133 14.102 -2.938 1 52.12 632 GLY B C 1
ATOM 10155 O O . GLY B 1 632 ? -12.039 13.797 -2.471 1 52.12 632 GLY B O 1
ATOM 10156 N N . VAL B 1 633 ? -13.312 14.008 -4.27 1 51.62 633 VAL B N 1
ATOM 10157 C CA . VAL B 1 633 ? -12.156 13.578 -5.039 1 51.62 633 VAL B CA 1
ATOM 10158 C C . VAL B 1 633 ? -11.312 14.789 -5.43 1 51.62 633 VAL B C 1
ATOM 10160 O O . VAL B 1 633 ? -11.797 15.703 -6.098 1 51.62 633 VAL B O 1
ATOM 10163 N N . PRO B 1 634 ? -10.211 14.961 -4.797 1 51.53 634 PRO B N 1
ATOM 10164 C CA . PRO B 1 634 ? -9.375 16.125 -5.098 1 51.53 634 PRO B CA 1
ATOM 10165 C C . PRO B 1 634 ? -8.922 16.172 -6.555 1 51.53 634 PRO B C 1
ATOM 10167 O O . PRO B 1 634 ? -8.875 15.133 -7.219 1 51.53 634 PRO B O 1
ATOM 10170 N N . ALA B 1 635 ? -8.914 17.344 -7.168 1 50.91 635 ALA B N 1
ATOM 10171 C CA . ALA B 1 635 ? -8.273 17.609 -8.453 1 50.91 635 ALA B CA 1
ATOM 10172 C C . ALA B 1 635 ? -6.871 17 -8.5 1 50.91 635 ALA B C 1
ATOM 10174 O O . ALA B 1 635 ? -6.215 16.859 -7.469 1 50.91 635 ALA B O 1
ATOM 10175 N N . GLN B 1 636 ? -6.566 16.359 -9.656 1 50.91 636 GLN B N 1
ATOM 10176 C CA . GLN B 1 636 ? -5.277 15.734 -9.93 1 50.91 636 GLN B CA 1
ATOM 10177 C C . GLN B 1 636 ? -4.145 16.75 -9.836 1 50.91 636 GLN B C 1
ATOM 10179 O O . GLN B 1 636 ? -4.199 17.812 -10.477 1 50.91 636 GLN B O 1
ATOM 10184 N N . PHE B 1 637 ? -3.617 17.109 -8.633 1 52.09 637 PHE B N 1
ATOM 10185 C CA . PHE B 1 637 ? -2.523 18.078 -8.555 1 52.09 637 PHE B CA 1
ATOM 10186 C C . PHE B 1 637 ? -1.22 17.453 -9.039 1 52.09 637 PHE B C 1
ATOM 10188 O O . PHE B 1 637 ? -1.069 16.234 -9.031 1 52.09 637 PHE B O 1
ATOM 10195 N N . LYS B 1 638 ? -0.491 18.406 -9.648 1 53.94 638 LYS B N 1
ATOM 10196 C CA . LYS B 1 638 ? 0.853 18.156 -10.156 1 53.94 638 LYS B CA 1
ATOM 10197 C C . LYS B 1 638 ? 1.747 17.547 -9.078 1 53.94 638 LYS B C 1
ATOM 10199 O O . LYS B 1 638 ? 1.682 17.938 -7.914 1 53.94 638 LYS B O 1
ATOM 10204 N N . GLN B 1 639 ? 2.324 16.531 -9.258 1 57.03 639 GLN B N 1
ATOM 10205 C CA . GLN B 1 639 ? 3.186 15.617 -8.516 1 57.03 639 GLN B CA 1
ATOM 10206 C C . GLN B 1 639 ? 4.375 16.359 -7.902 1 57.03 639 GLN B C 1
ATOM 10208 O O . GLN B 1 639 ? 4.879 17.312 -8.484 1 57.03 639 GLN B O 1
ATOM 10213 N N . GLY B 1 640 ? 4.77 16.516 -6.527 1 64.19 640 GLY B N 1
ATOM 10214 C CA . GLY B 1 640 ? 5.992 16.75 -5.773 1 64.19 640 GLY B CA 1
ATOM 10215 C C . GLY B 1 640 ? 5.816 17.734 -4.633 1 64.19 640 GLY B C 1
ATOM 10216 O O . GLY B 1 640 ? 6.191 17.438 -3.494 1 64.19 640 GLY B O 1
ATOM 10217 N N . SER B 1 641 ? 5.172 19 -4.918 1 78.38 641 SER B N 1
ATOM 10218 C CA . SER B 1 641 ? 5.113 20 -3.855 1 78.38 641 SER B CA 1
ATOM 10219 C C . SER B 1 641 ? 3.762 19.984 -3.15 1 78.38 641 SER B C 1
ATOM 10221 O O . SER B 1 641 ? 3.629 20.5 -2.039 1 78.38 641 SER B O 1
ATOM 10223 N N . GLU B 1 642 ? 2.805 19.391 -3.629 1 89.56 642 GLU B N 1
ATOM 10224 C CA . GLU B 1 642 ? 1.47 19.219 -3.066 1 89.56 642 GLU B CA 1
ATOM 10225 C C . GLU B 1 642 ? 0.957 20.516 -2.447 1 89.56 642 GLU B C 1
ATOM 10227 O O . GLU B 1 642 ? 0.815 21.531 -3.139 1 89.56 642 GLU B O 1
ATOM 10232 N N . LEU B 1 643 ? 0.788 20.703 -1.166 1 91.5 643 LEU B N 1
ATOM 10233 C CA . LEU B 1 643 ? 0.203 21.906 -0.572 1 91.5 643 LEU B CA 1
ATOM 10234 C C . LEU B 1 643 ? 1.209 23.047 -0.557 1 91.5 643 LEU B C 1
ATOM 10236 O O . LEU B 1 643 ? 0.83 24.219 -0.397 1 91.5 643 LEU B O 1
ATOM 10240 N N . ARG B 1 644 ? 2.441 22.734 -0.751 1 88.75 644 ARG B N 1
ATOM 10241 C CA . ARG B 1 644 ? 3.484 23.75 -0.627 1 88.75 644 ARG B CA 1
ATOM 10242 C C . ARG B 1 644 ? 3.727 24.453 -1.96 1 88.75 644 ARG B C 1
ATOM 10244 O O . ARG B 1 644 ? 4.504 25.406 -2.033 1 88.75 644 ARG B O 1
ATOM 10251 N N . GLN B 1 645 ? 3.092 23.984 -2.916 1 87.31 645 GLN B N 1
ATOM 10252 C CA . GLN B 1 645 ? 3.23 24.656 -4.203 1 87.31 645 GLN B CA 1
ATOM 10253 C C . GLN B 1 645 ? 2.824 26.125 -4.105 1 87.31 645 GLN B C 1
ATOM 10255 O O . GLN B 1 645 ? 2.15 26.516 -3.152 1 87.31 645 GLN B O 1
ATOM 10260 N N . ASP B 1 646 ? 3.311 26.891 -5.051 1 88.31 646 ASP B N 1
ATOM 10261 C CA . ASP B 1 646 ? 2.896 28.297 -5.082 1 88.31 646 ASP B CA 1
ATOM 10262 C C . ASP B 1 646 ? 1.451 28.422 -5.559 1 88.31 646 ASP B C 1
ATOM 10264 O O . ASP B 1 646 ? 1.142 28.125 -6.715 1 88.31 646 ASP B O 1
ATOM 10268 N N . TRP B 1 647 ? 0.58 28.828 -4.617 1 90.5 647 TRP B N 1
ATOM 10269 C CA . TRP B 1 647 ? -0.841 28.922 -4.934 1 90.5 647 TRP B CA 1
ATOM 10270 C C . TRP B 1 647 ? -1.104 30.062 -5.914 1 90.5 647 TRP B C 1
ATOM 10272 O O . TRP B 1 647 ? -2.127 30.078 -6.602 1 90.5 647 TRP B O 1
ATOM 10282 N N . PHE B 1 648 ? -0.23 30.984 -6.023 1 87.69 648 PHE B N 1
ATOM 10283 C CA . PHE B 1 648 ? -0.449 32.188 -6.793 1 87.69 648 PHE B CA 1
ATOM 10284 C C . PHE B 1 648 ? 0.281 32.125 -8.133 1 87.69 648 PHE B C 1
ATOM 10286 O O . PHE B 1 648 ? 0.096 33 -8.984 1 87.69 648 PHE B O 1
ATOM 10293 N N . GLY B 1 649 ? 1.051 31.094 -8.375 1 76 649 GLY B N 1
ATOM 10294 C CA . GLY B 1 649 ? 1.838 31 -9.594 1 76 649 GLY B CA 1
ATOM 10295 C C . GLY B 1 649 ? 1.336 29.938 -10.547 1 76 649 GLY B C 1
ATOM 10296 O O . GLY B 1 649 ? 1.841 29.797 -11.664 1 76 649 GLY B O 1
ATOM 10297 N N . VAL B 1 650 ? 0.427 29.094 -10.156 1 67.75 650 VAL B N 1
ATOM 10298 C CA . VAL B 1 650 ? 0.073 27.938 -10.961 1 67.75 650 VAL B CA 1
ATOM 10299 C C . VAL B 1 650 ? -1.203 28.219 -11.75 1 67.75 650 VAL B C 1
ATOM 10301 O O . VAL B 1 650 ? -2.127 28.859 -11.234 1 67.75 650 VAL B O 1
ATOM 10304 N N . SER B 1 651 ? -1.039 28.141 -13.086 1 62.41 651 SER B N 1
ATOM 10305 C CA . SER B 1 651 ? -2.248 28.219 -13.898 1 62.41 651 SER B CA 1
ATOM 10306 C C . SER B 1 651 ? -2.785 26.828 -14.227 1 62.41 651 SER B C 1
ATOM 10308 O O . SER B 1 651 ? -2.012 25.906 -14.469 1 62.41 651 SER B O 1
ATOM 10310 N N . ASP B 1 652 ? -3.975 26.562 -13.648 1 60.97 652 ASP B N 1
ATOM 10311 C CA . ASP B 1 652 ? -4.605 25.266 -13.891 1 60.97 652 ASP B CA 1
ATOM 10312 C C . ASP B 1 652 ? -5.215 25.203 -15.289 1 60.97 652 ASP B C 1
ATOM 10314 O O . ASP B 1 652 ? -6.395 25.531 -15.469 1 60.97 652 ASP B O 1
ATOM 10318 N N . ILE B 1 653 ? -4.504 25.062 -16.297 1 55.31 653 ILE B N 1
ATOM 10319 C CA . ILE B 1 653 ? -5.035 25.203 -17.656 1 55.31 653 ILE B CA 1
ATOM 10320 C C . ILE B 1 653 ? -5.996 24.047 -17.938 1 55.31 653 ILE B C 1
ATOM 10322 O O . ILE B 1 653 ? -7.031 24.234 -18.578 1 55.31 653 ILE B O 1
ATOM 10326 N N . ASP B 1 654 ? -5.801 22.828 -17.297 1 58.62 654 ASP B N 1
ATOM 10327 C CA . ASP B 1 654 ? -6.551 21.688 -17.828 1 58.62 654 ASP B CA 1
ATOM 10328 C C . ASP B 1 654 ? -7.445 21.078 -16.75 1 58.62 654 ASP B C 1
ATOM 10330 O O . ASP B 1 654 ? -7.941 19.969 -16.906 1 58.62 654 ASP B O 1
ATOM 10334 N N . ALA B 1 655 ? -7.77 21.969 -15.711 1 65.62 655 ALA B N 1
ATOM 10335 C CA . ALA B 1 655 ? -8.57 21.297 -14.688 1 65.62 655 ALA B CA 1
ATOM 10336 C C . ALA B 1 655 ? -10.062 21.562 -14.898 1 65.62 655 ALA B C 1
ATOM 10338 O O . ALA B 1 655 ? -10.453 22.641 -15.328 1 65.62 655 ALA B O 1
ATOM 10339 N N . CYS B 1 656 ? -10.859 20.5 -14.828 1 69.62 656 CYS B N 1
ATOM 10340 C CA . CYS B 1 656 ? -12.312 20.594 -14.906 1 69.62 656 CYS B CA 1
ATOM 10341 C C . CYS B 1 656 ? -12.922 20.672 -13.516 1 69.62 656 CYS B C 1
ATOM 10343 O O . CYS B 1 656 ? -12.555 19.906 -12.625 1 69.62 656 CYS B O 1
ATOM 10345 N N . TYR B 1 657 ? -13.742 21.797 -13.305 1 77.75 657 TYR B N 1
ATOM 10346 C CA . TYR B 1 657 ? -14.422 21.969 -12.031 1 77.75 657 TYR B CA 1
ATOM 10347 C C . TYR B 1 657 ? -15.922 21.766 -12.18 1 77.75 657 TYR B C 1
ATOM 10349 O O . TYR B 1 657 ? -16.531 22.266 -13.133 1 77.75 657 TYR B O 1
ATOM 10357 N N . ASP B 1 658 ? -16.484 21.094 -11.273 1 74 658 ASP B N 1
ATOM 10358 C CA . ASP B 1 658 ? -17.906 20.766 -11.336 1 74 658 ASP B CA 1
ATOM 10359 C C . ASP B 1 658 ? -18.766 21.875 -10.727 1 74 658 ASP B C 1
ATOM 10361 O O . ASP B 1 658 ? -19.969 21.938 -10.977 1 74 658 ASP B O 1
ATOM 10365 N N . TRP B 1 659 ? -18.156 22.734 -9.875 1 77.94 659 TRP B N 1
ATOM 10366 C CA . TRP B 1 659 ? -18.891 23.828 -9.242 1 77.94 659 TRP B CA 1
ATOM 10367 C C . TRP B 1 659 ? -18.188 25.156 -9.445 1 77.94 659 TRP B C 1
ATOM 10369 O O . TRP B 1 659 ? -16.969 25.25 -9.281 1 77.94 659 TRP B O 1
ATOM 10379 N N . GLN B 1 660 ? -18.891 26.062 -9.938 1 83 660 GLN B N 1
ATOM 10380 C CA . GLN B 1 660 ? -18.391 27.422 -10.117 1 83 660 GLN B CA 1
ATOM 10381 C C . GLN B 1 660 ? -19.406 28.453 -9.648 1 83 660 GLN B C 1
ATOM 10383 O O . GLN B 1 660 ? -20.609 28.297 -9.859 1 83 660 GLN B O 1
ATOM 10388 N N . HIS B 1 661 ? -18.844 29.438 -8.922 1 78.88 661 HIS B N 1
ATOM 10389 C CA . HIS B 1 661 ? -19.703 30.516 -8.445 1 78.88 661 HIS B CA 1
ATOM 10390 C C . HIS B 1 661 ? -18.953 31.844 -8.422 1 78.88 661 HIS B C 1
ATOM 10392 O O . HIS B 1 661 ? -17.734 31.875 -8.195 1 78.88 661 HIS B O 1
ATOM 10398 N N . SER B 1 662 ? -19.656 32.875 -8.742 1 81.81 662 SER B N 1
ATOM 10399 C CA . SER B 1 662 ? -19.078 34.219 -8.695 1 81.81 662 SER B CA 1
ATOM 10400 C C . SER B 1 662 ? -19.891 35.125 -7.789 1 81.81 662 SER B C 1
ATOM 10402 O O . SER B 1 662 ? -21.109 35.031 -7.734 1 81.81 662 SER B O 1
ATOM 10404 N N . TRP B 1 663 ? -19.172 35.906 -6.992 1 76.06 663 TRP B N 1
ATOM 10405 C CA . TRP B 1 663 ? -19.828 36.906 -6.16 1 76.06 663 TRP B CA 1
ATOM 10406 C C . TRP B 1 663 ? -19.031 38.188 -6.113 1 76.06 663 TRP B C 1
ATOM 10408 O O . TRP B 1 663 ? -17.844 38.219 -6.422 1 76.06 663 TRP B O 1
ATOM 10418 N N . THR B 1 664 ? -19.781 39.312 -5.977 1 69.06 664 THR B N 1
ATOM 10419 C CA . THR B 1 664 ? -19.125 40.625 -5.82 1 69.06 664 THR B CA 1
ATOM 10420 C C . THR B 1 664 ? -18.766 40.875 -4.359 1 69.06 664 THR B C 1
ATOM 10422 O O . THR B 1 664 ? -19.531 40.531 -3.457 1 69.06 664 THR B O 1
ATOM 10425 N N . ARG B 1 665 ? -17.516 41.219 -4.145 1 61.38 665 ARG B N 1
ATOM 10426 C CA . ARG B 1 665 ? -17.016 41.406 -2.791 1 61.38 665 ARG B CA 1
ATOM 10427 C C . ARG B 1 665 ? -17.859 42.438 -2.035 1 61.38 665 ARG B C 1
ATOM 10429 O O . ARG B 1 665 ? -18.188 43.5 -2.572 1 61.38 665 ARG B O 1
ATOM 10436 N N . MET B 1 666 ? -18.547 42.031 -1.072 1 50.84 666 MET B N 1
ATOM 10437 C CA . MET B 1 666 ? -19.438 42.875 -0.276 1 50.84 666 MET B CA 1
ATOM 10438 C C . MET B 1 666 ? -18.656 43.781 0.656 1 50.84 666 MET B C 1
ATOM 10440 O O . MET B 1 666 ? -17.516 43.469 1.031 1 50.84 666 MET B O 1
ATOM 10444 N N . ASP B 1 667 ? -19.125 45.031 0.77 1 45.16 667 ASP B N 1
ATOM 10445 C CA . ASP B 1 667 ? -18.656 46 1.769 1 45.16 667 ASP B CA 1
ATOM 10446 C C . ASP B 1 667 ? -18.656 45.375 3.164 1 45.16 667 ASP B C 1
ATOM 10448 O O . ASP B 1 667 ? -19.656 44.781 3.584 1 45.16 667 ASP B O 1
ATOM 10452 N N . PHE B 1 668 ? -17.656 44.781 3.527 1 42.38 668 PHE B N 1
ATOM 10453 C CA . PHE B 1 668 ? -17.625 44.562 4.969 1 42.38 668 PHE B CA 1
ATOM 10454 C C . PHE B 1 668 ? -18.031 45.844 5.715 1 42.38 668 PHE B C 1
ATOM 10456 O O . PHE B 1 668 ? -17.438 46.906 5.504 1 42.38 668 PHE B O 1
ATOM 10463 N N . ALA B 1 669 ? -19.312 46.094 5.715 1 37.69 669 ALA B N 1
ATOM 10464 C CA . ALA B 1 669 ? -19.703 47.312 6.426 1 37.69 669 ALA B CA 1
ATOM 10465 C C . ALA B 1 669 ? -18.812 47.531 7.637 1 37.69 669 ALA B C 1
ATOM 10467 O O . ALA B 1 669 ? -18.516 46.625 8.391 1 37.69 669 ALA B O 1
ATOM 10468 N N . PRO B 1 670 ? -18.125 48.875 7.602 1 33.88 670 PRO B N 1
ATOM 10469 C CA . PRO B 1 670 ? -17.516 49.25 8.883 1 33.88 670 PRO B CA 1
ATOM 10470 C C . PRO B 1 670 ? -18.469 49.062 10.062 1 33.88 670 PRO B C 1
ATOM 10472 O O . PRO B 1 670 ? -19.688 49.156 9.898 1 33.88 670 PRO B O 1
#

Sequence (1340 aa):
MSDRQAKQAAKRMRLGTKSCAECRRRKVRCVFSPGNSVCQNCVLHSTACTAQQPRAQVDEAECDRATLRQRVNQLEGLVKSLAGSVHATAAASEPFAQAKSTVAARGNAPAQDLSTTSNPSDAPLINLFRDALLISDADGRVQDDDASNAALGTRRPSLLTSLQPNIPDEATIRSVLAMTRKYWCTWPACYYGSEPHQTFQVNRDAEGEEYLVRVLSHPPLDTAFCKSLLWFVLCLQQLAADSFRHLFPQRCSKQDMLASYLAYCRIMLASVPQDNLDAVQCHILGFKLYINMGMPQKAWACTRSAISTATLLGLNRLDAAAKESHRIIWLLSWETERQLSLILGYPSAVQTSTETPFGSLPMGLEAPVVYRILYALALVYGDVINRDQHGANPSYATTVNIDENVRALRSLFPVEWWSPCDASDSISDAYQRESAKFLYFLLVKLVHLPYMLKSVYDARYEHSRQSVLEAAREQIRCYVRLRNFPGAEILICELMDFQAFHAGMVLIIGALYMPDNPGGTLHVFSEDGILIESLIASLRQMATLLECRVAEQGARVLELLVDMQRPPEDVELLVPYFGKLRIRKPMPDNPQSIEAPSTCSGMSTDTGHMYDLAASSARPVVELSTNVFMTGVPAQFKQGSELRQDWFGVSDIDACYDWQHSWTRMDFAPMSDRQAKQAAKRMRLGTKSCAECRRRKVRCVFSPGNSVCQNCVLHSTACTAQQPRAQVDEAECDRATLRQRVNQLEGLVKSLAGSVHATAAASEPFAQAKSTVAARGNAPAQDLSTTSNPSDAPLINLFRDALLISDADGRVQDDDASNAALGTRRPSLLTSLQPNIPDEATIRSVLAMTRKYWCTWPACYYGSEPHQTFQVNRDAEGEEYLVRVLSHPPLDTAFCKSLLWFVLCLQQLAADSFRHLFPQRCSKQDMLASYLAYCRIMLASVPQDNLDAVQCHILGFKLYINMGMPQKAWACTRSAISTATLLGLNRLDAAAKESHRIIWLLSWETERQLSLILGYPSAVQTSTETPFGSLPMGLEAPVVYRILYALALVYGDVINRDQHGANPSYATTVNIDENVRALRSLFPVEWWSPCDASDSISDAYQRESAKFLYFLLVKLVHLPYMLKSVYDARYEHSRQSVLEAAREQIRCYVRLRNFPGAEILICELMDFQAFHAGMVLIIGALYMPDNPGGTLHVFSEDGILIESLIASLRQMATLLECRVAEQGARVLELLVDMQRPPEDVELLVPYFGKLRIRKPMPDNPQSIEAPSTCSGMSTDTGHMYDLAASSARPVVELSTNVFMTGVPAQFKQGSELRQDWFGVSDIDACYDWQHSWTRMDFAP

Solvent-accessible surface area (backbone atoms only — not comparable to full-atom values): 75830 Å² total; per-residue (Å²): 133,72,76,71,69,48,78,66,58,76,53,76,65,84,48,83,68,71,38,38,36,54,30,43,72,67,69,35,68,54,47,62,58,93,93,49,90,53,26,46,63,28,59,76,61,72,39,80,72,44,78,76,82,88,88,85,89,77,80,67,66,77,55,43,56,57,44,45,53,45,46,47,45,46,52,46,42,51,49,38,49,66,55,37,69,71,60,54,80,72,67,68,87,68,80,82,86,85,72,88,73,84,78,81,88,78,85,72,80,81,71,80,76,81,64,87,74,82,74,85,56,60,47,57,68,7,19,18,53,28,51,68,58,65,72,80,81,81,84,77,79,82,70,60,90,52,52,44,12,46,41,12,51,65,52,47,56,48,53,55,54,70,57,50,64,80,68,74,55,67,68,56,50,51,49,47,49,64,76,38,50,86,55,41,63,80,48,80,91,47,75,47,66,56,80,93,55,78,63,43,37,44,68,78,34,81,63,28,58,58,50,44,52,49,35,71,72,55,63,80,78,45,50,63,33,43,34,42,48,52,53,48,47,50,34,59,68,53,41,42,52,67,58,44,47,67,74,43,66,57,92,54,51,70,68,37,53,49,40,27,51,52,45,43,43,42,30,50,55,46,70,42,89,52,89,46,71,45,38,29,50,35,22,50,50,43,23,55,53,24,29,37,63,18,26,57,68,63,13,41,52,22,21,53,51,14,40,54,45,33,50,75,72,43,45,66,67,52,58,94,85,51,55,64,69,52,51,51,51,37,48,53,27,52,36,52,30,31,49,43,18,44,72,56,48,41,66,40,56,51,71,49,82,58,67,52,75,53,75,50,68,80,72,44,90,80,42,61,63,64,58,53,46,52,50,54,51,33,52,51,34,26,54,53,34,53,47,68,65,45,73,84,74,65,55,68,64,59,46,52,53,50,48,53,56,54,60,58,51,58,72,68,52,60,77,72,68,79,44,83,81,58,89,84,53,52,61,52,55,51,47,52,49,32,50,52,51,28,50,49,25,48,48,48,21,65,64,20,31,48,33,32,70,50,21,70,82,34,69,89,26,41,65,29,30,52,45,23,50,53,20,25,54,50,26,41,50,28,50,50,53,42,45,65,33,85,89,36,55,64,69,71,36,29,44,59,40,44,52,38,42,50,26,47,50,50,49,52,48,58,41,44,62,37,74,94,32,81,69,22,48,62,37,48,83,34,74,66,30,47,51,42,51,52,47,34,53,48,24,44,49,38,19,68,53,58,64,35,58,36,22,37,53,41,24,51,53,52,43,60,71,66,43,77,67,77,60,94,52,68,41,56,30,33,43,72,66,46,33,40,38,34,37,37,50,44,66,70,76,66,86,73,80,77,76,73,75,84,70,84,75,74,84,85,72,82,74,67,74,72,72,78,74,69,69,76,58,82,40,37,39,36,36,41,34,28,34,53,51,53,63,54,46,48,68,88,67,74,82,90,48,53,53,51,43,61,37,67,73,47,79,75,83,85,69,86,59,84,36,73,50,72,46,56,59,39,68,44,58,130,122,64,81,71,53,53,85,59,54,62,94,65,58,93,40,85,66,64,29,35,36,54,30,45,72,66,69,34,71,50,47,63,59,93,95,50,88,53,27,46,62,27,60,76,63,74,40,80,67,44,77,77,83,91,87,86,90,79,80,67,68,76,51,44,57,56,42,46,53,46,47,47,46,46,50,46,41,51,48,38,49,65,54,38,70,69,57,54,78,71,64,66,86,70,78,76,81,79,79,70,86,80,80,81,90,81,85,72,79,82,73,77,76,80,61,87,73,82,73,86,51,62,48,57,64,8,20,16,55,30,52,62,58,66,72,80,79,82,84,77,79,81,69,61,91,54,52,46,14,47,45,12,54,65,52,49,57,49,52,53,52,71,55,50,65,82,69,74,55,66,68,56,49,52,50,48,49,64,75,38,50,85,54,39,62,77,48,82,89,47,75,45,66,56,82,92,50,79,63,44,37,44,70,79,35,84,62,28,60,59,50,43,52,49,36,69,71,54,63,78,78,45,50,64,33,44,33,43,49,51,52,49,47,48,34,60,69,52,43,43,52,67,56,45,47,66,75,44,65,59,92,56,50,67,68,37,53,50,44,29,51,52,48,41,41,41,30,50,55,47,70,42,88,52,87,47,70,45,40,28,50,36,21,51,50,44,22,53,52,24,28,36,61,17,26,56,66,65,13,41,52,21,21,52,51,14,40,52,43,33,48,76,70,43,45,66,66,53,59,93,84,52,56,66,68,53,52,51,52,37,49,52,27,52,36,52,31,32,49,42,18,45,73,54,46,41,66,41,55,53,71,49,82,55,66,53,74,51,74,51,69,80,71,44,93,81,41,61,63,63,58,54,46,52,51,54,51,34,52,51,34,28,54,53,34,53,47,70,68,47,75,98,64,67,55,69,65,58,46,52,55,50,48,54,57,54,59,58,52,58,73,66,55,61,77,71,68,78,45,84,81,59,89,81,54,52,61,51,56,50,45,54,49,31,51,52,50,29,51,50,24,48,49,48,22,65,66,23,33,50,34,32,71,52,22,66,83,33,68,90,26,42,65,28,32,52,46,24,50,52,19,26,53,50,25,41,51,28,51,49,51,43,45,67,34,84,89,35,54,63,68,71,37,29,44,59,42,44,51,39,41,50,26,46,50,50,49,52,49,56,40,46,62,36,74,92,32,81,68,26,50,65,38,51,86,34,73,66,29,47,51,44,51,52,47,34,52,48,24,43,48,38,19,70,52,58,66,35,58,36,21,38,52,42,25,51,54,53,42,60,71,66,44,79,68,76,58,94,51,67,42,57,31,33,44,70,65,46,34,39,39,35,36,37,50,45,66,70,75,66,86,74,79,78,77,74,75,84,68,83,75,73,85,85,72,81,74,67,73,72,72,78,75,69,69,78,59,83,39,37,37,36,34,42,33,30,35,54,51,49,59,55,51,49,65,90,68,73,82,89,46,52,53,52,44,63,37,67,72,47,77,75,84,84,69,85,58,84,37,72,51,72,47,60,60,42,68,46,64,130

pLDDT: mean 71.55, std 25.42, range [15.59, 98.31]

Foldseek 3Di:
DPCVVPLPPVPPPPPPPQAFQVCVVVVHHFDCDPPDSAGPVCVVVVHDRHHHDDDDDPDPDVCVVVVVVVVVCVVVCVVVVVVVVVVPPPDDDPDDDDDDDDDDDDDDDCPPCPPPPPDPQQFQQQQVVQVVVVPDDPDDDPPDNSVSSNNHVPCVVVVLVVLDPDQDDLVLLLVLCVVCLLVCLLAAWDWDDDPPDDIDTLNPDPVNSVVLSVCSNPPPLALQSLLSLLVSLVSLLLDWPVVNCVSPVDPDDSVRVSVSSVVSSVVSLVSYDQLDLSNLSSLLSQLVNCLLQQNLVSSLVSLVVNQVSLVSNVLLQDALPDDPSSVSSNLSSQLSNLLSCLLQLHAGPDDLQDCRSHVPPSNPPPDPLLSVLSSLLSSLSSLNSVQLPPPDDRDVVSLVVSVVSLVVSVVSQDPCLVDADDLPDRLSVLSSSLVSLLSSLVSQLSSLLLCLLVCQVPVVSVVSVVSNLVSLLSNLVSVLSQCPRPPRVAVGGLNSLLVNLVSLVSNLCSQCSHPVDPQRAPACPDSSNVSLVSSLVSLVSNCVTSVRQLSVVSSVVSCVQNPQDFDPAWFWFAAFQWFIKIKHFQDQPPPDDPDDPDPPDDDDDPCPPPPPPNDSDRFIKMKTFGACSHSVNGWPDDPDSGRNDGGRPDDPPDTDGPDMDMHTRHPSDD/DPVVCVVQCVVVPVDDQQAFQVCVVVVHHFDCDPPDSAGPVCVVVVHDRHHDDDDDDPDPDVCVVVVVVVVVCVVVCVVVVLVCVVVPVPPDDDDDDDDDDDDDDDDDDCPDCPPPPPDPQQFQQQQVVQVVVVPDDPDPDPPDNSVSSVNHVPCVVVVLVVLDPDQDDLVLLLVLCVQCLLVLLLAAWDWDDDPPDDTDTLNPDPVNSVVLSVCSNPPPLALQSLLSLLVSLVSLLLDWPVVNCVSPVPPDDSVRVSVSSVVSSVVSLVSYDQLDLSNLSSLLSQLVNCLLQQNLVSSLVSLVVSQVSLVSNVLLQDALPDDPSSLSSNLSSQLSNLLSCLLQLHAGPDQLQDCRSHVPPSNPPPDPLLSVLSSLLSSLSSLSSVQLPPPDDRDVVSLVVSVVSLVVSVVSQDPCLVDADDLPDRLSVLSSSLVSLLSSLVSQQSSLLLCLLVCQVPVVSVVSVVSNLVSLLSNLVSLLSQCPRPPSVAVGGLNSLLVNLVSLVSNLCSQCSHPVDPQRAPQCPDSSNVSLVSSLVSLVSNCVTSVRQLSVVSSVVSCVQNPQDFDPAWFWFAAFQWFIKIKHAQDQPPPDDPPDPDPDDDDDDPCPPPPPPVDSDRFIKMKTFGCCSRRSNGWPDDPDSGRNDGGRPDDPPDTDGPDMDMHTHHPSDD

Radius of gyration: 37.42 Å; Cα contacts (8 Å, |Δi|>4): 1732; chains: 2; bounding box: 106×125×99 Å

Nearest PDB structures (foldseek):
  8xom-assembly1_A  TM=1.449E-01  e=1.262E+00  Homo sapiens
  8ga7-assembly1_A  TM=1.646E-01  e=3.999E+00  synthetic construct
  7ypz-assembly1_C  TM=2.058E-01  e=1.755E+00  Saccharomyces cerevisiae
  6m60-assembly1_C  TM=2.032E-01  e=5.343E+00  Saccharomyces cerevisiae S288C
  8ga7-assembly1_A  TM=1.461E-01  e=2.472E+00  synthetic construct